Protein AF-0000000074037890 (afdb_homodimer)

Solvent-accessible surface area (backbone atoms only — not comparable to full-atom values): 58382 Å² total; per-residue (Å²): 98,72,74,42,49,56,76,44,46,67,58,49,59,73,43,37,65,41,42,50,51,8,50,50,21,43,51,51,25,56,53,42,56,62,46,49,32,52,38,54,11,52,37,48,40,41,51,70,72,66,40,54,69,71,63,39,48,58,44,46,54,51,49,52,51,38,43,52,49,31,30,52,22,45,27,40,18,41,46,27,27,46,42,47,19,51,50,47,39,50,50,52,47,50,51,49,50,53,45,58,65,50,42,40,62,66,54,60,76,74,40,58,68,67,58,56,50,42,51,68,43,61,28,38,49,34,36,27,39,24,59,20,58,26,44,49,53,51,54,51,30,51,49,50,52,54,50,48,51,51,54,39,45,70,74,40,49,73,60,34,62,63,44,50,56,45,55,64,53,46,46,52,48,49,58,56,52,46,53,53,50,50,52,36,50,52,51,33,50,50,36,48,50,52,46,52,50,51,51,52,50,48,62,74,36,40,68,59,38,56,48,53,50,39,49,68,57,54,47,51,54,44,50,51,47,50,49,52,32,48,50,40,46,50,53,37,44,55,54,58,29,46,50,58,30,52,47,51,40,43,55,50,47,34,55,50,47,40,54,53,58,47,43,42,31,38,74,71,63,76,33,52,75,12,52,53,54,18,52,54,46,51,57,59,65,50,51,55,45,55,65,46,48,62,58,31,53,51,36,41,49,48,15,24,54,31,36,46,57,49,46,56,56,68,67,52,73,49,85,60,71,56,39,90,84,28,46,70,71,80,68,69,32,23,40,39,34,49,61,33,57,43,56,54,92,95,41,89,65,60,46,31,48,60,38,62,50,78,39,54,58,29,35,36,39,17,39,33,47,57,91,83,13,32,64,71,60,56,63,32,34,68,58,50,69,37,84,64,60,87,81,20,45,26,48,65,82,37,44,53,78,46,25,21,52,56,42,46,12,51,35,40,14,65,25,51,60,76,68,75,45,60,70,36,25,52,46,52,54,29,31,62,64,38,77,80,61,50,69,66,54,50,53,50,28,31,54,52,40,66,37,54,70,56,37,70,68,35,96,50,33,52,65,28,68,27,40,74,69,26,68,75,48,55,68,40,56,47,30,31,45,40,44,23,17,27,49,59,64,62,35,30,25,36,37,34,35,41,44,52,72,66,40,56,69,68,60,36,41,52,40,48,50,50,46,51,62,75,39,63,70,32,14,34,38,41,33,38,83,49,58,80,66,39,60,76,19,66,35,32,39,31,31,50,81,17,27,73,75,48,74,37,32,53,71,58,38,58,73,38,92,49,70,62,28,53,50,42,53,51,48,53,52,52,51,63,67,53,59,135,97,72,74,42,48,55,76,44,44,67,59,48,57,72,42,38,67,40,42,49,51,8,49,50,21,44,51,50,25,57,54,42,57,62,45,50,31,52,39,54,11,52,37,48,41,42,50,72,71,66,40,55,66,71,63,39,48,58,45,47,54,51,47,52,52,38,42,51,49,30,30,53,22,44,28,41,17,40,47,27,27,46,44,47,19,50,49,48,39,49,51,52,46,50,51,49,50,53,44,60,65,51,41,40,63,67,54,60,74,75,41,56,68,66,58,55,49,42,51,68,44,60,29,37,50,34,35,28,40,25,58,18,58,26,46,49,52,50,54,51,30,50,50,51,51,54,50,48,52,52,54,39,44,70,72,40,48,74,59,34,60,62,44,48,56,46,55,62,52,47,46,52,49,49,57,57,51,47,53,53,48,50,54,34,49,51,50,34,51,50,36,48,50,52,47,51,51,52,52,52,51,48,61,74,38,40,67,59,36,54,47,55,51,40,50,67,59,53,48,50,54,46,50,53,47,49,50,53,34,48,50,41,44,49,53,38,44,55,56,58,30,47,49,58,30,51,46,52,40,42,55,50,46,33,55,51,46,39,55,55,57,47,43,43,31,38,73,70,64,78,32,52,73,11,54,51,53,19,52,55,46,50,57,60,64,49,51,55,45,54,65,45,49,64,58,31,54,51,35,42,50,47,14,24,54,31,36,45,57,49,46,55,57,68,68,53,72,49,85,59,71,56,39,92,83,28,46,71,71,79,67,70,33,24,38,37,33,48,60,34,59,42,56,55,92,94,41,90,64,59,46,30,46,61,40,64,50,77,39,56,57,29,34,37,39,15,39,33,47,56,91,84,14,31,66,70,60,57,62,32,36,69,57,50,68,36,85,64,61,86,82,20,46,27,49,64,82,37,45,54,78,45,24,19,52,55,41,47,10,52,36,40,14,65,25,51,60,76,69,77,45,60,70,36,24,51,45,53,54,29,31,62,65,37,76,82,60,51,68,67,54,50,52,51,28,31,54,52,42,68,36,56,70,56,36,70,68,35,96,49,32,53,64,27,67,28,40,75,69,28,68,76,47,54,67,40,55,47,30,32,46,41,44,22,16,27,48,58,63,62,34,29,25,35,37,34,35,41,43,52,73,64,39,57,71,68,59,37,42,53,41,48,50,50,46,50,61,74,39,63,68,32,13,36,37,40,34,39,82,48,58,78,66,39,58,77,19,65,35,32,40,30,30,50,81,17,27,74,76,48,72,36,32,52,71,59,37,59,73,36,93,51,71,63,29,52,50,44,53,51,49,54,52,51,51,65,66,54,58,135

Foldseek 3Di:
DVVLCVVCVVLCVVLVVLQVQLLVLLLLLLVLLLCQLVLQLVLVQCVVVVHPPVVSVVSVVSNVVSVVSNVVSVVSNCCSQLVSLVVSLVVLLVLLVVLVVQAFPVVPVVDPPVVSVCLSPVLSVLLSCLRHVLVSLVSSLVSLVVVLLVVLCVQPVVLSVQLCVLLVVLLVLLVVLVVVLVVLVVQLVVLVVVLVVLVVVCVVVVVVCVVVVCVVVSVVVNVVSVVSSVVSVVVSCVSVVVSVVVLVVSLVVSVVSLCVVVVVCCVVVSAPSSRSSSNNVSSVVNSVSSNCVVVSVVSNVSNSVSSVVSVVSSPDDHPAAADDPFAQDAFLAKKWFAQWWADDPPDPDILAGGDTDTAGQQAEEEEAEDVSLCPVVVVCCQLPSPPTDFPGMDTNRHTNSRHHSCNSNLLEQEQAPQFFAAQFFLLCRQCVNPVPQDPVLLVVLCVLLVCVVVLVVAPNRRRHGCHHRSVVDDLSNRLSSSSSSSPSSVHLEYEYAQSRVRPDLVVSLVSLVSVSVVNRRGYYYYYHNDLSNQQPGQKYFYGGSNYTPDMGHSVVVCPDDDDSVVSVVVVVVVVVVVDD/DVVLCVVCVVLCVVLVVLQVQLLVLLLLLLVLLLCQLVLQLVLVQCVVVVHPPVVSVVSVVSNVVSVVSNVVSVVSNCCSQLVSLVVSLVVLLVLLVVLVVQAFPVVPVVDPPVVSVCLSPVLSVLLSCLRHVLVSLVSSLVSLVVVLLVVLCVQPVVLSVQLCVLLVVLLVLLVVLVVVLVVLVVQLVVLVVVLVVLVVVCVVVVVVCVVVVCVVVSVVVNVVSVVSSVVSVVVSCVSVVVSVVVLVVSLVVSVVSLCVVVVVCCVVVSAPSSRSSSNNVSSVVNSVSSNCVVVSVVSNVSNSVSSVVSVVSSPDDHPAAADDPFDQDAFLAKKWFAQWWADDPPDPDILAGGDTDTAGQQAEEEEAEDVSLCPVVVVCCQLPSPPTDFPGMDTNRHTNSRHHSCNSNLLEQEQALQFFADQFFLLCRQCVNPVPQDPVLLVVLCVLLVVVVVLVVAPNRRRHGCHHRSVVDDLSNRLSSSSSSSPSSPHLEYEYAQSRVRPDLVVVLVSLVSVSVVNRRGYYYYYHNDLSNQQPGQKYFYGGSNYTPDMGHSVVVCPDDDDSVVSVVVVVVVVVVVDD

Structure (mmCIF, N/CA/C/O backbone):
data_AF-0000000074037890-model_v1
#
loop_
_entity.id
_entity.type
_entity.pdbx_description
1 polymer 'Multidrug resistance-like ATP-binding protein MdlA'
#
loop_
_atom_site.group_PDB
_atom_site.id
_atom_site.type_symbol
_atom_site.label_atom_id
_atom_site.label_alt_id
_atom_site.label_comp_id
_atom_site.label_asym_id
_atom_site.label_entity_id
_atom_site.label_seq_id
_atom_site.pdbx_PDB_ins_code
_atom_site.Cartn_x
_atom_site.Cartn_y
_atom_site.Cartn_z
_atom_site.occupancy
_atom_site.B_iso_or_equiv
_atom_site.auth_seq_id
_atom_site.auth_comp_id
_atom_site.auth_asym_id
_atom_site.auth_atom_id
_atom_site.pdbx_PDB_model_num
ATOM 1 N N . MET A 1 1 ? -14.273 -19.645 13.588 1 68.21 1 MET A N 1
ATOM 2 C CA . MET A 1 1 ? -14.292 -19.374 12.153 1 68.21 1 MET A CA 1
ATOM 3 C C . MET A 1 1 ? -15.72 -19.376 11.617 1 68.21 1 MET A C 1
ATOM 5 O O . MET A 1 1 ? -16.191 -18.367 11.09 1 68.21 1 MET A O 1
ATOM 9 N N . ILE A 1 2 ? -16.468 -20.427 12.027 1 72.41 2 ILE A N 1
ATOM 10 C CA . ILE A 1 2 ? -17.789 -20.613 11.435 1 72.41 2 ILE A CA 1
ATOM 11 C C . ILE A 1 2 ? -18.744 -19.543 11.958 1 72.41 2 ILE A C 1
ATOM 13 O O . ILE A 1 2 ? -19.599 -19.05 11.218 1 72.41 2 ILE A O 1
ATOM 17 N N . LYS A 1 3 ? -18.557 -19.022 13.13 1 75.51 3 LYS A N 1
ATOM 18 C CA . LYS A 1 3 ? -19.445 -18.023 13.718 1 75.51 3 LYS A CA 1
ATOM 19 C C . LYS A 1 3 ? -19.35 -16.695 12.973 1 75.51 3 LYS A C 1
ATOM 21 O O . LYS A 1 3 ? -20.36 -16.018 12.769 1 75.51 3 LYS A O 1
ATOM 26 N N . GLU A 1 4 ? -18.102 -16.531 12.427 1 84.29 4 GLU A N 1
ATOM 27 C CA . GLU A 1 4 ? -17.875 -15.259 11.747 1 84.29 4 GLU A CA 1
ATOM 28 C C . GLU A 1 4 ? -18.567 -15.228 10.387 1 84.29 4 GLU A C 1
ATOM 30 O O . GLU A 1 4 ? -18.985 -14.166 9.921 1 84.29 4 GLU A O 1
ATOM 35 N N . PHE A 1 5 ? -18.808 -16.451 9.911 1 88.3 5 PHE A N 1
ATOM 36 C CA . PHE A 1 5 ? -19.385 -16.529 8.574 1 88.3 5 PHE A CA 1
ATOM 37 C C . PHE A 1 5 ? -20.904 -16.414 8.632 1 88.3 5 PHE A C 1
ATOM 39 O O . PHE A 1 5 ? -21.566 -16.33 7.596 1 88.3 5 PHE A O 1
ATOM 46 N N . ARG A 1 6 ? -21.514 -16.335 9.786 1 86.46 6 ARG A N 1
ATOM 47 C CA . ARG A 1 6 ? -22.96 -16.212 9.937 1 86.46 6 ARG A CA 1
ATOM 48 C C . ARG A 1 6 ? -23.462 -14.897 9.351 1 86.46 6 ARG A C 1
ATOM 50 O O . ARG A 1 6 ? -24.591 -14.819 8.862 1 86.46 6 ARG A O 1
ATOM 57 N N . THR A 1 7 ? -22.565 -13.951 9.35 1 86.91 7 THR A N 1
ATOM 58 C CA . THR A 1 7 ? -22.904 -12.648 8.789 1 86.91 7 THR A CA 1
ATOM 59 C C . THR A 1 7 ? -23.124 -12.749 7.282 1 86.91 7 THR A C 1
ATOM 61 O O . THR A 1 7 ? -23.876 -11.961 6.705 1 86.91 7 THR A O 1
ATOM 64 N N . LEU A 1 8 ? -22.542 -13.796 6.701 1 91.14 8 LEU A N 1
ATOM 65 C CA . LEU A 1 8 ? -22.644 -13.958 5.255 1 91.14 8 LEU A CA 1
ATOM 66 C C . LEU A 1 8 ? -23.837 -14.836 4.89 1 91.14 8 LEU A C 1
ATOM 68 O O . LEU A 1 8 ? -24.162 -14.989 3.71 1 91.14 8 LEU A O 1
ATOM 72 N N . THR A 1 9 ? -24.533 -15.438 5.876 1 89.43 9 THR A N 1
ATOM 73 C CA . THR A 1 9 ? -25.575 -16.43 5.634 1 89.43 9 THR A CA 1
ATOM 74 C C . THR A 1 9 ? -26.7 -15.838 4.79 1 89.43 9 THR A C 1
ATOM 76 O O . THR A 1 9 ? -27.148 -16.456 3.822 1 89.43 9 THR A O 1
ATOM 79 N N . PRO A 1 10 ? -27.068 -14.553 5.098 1 90.09 10 PRO A N 1
ATOM 80 C CA . PRO A 1 10 ? -28.125 -13.984 4.258 1 90.09 10 PRO A CA 1
ATOM 81 C C . PRO A 1 10 ? -27.676 -13.76 2.816 1 90.09 10 PRO A C 1
ATOM 83 O O . PRO A 1 10 ? -28.464 -13.946 1.885 1 90.09 10 PRO A O 1
ATOM 86 N N . LEU A 1 11 ? -26.475 -13.414 2.635 1 91.05 11 LEU A N 1
ATOM 87 C CA . LEU A 1 11 ? -25.94 -13.171 1.3 1 91.05 11 LEU A CA 1
ATOM 88 C C . LEU A 1 11 ? -25.733 -14.483 0.55 1 91.05 11 LEU A C 1
ATOM 90 O O . LEU A 1 11 ? -26.03 -14.574 -0.643 1 91.05 11 LEU A O 1
ATOM 94 N N . LEU A 1 12 ? -25.271 -15.503 1.291 1 91.78 12 LEU A N 1
ATOM 95 C CA . LEU A 1 12 ? -25.078 -16.818 0.689 1 91.78 12 LEU A CA 1
ATOM 96 C C . LEU A 1 12 ? -26.415 -17.436 0.292 1 91.78 12 LEU A C 1
ATOM 98 O O . LEU A 1 12 ? -26.504 -18.138 -0.718 1 91.78 12 LEU A O 1
ATOM 102 N N . ARG A 1 13 ? -27.453 -17.116 1.091 1 91.76 13 ARG A N 1
ATOM 103 C CA . ARG A 1 13 ? -28.789 -17.622 0.796 1 91.76 13 ARG A CA 1
ATOM 104 C C . ARG A 1 13 ? -29.369 -16.951 -0.444 1 91.76 13 ARG A C 1
ATOM 106 O O . ARG A 1 13 ? -30.074 -17.588 -1.229 1 91.76 13 ARG A O 1
ATOM 113 N N . ARG A 1 14 ? -29.085 -15.788 -0.645 1 91.57 14 ARG A N 1
ATOM 114 C CA . ARG A 1 14 ? -29.561 -15.054 -1.812 1 91.57 14 ARG A CA 1
ATOM 115 C C . ARG A 1 14 ? -28.968 -15.622 -3.097 1 91.57 14 ARG A C 1
ATOM 117 O O . ARG A 1 14 ? -29.648 -15.692 -4.123 1 91.57 14 ARG A O 1
ATOM 124 N N . TYR A 1 15 ? -27.739 -16.03 -2.969 1 95.05 15 TYR A N 1
ATOM 125 C CA . TYR A 1 15 ? -27.068 -16.556 -4.152 1 95.05 15 TYR A CA 1
ATOM 126 C C . TYR A 1 15 ? -26.967 -18.076 -4.091 1 95.05 15 TYR A C 1
ATOM 128 O O . TYR A 1 15 ? -26.069 -18.669 -4.693 1 95.05 15 TYR A O 1
ATOM 136 N N . ARG A 1 16 ? -27.811 -18.709 -3.311 1 94.63 16 ARG A N 1
ATOM 137 C CA . ARG A 1 16 ? -27.752 -20.151 -3.091 1 94.63 16 ARG A CA 1
ATOM 138 C C . ARG A 1 16 ? -27.93 -20.912 -4.4 1 94.63 16 ARG A C 1
ATOM 140 O O . ARG A 1 16 ? -27.295 -21.947 -4.615 1 94.63 16 ARG A O 1
ATOM 147 N N . ARG A 1 17 ? -28.765 -20.417 -5.292 1 96.15 17 ARG A N 1
ATOM 148 C CA . ARG A 1 17 ? -28.995 -21.095 -6.564 1 96.15 17 ARG A CA 1
ATOM 149 C C . ARG A 1 17 ? -27.751 -21.041 -7.446 1 96.15 17 ARG A C 1
ATOM 151 O O . ARG A 1 17 ? -27.41 -22.025 -8.106 1 96.15 17 ARG A O 1
ATOM 158 N N . ALA A 1 18 ? -27.144 -19.917 -7.395 1 96.2 18 ALA A N 1
ATOM 159 C CA . ALA A 1 18 ? -25.92 -19.773 -8.18 1 96.2 18 ALA A CA 1
ATOM 160 C C . ALA A 1 18 ? -24.81 -20.665 -7.633 1 96.2 18 ALA A C 1
ATOM 162 O O . ALA A 1 18 ? -24.103 -21.327 -8.397 1 96.2 18 ALA A O 1
ATOM 163 N N . TYR A 1 19 ? -24.711 -20.703 -6.302 1 96.17 19 TYR A N 1
ATOM 164 C CA . TYR A 1 19 ? -23.706 -21.566 -5.691 1 96.17 19 TYR A CA 1
ATOM 165 C C . TYR A 1 19 ? -24.021 -23.035 -5.946 1 96.17 19 TYR A C 1
ATOM 167 O O . TYR A 1 19 ? -23.117 -23.834 -6.204 1 96.17 19 TYR A O 1
ATOM 175 N N . ALA A 1 20 ? -25.275 -23.393 -5.918 1 96.96 20 ALA A N 1
ATOM 176 C CA . ALA A 1 20 ? -25.668 -24.771 -6.197 1 96.96 20 ALA A CA 1
ATOM 177 C C . ALA A 1 20 ? -25.35 -25.151 -7.641 1 96.96 20 ALA A C 1
ATOM 179 O O . ALA A 1 20 ? -24.817 -26.232 -7.902 1 96.96 20 ALA A O 1
ATOM 180 N N . ALA A 1 21 ? -25.667 -24.21 -8.491 1 97.07 21 ALA A N 1
ATOM 181 C CA . ALA A 1 21 ? -25.352 -24.443 -9.898 1 97.07 21 ALA A CA 1
ATOM 182 C C . ALA A 1 21 ? -23.844 -24.541 -10.114 1 97.07 21 ALA A C 1
ATOM 184 O O . ALA A 1 21 ? -23.376 -25.354 -10.915 1 97.07 21 ALA A O 1
ATOM 185 N N . GLY A 1 22 ? -23.129 -23.723 -9.4 1 96.92 22 GLY A N 1
ATOM 186 C CA . GLY A 1 22 ? -21.678 -23.761 -9.488 1 96.92 22 GLY A CA 1
ATOM 187 C C . GLY A 1 22 ? -21.081 -25.044 -8.942 1 96.92 22 GLY A C 1
ATOM 188 O O . GLY A 1 22 ? -20.212 -25.649 -9.573 1 96.92 22 GLY A O 1
ATOM 189 N N . VAL A 1 23 ? -21.576 -25.465 -7.826 1 97.3 23 VAL A N 1
ATOM 190 C CA . VAL A 1 23 ? -21.085 -26.689 -7.203 1 97.3 23 VAL A CA 1
ATOM 191 C C . VAL A 1 23 ? -21.432 -27.89 -8.079 1 97.3 23 VAL A C 1
ATOM 193 O O . VAL A 1 23 ? -20.615 -28.799 -8.25 1 97.3 23 VAL A O 1
ATOM 196 N N . LEU A 1 24 ? -22.61 -27.86 -8.657 1 97.64 24 LEU A N 1
ATOM 197 C CA . LEU A 1 24 ? -23 -28.932 -9.566 1 97.64 24 LEU A CA 1
ATOM 198 C C . LEU A 1 24 ? -22.092 -28.964 -10.791 1 97.64 24 LEU A C 1
ATOM 200 O O . LEU A 1 24 ? -21.635 -30.033 -11.202 1 97.64 24 LEU A O 1
ATOM 204 N N . SER A 1 25 ? -21.854 -27.827 -11.318 1 97.26 25 SER A N 1
ATOM 205 C CA . SER A 1 25 ? -20.941 -27.736 -12.453 1 97.26 25 SER A CA 1
ATOM 206 C C . SER A 1 25 ? -19.547 -28.228 -12.081 1 97.26 25 SER A C 1
ATOM 208 O O . SER A 1 25 ? -18.884 -28.893 -12.88 1 97.26 25 SER A O 1
ATOM 210 N N . LEU A 1 26 ? -19.186 -27.897 -10.886 1 96.4 26 LEU A N 1
ATOM 211 C CA . LEU A 1 26 ? -17.875 -28.3 -10.388 1 96.4 26 LEU A CA 1
ATOM 212 C C . LEU A 1 26 ? -17.791 -29.816 -10.246 1 96.4 26 LEU A C 1
ATOM 214 O O . LEU A 1 26 ? -16.8 -30.427 -10.653 1 96.4 26 LEU A O 1
ATOM 218 N N . LEU A 1 27 ? -18.81 -30.436 -9.747 1 97.68 27 LEU A N 1
ATOM 219 C CA . LEU A 1 27 ? -18.832 -31.882 -9.553 1 97.68 27 LEU A CA 1
ATOM 220 C C . LEU A 1 27 ? -18.876 -32.609 -10.893 1 97.68 27 LEU A C 1
ATOM 222 O O . LEU A 1 27 ? -18.245 -33.656 -11.057 1 97.68 27 LEU A O 1
ATOM 226 N N . ILE A 1 28 ? -19.563 -32.019 -11.849 1 97.35 28 ILE A N 1
ATOM 227 C CA . ILE A 1 28 ? -19.611 -32.611 -13.181 1 97.35 28 ILE A CA 1
ATOM 228 C C . ILE A 1 28 ? -18.239 -32.504 -13.843 1 97.35 28 ILE A C 1
ATOM 230 O O . ILE A 1 28 ? -17.78 -33.448 -14.491 1 97.35 28 ILE A O 1
ATOM 234 N N . THR A 1 29 ? -17.657 -31.355 -13.649 1 94.92 29 THR A N 1
ATOM 235 C CA . THR A 1 29 ? -16.319 -31.163 -14.198 1 94.92 29 THR A CA 1
ATOM 236 C C . THR A 1 29 ? -15.345 -32.186 -13.62 1 94.92 29 THR A C 1
ATOM 238 O O . THR A 1 29 ? -14.63 -32.859 -14.364 1 94.92 29 THR A O 1
ATOM 241 N N . SER A 1 30 ? -15.354 -32.299 -12.304 1 95.25 30 SER A N 1
ATOM 242 C CA . SER A 1 30 ? -14.452 -33.225 -11.627 1 95.25 30 SER A CA 1
ATOM 243 C C . SER A 1 30 ? -14.778 -34.672 -11.98 1 95.25 30 SER A C 1
ATOM 245 O O . SER A 1 30 ? -13.874 -35.483 -12.195 1 95.25 30 SER A O 1
ATOM 247 N N . GLY A 1 31 ? -16.021 -34.976 -12.06 1 96.13 31 GLY A N 1
ATOM 248 C CA . GLY A 1 31 ? -16.432 -36.314 -12.452 1 96.13 31 GLY A CA 1
ATOM 249 C C . GLY A 1 31 ? -16.034 -36.669 -13.872 1 96.13 31 GLY A C 1
ATOM 250 O O . GLY A 1 31 ? -15.575 -37.783 -14.134 1 96.13 31 GLY A O 1
ATOM 251 N N . ALA A 1 32 ? -16.223 -35.709 -14.76 1 94.89 32 ALA A N 1
ATOM 252 C CA . ALA A 1 32 ? -15.852 -35.92 -16.157 1 94.89 32 ALA A CA 1
ATOM 253 C C . ALA A 1 32 ? -14.345 -36.106 -16.302 1 94.89 32 ALA A C 1
ATOM 255 O O . ALA A 1 32 ? -13.887 -36.888 -17.138 1 94.89 32 ALA A O 1
ATOM 256 N N . GLN A 1 33 ? -13.578 -35.443 -15.521 1 92.66 33 GLN A N 1
ATOM 257 C CA . GLN A 1 33 ? -12.124 -35.552 -15.568 1 92.66 33 GLN A CA 1
ATOM 258 C C . GLN A 1 33 ? -11.664 -36.952 -15.174 1 92.66 33 GLN A C 1
ATOM 260 O O . GLN A 1 33 ? -10.649 -37.442 -15.673 1 92.66 33 GLN A O 1
ATOM 265 N N . LEU A 1 34 ? -12.446 -37.595 -14.319 1 94.72 34 LEU A N 1
ATOM 266 C CA . LEU A 1 34 ? -12.105 -38.936 -13.856 1 94.72 34 LEU A CA 1
ATOM 267 C C . LEU A 1 34 ? -12.289 -39.96 -14.972 1 94.72 34 LEU A C 1
ATOM 269 O O . LEU A 1 34 ? -11.757 -41.07 -14.895 1 94.72 34 LEU A O 1
ATOM 273 N N . LEU A 1 35 ? -12.964 -39.54 -16.044 1 94.31 35 LEU A N 1
ATOM 274 C CA . LEU A 1 35 ? -13.226 -40.46 -17.146 1 94.31 35 LEU A CA 1
ATOM 275 C C . LEU A 1 35 ? -12.062 -40.474 -18.131 1 94.31 35 LEU A C 1
ATOM 277 O O . LEU A 1 35 ? -11.933 -41.402 -18.933 1 94.31 35 LEU A O 1
ATOM 281 N N . ILE A 1 36 ? -11.213 -39.544 -17.997 1 90.54 36 ILE A N 1
ATOM 282 C CA . ILE A 1 36 ? -10.153 -39.386 -18.986 1 90.54 36 ILE A CA 1
ATOM 283 C C . ILE A 1 36 ? -9.163 -40.543 -18.87 1 90.54 36 ILE A C 1
ATOM 285 O O . ILE A 1 36 ? -8.922 -41.262 -19.843 1 90.54 36 ILE A O 1
ATOM 289 N N . PRO A 1 37 ? -8.623 -40.822 -17.651 1 90.04 37 PRO A N 1
ATOM 290 C CA . PRO A 1 37 ? -7.714 -41.965 -17.544 1 90.04 37 PRO A CA 1
ATOM 291 C C . PRO A 1 37 ? -8.381 -43.286 -17.921 1 90.04 37 PRO A C 1
ATOM 293 O O . PRO A 1 37 ? -7.731 -44.171 -18.485 1 90.04 37 PRO A O 1
ATOM 296 N N . PHE A 1 38 ? -9.642 -43.429 -17.703 1 91.42 38 PHE A N 1
ATOM 297 C CA . PHE A 1 38 ? -10.381 -44.642 -18.035 1 91.42 38 PHE A CA 1
ATOM 298 C C . PHE A 1 38 ? -10.439 -44.844 -19.544 1 91.42 38 PHE A C 1
ATOM 300 O O . PHE A 1 38 ? -10.184 -45.944 -20.039 1 91.42 38 PHE A O 1
ATOM 307 N N . TYR A 1 39 ? -10.755 -43.783 -20.277 1 90.47 39 TYR A N 1
ATOM 308 C CA . TYR A 1 39 ? -10.851 -43.877 -21.729 1 90.47 39 TYR A CA 1
ATOM 309 C C . TYR A 1 39 ? -9.482 -44.126 -22.351 1 90.47 39 TYR A C 1
ATOM 311 O O . TYR A 1 39 ? -9.365 -44.858 -23.337 1 90.47 39 TYR A O 1
ATOM 319 N N . VAL A 1 40 ? -8.489 -43.546 -21.759 1 86.79 40 VAL A N 1
ATOM 320 C CA . VAL A 1 40 ? -7.134 -43.74 -22.267 1 86.79 40 VAL A CA 1
ATOM 321 C C . VAL A 1 40 ? -6.701 -45.187 -22.045 1 86.79 40 VAL A C 1
ATOM 323 O O . VAL A 1 40 ? -6.197 -45.838 -22.963 1 86.79 40 VAL A O 1
ATOM 326 N N . GLY A 1 41 ? -6.953 -45.755 -20.863 1 87.77 41 GLY A N 1
ATOM 327 C CA . GLY A 1 41 ? -6.626 -47.14 -20.562 1 87.77 41 GLY A CA 1
ATOM 328 C C . GLY A 1 41 ? -7.37 -48.131 -21.437 1 87.77 41 GLY A C 1
ATOM 329 O O . GLY A 1 41 ? -6.773 -49.075 -21.96 1 87.77 41 GLY A O 1
ATOM 330 N N . SER A 1 42 ? -8.64 -47.878 -21.667 1 88.67 42 SER A N 1
ATOM 331 C CA . SER A 1 42 ? -9.46 -48.764 -22.487 1 88.67 42 SER A CA 1
ATOM 332 C C . SER A 1 42 ? -9.007 -48.747 -23.943 1 88.67 42 SER A C 1
ATOM 334 O O . SER A 1 42 ? -9.045 -49.775 -24.623 1 88.67 42 SER A O 1
ATOM 336 N N . SER A 1 43 ? -8.636 -47.576 -24.363 1 86.7 43 SER A N 1
ATOM 337 C CA . SER A 1 43 ? -8.152 -47.461 -25.735 1 86.7 43 SER A CA 1
ATOM 338 C C . SER A 1 43 ? -6.864 -48.252 -25.936 1 86.7 43 SER A C 1
ATOM 340 O O . SER A 1 43 ? -6.687 -48.91 -26.963 1 86.7 43 SER A O 1
ATOM 342 N N . ILE A 1 44 ? -6.03 -48.268 -24.945 1 83.41 44 ILE A N 1
ATOM 343 C CA . ILE A 1 44 ? -4.766 -48.994 -25.018 1 83.41 44 ILE A CA 1
ATOM 344 C C . ILE A 1 44 ? -5.034 -50.497 -25.025 1 83.41 44 ILE A C 1
ATOM 346 O O . ILE A 1 44 ? -4.447 -51.235 -25.82 1 83.41 44 ILE A O 1
ATOM 350 N N . ASP A 1 45 ? -5.926 -50.965 -24.249 1 86.6 45 ASP A N 1
ATOM 351 C CA . ASP A 1 45 ? -6.274 -52.381 -24.203 1 86.6 45 ASP A CA 1
ATOM 352 C C . ASP A 1 45 ? -6.868 -52.845 -25.531 1 86.6 45 ASP A C 1
ATOM 354 O O . ASP A 1 45 ? -6.543 -53.93 -26.018 1 86.6 45 ASP A O 1
ATOM 358 N N . LEU A 1 46 ? -7.693 -51.992 -26.115 1 86.19 46 LEU A N 1
ATOM 359 C CA . LEU A 1 46 ? -8.325 -52.344 -27.382 1 86.19 46 LEU A CA 1
ATOM 360 C C . LEU A 1 46 ? -7.292 -52.421 -28.501 1 86.19 46 LEU A C 1
ATOM 362 O O . LEU A 1 46 ? -7.387 -53.279 -29.382 1 86.19 46 LEU A O 1
ATOM 366 N N . LEU A 1 47 ? -6.385 -51.572 -28.437 1 80.38 47 LEU A N 1
ATOM 367 C CA . LEU A 1 47 ? -5.341 -51.557 -29.455 1 80.38 47 LEU A CA 1
ATOM 368 C C . LEU A 1 47 ? -4.436 -52.778 -29.323 1 80.38 47 LEU A C 1
ATOM 370 O O . LEU A 1 47 ? -4.031 -53.368 -30.328 1 80.38 47 LEU A O 1
ATOM 374 N N . LEU A 1 48 ? -4.226 -53.219 -28.1 1 80.15 48 LEU A N 1
ATOM 375 C CA . LEU A 1 48 ? -3.323 -54.338 -27.856 1 80.15 48 LEU A CA 1
ATOM 376 C C . LEU A 1 48 ? -4.028 -55.668 -28.097 1 80.15 48 LEU A C 1
ATOM 378 O O . LEU A 1 48 ? -3.383 -56.668 -28.421 1 80.15 48 LEU A O 1
ATOM 382 N N . ASP A 1 49 ? -5.291 -55.641 -27.933 1 79.54 49 ASP A N 1
ATOM 383 C CA . ASP A 1 49 ? -6.062 -56.86 -28.154 1 79.54 49 ASP A CA 1
ATOM 384 C C . ASP A 1 49 ? -6.357 -57.062 -29.639 1 79.54 49 ASP A C 1
ATOM 386 O O . ASP A 1 49 ? -7.139 -57.94 -30.008 1 79.54 49 ASP A O 1
ATOM 390 N N . GLY A 1 50 ? -5.723 -56.262 -30.478 1 72.81 50 GLY A N 1
ATOM 391 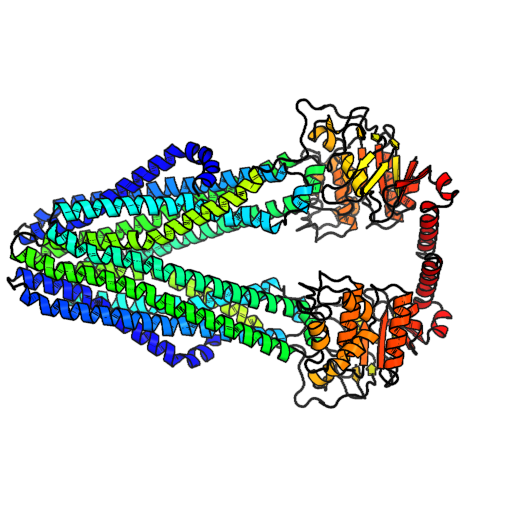C CA . GLY A 1 50 ? -5.824 -56.477 -31.913 1 72.81 50 GLY A CA 1
ATOM 392 C C . GLY A 1 50 ? -6.995 -55.748 -32.544 1 72.81 50 GLY A C 1
ATOM 393 O O . GLY A 1 50 ? -7.403 -56.069 -33.662 1 72.81 50 GLY A O 1
ATOM 394 N N . GLY A 1 51 ? -7.468 -54.896 -31.72 1 69.74 51 GLY A N 1
ATOM 395 C CA . GLY A 1 51 ? -8.539 -54.129 -32.335 1 69.74 51 GLY A CA 1
ATOM 396 C C . GLY A 1 51 ? -8.039 -53.087 -33.318 1 69.74 51 GLY A C 1
ATOM 397 O O . GLY A 1 51 ? -6.879 -52.675 -33.257 1 69.74 51 GLY A O 1
ATOM 398 N N . GLY A 1 52 ? -8.632 -53.005 -34.548 1 69.42 52 GLY A N 1
ATOM 399 C CA . GLY A 1 52 ? -8.278 -52.016 -35.554 1 69.42 52 GLY A CA 1
ATOM 400 C C . GLY A 1 52 ? -8.496 -50.588 -35.09 1 69.42 52 GLY A C 1
ATOM 401 O O . GLY A 1 52 ? -8.919 -50.356 -33.956 1 69.42 52 GLY A O 1
ATOM 402 N N . ALA A 1 53 ? -7.926 -49.61 -35.795 1 69.69 53 ALA A N 1
ATOM 403 C CA . ALA A 1 53 ? -8.096 -48.181 -35.545 1 69.69 53 ALA A CA 1
ATOM 404 C C . ALA A 1 53 ? -9.564 -47.836 -35.314 1 69.69 53 ALA A C 1
ATOM 406 O O . ALA A 1 53 ? -9.881 -46.944 -34.524 1 69.69 53 ALA A O 1
ATOM 407 N N . GLY A 1 54 ? -10.333 -48.617 -35.921 1 75.82 54 GLY A N 1
ATOM 408 C CA . GLY A 1 54 ? -11.761 -48.375 -35.791 1 75.82 54 GLY A CA 1
ATOM 409 C C . GLY A 1 54 ? -12.296 -48.693 -34.408 1 75.82 54 GLY A C 1
ATOM 410 O O . GLY A 1 54 ? -13.297 -48.116 -33.976 1 75.82 54 GLY A O 1
ATOM 411 N N . ALA A 1 55 ? -11.587 -49.599 -33.69 1 79.57 55 ALA A N 1
ATOM 412 C CA . ALA A 1 55 ? -12.041 -49.99 -32.358 1 79.57 55 ALA A CA 1
ATOM 413 C C . ALA A 1 55 ? -11.847 -48.855 -31.357 1 79.57 55 ALA A C 1
ATOM 415 O O . ALA A 1 55 ? -12.572 -48.764 -30.364 1 79.57 55 ALA A O 1
ATOM 416 N N . VAL A 1 56 ? -10.939 -47.982 -31.647 1 84.39 56 VAL A N 1
ATOM 417 C CA . VAL A 1 56 ? -10.639 -46.914 -30.7 1 84.39 56 VAL A CA 1
ATOM 418 C C . VAL A 1 56 ? -11.483 -45.683 -31.023 1 84.39 56 VAL A C 1
ATOM 420 O O . VAL A 1 56 ? -11.471 -44.702 -30.277 1 84.39 56 VAL A O 1
ATOM 423 N N . ALA A 1 57 ? -12.265 -45.665 -32.059 1 84.88 57 ALA A N 1
ATOM 424 C CA . ALA A 1 57 ? -13.097 -44.53 -32.451 1 84.88 57 ALA A CA 1
ATOM 425 C C . ALA A 1 57 ? -14.137 -44.217 -31.379 1 84.88 57 ALA A C 1
ATOM 427 O O . ALA A 1 57 ? -14.434 -43.05 -31.115 1 84.88 57 ALA A O 1
ATOM 428 N N . ARG A 1 58 ? -14.658 -45.209 -30.759 1 87.01 58 ARG A N 1
ATOM 429 C CA . ARG A 1 58 ? -15.702 -44.998 -29.761 1 87.01 58 ARG A CA 1
ATOM 430 C C . ARG A 1 58 ? -15.136 -44.341 -28.507 1 87.01 58 ARG A C 1
ATOM 432 O O . ARG A 1 58 ? -15.626 -43.297 -28.072 1 87.01 58 ARG A O 1
ATOM 439 N N . PRO A 1 59 ? -14.061 -44.851 -27.898 1 87.81 59 PRO A N 1
ATOM 440 C CA . PRO A 1 59 ? -13.489 -44.158 -26.74 1 87.81 59 PRO A CA 1
ATOM 441 C C . PRO A 1 59 ? -12.993 -42.754 -27.079 1 87.81 59 PRO A C 1
ATOM 443 O O . PRO A 1 59 ? -13.075 -41.849 -26.245 1 87.81 59 PRO A O 1
ATOM 446 N N . MET A 1 60 ? -12.554 -42.543 -28.203 1 87.71 60 MET A N 1
ATOM 447 C CA . MET A 1 60 ? -12.111 -41.218 -28.628 1 87.71 60 MET A CA 1
ATOM 448 C C . MET A 1 60 ? -13.288 -40.252 -28.716 1 87.71 60 MET A C 1
ATOM 450 O O . MET A 1 60 ? -13.175 -39.093 -28.315 1 87.71 60 MET A O 1
ATOM 454 N N . GLY A 1 61 ? -14.338 -40.728 -29.382 1 88.1 61 GLY A N 1
ATOM 455 C CA . GLY A 1 61 ? -15.538 -39.907 -29.43 1 88.1 61 GLY A CA 1
ATOM 456 C C . GLY A 1 61 ? -16.065 -39.54 -28.056 1 88.1 61 GLY A C 1
ATOM 457 O O . GLY A 1 61 ? -16.471 -38.399 -27.825 1 88.1 61 GLY A O 1
ATOM 458 N N . LEU A 1 62 ? -15.983 -40.487 -27.117 1 91.94 62 LEU A N 1
ATOM 459 C CA . LEU A 1 62 ? -16.439 -40.236 -25.755 1 91.94 62 LEU A CA 1
ATOM 460 C C . LEU A 1 62 ? -15.512 -39.257 -25.042 1 91.94 62 LEU A C 1
ATOM 462 O O . LEU A 1 62 ? -15.966 -38.432 -24.247 1 91.94 62 LEU A O 1
ATOM 466 N N . LEU A 1 63 ? -14.269 -39.399 -25.328 1 90.69 63 LEU A N 1
ATOM 467 C CA . LEU A 1 63 ? -13.299 -38.472 -24.758 1 90.69 63 LEU A CA 1
ATOM 468 C C . LEU A 1 63 ? -13.554 -37.049 -25.245 1 90.69 63 LEU A C 1
ATOM 470 O O . LEU A 1 63 ? -13.427 -36.093 -24.477 1 90.69 63 LEU A O 1
ATOM 474 N N . LEU A 1 64 ? -13.821 -36.881 -26.503 1 90.18 64 LEU A N 1
ATOM 475 C CA . LEU A 1 64 ? -14.124 -35.57 -27.066 1 90.18 64 LEU A CA 1
ATOM 476 C C . LEU A 1 64 ? -15.36 -34.967 -26.406 1 90.18 64 LEU A C 1
ATOM 478 O O . LEU A 1 64 ? -15.365 -33.786 -26.051 1 90.18 64 LEU A O 1
ATOM 482 N N . ILE A 1 65 ? -16.349 -35.773 -26.265 1 93.08 65 ILE A N 1
ATOM 483 C CA . ILE A 1 65 ? -17.576 -35.314 -25.623 1 93.08 65 ILE A CA 1
ATOM 484 C C . ILE A 1 65 ? -17.283 -34.912 -24.179 1 93.08 65 ILE A C 1
ATOM 486 O O . ILE A 1 65 ? -17.77 -33.883 -23.704 1 93.08 65 ILE A O 1
ATOM 490 N N . THR A 1 66 ? -16.499 -35.69 -23.494 1 91.98 66 THR A N 1
ATOM 491 C CA . THR A 1 66 ? -16.129 -35.404 -22.112 1 91.98 66 THR A CA 1
ATOM 492 C C . THR A 1 66 ? -15.36 -34.089 -22.02 1 91.98 66 THR A C 1
ATOM 494 O O . THR A 1 66 ? -15.582 -33.297 -21.102 1 91.98 66 THR A O 1
ATOM 497 N N . ALA A 1 67 ? -14.465 -33.867 -22.969 1 89.7 67 ALA A N 1
ATOM 498 C CA . ALA A 1 67 ? -13.683 -32.633 -22.984 1 89.7 67 ALA A CA 1
ATOM 499 C C . ALA A 1 67 ? -14.585 -31.414 -23.159 1 89.7 67 ALA A C 1
ATOM 501 O O . ALA A 1 67 ? -14.363 -30.375 -22.533 1 89.7 67 ALA A O 1
ATOM 502 N N . ILE A 1 68 ? -15.527 -31.544 -23.978 1 91.96 68 ILE A N 1
ATOM 503 C CA . ILE A 1 68 ? -16.464 -30.453 -24.224 1 91.96 68 ILE A CA 1
ATOM 504 C C . ILE A 1 68 ? -17.286 -30.185 -22.965 1 91.96 68 ILE A C 1
ATOM 506 O O . ILE A 1 68 ? -17.481 -29.031 -22.577 1 91.96 68 ILE A O 1
ATOM 510 N N . ILE A 1 69 ? -17.708 -31.244 -22.342 1 94.2 69 ILE A N 1
ATOM 511 C CA . ILE A 1 69 ? -18.471 -31.111 -21.106 1 94.2 69 ILE A CA 1
ATOM 512 C C . ILE A 1 69 ? -17.618 -30.418 -20.045 1 94.2 69 ILE A C 1
ATOM 514 O O . ILE A 1 69 ? -18.094 -29.519 -19.347 1 94.2 69 ILE A O 1
ATOM 518 N N . ILE A 1 70 ? -16.387 -30.762 -19.953 1 93.23 70 ILE A N 1
ATOM 519 C CA . ILE A 1 70 ? -15.477 -30.179 -18.974 1 93.23 70 ILE A CA 1
ATOM 520 C C . ILE A 1 70 ? -15.312 -28.686 -19.247 1 93.23 70 ILE A C 1
ATOM 522 O O . ILE A 1 70 ? -15.381 -27.869 -18.326 1 93.23 70 ILE A O 1
ATOM 526 N N . ALA A 1 71 ? -15.137 -28.368 -20.491 1 90.27 71 ALA A N 1
ATOM 527 C CA . ALA A 1 71 ? -14.943 -26.968 -20.86 1 90.27 71 ALA A CA 1
ATOM 528 C C . ALA A 1 71 ? -16.159 -26.127 -20.484 1 90.27 71 ALA A C 1
ATOM 530 O O . ALA A 1 71 ? -16.021 -25.058 -19.885 1 90.27 71 ALA A O 1
ATOM 531 N N . ILE A 1 72 ? -17.294 -26.616 -20.71 1 92.72 72 ILE A N 1
ATOM 532 C CA . ILE A 1 72 ? -18.537 -25.887 -20.477 1 92.72 72 ILE A CA 1
ATOM 533 C C . ILE A 1 72 ? -18.796 -25.775 -18.977 1 92.72 72 ILE A C 1
ATOM 535 O O . ILE A 1 72 ? -19.119 -24.695 -18.475 1 92.72 72 ILE A O 1
ATOM 539 N N . THR A 1 73 ? -18.642 -26.88 -18.324 1 95 73 THR A N 1
ATOM 540 C CA . THR A 1 73 ? -18.965 -26.887 -16.902 1 95 73 THR A CA 1
ATOM 541 C C . THR A 1 73 ? -17.898 -26.148 -16.101 1 95 73 THR A C 1
ATOM 543 O O . THR A 1 73 ? -18.184 -25.595 -15.037 1 95 73 THR A O 1
ATOM 546 N N . ARG A 1 74 ? -16.7 -26.159 -16.592 1 92.62 74 ARG A N 1
ATOM 547 C CA . ARG A 1 74 ? -15.658 -25.361 -15.954 1 92.62 74 ARG A CA 1
ATOM 548 C C . ARG A 1 74 ? -15.977 -23.873 -16.041 1 92.62 74 ARG A C 1
ATOM 550 O O . ARG A 1 74 ? -15.781 -23.133 -15.075 1 92.62 74 ARG A O 1
ATOM 557 N N . PHE A 1 75 ? -16.377 -23.517 -17.173 1 91.73 75 PHE A N 1
ATOM 558 C CA . PHE A 1 75 ? -16.848 -22.144 -17.304 1 91.73 75 PHE A CA 1
ATOM 559 C C . PHE A 1 75 ? -18.015 -21.879 -16.361 1 91.73 75 PHE A C 1
ATOM 561 O O . PHE A 1 75 ? -18.1 -20.81 -15.754 1 91.73 75 PHE A O 1
ATOM 568 N N . GLY A 1 76 ? -18.84 -22.819 -16.256 1 93.77 76 GLY A N 1
ATOM 569 C CA . GLY A 1 76 ? -20.023 -22.677 -15.422 1 93.77 76 GLY A CA 1
ATOM 570 C C . GLY A 1 76 ? -19.697 -22.408 -13.965 1 93.77 76 GLY A C 1
ATOM 571 O O . GLY A 1 76 ? -20.203 -21.45 -13.377 1 93.77 76 GLY A O 1
ATOM 572 N N . TRP A 1 77 ? -18.899 -23.242 -13.406 1 94.4 77 TRP A N 1
ATOM 573 C CA . TRP A 1 77 ? -18.664 -23.043 -11.979 1 94.4 77 TRP A CA 1
ATOM 574 C C . TRP A 1 77 ? -17.874 -21.762 -11.732 1 94.4 77 TRP A C 1
ATOM 576 O O . TRP A 1 77 ? -18.04 -21.113 -10.696 1 94.4 77 TRP A O 1
ATOM 586 N N . ARG A 1 78 ? -17.005 -21.388 -12.7 1 92.29 78 ARG A N 1
ATOM 587 C CA . ARG A 1 78 ? -16.269 -20.136 -12.558 1 92.29 78 ARG A CA 1
ATOM 588 C C . ARG A 1 78 ? -17.214 -18.939 -12.575 1 92.29 78 ARG A C 1
ATOM 590 O O . ARG A 1 78 ? -17.049 -18 -11.795 1 92.29 78 ARG A O 1
ATOM 597 N N . PHE A 1 79 ? -18.113 -19.066 -13.456 1 91.82 79 PHE A N 1
ATOM 598 C CA . PHE A 1 79 ? -19.068 -17.973 -13.592 1 91.82 79 PHE A CA 1
ATOM 599 C C . PHE A 1 79 ? -19.983 -17.899 -12.376 1 91.82 79 PHE A C 1
ATOM 601 O O . PHE A 1 79 ? -20.221 -16.817 -11.836 1 91.82 79 PHE A O 1
ATOM 608 N N . PHE A 1 80 ? -20.396 -18.985 -11.934 1 95.19 80 PHE A N 1
ATOM 609 C CA . PHE A 1 80 ? -21.411 -18.988 -10.887 1 95.19 80 PHE A CA 1
ATOM 610 C C . PHE A 1 80 ? -20.775 -18.78 -9.517 1 95.19 80 PHE A C 1
ATOM 612 O O . PHE A 1 80 ? -21.288 -18.014 -8.699 1 95.19 80 PHE A O 1
ATOM 619 N N . ILE A 1 81 ? -19.656 -19.408 -9.255 1 95.49 81 ILE A N 1
ATOM 620 C CA . ILE A 1 81 ? -19.063 -19.319 -7.925 1 95.49 81 ILE A CA 1
ATOM 621 C C . ILE A 1 81 ? -18.237 -18.039 -7.813 1 95.49 81 ILE A C 1
ATOM 623 O O . ILE A 1 81 ? -18.467 -17.221 -6.919 1 95.49 81 ILE A O 1
ATOM 627 N N . HIS A 1 82 ? -17.32 -17.798 -8.737 1 93.82 82 HIS A N 1
ATOM 628 C CA . HIS A 1 82 ? -16.51 -16.586 -8.685 1 93.82 82 HIS A CA 1
ATOM 629 C C . HIS A 1 82 ? -17.368 -15.341 -8.879 1 93.82 82 HIS A C 1
ATOM 631 O O . HIS A 1 82 ? -17.116 -14.305 -8.259 1 93.82 82 HIS A O 1
ATOM 637 N N . GLY A 1 83 ? -18.339 -15.489 -9.763 1 93.87 83 GLY A N 1
ATOM 638 C CA . GLY A 1 83 ? -19.26 -14.378 -9.94 1 93.87 83 GLY A CA 1
ATOM 639 C C . GLY A 1 83 ? -20.038 -14.041 -8.683 1 93.87 83 GLY A C 1
ATOM 640 O O . GLY A 1 83 ? -20.166 -12.87 -8.32 1 93.87 83 GLY A O 1
ATOM 641 N N . SER A 1 84 ? -20.514 -15.062 -8.052 1 95.21 84 SER A N 1
ATOM 642 C CA . SER A 1 84 ? -21.274 -14.848 -6.825 1 95.21 84 SER A CA 1
ATOM 643 C C . SER A 1 84 ? -20.394 -14.264 -5.724 1 95.21 84 SER A C 1
ATOM 645 O O . SER A 1 84 ? -20.843 -13.42 -4.946 1 95.21 84 SER A O 1
ATOM 647 N N . SER A 1 85 ? -19.152 -14.744 -5.65 1 95.4 85 SER A N 1
ATOM 648 C CA . SER A 1 85 ? -18.232 -14.225 -4.644 1 95.4 85 SER A CA 1
ATOM 649 C C . SER A 1 85 ? -17.978 -12.735 -4.844 1 95.4 85 SER A C 1
ATOM 651 O O . SER A 1 85 ? -17.855 -11.985 -3.873 1 95.4 85 SER A O 1
ATOM 653 N N . ARG A 1 86 ? -17.95 -12.317 -6.064 1 94.04 86 ARG A N 1
ATOM 654 C CA . ARG A 1 86 ? -17.742 -10.906 -6.373 1 94.04 86 ARG A CA 1
ATOM 655 C C . ARG A 1 86 ? -18.971 -10.079 -6.007 1 94.04 86 ARG A C 1
ATOM 657 O O . ARG A 1 86 ? -18.845 -8.949 -5.532 1 94.04 86 ARG A O 1
ATOM 664 N N . ARG A 1 87 ? -20.112 -10.613 -6.257 1 94.88 87 ARG A N 1
ATOM 665 C CA . ARG A 1 87 ? -21.347 -9.925 -5.897 1 94.88 87 ARG A CA 1
ATOM 666 C C . ARG A 1 87 ? -21.478 -9.79 -4.383 1 94.88 87 ARG A C 1
ATOM 668 O O . ARG A 1 87 ? -21.924 -8.756 -3.883 1 94.88 87 ARG A O 1
ATOM 675 N N . ILE A 1 88 ? -21.102 -10.813 -3.749 1 95.28 88 ILE A N 1
ATOM 676 C CA . ILE A 1 88 ? -21.136 -10.786 -2.291 1 95.28 88 ILE A CA 1
ATOM 677 C C . ILE A 1 88 ? -20.178 -9.716 -1.772 1 95.28 88 ILE A C 1
ATOM 679 O O . ILE A 1 88 ? -20.511 -8.971 -0.847 1 95.28 88 ILE A O 1
ATOM 683 N N . GLU A 1 89 ? -18.942 -9.688 -2.332 1 95.38 89 GLU A N 1
ATOM 684 C CA . GLU A 1 89 ? -17.972 -8.659 -1.971 1 95.38 89 GLU A CA 1
ATOM 685 C C . GLU A 1 89 ? -18.56 -7.261 -2.145 1 95.38 89 GLU A C 1
ATOM 687 O O . GLU A 1 89 ? -18.416 -6.407 -1.267 1 95.38 89 GLU A O 1
ATOM 692 N N . ALA A 1 90 ? -19.286 -7.035 -3.237 1 94.69 90 ALA A N 1
ATOM 693 C CA . ALA A 1 90 ? -19.875 -5.735 -3.549 1 94.69 90 ALA A CA 1
ATOM 694 C C . ALA A 1 90 ? -20.979 -5.381 -2.557 1 94.69 90 ALA A C 1
ATOM 696 O O . ALA A 1 90 ? -21.056 -4.246 -2.083 1 94.69 90 ALA A O 1
ATOM 697 N N . GLU A 1 91 ? -21.784 -6.292 -2.281 1 95.02 91 GLU A N 1
ATOM 698 C CA . GLU A 1 91 ? -22.896 -6.05 -1.366 1 95.02 91 GLU A CA 1
ATOM 699 C C . GLU A 1 91 ? -22.398 -5.81 0.056 1 95.02 91 GLU A C 1
ATOM 701 O O . GLU A 1 91 ? -22.922 -4.948 0.765 1 95.02 91 GLU A O 1
ATOM 706 N N . LEU A 1 92 ? -21.47 -6.647 0.418 1 94.98 92 LEU A N 1
ATOM 707 C CA . LEU A 1 92 ? -20.899 -6.466 1.748 1 94.98 92 LEU A CA 1
ATOM 708 C C . LEU A 1 92 ? -20.24 -5.097 1.875 1 94.98 92 LEU A C 1
ATOM 710 O O . LEU A 1 92 ? -20.322 -4.458 2.927 1 94.98 92 LEU A O 1
ATOM 714 N N . ARG A 1 93 ? -19.556 -4.712 0.882 1 95.12 93 ARG A N 1
ATOM 715 C CA . ARG A 1 93 ? -18.935 -3.392 0.856 1 95.12 93 ARG A CA 1
ATOM 716 C C . ARG A 1 93 ? -19.984 -2.29 0.965 1 95.12 93 ARG A C 1
ATOM 718 O O . ARG A 1 93 ? -19.777 -1.295 1.662 1 95.12 93 ARG A O 1
ATOM 725 N N . GLU A 1 94 ? -21.026 -2.432 0.257 1 94.78 94 GLU A N 1
ATOM 726 C CA . GLU A 1 94 ? -22.125 -1.473 0.309 1 94.78 94 GLU A CA 1
ATOM 727 C C . GLU A 1 94 ? -22.719 -1.391 1.712 1 94.78 94 GLU A C 1
ATOM 729 O O . GLU A 1 94 ? -23.004 -0.299 2.208 1 94.78 94 GLU A O 1
ATOM 734 N N . ASN A 1 95 ? -22.908 -2.536 2.309 1 94.62 95 ASN A N 1
ATOM 735 C CA . ASN A 1 95 ? -23.426 -2.568 3.673 1 94.62 95 ASN A CA 1
ATOM 736 C C . ASN A 1 95 ? -22.481 -1.873 4.648 1 94.62 95 ASN A C 1
ATOM 738 O O . ASN A 1 95 ? -22.927 -1.158 5.548 1 94.62 95 ASN A O 1
ATOM 742 N N . LEU A 1 96 ? -21.194 -2.168 4.449 1 95.29 96 LEU A N 1
ATOM 743 C CA . LEU A 1 96 ? -20.19 -1.546 5.306 1 95.29 96 LEU A CA 1
ATOM 744 C C . LEU A 1 96 ? -20.214 -0.028 5.158 1 95.29 96 LEU A C 1
ATOM 746 O O . LEU A 1 96 ? -20.175 0.697 6.154 1 95.29 96 LEU A O 1
ATOM 750 N N . TYR A 1 97 ? -20.338 0.435 3.963 1 95.32 97 TYR A N 1
ATOM 751 C CA . TYR A 1 97 ? -20.369 1.867 3.69 1 95.32 97 TYR A CA 1
ATOM 752 C C . TYR A 1 97 ? -21.615 2.509 4.288 1 95.32 97 TYR A C 1
ATOM 754 O O . TYR A 1 97 ? -21.545 3.595 4.867 1 95.32 97 TYR A O 1
ATOM 762 N N . GLN A 1 98 ? -22.695 1.916 4.151 1 94.29 98 GLN A N 1
ATOM 763 C CA . GLN A 1 98 ? -23.942 2.404 4.731 1 94.29 98 GLN A CA 1
ATOM 764 C C . GLN A 1 98 ? -23.828 2.538 6.247 1 94.29 98 GLN A C 1
ATOM 766 O O . GLN A 1 98 ? -24.239 3.549 6.818 1 94.29 98 GLN A O 1
ATOM 771 N N . GLN A 1 99 ? -23.242 1.485 6.799 1 94.12 99 GLN A N 1
ATOM 772 C CA . GLN A 1 99 ? -23.064 1.504 8.247 1 94.12 99 GLN A CA 1
ATOM 773 C C . GLN A 1 99 ? -22.13 2.634 8.671 1 94.12 99 GLN A C 1
ATOM 775 O O . GLN A 1 99 ? -22.384 3.314 9.667 1 94.12 99 GLN A O 1
ATOM 780 N N . LEU A 1 100 ? -21.1 2.859 7.946 1 94.14 100 LEU A N 1
ATOM 781 C CA . LEU A 1 100 ? -20.122 3.896 8.257 1 94.14 100 LEU A CA 1
ATOM 782 C C . LEU A 1 100 ? -20.764 5.278 8.217 1 94.14 100 LEU A C 1
ATOM 784 O O . LEU A 1 100 ? -20.452 6.137 9.045 1 94.14 100 LEU A O 1
ATOM 788 N N . LEU A 1 101 ? -21.69 5.488 7.321 1 92.26 101 LEU A N 1
ATOM 789 C CA . LEU A 1 101 ? -22.348 6.783 7.188 1 92.26 101 LEU A CA 1
ATOM 790 C C . LEU A 1 101 ? -23.334 7.012 8.329 1 92.26 101 LEU A C 1
ATOM 792 O O . LEU A 1 101 ? -23.677 8.155 8.638 1 92.26 101 LEU A O 1
ATOM 796 N N . LEU A 1 102 ? -23.704 5.942 8.992 1 89.87 102 LEU A N 1
ATOM 797 C CA . LEU A 1 102 ? -24.681 6.054 10.07 1 89.87 102 LEU A CA 1
ATOM 798 C C . LEU A 1 102 ? -23.988 6.284 11.409 1 89.87 102 LEU A C 1
ATOM 800 O O . LEU A 1 102 ? -24.609 6.77 12.358 1 89.87 102 LEU A O 1
ATOM 804 N N . LEU A 1 103 ? -22.728 5.943 11.425 1 91.1 103 LEU A N 1
ATOM 805 C CA . LEU A 1 103 ? -22.011 6.035 12.692 1 91.1 103 LEU A CA 1
ATOM 806 C C . LEU A 1 103 ? -21.751 7.49 13.066 1 91.1 103 LEU A C 1
ATOM 808 O O . LEU A 1 103 ? -21.742 8.366 12.198 1 91.1 103 LEU A O 1
ATOM 812 N N . SER A 1 104 ? -21.57 7.716 14.339 1 87.54 104 SER A N 1
ATOM 813 C CA . SER A 1 104 ? -21.409 9.063 14.876 1 87.54 104 SER A CA 1
ATOM 814 C C . SER A 1 104 ? -19.988 9.576 14.667 1 87.54 104 SER A C 1
ATOM 816 O O . SER A 1 104 ? -19.056 8.786 14.5 1 87.54 104 SER A O 1
ATOM 818 N N . PRO A 1 105 ? -19.85 10.83 14.631 1 82.43 105 PRO A N 1
ATOM 819 C CA . PRO A 1 105 ? -18.527 11.424 14.428 1 82.43 105 PRO A CA 1
ATOM 820 C C . PRO A 1 105 ? -17.497 10.932 15.443 1 82.43 105 PRO A C 1
ATOM 822 O O . PRO A 1 105 ? -16.306 10.858 15.132 1 82.43 105 PRO A O 1
ATOM 825 N N . GLU A 1 106 ? -17.909 10.565 16.568 1 80.55 106 GLU A N 1
ATOM 826 C CA . GLU A 1 106 ? -17.009 10.087 17.613 1 80.55 106 GLU A CA 1
ATOM 827 C C . GLU A 1 106 ? -16.282 8.818 17.177 1 80.55 106 GLU A C 1
ATOM 829 O O . GLU A 1 106 ? -15.139 8.583 17.575 1 80.55 106 GLU A O 1
ATOM 834 N N . PHE A 1 107 ? -16.969 8.084 16.426 1 86.9 107 PHE A N 1
ATOM 835 C CA . PHE A 1 107 ? -16.368 6.861 15.908 1 86.9 107 PHE A CA 1
ATOM 836 C C . PHE A 1 107 ? -15.099 7.172 15.123 1 86.9 107 PHE A C 1
ATOM 838 O O . PHE A 1 107 ? -14.092 6.475 15.259 1 86.9 107 PHE A O 1
ATOM 845 N N . TYR A 1 108 ? -15.145 8.178 14.342 1 87.2 108 TYR A N 1
ATOM 846 C CA . TYR A 1 108 ? -14.052 8.535 13.443 1 87.2 108 TYR A CA 1
ATOM 847 C C . TYR A 1 108 ? -12.918 9.21 14.205 1 87.2 108 TYR A C 1
ATOM 849 O O . TYR A 1 108 ? -11.797 9.311 13.701 1 87.2 108 TYR A O 1
ATOM 857 N N . ASN A 1 109 ? -13.211 9.671 15.364 1 76.98 109 ASN A N 1
ATOM 858 C CA . ASN A 1 109 ? -12.169 10.193 16.243 1 76.98 109 ASN A CA 1
ATOM 859 C C . ASN A 1 109 ? -11.354 9.069 16.875 1 76.98 109 ASN A C 1
ATOM 861 O O . ASN A 1 109 ? -10.176 9.25 17.187 1 76.98 109 ASN A O 1
ATOM 865 N N . ARG A 1 110 ? -11.977 7.9 16.98 1 79.63 110 ARG A N 1
ATOM 866 C CA . ARG A 1 110 ? -11.359 6.766 17.659 1 79.63 110 ARG A CA 1
ATOM 867 C C . ARG A 1 110 ? -10.718 5.811 16.658 1 79.63 110 ARG A C 1
ATOM 869 O O . ARG A 1 110 ? -9.834 5.03 17.016 1 79.63 110 ARG A O 1
ATOM 876 N N . THR A 1 111 ? -11.205 5.864 15.493 1 85.73 111 THR A N 1
ATOM 877 C CA . THR A 1 111 ? -10.724 4.926 14.485 1 85.73 111 THR A CA 1
ATOM 878 C C . THR A 1 111 ? -9.994 5.662 13.366 1 85.73 111 THR A C 1
ATOM 880 O O . THR A 1 111 ? -10.538 6.594 12.77 1 85.73 111 THR A O 1
ATOM 883 N N . LYS A 1 112 ? -8.88 5.172 13.003 1 85.32 112 LYS A N 1
ATOM 884 C CA . LYS A 1 112 ? -8.106 5.785 11.927 1 85.32 112 LYS A CA 1
ATOM 885 C C . LYS A 1 112 ? -8.721 5.478 10.565 1 85.32 112 LYS A C 1
ATOM 887 O O . LYS A 1 112 ? -9.205 4.368 10.332 1 85.32 112 LYS A O 1
ATOM 892 N N . THR A 1 113 ? -8.705 6.499 9.724 1 86.41 113 THR A N 1
ATOM 893 C CA . THR A 1 113 ? -9.231 6.355 8.371 1 86.41 113 THR A CA 1
ATOM 894 C C . THR A 1 113 ? -8.528 5.218 7.635 1 86.41 113 THR A C 1
ATOM 896 O O . THR A 1 113 ? -9.163 4.467 6.892 1 86.41 113 THR A O 1
ATOM 899 N N . GLY A 1 114 ? -7.269 5.044 7.882 1 84.68 114 GLY A N 1
ATOM 900 C CA . GLY A 1 114 ? -6.518 3.967 7.258 1 84.68 114 GLY A CA 1
ATOM 901 C C . GLY A 1 114 ? -7.047 2.589 7.608 1 84.68 114 GLY A C 1
ATOM 902 O O . GLY A 1 114 ? -7.078 1.696 6.76 1 84.68 114 GLY A O 1
ATOM 903 N N . ASP A 1 115 ? -7.377 2.432 8.808 1 89.88 115 ASP A N 1
ATOM 904 C CA . ASP A 1 115 ? -7.913 1.151 9.26 1 89.88 115 ASP A CA 1
ATOM 905 C C . ASP A 1 115 ? -9.249 0.847 8.587 1 89.88 115 ASP A C 1
ATOM 907 O O . ASP A 1 115 ? -9.496 -0.287 8.17 1 89.88 115 ASP A O 1
ATOM 911 N N . ILE A 1 116 ? -10.056 1.839 8.51 1 93.37 116 ILE A N 1
ATOM 912 C CA . ILE A 1 116 ? -11.352 1.675 7.862 1 93.37 116 ILE A CA 1
ATOM 913 C C . ILE A 1 116 ? -11.152 1.308 6.393 1 93.37 116 ILE A C 1
ATOM 915 O O . ILE A 1 116 ? -11.821 0.41 5.875 1 93.37 116 ILE A O 1
ATOM 919 N N . MET A 1 117 ? -10.205 1.939 5.779 1 91.88 117 MET A N 1
ATOM 920 C CA . MET A 1 117 ? -9.931 1.668 4.371 1 91.88 117 MET A CA 1
ATOM 921 C C . MET A 1 117 ? -9.406 0.248 4.182 1 91.88 117 MET A C 1
ATOM 923 O O . MET A 1 117 ? -9.791 -0.439 3.234 1 91.88 117 MET A O 1
ATOM 927 N N . ALA A 1 118 ? -8.574 -0.223 5.081 1 90.38 118 ALA A N 1
ATOM 928 C CA . ALA A 1 118 ? -8.052 -1.585 5.016 1 90.38 118 ALA A CA 1
ATOM 929 C C . ALA A 1 118 ? -9.18 -2.61 5.095 1 90.38 118 ALA A C 1
ATOM 931 O O . ALA A 1 118 ? -9.161 -3.62 4.387 1 90.38 118 ALA A O 1
ATOM 932 N N . ARG A 1 119 ? -10.076 -2.377 5.894 1 92.31 119 ARG A N 1
ATOM 933 C CA . ARG A 1 119 ? -11.217 -3.273 6.051 1 92.31 119 ARG A CA 1
ATOM 934 C C . ARG A 1 119 ? -12.096 -3.265 4.805 1 92.31 119 ARG A C 1
ATOM 936 O O . ARG A 1 119 ? -12.597 -4.31 4.386 1 92.31 119 ARG A O 1
ATOM 943 N N . ALA A 1 120 ? -12.136 -2.088 4.207 1 93.35 120 ALA A N 1
ATOM 944 C CA . ALA A 1 120 ? -13 -1.932 3.04 1 93.35 120 ALA A CA 1
ATOM 945 C C . ALA A 1 120 ? -12.321 -2.462 1.78 1 93.35 120 ALA A C 1
ATOM 947 O O . ALA A 1 120 ? -12.973 -2.657 0.751 1 93.35 120 ALA A O 1
ATOM 948 N N . THR A 1 121 ? -11.06 -2.81 1.863 1 91.74 121 THR A N 1
ATOM 949 C CA . THR A 1 121 ? -10.348 -3.23 0.661 1 91.74 121 THR A CA 1
ATOM 950 C C . THR A 1 121 ? -9.743 -4.619 0.848 1 91.74 121 THR A C 1
ATOM 952 O O . THR A 1 121 ? -10.349 -5.622 0.467 1 91.74 121 THR A O 1
ATOM 955 N N . ASN A 1 122 ? -8.688 -4.673 1.749 1 89.29 122 ASN A N 1
ATOM 956 C CA . ASN A 1 122 ? -7.952 -5.92 1.929 1 89.29 122 ASN A CA 1
ATOM 957 C C . ASN A 1 122 ? -8.827 -7.002 2.558 1 89.29 122 ASN A C 1
ATOM 959 O O . ASN A 1 122 ? -8.783 -8.161 2.141 1 89.29 122 ASN A O 1
ATOM 963 N N . ASP A 1 123 ? -9.511 -6.64 3.476 1 92.67 123 ASP A N 1
ATOM 964 C CA . ASP A 1 123 ? -10.361 -7.615 4.152 1 92.67 123 ASP A CA 1
ATOM 965 C C . ASP A 1 123 ? -11.468 -8.114 3.226 1 92.67 123 ASP A C 1
ATOM 967 O O . ASP A 1 123 ? -11.832 -9.291 3.263 1 92.67 123 ASP A O 1
ATOM 971 N N . MET A 1 124 ? -11.954 -7.205 2.411 1 95.27 124 MET A N 1
ATOM 972 C CA . MET A 1 124 ? -12.97 -7.601 1.441 1 95.27 124 MET A CA 1
ATOM 973 C C . MET A 1 124 ? -12.412 -8.621 0.454 1 95.27 124 MET A C 1
ATOM 975 O O . MET A 1 124 ? -13.098 -9.578 0.09 1 95.27 124 MET A O 1
ATOM 979 N N . ARG A 1 125 ? -11.224 -8.444 0.114 1 93.52 125 ARG A N 1
ATOM 980 C CA . ARG A 1 125 ? -10.571 -9.377 -0.798 1 93.52 125 ARG A CA 1
ATOM 981 C C . ARG A 1 125 ? -10.398 -10.746 -0.15 1 93.52 125 ARG A C 1
ATOM 983 O O . ARG A 1 125 ? -10.598 -11.775 -0.799 1 93.52 125 ARG A O 1
ATOM 990 N N . ALA A 1 126 ? -10.014 -10.737 1.061 1 93.91 126 ALA A N 1
ATOM 991 C CA . ALA A 1 126 ? -9.85 -11.994 1.786 1 93.91 126 ALA A CA 1
ATOM 992 C C . ALA A 1 126 ? -11.169 -12.758 1.864 1 93.91 126 ALA A C 1
ATOM 994 O O . ALA A 1 126 ? -11.194 -13.982 1.715 1 93.91 126 ALA A O 1
ATOM 995 N N . ILE A 1 127 ? -12.193 -12.075 2.03 1 95.19 127 ILE A N 1
ATOM 996 C CA . ILE A 1 127 ? -13.512 -12.693 2.119 1 95.19 127 ILE A CA 1
ATOM 997 C C . ILE A 1 127 ? -13.915 -13.249 0.755 1 95.19 127 ILE A C 1
ATOM 999 O O . ILE A 1 127 ? -14.46 -14.351 0.663 1 95.19 127 ILE A O 1
ATOM 1003 N N . ARG A 1 128 ? -13.642 -12.484 -0.246 1 94.99 128 ARG A N 1
ATOM 1004 C CA . ARG A 1 128 ? -13.919 -12.955 -1.599 1 94.99 128 ARG A CA 1
ATOM 1005 C C . ARG A 1 128 ? -13.163 -14.246 -1.896 1 94.99 128 ARG A C 1
ATOM 1007 O O . ARG A 1 128 ? -13.721 -15.18 -2.475 1 94.99 128 ARG A O 1
ATOM 1014 N N . MET A 1 129 ? -11.975 -14.311 -1.499 1 94.4 129 MET A N 1
ATOM 1015 C CA . MET A 1 129 ? -11.16 -15.502 -1.725 1 94.4 129 MET A CA 1
ATOM 1016 C C . MET A 1 129 ? -11.724 -16.699 -0.966 1 94.4 129 MET A C 1
ATOM 1018 O O . MET A 1 129 ? -11.724 -17.819 -1.479 1 94.4 129 MET A O 1
ATOM 1022 N N . ALA A 1 130 ? -12.192 -16.468 0.186 1 93.51 130 ALA A N 1
ATOM 1023 C CA . ALA A 1 130 ? -12.748 -17.535 1.015 1 93.51 130 ALA A CA 1
ATOM 1024 C C . ALA A 1 130 ? -14.044 -18.074 0.417 1 93.51 130 ALA A C 1
ATOM 1026 O O . ALA A 1 130 ? -14.28 -19.285 0.419 1 93.51 130 ALA A O 1
ATOM 1027 N N . THR A 1 131 ? -14.849 -17.214 -0.188 1 94.2 131 THR A N 1
ATOM 1028 C CA . THR A 1 131 ? -16.162 -17.616 -0.68 1 94.2 131 THR A CA 1
ATOM 1029 C C . THR A 1 131 ? -16.084 -18.04 -2.144 1 94.2 131 THR A C 1
ATOM 1031 O O . THR A 1 131 ? -17.068 -18.522 -2.71 1 94.2 131 THR A O 1
ATOM 1034 N N . GLY A 1 132 ? -14.937 -17.784 -2.729 1 93.84 132 GLY A N 1
ATOM 1035 C CA . GLY A 1 132 ? -14.753 -18.138 -4.127 1 93.84 132 GLY A CA 1
ATOM 1036 C C . GLY A 1 132 ? -13.757 -19.264 -4.331 1 93.84 132 GLY A C 1
ATOM 1037 O O . GLY A 1 132 ? -14.129 -20.439 -4.32 1 93.84 132 GLY A O 1
ATOM 1038 N N . ILE A 1 133 ? -12.555 -18.913 -4.282 1 92.06 133 ILE A N 1
ATOM 1039 C CA . ILE A 1 133 ? -11.489 -19.842 -4.64 1 92.06 133 ILE A CA 1
ATOM 1040 C C . ILE A 1 133 ? -11.361 -20.92 -3.566 1 92.06 133 ILE A C 1
ATOM 1042 O O . ILE A 1 133 ? -11.156 -22.095 -3.878 1 92.06 133 ILE A O 1
ATOM 1046 N N . ALA A 1 134 ? -11.4 -20.573 -2.33 1 92.2 134 ALA A N 1
ATOM 1047 C CA . ALA A 1 134 ? -11.245 -21.539 -1.246 1 92.2 134 ALA A CA 1
ATOM 1048 C C . ALA A 1 134 ? -12.384 -22.554 -1.249 1 92.2 134 ALA A C 1
ATOM 1050 O O . ALA A 1 134 ? -12.17 -23.738 -0.978 1 92.2 134 ALA A O 1
ATOM 1051 N N . LEU A 1 135 ? -13.532 -22.119 -1.533 1 92.22 135 LEU A N 1
ATOM 1052 C CA . LEU A 1 135 ? -14.685 -23.01 -1.602 1 92.22 135 LEU A CA 1
ATOM 1053 C C . LEU A 1 135 ? -14.522 -24.022 -2.731 1 92.22 135 LEU A C 1
ATOM 1055 O O . LEU A 1 135 ? -14.792 -25.212 -2.547 1 92.22 135 LEU A O 1
ATOM 1059 N N . VAL A 1 136 ? -14.104 -23.547 -3.815 1 93.37 136 VAL A N 1
ATOM 1060 C CA . VAL A 1 136 ? -13.894 -24.417 -4.968 1 93.37 136 VAL A CA 1
ATOM 1061 C C . VAL A 1 136 ? -12.815 -25.448 -4.647 1 93.37 136 VAL A C 1
ATOM 1063 O O . VAL A 1 136 ? -13.006 -26.646 -4.87 1 93.37 136 VAL A O 1
ATOM 1066 N N . ALA A 1 137 ? -11.703 -24.993 -4.162 1 92.04 137 ALA A N 1
ATOM 1067 C CA . ALA A 1 137 ? -10.581 -25.874 -3.849 1 92.04 137 ALA A CA 1
ATOM 1068 C C . ALA A 1 137 ? -10.984 -26.933 -2.827 1 92.04 137 ALA A C 1
ATOM 1070 O O . ALA A 1 137 ? -10.558 -28.087 -2.918 1 92.04 137 ALA A O 1
ATOM 1071 N N . PHE A 1 138 ? -11.821 -26.6 -1.926 1 91.4 138 PHE A N 1
ATOM 1072 C CA . PHE A 1 138 ? -12.25 -27.51 -0.871 1 91.4 138 PHE A CA 1
ATOM 1073 C C . PHE A 1 138 ? -13.155 -28.6 -1.431 1 91.4 138 PHE A C 1
ATOM 1075 O O . PHE A 1 138 ? -12.914 -29.789 -1.21 1 91.4 138 PHE A O 1
ATOM 1082 N N . ILE A 1 139 ? -14.151 -28.205 -2.19 1 94.1 139 ILE A N 1
ATOM 1083 C CA . ILE A 1 139 ? -15.126 -29.15 -2.723 1 94.1 139 ILE A CA 1
ATOM 1084 C C . ILE A 1 139 ? -14.464 -30.038 -3.774 1 94.1 139 ILE A C 1
ATOM 1086 O O . ILE A 1 139 ? -14.626 -31.26 -3.754 1 94.1 139 ILE A O 1
ATOM 1090 N N . ASP A 1 140 ? -13.708 -29.403 -4.588 1 93.46 140 ASP A N 1
ATOM 1091 C CA . ASP A 1 140 ? -13.006 -30.135 -5.637 1 93.46 140 ASP A CA 1
ATOM 1092 C C . ASP A 1 140 ? -11.998 -31.116 -5.042 1 93.46 140 ASP A C 1
ATOM 1094 O O . ASP A 1 140 ? -11.933 -32.275 -5.457 1 93.46 140 ASP A O 1
ATOM 1098 N N . GLY A 1 141 ? -11.23 -30.637 -4.063 1 91.06 141 GLY A N 1
ATOM 1099 C CA . GLY A 1 141 ? -10.239 -31.486 -3.421 1 91.06 141 GLY A CA 1
ATOM 1100 C C . GLY A 1 141 ? -10.845 -32.686 -2.72 1 91.06 141 GLY A C 1
ATOM 1101 O O . GLY A 1 141 ? -10.349 -33.807 -2.854 1 91.06 141 GLY A O 1
ATOM 1102 N N . LEU A 1 142 ? -11.867 -32.502 -2.085 1 92.11 142 LEU A N 1
ATOM 1103 C CA . LEU A 1 142 ? -12.54 -33.575 -1.36 1 92.11 142 LEU A CA 1
ATOM 1104 C C . LEU A 1 142 ? -13.148 -34.585 -2.327 1 92.11 142 LEU A C 1
ATOM 1106 O O . LEU A 1 142 ? -12.971 -35.794 -2.16 1 92.11 142 LEU A O 1
ATOM 1110 N N . PHE A 1 143 ? -13.827 -34.122 -3.312 1 94.99 143 PHE A N 1
ATOM 1111 C CA . PHE A 1 143 ? -14.481 -34.995 -4.28 1 94.99 143 PHE A CA 1
ATOM 1112 C C . PHE A 1 143 ? -13.453 -35.826 -5.039 1 94.99 143 PHE A C 1
ATOM 1114 O O . PHE A 1 143 ? -13.597 -37.044 -5.157 1 94.99 143 PHE A O 1
ATOM 1121 N N . MET A 1 144 ? -12.445 -35.179 -5.506 1 93.7 144 MET A N 1
ATOM 1122 C CA . MET A 1 144 ? -11.431 -35.858 -6.307 1 93.7 144 MET A CA 1
ATOM 1123 C C . MET A 1 144 ? -10.694 -36.906 -5.479 1 93.7 144 MET A C 1
ATOM 1125 O O . MET A 1 144 ? -10.463 -38.022 -5.946 1 93.7 144 MET A O 1
ATOM 1129 N N . THR A 1 145 ? -10.344 -36.565 -4.253 1 91.28 145 THR A N 1
ATOM 1130 C CA . THR A 1 145 ? -9.621 -37.498 -3.397 1 91.28 145 THR A CA 1
ATOM 1131 C C . THR A 1 145 ? -10.471 -38.73 -3.1 1 91.28 145 THR A C 1
ATOM 1133 O O . THR A 1 145 ? -10.023 -39.862 -3.295 1 91.28 145 THR A O 1
ATOM 1136 N N . VAL A 1 146 ? -11.71 -38.581 -2.779 1 94.03 146 VAL A N 1
ATOM 1137 C CA . VAL A 1 146 ? -12.599 -39.68 -2.416 1 94.03 146 VAL A CA 1
ATOM 1138 C C . VAL A 1 146 ? -12.91 -40.523 -3.651 1 94.03 146 VAL A C 1
ATOM 1140 O O . VAL A 1 146 ? -12.875 -41.754 -3.594 1 94.03 146 VAL A O 1
ATOM 1143 N N . ALA A 1 147 ? -13.172 -39.835 -4.76 1 95.6 147 ALA A N 1
ATOM 1144 C CA . ALA A 1 147 ? -13.526 -40.544 -5.987 1 95.6 147 ALA A CA 1
ATOM 1145 C C . ALA A 1 147 ? -12.353 -41.374 -6.5 1 95.6 147 ALA A C 1
ATOM 1147 O O . ALA A 1 147 ? -12.527 -42.529 -6.895 1 95.6 147 ALA A O 1
ATOM 1148 N N . ILE A 1 148 ? -11.174 -40.839 -6.512 1 94.6 148 ILE A N 1
ATOM 1149 C CA . ILE A 1 148 ? -10.001 -41.536 -7.03 1 94.6 148 ILE A CA 1
ATOM 1150 C C . ILE A 1 148 ? -9.664 -42.721 -6.127 1 94.6 148 ILE A C 1
ATOM 1152 O O . ILE A 1 148 ? -9.352 -43.81 -6.613 1 94.6 148 ILE A O 1
ATOM 1156 N N . LEU A 1 149 ? -9.748 -42.56 -4.816 1 92.72 149 LEU A N 1
ATOM 1157 C CA . LEU A 1 149 ? -9.505 -43.665 -3.895 1 92.72 149 LEU A CA 1
ATOM 1158 C C . LEU A 1 149 ? -10.511 -44.79 -4.118 1 92.72 149 LEU A C 1
ATOM 1160 O O . LEU A 1 149 ? -10.144 -45.967 -4.111 1 92.72 149 LEU A O 1
ATOM 1164 N N . ALA A 1 150 ? -11.757 -44.426 -4.376 1 95.31 150 ALA A N 1
ATOM 1165 C CA . ALA A 1 150 ? -12.796 -45.422 -4.629 1 95.31 150 ALA A CA 1
ATOM 1166 C C . ALA A 1 150 ? -12.505 -46.204 -5.907 1 95.31 150 ALA A C 1
ATOM 1168 O O . ALA A 1 150 ? -12.667 -47.426 -5.944 1 95.31 150 ALA A O 1
ATOM 1169 N N . ILE A 1 151 ? -12.055 -45.528 -6.903 1 94.87 151 ILE A N 1
ATOM 1170 C CA . ILE A 1 151 ? -11.752 -46.163 -8.181 1 94.87 151 ILE A CA 1
ATOM 1171 C C . ILE A 1 151 ? -10.558 -47.101 -8.021 1 94.87 151 ILE A C 1
ATOM 1173 O O . ILE A 1 151 ? -10.598 -48.249 -8.472 1 94.87 151 ILE A O 1
ATOM 1177 N N . LEU A 1 152 ? -9.501 -46.696 -7.327 1 93.05 152 LEU A N 1
ATOM 1178 C CA . LEU A 1 152 ? -8.284 -47.484 -7.168 1 93.05 152 LEU A CA 1
ATOM 1179 C C . LEU A 1 152 ? -8.546 -48.726 -6.323 1 93.05 152 LEU A C 1
ATOM 1181 O O . LEU A 1 152 ? -8.097 -49.821 -6.666 1 93.05 152 LEU A O 1
ATOM 1185 N N . PHE A 1 153 ? -9.339 -48.608 -5.319 1 93.35 153 PHE A N 1
ATOM 1186 C CA . PHE A 1 153 ? -9.614 -49.724 -4.423 1 93.35 153 PHE A CA 1
ATOM 1187 C C . PHE A 1 153 ? -10.588 -50.705 -5.062 1 93.35 153 PHE A C 1
ATOM 1189 O O . PHE A 1 153 ? -10.578 -51.896 -4.743 1 93.35 153 PHE A O 1
ATOM 1196 N N . SER A 1 154 ? -11.421 -50.282 -5.969 1 92.28 154 SER A N 1
ATOM 1197 C CA . SER A 1 154 ? -12.374 -51.158 -6.643 1 92.28 154 SER A CA 1
ATOM 1198 C C . SER A 1 154 ? -11.687 -52.012 -7.703 1 92.28 154 SER A C 1
ATOM 1200 O O . SER A 1 154 ? -12.129 -53.126 -7.994 1 92.28 154 SER A O 1
ATOM 1202 N N . ARG A 1 155 ? -10.641 -51.549 -8.249 1 86.77 155 ARG A N 1
ATOM 1203 C CA . ARG A 1 155 ? -9.953 -52.266 -9.317 1 86.77 155 ARG A CA 1
ATOM 1204 C C . ARG A 1 155 ? -8.961 -53.276 -8.747 1 86.77 155 ARG A C 1
ATOM 1206 O O . ARG A 1 155 ? -9.008 -54.46 -9.088 1 86.77 155 ARG A O 1
ATOM 1213 N N . ASN A 1 156 ? -8.036 -52.797 -7.895 1 90.91 156 ASN A N 1
ATOM 1214 C CA . ASN A 1 156 ? -7.052 -53.651 -7.238 1 90.91 156 ASN A CA 1
ATOM 1215 C C . ASN A 1 156 ? -6.688 -53.123 -5.853 1 90.91 156 ASN A C 1
ATOM 1217 O O . ASN A 1 156 ? -5.771 -52.312 -5.714 1 90.91 156 ASN A O 1
ATOM 1221 N N . PRO A 1 157 ? -7.31 -53.584 -4.814 1 91.03 157 PRO A N 1
ATOM 1222 C CA . PRO A 1 157 ? -7.115 -53.072 -3.456 1 91.03 157 PRO A CA 1
ATOM 1223 C C . PRO A 1 157 ? -5.671 -53.2 -2.979 1 91.03 157 PRO A C 1
ATOM 1225 O O . PRO A 1 157 ? -5.179 -52.337 -2.247 1 91.03 157 PRO A O 1
ATOM 1228 N N . ARG A 1 158 ? -4.972 -54.302 -3.359 1 90.05 158 ARG A N 1
ATOM 1229 C CA . ARG A 1 158 ? -3.59 -54.497 -2.933 1 90.05 158 ARG A CA 1
ATOM 1230 C C . ARG A 1 158 ? -2.675 -53.44 -3.542 1 90.05 158 ARG A C 1
ATOM 1232 O O . ARG A 1 158 ? -1.838 -52.861 -2.846 1 90.05 158 ARG A O 1
ATOM 1239 N N . LEU A 1 159 ? -2.921 -53.162 -4.824 1 90.59 159 LEU A N 1
ATOM 1240 C CA . LEU A 1 159 ? -2.128 -52.147 -5.509 1 90.59 159 LEU A CA 1
ATOM 1241 C C . LEU A 1 159 ? -2.45 -50.755 -4.977 1 90.59 159 LEU A C 1
ATOM 1243 O O . LEU A 1 159 ? -1.551 -49.929 -4.802 1 90.59 159 LEU A O 1
ATOM 1247 N N . ALA A 1 160 ? -3.717 -50.518 -4.711 1 92.06 160 ALA A N 1
ATOM 1248 C CA . ALA A 1 160 ? -4.168 -49.224 -4.206 1 92.06 160 ALA A CA 1
ATOM 1249 C C . ALA A 1 160 ? -3.544 -48.918 -2.847 1 92.06 160 ALA A C 1
ATOM 1251 O O . ALA A 1 160 ? -3.103 -47.793 -2.599 1 92.06 160 ALA A O 1
ATOM 1252 N N . LEU A 1 161 ? -3.415 -49.813 -1.986 1 91.2 161 LEU A N 1
ATOM 1253 C CA . LEU A 1 161 ? -2.903 -49.638 -0.631 1 91.2 161 LEU A CA 1
ATOM 1254 C C . LEU A 1 161 ? -1.436 -49.221 -0.655 1 91.2 161 LEU A C 1
ATOM 1256 O O . LEU A 1 161 ? -1.019 -48.359 0.121 1 91.2 161 LEU A O 1
ATOM 1260 N N . VAL A 1 162 ? -0.707 -49.706 -1.614 1 90 162 VAL A N 1
ATOM 1261 C CA . VAL A 1 162 ? 0.729 -49.449 -1.626 1 90 162 VAL A CA 1
ATOM 1262 C C . VAL A 1 162 ? 1.014 -48.136 -2.352 1 90 162 VAL A C 1
ATOM 1264 O O . VAL A 1 162 ? 1.912 -47.387 -1.963 1 90 162 VAL A O 1
ATOM 1267 N N . THR A 1 163 ? 0.197 -47.874 -3.331 1 88.72 163 THR A N 1
ATOM 1268 C CA . THR A 1 163 ? 0.479 -46.7 -4.15 1 88.72 163 THR A CA 1
ATOM 1269 C C . THR A 1 163 ? 0.023 -45.426 -3.444 1 88.72 163 THR A C 1
ATOM 1271 O O . THR A 1 163 ? 0.458 -44.327 -3.792 1 88.72 163 THR A O 1
ATOM 1274 N N . ILE A 1 164 ? -0.79 -45.528 -2.428 1 88.37 164 ILE A N 1
ATOM 1275 C CA . ILE A 1 164 ? -1.331 -44.354 -1.753 1 88.37 164 ILE A CA 1
ATOM 1276 C C . ILE A 1 164 ? -0.397 -43.933 -0.621 1 88.37 164 ILE A C 1
ATOM 1278 O O . ILE A 1 164 ? -0.5 -42.818 -0.105 1 88.37 164 ILE A O 1
ATOM 1282 N N . ILE A 1 165 ? 0.575 -44.633 -0.233 1 87.8 165 ILE A N 1
ATOM 1283 C CA . ILE A 1 165 ? 1.429 -44.462 0.938 1 87.8 165 ILE A CA 1
ATOM 1284 C C . ILE A 1 165 ? 2.158 -43.123 0.853 1 87.8 165 ILE A C 1
ATOM 1286 O O . ILE A 1 165 ? 2.226 -42.383 1.838 1 87.8 165 ILE A O 1
ATOM 1290 N N . PRO A 1 166 ? 2.654 -42.666 -0.3 1 85.65 166 PRO A N 1
ATOM 1291 C CA . PRO A 1 166 ? 3.386 -41.399 -0.352 1 85.65 166 PRO A CA 1
ATOM 1292 C C . PRO A 1 166 ? 2.488 -40.188 -0.107 1 85.65 166 PRO A C 1
ATOM 1294 O O . PRO A 1 166 ? 2.972 -39.128 0.297 1 85.65 166 PRO A O 1
ATOM 1297 N N . LEU A 1 167 ? 1.203 -40.391 -0.248 1 82.64 167 LEU A N 1
ATOM 1298 C CA . LEU A 1 167 ? 0.29 -39.254 -0.199 1 82.64 167 LEU A CA 1
ATOM 1299 C C . LEU A 1 167 ? 0.166 -38.717 1.223 1 82.64 167 LEU A C 1
ATOM 1301 O O . LEU A 1 167 ? 0.335 -37.518 1.455 1 82.64 167 LEU A O 1
ATOM 1305 N N . PRO A 1 168 ? -0.042 -39.501 2.223 1 82.79 168 PRO A N 1
ATOM 1306 C CA . PRO A 1 168 ? -0.047 -38.99 3.596 1 82.79 168 PRO A CA 1
ATOM 1307 C C . PRO A 1 168 ? 1.299 -38.398 4.01 1 82.79 168 PRO A C 1
ATOM 1309 O O . PRO A 1 168 ? 1.345 -37.461 4.811 1 82.79 168 PRO A O 1
ATOM 1312 N N . ILE A 1 169 ? 2.364 -38.857 3.442 1 86.99 169 ILE A N 1
ATOM 1313 C CA . ILE A 1 169 ? 3.695 -38.356 3.766 1 86.99 169 ILE A CA 1
ATOM 1314 C C . ILE A 1 169 ? 3.874 -36.954 3.187 1 86.99 169 ILE A C 1
ATOM 1316 O O . ILE A 1 169 ? 4.427 -36.07 3.845 1 86.99 169 ILE A O 1
ATOM 1320 N N . ILE A 1 170 ? 3.356 -36.802 2.009 1 85 170 ILE A N 1
ATOM 1321 C CA . ILE A 1 170 ? 3.408 -35.495 1.361 1 85 170 ILE A CA 1
ATOM 1322 C C . ILE A 1 170 ? 2.605 -34.484 2.176 1 85 170 ILE A C 1
ATOM 1324 O O . ILE A 1 170 ? 3.067 -33.367 2.42 1 85 170 ILE A O 1
ATOM 1328 N N . THR A 1 171 ? 1.481 -34.936 2.672 1 80.6 171 THR A N 1
ATOM 1329 C CA . THR A 1 171 ? 0.621 -34.059 3.458 1 80.6 171 THR A CA 1
ATOM 1330 C C . THR A 1 171 ? 1.308 -33.649 4.757 1 80.6 171 THR A C 1
ATOM 1332 O O . THR A 1 171 ? 1.268 -32.479 5.144 1 80.6 171 THR A O 1
ATOM 1335 N N . GLY A 1 172 ? 1.926 -34.537 5.411 1 83.46 172 GLY A N 1
ATOM 1336 C CA . GLY A 1 172 ? 2.669 -34.237 6.624 1 83.46 172 GLY A CA 1
ATOM 1337 C C . GLY A 1 172 ? 3.829 -33.287 6.393 1 83.46 172 GLY A C 1
ATOM 1338 O O . GLY A 1 172 ? 4.065 -32.38 7.194 1 83.46 172 GLY A O 1
ATOM 1339 N N . LEU A 1 173 ? 4.502 -33.439 5.301 1 85.34 173 LEU A N 1
ATOM 1340 C CA . LEU A 1 173 ? 5.628 -32.583 4.942 1 85.34 173 LEU A CA 1
ATOM 1341 C C . LEU A 1 173 ? 5.158 -31.162 4.649 1 85.34 173 LEU A C 1
ATOM 1343 O O . LEU A 1 173 ? 5.797 -30.194 5.066 1 85.34 173 LEU A O 1
ATOM 1347 N N . ILE A 1 174 ? 4.052 -31.09 3.995 1 82.19 174 ILE A N 1
ATOM 1348 C CA . ILE A 1 174 ? 3.501 -29.793 3.618 1 82.19 174 ILE A CA 1
ATOM 1349 C C . ILE A 1 174 ? 3.103 -29.018 4.872 1 82.19 174 ILE A C 1
ATOM 1351 O O . ILE A 1 174 ? 3.393 -27.825 4.99 1 82.19 174 ILE A O 1
ATOM 1355 N N . ILE A 1 175 ? 2.557 -29.68 5.841 1 80.64 175 ILE A N 1
ATOM 1356 C CA . ILE A 1 175 ? 2.127 -29.028 7.074 1 80.64 175 ILE A CA 1
ATOM 1357 C C . ILE A 1 175 ? 3.348 -28.593 7.88 1 80.64 175 ILE A C 1
ATOM 1359 O O . ILE A 1 175 ? 3.404 -27.464 8.374 1 80.64 175 ILE A O 1
ATOM 1363 N N . PHE A 1 176 ? 4.333 -29.395 7.924 1 85.14 176 PHE A N 1
ATOM 1364 C CA . PHE A 1 176 ? 5.531 -29.133 8.711 1 85.14 176 PHE A CA 1
ATOM 1365 C C . PHE A 1 176 ? 6.341 -27.995 8.102 1 85.14 176 PHE A C 1
ATOM 1367 O O . PHE A 1 176 ? 6.673 -27.026 8.787 1 85.14 176 PHE A O 1
ATOM 1374 N N . LEU A 1 177 ? 6.626 -28.086 6.848 1 87.02 177 LEU A N 1
ATOM 1375 C CA . LEU A 1 177 ? 7.431 -27.07 6.18 1 87.02 177 LEU A CA 1
ATOM 1376 C C . LEU A 1 177 ? 6.623 -25.795 5.958 1 87.02 177 LEU A C 1
ATOM 1378 O O . LEU A 1 177 ? 7.187 -24.7 5.9 1 87.02 177 LEU A O 1
ATOM 1382 N N . GLY A 1 178 ? 5.375 -25.998 5.836 1 82.85 178 GLY A N 1
ATOM 1383 C CA . GLY A 1 178 ? 4.508 -24.841 5.68 1 82.85 178 GLY A CA 1
ATOM 1384 C C . GLY A 1 178 ? 4.572 -23.885 6.856 1 82.85 178 GLY A C 1
ATOM 1385 O O . GLY A 1 178 ? 4.61 -22.666 6.671 1 82.85 178 GLY A O 1
ATOM 1386 N N . GLU A 1 179 ? 4.677 -24.406 8.008 1 84.48 179 GLU A N 1
ATOM 1387 C CA . GLU A 1 179 ? 4.789 -23.585 9.21 1 84.48 179 GLU A CA 1
ATOM 1388 C C . GLU A 1 179 ? 6.123 -22.845 9.25 1 84.48 179 GLU A C 1
ATOM 1390 O O . GLU A 1 179 ? 6.18 -21.678 9.643 1 84.48 179 GLU A O 1
ATOM 1395 N N . ARG A 1 180 ? 7.12 -23.514 8.844 1 88.25 180 ARG A N 1
ATOM 1396 C CA . ARG A 1 180 ? 8.444 -22.9 8.833 1 88.25 180 ARG A CA 1
ATOM 1397 C C . ARG A 1 180 ? 8.53 -21.803 7.777 1 88.25 180 ARG A C 1
ATOM 1399 O O . ARG A 1 180 ? 9.151 -20.763 8.005 1 88.25 180 ARG A O 1
ATOM 1406 N N . ILE A 1 181 ? 7.973 -22.06 6.725 1 89.48 181 ILE A N 1
ATOM 1407 C CA . ILE A 1 181 ? 7.923 -21.07 5.655 1 89.48 181 ILE A CA 1
ATOM 1408 C C . ILE A 1 181 ? 7.126 -19.852 6.116 1 89.48 181 ILE A C 1
ATOM 1410 O O . ILE A 1 181 ? 7.531 -18.711 5.879 1 89.48 181 ILE A O 1
ATOM 1414 N N . GLY A 1 182 ? 6.068 -20.133 6.836 1 86.31 182 GLY A N 1
ATOM 1415 C CA . GLY A 1 182 ? 5.271 -19.044 7.379 1 86.31 182 GLY A CA 1
ATOM 1416 C C . GLY A 1 182 ? 6.049 -18.15 8.326 1 86.31 182 GLY A C 1
ATOM 1417 O O . GLY A 1 182 ? 5.981 -16.923 8.227 1 86.31 182 GLY A O 1
ATOM 1418 N N . LYS A 1 183 ? 6.825 -18.7 9.175 1 89.84 183 LYS A N 1
ATOM 1419 C CA . LYS A 1 183 ? 7.661 -17.945 10.104 1 89.84 183 LYS A CA 1
ATOM 1420 C C . LYS A 1 183 ? 8.737 -17.158 9.361 1 89.84 183 LYS A C 1
ATOM 1422 O O . LYS A 1 183 ? 9.043 -16.02 9.724 1 89.84 183 LYS A O 1
ATOM 1427 N N . GLY A 1 184 ? 9.333 -17.827 8.358 1 90.63 184 GLY A N 1
ATOM 1428 C CA . GLY A 1 184 ? 10.315 -17.138 7.536 1 90.63 184 GLY A CA 1
ATOM 1429 C C . GLY A 1 184 ? 9.749 -15.929 6.815 1 90.63 184 GLY A C 1
ATOM 1430 O O . GLY A 1 184 ? 10.383 -14.873 6.769 1 90.63 184 GLY A O 1
ATOM 1431 N N . PHE A 1 185 ? 8.559 -16.065 6.394 1 89.13 185 PHE A N 1
ATOM 1432 C CA . PHE A 1 185 ? 7.893 -14.967 5.704 1 89.13 185 PHE A CA 1
ATOM 1433 C C . PHE A 1 185 ? 7.627 -13.809 6.658 1 89.13 185 PHE A C 1
ATOM 1435 O O . PHE A 1 185 ? 7.793 -12.644 6.291 1 89.13 185 PHE A O 1
ATOM 1442 N N . ARG A 1 186 ? 7.217 -14.129 7.803 1 88.74 186 ARG A N 1
ATOM 1443 C CA . ARG A 1 186 ? 6.962 -13.096 8.802 1 88.74 186 ARG A CA 1
ATOM 1444 C C . ARG A 1 186 ? 8.241 -12.341 9.149 1 88.74 186 ARG A C 1
ATOM 1446 O O . ARG A 1 186 ? 8.229 -11.116 9.278 1 88.74 186 ARG A O 1
ATOM 1453 N N . ALA A 1 187 ? 9.276 -13.033 9.213 1 92.92 187 ALA A N 1
ATOM 1454 C CA . ALA A 1 187 ? 10.564 -12.421 9.529 1 92.92 187 ALA A CA 1
ATOM 1455 C C . ALA A 1 187 ? 11.022 -11.496 8.404 1 92.92 187 ALA A C 1
ATOM 1457 O O . ALA A 1 187 ? 11.534 -10.404 8.66 1 92.92 187 ALA A O 1
ATOM 1458 N N . VAL A 1 188 ? 10.874 -11.911 7.217 1 92.76 188 VAL A N 1
ATOM 1459 C CA . VAL A 1 188 ? 11.254 -11.121 6.051 1 92.76 188 VAL A CA 1
ATOM 1460 C C . VAL A 1 188 ? 10.388 -9.865 5.973 1 92.76 188 VAL A C 1
ATOM 1462 O O . VAL A 1 188 ? 10.891 -8.773 5.698 1 92.76 188 VAL A O 1
ATOM 1465 N N . GLN A 1 189 ? 9.139 -10.052 6.253 1 90.28 189 GLN A N 1
ATOM 1466 C CA . GLN A 1 189 ? 8.223 -8.917 6.218 1 90.28 189 GLN A CA 1
ATOM 1467 C C . GLN A 1 189 ? 8.578 -7.89 7.29 1 90.28 189 GLN A C 1
ATOM 1469 O O . GLN A 1 189 ? 8.535 -6.684 7.04 1 90.28 189 GLN A O 1
ATOM 1474 N N . GLU A 1 190 ? 8.903 -8.311 8.439 1 91.47 190 GLU A N 1
ATOM 1475 C CA . GLU A 1 190 ? 9.317 -7.427 9.525 1 91.47 190 GLU A CA 1
ATOM 1476 C C . GLU A 1 190 ? 10.615 -6.702 9.181 1 91.47 190 GLU A C 1
ATOM 1478 O O . GLU A 1 190 ? 10.752 -5.505 9.444 1 91.47 190 GLU A O 1
ATOM 1483 N N . GLY A 1 191 ? 11.528 -7.481 8.662 1 92.81 191 GLY A N 1
ATOM 1484 C CA . GLY A 1 191 ? 12.769 -6.866 8.219 1 92.81 191 GLY A CA 1
ATOM 1485 C C . GLY A 1 191 ? 12.563 -5.809 7.151 1 92.81 191 GLY A C 1
ATOM 1486 O O . GLY A 1 191 ? 13.187 -4.747 7.193 1 92.81 191 GLY A O 1
ATOM 1487 N N . PHE A 1 192 ? 11.663 -6.049 6.297 1 91.49 192 PHE A N 1
ATOM 1488 C CA . PHE A 1 192 ? 11.342 -5.109 5.229 1 91.49 192 PHE A CA 1
ATOM 1489 C C . PHE A 1 192 ? 10.675 -3.859 5.791 1 91.49 192 PHE A C 1
ATOM 1491 O O . PHE A 1 192 ? 10.982 -2.743 5.369 1 91.49 192 PHE A O 1
ATOM 1498 N N . SER A 1 193 ? 9.83 -4.095 6.714 1 89.23 193 SER A N 1
ATOM 1499 C CA . SER A 1 193 ? 9.143 -2.972 7.344 1 89.23 193 SER A CA 1
ATOM 1500 C C . SER A 1 193 ? 10.127 -2.055 8.063 1 89.23 193 SER A C 1
ATOM 1502 O O . SER A 1 193 ? 10.045 -0.831 7.943 1 89.23 193 SER A O 1
ATOM 1504 N N . HIS A 1 194 ? 11.012 -2.636 8.724 1 90.81 194 HIS A N 1
ATOM 1505 C CA . HIS A 1 194 ? 12.033 -1.873 9.432 1 90.81 194 HIS A CA 1
ATOM 1506 C C . HIS A 1 194 ? 12.906 -1.086 8.46 1 90.81 194 HIS A C 1
ATOM 1508 O O . HIS A 1 194 ? 13.191 0.092 8.689 1 90.81 194 HIS A O 1
ATOM 1514 N N . LEU A 1 195 ? 13.303 -1.736 7.457 1 92.72 195 LEU A N 1
ATOM 1515 C CA . LEU A 1 195 ? 14.136 -1.107 6.438 1 92.72 195 LEU A CA 1
ATOM 1516 C C . LEU A 1 195 ? 13.403 0.056 5.778 1 92.72 195 LEU A C 1
ATOM 1518 O O . LEU A 1 195 ? 13.978 1.13 5.587 1 92.72 195 LEU A O 1
ATOM 1522 N N . SER A 1 196 ? 12.207 -0.164 5.443 1 90.66 196 SER A N 1
ATOM 1523 C CA . SER A 1 196 ? 11.386 0.855 4.797 1 90.66 196 SER A CA 1
ATOM 1524 C C . SER A 1 196 ? 11.158 2.048 5.719 1 90.66 196 SER A C 1
ATOM 1526 O O . SER A 1 196 ? 11.229 3.199 5.283 1 90.66 196 SER A O 1
ATOM 1528 N N . ASP A 1 197 ? 10.935 1.791 6.964 1 89.47 197 ASP A N 1
ATOM 1529 C CA . ASP A 1 197 ? 10.717 2.839 7.956 1 89.47 197 ASP A CA 1
ATOM 1530 C C . ASP A 1 197 ? 11.965 3.704 8.125 1 89.47 197 ASP A C 1
ATOM 1532 O O . ASP A 1 197 ? 11.872 4.931 8.187 1 89.47 197 ASP A O 1
ATOM 1536 N N . GLN A 1 198 ? 13.016 3.101 8.214 1 90.14 198 GLN A N 1
ATOM 1537 C CA . GLN A 1 198 ? 14.279 3.814 8.377 1 90.14 198 GLN A CA 1
ATOM 1538 C C . GLN A 1 198 ? 14.577 4.689 7.163 1 90.14 198 GLN A C 1
ATOM 1540 O O . GLN A 1 198 ? 15.015 5.832 7.307 1 90.14 198 GLN A O 1
ATOM 1545 N N . THR A 1 199 ? 14.359 4.114 6.031 1 92.31 199 THR A N 1
ATOM 1546 C CA . THR A 1 199 ? 14.61 4.856 4.8 1 92.31 199 THR A CA 1
ATOM 1547 C C . THR A 1 199 ? 13.694 6.072 4.705 1 92.31 199 THR A C 1
ATOM 1549 O O . THR A 1 199 ? 14.143 7.17 4.372 1 92.31 199 THR A O 1
ATOM 1552 N N . GLN A 1 200 ? 12.513 5.839 4.997 1 90.93 200 GLN A N 1
ATOM 1553 C CA . GLN A 1 200 ? 11.541 6.927 4.943 1 90.93 200 GLN A CA 1
ATOM 1554 C C . GLN A 1 200 ? 11.888 8.024 5.946 1 90.93 200 GLN A C 1
ATOM 1556 O O . GLN A 1 200 ? 11.751 9.211 5.646 1 90.93 200 GLN A O 1
ATOM 1561 N N . GLU A 1 201 ? 12.314 7.696 7.112 1 89.42 201 GLU A N 1
ATOM 1562 C CA . GLU A 1 201 ? 12.7 8.65 8.147 1 89.42 201 GLU A CA 1
ATOM 1563 C C . GLU A 1 201 ? 13.904 9.48 7.711 1 89.42 201 GLU A C 1
ATOM 1565 O O . GLU A 1 201 ? 13.921 10.7 7.886 1 89.42 201 GLU A O 1
ATOM 1570 N N . VAL A 1 202 ? 14.862 8.863 7.18 1 91.23 202 VAL A N 1
ATOM 1571 C CA . VAL A 1 202 ? 16.079 9.548 6.76 1 91.23 202 VAL A CA 1
ATOM 1572 C C . VAL A 1 202 ? 15.763 10.511 5.617 1 91.23 202 VAL A C 1
ATOM 1574 O O . VAL A 1 202 ? 16.27 11.635 5.585 1 91.23 202 VAL A O 1
ATOM 1577 N N . LEU A 1 203 ? 14.901 10.106 4.787 1 90.78 203 LEU A N 1
ATOM 1578 C CA . LEU A 1 203 ? 14.529 10.963 3.666 1 90.78 203 LEU A CA 1
ATOM 1579 C C . LEU A 1 203 ? 13.715 12.16 4.145 1 90.78 203 LEU A C 1
ATOM 1581 O O . LEU A 1 203 ? 13.87 13.269 3.628 1 90.78 203 LEU A O 1
ATOM 1585 N N . SER A 1 204 ? 12.92 11.892 5.153 1 87.42 204 SER A N 1
ATOM 1586 C CA . SER A 1 204 ? 12.139 12.978 5.736 1 87.42 204 SER A CA 1
ATOM 1587 C C . SER A 1 204 ? 13.034 13.973 6.466 1 87.42 204 SER A C 1
ATOM 1589 O O . SER A 1 204 ? 12.719 15.163 6.538 1 87.42 204 SER A O 1
ATOM 1591 N N . GLY A 1 205 ? 14.086 13.478 7.037 1 88.71 205 GLY A N 1
ATOM 1592 C CA . GLY A 1 205 ? 15.039 14.318 7.745 1 88.71 205 GLY A CA 1
ATOM 1593 C C . GLY A 1 205 ? 16.305 14.583 6.952 1 88.71 205 GLY A C 1
ATOM 1594 O O . GLY A 1 205 ? 17.372 14.8 7.53 1 88.71 205 GLY A O 1
ATOM 1595 N N . ILE A 1 206 ? 16.235 14.569 5.658 1 90.2 206 ILE A N 1
ATOM 1596 C CA . ILE A 1 206 ? 17.417 14.609 4.804 1 90.2 206 ILE A CA 1
ATOM 1597 C C . ILE A 1 206 ? 18.173 15.916 5.031 1 90.2 206 ILE A C 1
ATOM 1599 O O . ILE A 1 206 ? 19.404 15.949 4.959 1 90.2 206 ILE A O 1
ATOM 1603 N N . ARG A 1 207 ? 17.497 17.011 5.302 1 86.27 207 ARG A N 1
ATOM 1604 C CA . ARG A 1 207 ? 18.142 18.301 5.524 1 86.27 207 ARG A CA 1
ATOM 1605 C C . ARG A 1 207 ? 19.031 18.264 6.762 1 86.27 207 ARG A C 1
ATOM 1607 O O . ARG A 1 207 ? 20.116 18.849 6.771 1 86.27 207 ARG A O 1
ATOM 1614 N N . VAL A 1 208 ? 18.559 17.587 7.775 1 88.9 208 VAL A N 1
ATOM 1615 C CA . VAL A 1 208 ? 19.333 17.454 9.004 1 88.9 208 VAL A CA 1
ATOM 1616 C C . VAL A 1 208 ? 20.537 16.546 8.762 1 88.9 208 VAL A C 1
ATOM 1618 O O . VAL A 1 208 ? 21.643 16.834 9.225 1 88.9 208 VAL A O 1
ATOM 1621 N N . VAL A 1 209 ? 20.336 15.537 8.022 1 90.92 209 VAL A N 1
ATOM 1622 C CA . VAL A 1 209 ? 21.404 14.589 7.721 1 90.92 209 VAL A CA 1
ATOM 1623 C C . VAL A 1 209 ? 22.527 15.298 6.967 1 90.92 209 VAL A C 1
ATOM 1625 O O . VAL A 1 209 ? 23.705 15.121 7.286 1 90.92 209 VAL A O 1
ATOM 1628 N N . LYS A 1 210 ? 22.128 16.124 6.099 1 89.18 210 LYS A N 1
ATOM 1629 C CA . LYS A 1 210 ? 23.112 16.843 5.295 1 89.18 210 LYS A CA 1
ATOM 1630 C C . LYS A 1 210 ? 23.774 17.956 6.101 1 89.18 210 LYS A C 1
ATOM 1632 O O . LYS A 1 210 ? 24.973 18.206 5.958 1 89.18 210 LYS A O 1
ATOM 1637 N N . ALA A 1 211 ? 22.996 18.602 6.859 1 88.5 211 ALA A N 1
ATOM 1638 C CA . ALA A 1 211 ? 23.514 19.713 7.653 1 88.5 211 ALA A CA 1
ATOM 1639 C C . ALA A 1 211 ? 24.608 19.241 8.606 1 88.5 211 ALA A C 1
ATOM 1641 O O . ALA A 1 211 ? 25.575 19.965 8.858 1 88.5 211 ALA A O 1
ATOM 1642 N N . PHE A 1 212 ? 24.496 17.973 9.021 1 88.85 212 PHE A N 1
ATOM 1643 C CA . PHE A 1 212 ? 25.468 17.466 9.982 1 88.85 212 PHE A CA 1
ATOM 1644 C C . PHE A 1 212 ? 26.478 16.551 9.3 1 88.85 212 PHE A C 1
ATOM 1646 O O . PHE A 1 212 ? 27.359 15.992 9.955 1 88.85 212 PHE A O 1
ATOM 1653 N N . GLY A 1 213 ? 26.401 16.365 8.012 1 86.69 213 GLY A N 1
ATOM 1654 C CA . GLY A 1 213 ? 27.331 15.525 7.274 1 86.69 213 GLY A CA 1
ATOM 1655 C C . GLY A 1 213 ? 27.336 14.083 7.746 1 86.69 213 GLY A C 1
ATOM 1656 O O . GLY A 1 213 ? 28.399 13.471 7.876 1 86.69 213 GLY A O 1
ATOM 1657 N N . LYS A 1 214 ? 26.137 13.569 8.077 1 88.92 214 LYS A N 1
ATOM 1658 C CA . LYS A 1 214 ? 26.066 12.241 8.679 1 88.92 214 LYS A CA 1
ATOM 1659 C C . LYS A 1 214 ? 25.595 11.201 7.666 1 88.92 214 LYS A C 1
ATOM 1661 O O . LYS A 1 214 ? 25.028 10.173 8.041 1 88.92 214 LYS A O 1
ATOM 1666 N N . GLU A 1 215 ? 25.845 11.436 6.438 1 90.74 215 GLU A N 1
ATOM 1667 C CA . GLU A 1 215 ? 25.486 10.485 5.389 1 90.74 215 GLU A CA 1
ATOM 1668 C C . GLU A 1 215 ? 26.157 9.134 5.617 1 90.74 215 GLU A C 1
ATOM 1670 O O . GLU A 1 215 ? 25.503 8.091 5.548 1 90.74 215 GLU A O 1
ATOM 1675 N N . PRO A 1 216 ? 27.464 9.09 6.008 1 88.4 216 PRO A N 1
ATOM 1676 C CA . PRO A 1 216 ? 28.105 7.79 6.221 1 88.4 216 PRO A CA 1
ATOM 1677 C C . PRO A 1 216 ? 27.494 7.015 7.387 1 88.4 216 PRO A C 1
ATOM 1679 O O . PRO A 1 216 ? 27.418 5.784 7.342 1 88.4 216 PRO A O 1
ATOM 1682 N N . PHE A 1 217 ? 27.051 7.834 8.329 1 88.48 217 PHE A N 1
ATOM 1683 C CA . PHE A 1 217 ? 26.43 7.204 9.488 1 88.48 217 PHE A CA 1
ATOM 1684 C C . PHE A 1 217 ? 25.158 6.467 9.086 1 88.48 217 PHE A C 1
ATOM 1686 O O . PHE A 1 217 ? 24.969 5.303 9.445 1 88.48 217 PHE A O 1
ATOM 1693 N N . PHE A 1 218 ? 24.367 7.104 8.36 1 91.17 218 PHE A N 1
ATOM 1694 C CA . PHE A 1 218 ? 23.086 6.517 7.986 1 91.17 218 PHE A CA 1
ATOM 1695 C C . PHE A 1 218 ? 23.268 5.47 6.894 1 91.17 218 PHE A C 1
ATOM 1697 O O . PHE A 1 218 ? 22.473 4.534 6.785 1 91.17 218 PHE A O 1
ATOM 1704 N N . LEU A 1 219 ? 24.335 5.574 6.156 1 92.9 219 LEU A N 1
ATOM 1705 C CA . LEU A 1 219 ? 24.655 4.547 5.17 1 92.9 219 LEU A CA 1
ATOM 1706 C C . LEU A 1 219 ? 25.036 3.238 5.853 1 92.9 219 LEU A C 1
ATOM 1708 O O . LEU A 1 219 ? 24.637 2.161 5.405 1 92.9 219 LEU A O 1
ATOM 1712 N N . SER A 1 220 ? 25.8 3.37 6.9 1 92.1 220 SER A N 1
ATOM 1713 C CA . SER A 1 220 ? 26.214 2.18 7.637 1 92.1 220 SER A CA 1
ATOM 1714 C C . SER A 1 220 ? 25.025 1.511 8.318 1 92.1 220 SER A C 1
ATOM 1716 O O . SER A 1 220 ? 24.91 0.283 8.313 1 92.1 220 SER A O 1
ATOM 1718 N N . ARG A 1 221 ? 24.191 2.353 8.853 1 90 221 ARG A N 1
ATOM 1719 C CA . ARG A 1 221 ? 22.998 1.827 9.507 1 90 221 ARG A CA 1
ATOM 1720 C C . ARG A 1 221 ? 22.093 1.117 8.507 1 90 221 ARG A C 1
ATOM 1722 O O . ARG A 1 221 ? 21.52 0.069 8.815 1 90 221 ARG A O 1
ATOM 1729 N N . PHE A 1 222 ? 22.004 1.692 7.375 1 93.53 222 PHE A N 1
ATOM 1730 C CA . PHE A 1 222 ? 21.201 1.084 6.321 1 93.53 222 PHE A CA 1
ATOM 1731 C C . PHE A 1 222 ? 21.814 -0.236 5.868 1 93.53 222 PHE A C 1
ATOM 1733 O O . PHE A 1 222 ? 21.098 -1.215 5.647 1 93.53 222 PHE A O 1
ATOM 1740 N N . ALA A 1 223 ? 23.114 -0.234 5.667 1 94.46 223 ALA A N 1
ATOM 1741 C CA . ALA A 1 223 ? 23.812 -1.44 5.227 1 94.46 223 ALA A CA 1
ATOM 1742 C C . ALA A 1 223 ? 23.583 -2.592 6.201 1 94.46 223 ALA A C 1
ATOM 1744 O O . ALA A 1 223 ? 23.372 -3.733 5.784 1 94.46 223 ALA A O 1
ATOM 1745 N N . ASP A 1 224 ? 23.54 -2.24 7.423 1 94.02 224 ASP A N 1
ATOM 1746 C CA . ASP A 1 224 ? 23.314 -3.258 8.445 1 94.02 224 ASP A CA 1
ATOM 1747 C C . ASP A 1 224 ? 21.896 -3.818 8.357 1 94.02 224 ASP A C 1
ATOM 1749 O O . ASP A 1 224 ? 21.699 -5.034 8.414 1 94.02 224 ASP A O 1
ATOM 1753 N N . ALA A 1 225 ? 20.96 -2.96 8.241 1 94.16 225 ALA A N 1
ATOM 1754 C CA . ALA A 1 225 ? 19.565 -3.38 8.144 1 94.16 225 ALA A CA 1
ATOM 1755 C C . ALA A 1 225 ? 19.319 -4.177 6.866 1 94.16 225 ALA A C 1
ATOM 1757 O O . ALA A 1 225 ? 18.594 -5.175 6.878 1 94.16 225 ALA A O 1
ATOM 1758 N N . ASN A 1 226 ? 19.914 -3.697 5.836 1 95.06 226 ASN A N 1
ATOM 1759 C CA . ASN A 1 226 ? 19.788 -4.367 4.547 1 95.06 226 ASN A CA 1
ATOM 1760 C C . ASN A 1 226 ? 20.424 -5.754 4.572 1 95.06 226 ASN A C 1
ATOM 1762 O O . ASN A 1 226 ? 19.906 -6.69 3.959 1 95.06 226 ASN A O 1
ATOM 1766 N N . ASP A 1 227 ? 21.566 -5.896 5.256 1 94.58 227 ASP A N 1
ATOM 1767 C CA . ASP A 1 227 ? 22.232 -7.188 5.39 1 94.58 227 ASP A CA 1
ATOM 1768 C C . ASP A 1 227 ? 21.378 -8.166 6.194 1 94.58 227 ASP A C 1
ATOM 1770 O O . ASP A 1 227 ? 21.275 -9.343 5.843 1 94.58 227 ASP A O 1
ATOM 1774 N N . ARG A 1 228 ? 20.806 -7.721 7.205 1 93.65 228 ARG A N 1
ATOM 1775 C CA . ARG A 1 228 ? 19.927 -8.564 8.009 1 93.65 228 ARG A CA 1
ATOM 1776 C C . ARG A 1 228 ? 18.718 -9.023 7.199 1 93.65 228 ARG A C 1
ATOM 1778 O O . ARG A 1 228 ? 18.324 -10.189 7.269 1 93.65 228 ARG A O 1
ATOM 1785 N N . TYR A 1 229 ? 18.15 -8.101 6.472 1 94.43 229 TYR A N 1
ATOM 1786 C CA . TYR A 1 229 ? 17.019 -8.406 5.603 1 94.43 229 TYR A CA 1
ATOM 1787 C C . TYR A 1 229 ? 17.401 -9.445 4.555 1 94.43 229 TYR A C 1
ATOM 1789 O O . TYR A 1 229 ? 16.644 -10.384 4.3 1 94.43 229 TYR A O 1
ATOM 1797 N N . GLN A 1 230 ? 18.562 -9.269 4.001 1 94.33 230 GLN A N 1
ATOM 1798 C CA . GLN A 1 230 ? 19.054 -10.204 2.994 1 94.33 230 GLN A CA 1
ATOM 1799 C C . GLN A 1 230 ? 19.274 -11.591 3.592 1 94.33 230 GLN A C 1
ATOM 1801 O O . GLN A 1 230 ? 18.975 -12.602 2.954 1 94.33 230 GLN A O 1
ATOM 1806 N N . GLN A 1 231 ? 19.767 -11.62 4.755 1 95.1 231 GLN A N 1
ATOM 1807 C CA . GLN A 1 231 ? 20.003 -12.901 5.411 1 95.1 231 GLN A CA 1
ATOM 1808 C C . GLN A 1 231 ? 18.69 -13.63 5.684 1 95.1 231 GLN A C 1
ATOM 1810 O O . GLN A 1 231 ? 18.599 -14.845 5.5 1 95.1 231 GLN A O 1
ATOM 1815 N N . GLN A 1 232 ? 17.746 -12.915 6.111 1 94.8 232 GLN A N 1
ATOM 1816 C CA . GLN A 1 232 ? 16.433 -13.51 6.336 1 94.8 232 GLN A CA 1
ATOM 1817 C C . GLN A 1 232 ? 15.834 -14.03 5.033 1 94.8 232 GLN A C 1
ATOM 1819 O O . GLN A 1 232 ? 15.227 -15.103 5.007 1 94.8 232 GLN A O 1
ATOM 1824 N N . ASN A 1 233 ? 16.044 -13.314 4.005 1 93.27 233 ASN A N 1
ATOM 1825 C CA . ASN A 1 233 ? 15.579 -13.736 2.688 1 93.27 233 ASN A CA 1
ATOM 1826 C C . ASN A 1 233 ? 16.271 -15.018 2.234 1 93.27 233 ASN A C 1
ATOM 1828 O O . ASN A 1 233 ? 15.629 -15.913 1.682 1 93.27 233 ASN A O 1
ATOM 1832 N N . MET A 1 234 ? 17.529 -15.035 2.468 1 92.43 234 MET A N 1
ATOM 1833 C CA . MET A 1 234 ? 18.289 -16.209 2.051 1 92.43 234 MET A CA 1
ATOM 1834 C C . MET A 1 234 ? 17.869 -17.44 2.846 1 92.43 234 MET A C 1
ATOM 1836 O O . MET A 1 234 ? 17.84 -18.55 2.312 1 92.43 234 MET A O 1
ATOM 1840 N N . ASN A 1 235 ? 17.54 -17.248 4.066 1 93.16 235 ASN A N 1
ATOM 1841 C CA . ASN A 1 235 ? 17.028 -18.358 4.863 1 93.16 235 ASN A CA 1
ATOM 1842 C C . ASN A 1 235 ? 15.698 -18.872 4.319 1 93.16 235 ASN A C 1
ATOM 1844 O O . ASN A 1 235 ? 15.456 -20.08 4.299 1 93.16 235 ASN A O 1
ATOM 1848 N N . LEU A 1 236 ? 14.879 -18.002 3.938 1 90.85 236 LEU A N 1
ATOM 1849 C CA . LEU A 1 236 ? 13.598 -18.375 3.348 1 90.85 236 LEU A CA 1
ATOM 1850 C C . LEU A 1 236 ? 13.801 -19.107 2.026 1 90.85 236 LEU A C 1
ATOM 1852 O O . LEU A 1 236 ? 13.11 -20.088 1.742 1 90.85 236 LEU A O 1
ATOM 1856 N N . VAL A 1 237 ? 14.782 -18.662 1.261 1 89.45 237 VAL A N 1
ATOM 1857 C CA . VAL A 1 237 ? 15.071 -19.282 -0.027 1 89.45 237 VAL A CA 1
ATOM 1858 C C . VAL A 1 237 ? 15.52 -20.726 0.183 1 89.45 237 VAL A C 1
ATOM 1860 O O . VAL A 1 237 ? 15.128 -21.621 -0.569 1 89.45 237 VAL A O 1
ATOM 1863 N N . LYS A 1 238 ? 16.224 -20.984 1.171 1 91.19 238 LYS A N 1
ATOM 1864 C CA . LYS A 1 238 ? 16.714 -22.328 1.462 1 91.19 238 LYS A CA 1
ATOM 1865 C C . LYS A 1 238 ? 15.565 -23.268 1.815 1 91.19 238 LYS A C 1
ATOM 1867 O O . LYS A 1 238 ? 15.483 -24.381 1.291 1 91.19 238 LYS A O 1
ATOM 1872 N N . ILE A 1 239 ? 14.679 -22.77 2.615 1 89.14 239 ILE A N 1
ATOM 1873 C CA . ILE A 1 239 ? 13.576 -23.619 3.053 1 89.14 239 ILE A CA 1
ATOM 1874 C C . ILE A 1 239 ? 12.581 -23.803 1.909 1 89.14 239 ILE A C 1
ATOM 1876 O O . ILE A 1 239 ? 12.126 -24.919 1.647 1 89.14 239 ILE A O 1
ATOM 1880 N N . TRP A 1 240 ? 12.318 -22.755 1.21 1 85.48 240 TRP A N 1
ATOM 1881 C CA . TRP A 1 240 ? 11.407 -22.801 0.07 1 85.48 240 TRP A CA 1
ATOM 1882 C C . TRP A 1 240 ? 11.997 -23.63 -1.065 1 85.48 240 TRP A C 1
ATOM 1884 O O . TRP A 1 240 ? 11.269 -24.323 -1.78 1 85.48 240 TRP A O 1
ATOM 1894 N N . GLY A 1 241 ? 13.3 -23.558 -1.2 1 84.65 241 GLY A N 1
ATOM 1895 C CA . GLY A 1 241 ? 13.994 -24.303 -2.239 1 84.65 241 GLY A CA 1
ATOM 1896 C C . GLY A 1 241 ? 13.935 -25.805 -2.037 1 84.65 241 GLY A C 1
ATOM 1897 O O . GLY A 1 241 ? 14.006 -26.57 -3.001 1 84.65 241 GLY A O 1
ATOM 1898 N N . LEU A 1 242 ? 13.657 -26.193 -0.795 1 86.65 242 LEU A N 1
ATOM 1899 C CA . LEU A 1 242 ? 13.607 -27.616 -0.479 1 86.65 242 LEU A CA 1
ATOM 1900 C C . LEU A 1 242 ? 12.177 -28.14 -0.554 1 86.65 242 LEU A C 1
ATOM 1902 O O . LEU A 1 242 ? 11.96 -29.341 -0.728 1 86.65 242 LEU A O 1
ATOM 1906 N N . PHE A 1 243 ? 11.213 -27.331 -0.498 1 84.71 243 PHE A N 1
ATOM 1907 C CA . PHE A 1 243 ? 9.813 -27.72 -0.376 1 84.71 243 PHE A CA 1
ATOM 1908 C C . PHE A 1 243 ? 9.346 -28.464 -1.622 1 84.71 243 PHE A C 1
ATOM 1910 O O . PHE A 1 243 ? 8.967 -29.634 -1.547 1 84.71 243 PHE A O 1
ATOM 1917 N N . PHE A 1 244 ? 9.488 -27.91 -2.814 1 80.35 244 PHE A N 1
ATOM 1918 C CA . PHE A 1 244 ? 8.918 -28.474 -4.032 1 80.35 244 PHE A CA 1
ATOM 1919 C C . PHE A 1 244 ? 9.727 -29.677 -4.502 1 80.35 244 PHE A C 1
ATOM 1921 O O . PHE A 1 244 ? 9.159 -30.696 -4.901 1 80.35 244 PHE A O 1
ATOM 1928 N N . PRO A 1 245 ? 11.067 -29.613 -4.281 1 82.48 245 PRO A N 1
ATOM 1929 C CA . PRO A 1 245 ? 11.839 -30.802 -4.648 1 82.48 245 PRO A CA 1
ATOM 1930 C C . PRO A 1 245 ? 11.484 -32.021 -3.8 1 82.48 245 PRO A C 1
ATOM 1932 O O . PRO A 1 245 ? 11.41 -33.138 -4.319 1 82.48 245 PRO A O 1
ATOM 1935 N N . LEU A 1 246 ? 11.186 -31.774 -2.571 1 84.98 246 LEU A N 1
ATOM 1936 C CA . LEU A 1 246 ? 10.833 -32.891 -1.7 1 84.98 246 LEU A CA 1
ATOM 1937 C C . LEU A 1 246 ? 9.451 -33.434 -2.046 1 84.98 246 LEU A C 1
ATOM 1939 O O . LEU A 1 246 ? 9.241 -34.649 -2.051 1 84.98 246 LEU A O 1
ATOM 1943 N N . VAL A 1 247 ? 8.576 -32.617 -2.37 1 82.09 247 VAL A N 1
ATOM 1944 C CA . VAL A 1 247 ? 7.234 -33.031 -2.765 1 82.09 247 VAL A CA 1
ATOM 1945 C C . VAL A 1 247 ? 7.294 -33.783 -4.093 1 82.09 247 VAL A C 1
ATOM 1947 O O . VAL A 1 247 ? 6.666 -34.833 -4.247 1 82.09 247 VAL A O 1
ATOM 1950 N N . SER A 1 248 ? 8.05 -33.229 -5.016 1 79.68 248 SER A N 1
ATOM 1951 C CA . SER A 1 248 ? 8.203 -33.878 -6.314 1 79.68 248 SER A CA 1
ATOM 1952 C C . SER A 1 248 ? 8.87 -35.242 -6.176 1 79.68 248 SER A C 1
ATOM 1954 O O . SER A 1 248 ? 8.514 -36.187 -6.882 1 79.68 248 SER A O 1
ATOM 1956 N N . PHE A 1 249 ? 9.799 -35.333 -5.27 1 84.07 249 PHE A N 1
ATOM 1957 C CA . PHE A 1 249 ? 10.492 -36.592 -5.026 1 84.07 249 PHE A CA 1
ATOM 1958 C C . PHE A 1 249 ? 9.531 -37.645 -4.486 1 84.07 249 PHE A C 1
ATOM 1960 O O . PHE A 1 249 ? 9.499 -38.774 -4.979 1 84.07 249 PHE A O 1
ATOM 1967 N N . LEU A 1 250 ? 8.755 -37.256 -3.597 1 83.93 250 LEU A N 1
ATOM 1968 C CA . LEU A 1 250 ? 7.799 -38.188 -3.008 1 83.93 250 LEU A CA 1
ATOM 1969 C C . LEU A 1 250 ? 6.736 -38.59 -4.025 1 83.93 250 LEU A C 1
ATOM 1971 O O . LEU A 1 250 ? 6.282 -39.737 -4.034 1 83.93 250 LEU A O 1
ATOM 1975 N N . SER A 1 251 ? 6.361 -37.656 -4.837 1 79.12 251 SER A N 1
ATOM 1976 C CA . SER A 1 251 ? 5.424 -37.97 -5.91 1 79.12 251 SER A CA 1
ATOM 1977 C C . SER A 1 251 ? 6.032 -38.951 -6.907 1 79.12 251 SER A C 1
ATOM 1979 O O . SER A 1 251 ? 5.341 -39.837 -7.414 1 79.12 251 SER A O 1
ATOM 1981 N N . GLY A 1 252 ? 7.341 -38.808 -7.209 1 80.16 252 GLY A N 1
ATOM 1982 C CA . GLY A 1 252 ? 8.039 -39.756 -8.063 1 80.16 252 GLY A CA 1
ATOM 1983 C C . GLY A 1 252 ? 8.092 -41.156 -7.482 1 80.16 252 GLY A C 1
ATOM 1984 O O . GLY A 1 252 ? 8.069 -42.142 -8.222 1 80.16 252 GLY A O 1
ATOM 1985 N N . MET A 1 253 ? 8.068 -41.2 -6.211 1 84.97 253 MET A N 1
ATOM 1986 C CA . MET A 1 253 ? 8.072 -42.499 -5.545 1 84.97 253 MET A CA 1
ATOM 1987 C C . MET A 1 253 ? 6.787 -43.265 -5.839 1 84.97 253 MET A C 1
ATOM 1989 O O . MET A 1 253 ? 6.798 -44.495 -5.923 1 84.97 253 MET A O 1
ATOM 1993 N N . THR A 1 254 ? 5.746 -42.518 -5.985 1 83.74 254 THR A N 1
ATOM 1994 C CA . THR A 1 254 ? 4.48 -43.158 -6.326 1 83.74 254 THR A CA 1
ATOM 1995 C C . THR A 1 254 ? 4.581 -43.877 -7.668 1 83.74 254 THR A C 1
ATOM 1997 O O . THR A 1 254 ? 4.069 -44.987 -7.825 1 83.74 254 THR A O 1
ATOM 2000 N N . LEU A 1 255 ? 5.209 -43.276 -8.613 1 84.96 255 LEU A N 1
ATOM 2001 C CA . LEU A 1 255 ? 5.431 -43.881 -9.922 1 84.96 255 LEU A CA 1
ATOM 2002 C C . LEU A 1 255 ? 6.275 -45.145 -9.801 1 84.96 255 LEU A C 1
ATOM 2004 O O . LEU A 1 255 ? 5.991 -46.152 -10.453 1 84.96 255 LEU A O 1
ATOM 2008 N N . LEU A 1 256 ? 7.284 -45.128 -8.941 1 85.96 256 LEU A N 1
ATOM 2009 C CA . LEU A 1 256 ? 8.167 -46.271 -8.742 1 85.96 256 LEU A CA 1
ATOM 2010 C C . LEU A 1 256 ? 7.408 -47.446 -8.136 1 85.96 256 LEU A C 1
ATOM 2012 O O . LEU A 1 256 ? 7.583 -48.59 -8.561 1 85.96 256 LEU A O 1
ATOM 2016 N N . ILE A 1 257 ? 6.628 -47.131 -7.203 1 88.66 257 ILE A N 1
ATOM 2017 C CA . ILE A 1 257 ? 5.841 -48.164 -6.539 1 88.66 257 ILE A CA 1
ATOM 2018 C C . ILE A 1 257 ? 4.857 -48.781 -7.53 1 88.66 257 ILE A C 1
ATOM 2020 O O . ILE A 1 257 ? 4.674 -50 -7.556 1 88.66 257 ILE A O 1
ATOM 2024 N N . LEU A 1 258 ? 4.273 -48.006 -8.358 1 88.14 258 LEU A N 1
ATOM 2025 C CA . LEU A 1 258 ? 3.327 -48.491 -9.357 1 88.14 258 LEU A CA 1
ATOM 2026 C C . LEU A 1 258 ? 4.028 -49.37 -10.388 1 88.14 258 LEU A C 1
ATOM 2028 O O . LEU A 1 258 ? 3.488 -50.398 -10.803 1 88.14 258 LEU A O 1
ATOM 2032 N N . LEU A 1 259 ? 5.193 -48.965 -10.811 1 85.14 259 LEU A N 1
ATOM 2033 C CA . LEU A 1 259 ? 5.937 -49.738 -11.801 1 85.14 259 LEU A CA 1
ATOM 2034 C C . LEU A 1 259 ? 6.299 -51.115 -11.255 1 85.14 259 LEU A C 1
ATOM 2036 O O . LEU A 1 259 ? 6.196 -52.116 -11.967 1 85.14 259 LEU A O 1
ATOM 2040 N N . TRP A 1 260 ? 6.659 -51.119 -10.005 1 85.65 260 TRP A N 1
ATOM 2041 C CA . TRP A 1 260 ? 7.064 -52.384 -9.401 1 85.65 260 TRP A CA 1
ATOM 2042 C C . TRP A 1 260 ? 5.855 -53.275 -9.139 1 85.65 260 TRP A C 1
ATOM 2044 O O . TRP A 1 260 ? 5.753 -54.373 -9.691 1 85.65 260 TRP A O 1
ATOM 2054 N N . PHE A 1 261 ? 4.926 -52.779 -8.402 1 87.38 261 PHE A N 1
ATOM 2055 C CA . PHE A 1 261 ? 3.799 -53.6 -7.975 1 87.38 261 PHE A CA 1
ATOM 2056 C C . PHE A 1 261 ? 2.761 -53.715 -9.084 1 87.38 261 PHE A C 1
ATOM 2058 O O . PHE A 1 261 ? 2.081 -54.736 -9.202 1 87.38 261 PHE A O 1
ATOM 2065 N N . GLY A 1 262 ? 2.579 -52.669 -9.826 1 85.2 262 GLY A N 1
ATOM 2066 C CA . GLY A 1 262 ? 1.699 -52.748 -10.981 1 85.2 262 GLY A CA 1
ATOM 2067 C C . GLY A 1 262 ? 2.222 -53.668 -12.068 1 85.2 262 GLY A C 1
ATOM 2068 O O . GLY A 1 262 ? 1.447 -54.368 -12.723 1 85.2 262 GLY A O 1
ATOM 2069 N N . GLY A 1 263 ? 3.533 -53.683 -12.248 1 83.34 263 GLY A N 1
ATOM 2070 C CA . GLY A 1 263 ? 4.151 -54.622 -13.171 1 83.34 263 GLY A CA 1
ATOM 2071 C C . GLY A 1 263 ? 3.932 -56.072 -12.783 1 83.34 263 GLY A C 1
ATOM 2072 O O . GLY A 1 263 ? 3.648 -56.913 -13.638 1 83.34 263 GLY A O 1
ATOM 2073 N N . GLU A 1 264 ? 4.085 -56.359 -11.53 1 84.48 264 GLU A N 1
ATOM 2074 C CA . GLU A 1 264 ? 3.825 -57.709 -11.038 1 84.48 264 GLU A CA 1
ATOM 2075 C C . GLU A 1 264 ? 2.376 -58.117 -11.286 1 84.48 264 GLU A C 1
ATOM 2077 O O . GLU A 1 264 ? 2.104 -59.255 -11.676 1 84.48 264 GLU A O 1
ATOM 2082 N N . ALA A 1 265 ? 1.556 -57.174 -11.08 1 87.37 265 ALA A N 1
ATOM 2083 C CA . ALA A 1 265 ? 0.136 -57.448 -11.287 1 87.37 265 ALA A CA 1
ATOM 2084 C C . ALA A 1 265 ? -0.173 -57.657 -12.767 1 87.37 265 ALA A C 1
ATOM 2086 O O . ALA A 1 265 ? -1.05 -58.449 -13.118 1 87.37 265 ALA A O 1
ATOM 2087 N N . LEU A 1 266 ? 0.488 -56.993 -13.59 1 84.61 266 LEU A N 1
ATOM 2088 C CA . LEU A 1 266 ? 0.356 -57.151 -15.034 1 84.61 266 LEU A CA 1
ATOM 2089 C C . LEU A 1 266 ? 0.821 -58.535 -15.474 1 84.61 266 LEU A C 1
ATOM 2091 O O . LEU A 1 266 ? 0.168 -59.181 -16.298 1 84.61 266 LEU A O 1
ATOM 2095 N N . LEU A 1 267 ? 1.87 -59.055 -14.932 1 82.91 267 LEU A N 1
ATOM 2096 C CA . LEU A 1 267 ? 2.44 -60.35 -15.289 1 82.91 267 LEU A CA 1
ATOM 2097 C C . LEU A 1 267 ? 1.565 -61.488 -14.773 1 82.91 267 LEU A C 1
ATOM 2099 O O . LEU A 1 267 ? 1.452 -62.532 -15.421 1 82.91 267 LEU A O 1
ATOM 2103 N N . GLU A 1 268 ? 1.043 -61.183 -13.645 1 83.93 268 GLU A N 1
ATOM 2104 C CA . GLU A 1 268 ? 0.165 -62.198 -13.071 1 83.93 268 GLU A CA 1
ATOM 2105 C C . GLU A 1 268 ? -1.198 -62.201 -13.758 1 83.93 268 GLU A C 1
ATOM 2107 O O . GLU A 1 268 ? -1.99 -63.128 -13.573 1 83.93 268 GLU A O 1
ATOM 2112 N N . GLY A 1 269 ? -1.531 -61.158 -14.574 1 81.11 269 GLY A N 1
ATOM 2113 C CA . GLY A 1 269 ? -2.78 -61.094 -15.315 1 81.11 269 GLY A CA 1
ATOM 2114 C C . GLY A 1 269 ? -3.896 -60.412 -14.547 1 81.11 269 GLY A C 1
ATOM 2115 O O . GLY A 1 269 ? -5.035 -60.355 -15.015 1 81.11 269 GLY A O 1
ATOM 2116 N N . SER A 1 270 ? -3.55 -59.894 -13.425 1 85.55 270 SER A N 1
ATOM 2117 C CA . SER A 1 270 ? -4.584 -59.268 -12.606 1 85.55 270 SER A CA 1
ATOM 2118 C C . SER A 1 270 ? -4.804 -57.814 -13.011 1 85.55 270 SER A C 1
ATOM 2120 O O . SER A 1 270 ? -5.787 -57.192 -12.601 1 85.55 270 SER A O 1
ATOM 2122 N N . LEU A 1 271 ? -3.943 -57.318 -13.808 1 88.01 271 LEU A N 1
ATOM 2123 C CA . LEU A 1 271 ? -4.018 -55.942 -14.287 1 88.01 271 LEU A CA 1
ATOM 2124 C C . LEU A 1 271 ? -3.702 -55.868 -15.777 1 88.01 271 LEU A C 1
ATOM 2126 O O . LEU A 1 271 ? -2.781 -56.535 -16.255 1 88.01 271 LEU A O 1
ATOM 2130 N N . THR A 1 272 ? -4.478 -55.167 -16.488 1 87.66 272 THR A N 1
ATOM 2131 C CA . THR A 1 272 ? -4.197 -55.001 -17.91 1 87.66 272 THR A CA 1
ATOM 2132 C C . THR A 1 272 ? -3.272 -53.81 -18.143 1 87.66 272 THR A C 1
ATOM 2134 O O . THR A 1 272 ? -3.017 -53.027 -17.226 1 87.66 272 THR A O 1
ATOM 2137 N N . ALA A 1 273 ? -2.741 -53.7 -19.347 1 83.81 273 ALA A N 1
ATOM 2138 C CA . ALA A 1 273 ? -1.891 -52.565 -19.699 1 83.81 273 ALA A CA 1
ATOM 2139 C C . ALA A 1 273 ? -2.665 -51.253 -19.613 1 83.81 273 ALA A C 1
ATOM 2141 O O . ALA A 1 273 ? -2.134 -50.241 -19.148 1 83.81 273 ALA A O 1
ATOM 2142 N N . GLY A 1 274 ? -3.856 -51.29 -20.043 1 86.42 274 GLY A N 1
ATOM 2143 C CA . GLY A 1 274 ? -4.712 -50.119 -19.945 1 86.42 274 GLY A CA 1
ATOM 2144 C C . GLY A 1 274 ? -4.987 -49.699 -18.513 1 86.42 274 GLY A C 1
ATOM 2145 O O . GLY A 1 274 ? -4.967 -48.508 -18.195 1 86.42 274 GLY A O 1
ATOM 2146 N N . ASP A 1 275 ? -5.175 -50.676 -17.662 1 89.27 275 ASP A N 1
ATOM 2147 C CA . ASP A 1 275 ? -5.406 -50.397 -16.248 1 89.27 275 ASP A CA 1
ATOM 2148 C C . ASP A 1 275 ? -4.17 -49.775 -15.602 1 89.27 275 ASP A C 1
ATOM 2150 O O . ASP A 1 275 ? -4.287 -48.935 -14.707 1 89.27 275 ASP A O 1
ATOM 2154 N N . PHE A 1 276 ? -3.101 -50.25 -16.038 1 86.78 276 PHE A N 1
ATOM 2155 C CA . PHE A 1 276 ? -1.847 -49.709 -15.527 1 86.78 276 PHE A CA 1
ATOM 2156 C C . PHE A 1 276 ? -1.724 -48.226 -15.856 1 86.78 276 PHE A C 1
ATOM 2158 O O . PHE A 1 276 ? -1.443 -47.411 -14.975 1 86.78 276 PHE A O 1
ATOM 2165 N N . VAL A 1 277 ? -1.995 -47.837 -17.108 1 85.27 277 VAL A N 1
ATOM 2166 C CA . VAL A 1 277 ? -1.886 -46.453 -17.558 1 85.27 277 VAL A CA 1
ATOM 2167 C C . VAL A 1 277 ? -2.956 -45.602 -16.878 1 85.27 277 VAL A C 1
ATOM 2169 O O . VAL A 1 277 ? -2.691 -44.468 -16.472 1 85.27 277 VAL A O 1
ATOM 2172 N N . ALA A 1 278 ? -4.021 -46.147 -16.72 1 90.62 278 ALA A N 1
ATOM 2173 C CA . ALA A 1 278 ? -5.097 -45.422 -16.051 1 90.62 278 ALA A CA 1
ATOM 2174 C C . ALA A 1 278 ? -4.746 -45.143 -14.592 1 90.62 278 ALA A C 1
ATOM 2176 O O . ALA A 1 278 ? -4.998 -44.048 -14.084 1 90.62 278 ALA A O 1
ATOM 2177 N N . THR A 1 279 ? -4.243 -46.17 -13.88 1 90.54 279 THR A N 1
ATOM 2178 C CA . THR A 1 279 ? -3.851 -46.011 -12.484 1 90.54 279 THR A CA 1
ATOM 2179 C C . THR A 1 279 ? -2.803 -44.911 -12.338 1 90.54 279 THR A C 1
ATOM 2181 O O . THR A 1 279 ? -2.867 -44.105 -11.407 1 90.54 279 THR A O 1
ATOM 2184 N N . LEU A 1 280 ? -1.902 -44.821 -13.268 1 86.36 280 LEU A N 1
ATOM 2185 C CA . LEU A 1 280 ? -0.903 -43.758 -13.272 1 86.36 280 LEU A CA 1
ATOM 2186 C C . LEU A 1 280 ? -1.564 -42.39 -13.396 1 86.36 280 LEU A C 1
ATOM 2188 O O . LEU A 1 280 ? -1.188 -41.448 -12.695 1 86.36 280 LEU A O 1
ATOM 2192 N N . GLY A 1 281 ? -2.51 -42.247 -14.266 1 88.49 281 GLY A N 1
ATOM 2193 C CA . GLY A 1 281 ? -3.248 -41.005 -14.441 1 88.49 281 GLY A CA 1
ATOM 2194 C C . GLY A 1 281 ? -3.978 -40.564 -13.187 1 88.49 281 GLY A C 1
ATOM 2195 O O . GLY A 1 281 ? -3.94 -39.387 -12.822 1 88.49 281 GLY A O 1
ATOM 2196 N N . TYR A 1 282 ? -4.596 -41.478 -12.479 1 91.7 282 TYR A N 1
ATOM 2197 C CA . TYR A 1 282 ? -5.343 -41.168 -11.265 1 91.7 282 TYR A CA 1
ATOM 2198 C C . TYR A 1 282 ? -4.41 -40.694 -10.157 1 91.7 282 TYR A C 1
ATOM 2200 O O . TYR A 1 282 ? -4.726 -39.747 -9.433 1 91.7 282 TYR A O 1
ATOM 2208 N N . LEU A 1 283 ? -3.315 -41.316 -10.046 1 87.79 283 LEU A N 1
ATOM 2209 C CA . LEU A 1 283 ? -2.363 -40.935 -9.009 1 87.79 283 LEU A CA 1
ATOM 2210 C C . LEU A 1 283 ? -1.817 -39.533 -9.26 1 87.79 283 LEU A C 1
ATOM 2212 O O . LEU A 1 283 ? -1.6 -38.768 -8.318 1 87.79 283 LEU A O 1
ATOM 2216 N N . GLN A 1 284 ? -1.589 -39.189 -10.522 1 82.45 284 GLN A N 1
ATOM 2217 C CA . GLN A 1 284 ? -1.112 -37.855 -10.872 1 82.45 284 GLN A CA 1
ATOM 2218 C C . GLN A 1 284 ? -2.158 -36.793 -10.544 1 82.45 284 GLN A C 1
ATOM 2220 O O . GLN A 1 284 ? -1.814 -35.678 -10.147 1 82.45 284 GLN A O 1
ATOM 2225 N N . MET A 1 285 ? -3.372 -37.1 -10.709 1 88.47 285 MET A N 1
ATOM 2226 C CA . MET A 1 285 ? -4.465 -36.167 -10.454 1 88.47 285 MET A CA 1
ATOM 2227 C C . MET A 1 285 ? -4.611 -35.894 -8.961 1 88.47 285 MET A C 1
ATOM 2229 O O . MET A 1 285 ? -5.195 -34.884 -8.564 1 88.47 285 MET A O 1
ATOM 2233 N N . LEU A 1 286 ? -4.058 -36.731 -8.076 1 85.79 286 LEU A N 1
ATOM 2234 C CA . LEU A 1 286 ? -4.197 -36.601 -6.63 1 85.79 286 LEU A CA 1
ATOM 2235 C C . LEU A 1 286 ? -3.159 -35.634 -6.07 1 85.79 286 LEU A C 1
ATOM 2237 O O . LEU A 1 286 ? -3.282 -35.176 -4.931 1 85.79 286 LEU A O 1
ATOM 2241 N N . THR A 1 287 ? -2.223 -35.249 -6.798 1 76.78 287 THR A N 1
ATOM 2242 C CA . THR A 1 287 ? -1.119 -34.436 -6.299 1 76.78 287 THR A CA 1
ATOM 2243 C C . THR A 1 287 ? -1.596 -33.026 -5.962 1 76.78 287 THR A C 1
ATOM 2245 O O . THR A 1 287 ? -1.287 -32.501 -4.89 1 76.78 287 THR A O 1
ATOM 2248 N N . TRP A 1 288 ? -2.416 -32.467 -6.82 1 77.69 288 TRP A N 1
ATOM 2249 C CA . TRP A 1 288 ? -2.791 -31.07 -6.624 1 77.69 288 TRP A CA 1
ATOM 2250 C C . TRP A 1 288 ? -3.733 -30.922 -5.434 1 77.69 288 TRP A C 1
ATOM 2252 O O . TRP A 1 288 ? -3.545 -30.041 -4.591 1 77.69 288 TRP A O 1
ATOM 2262 N N . PRO A 1 289 ? -4.763 -31.723 -5.318 1 78.33 289 PRO A N 1
ATOM 2263 C CA . PRO A 1 289 ? -5.629 -31.641 -4.139 1 78.33 289 PRO A CA 1
ATOM 2264 C C . PRO A 1 289 ? -4.851 -31.727 -2.828 1 78.33 289 PRO A C 1
ATOM 2266 O O . PRO A 1 289 ? -5.206 -31.062 -1.851 1 78.33 289 PRO A O 1
ATOM 2269 N N . MET A 1 290 ? -3.818 -32.395 -2.83 1 74.88 290 MET A N 1
ATOM 2270 C CA . MET A 1 290 ? -3.03 -32.556 -1.611 1 74.88 290 MET A CA 1
ATOM 2271 C C . MET A 1 290 ? -2.188 -31.314 -1.339 1 74.88 290 MET A C 1
ATOM 2273 O O . MET A 1 290 ? -2.096 -30.859 -0.197 1 74.88 290 MET A O 1
ATOM 2277 N N . LEU A 1 291 ? -1.664 -30.743 -2.391 1 74.29 291 LEU A N 1
ATOM 2278 C CA . LEU A 1 291 ? -0.854 -29.538 -2.246 1 74.29 291 LEU A CA 1
ATOM 2279 C C . LEU A 1 291 ? -1.726 -28.336 -1.897 1 74.29 291 LEU A C 1
ATOM 2281 O O . LEU A 1 291 ? -1.327 -27.486 -1.098 1 74.29 291 LEU A O 1
ATOM 2285 N N . GLY A 1 292 ? -2.915 -28.328 -2.397 1 76.8 292 GLY A N 1
ATOM 2286 C CA . GLY A 1 292 ? -3.802 -27.184 -2.251 1 76.8 292 GLY A CA 1
ATOM 2287 C C . GLY A 1 292 ? -4.519 -27.153 -0.914 1 76.8 292 GLY A C 1
ATOM 2288 O O . GLY A 1 292 ? -4.972 -26.095 -0.472 1 76.8 292 GLY A O 1
ATOM 2289 N N . ALA A 1 293 ? -4.548 -28.265 -0.117 1 77.32 293 ALA A N 1
ATOM 2290 C CA . ALA A 1 293 ? -5.321 -28.35 1.119 1 77.32 293 ALA A CA 1
ATOM 2291 C C . ALA A 1 293 ? -4.823 -27.338 2.148 1 77.32 293 ALA A C 1
ATOM 2293 O O . ALA A 1 293 ? -5.622 -26.65 2.788 1 77.32 293 ALA A O 1
ATOM 2294 N N . GLY A 1 294 ? -3.578 -27.241 2.264 1 72.08 294 GLY A N 1
ATOM 2295 C CA . GLY A 1 294 ? -3.032 -26.295 3.225 1 72.08 294 GLY A CA 1
ATOM 2296 C C . GLY A 1 294 ? -3.332 -24.85 2.876 1 72.08 294 GLY A C 1
ATOM 2297 O O . GLY A 1 294 ? -3.725 -24.065 3.742 1 72.08 294 GLY A O 1
ATOM 2298 N N . PHE A 1 295 ? -3.257 -24.529 1.642 1 77.37 295 PHE A N 1
ATOM 2299 C CA . PHE A 1 295 ? -3.522 -23.173 1.175 1 77.37 295 PHE A CA 1
ATOM 2300 C C . PHE A 1 295 ? -4.994 -22.819 1.346 1 77.37 295 PHE A C 1
ATOM 2302 O O . PHE A 1 295 ? -5.329 -21.681 1.682 1 77.37 295 PHE A O 1
ATOM 2309 N N . THR A 1 296 ? -5.804 -23.808 1.194 1 86.06 296 THR A N 1
ATOM 2310 C CA . THR A 1 296 ? -7.245 -23.604 1.292 1 86.06 296 THR A CA 1
ATOM 2311 C C . THR A 1 296 ? -7.648 -23.266 2.724 1 86.06 296 THR A C 1
ATOM 2313 O O . THR A 1 296 ? -8.423 -22.336 2.954 1 86.06 296 THR A O 1
ATOM 2316 N N . VAL A 1 297 ? -7.068 -23.963 3.668 1 81.51 297 VAL A N 1
ATOM 2317 C CA . VAL A 1 297 ? -7.381 -23.719 5.072 1 81.51 297 VAL A CA 1
ATOM 2318 C C . VAL A 1 297 ? -6.925 -22.316 5.467 1 81.51 297 VAL A C 1
ATOM 2320 O O . VAL A 1 297 ? -7.642 -21.599 6.169 1 81.51 297 VAL A O 1
ATOM 2323 N N . ASN A 1 298 ? -5.88 -21.924 5.011 1 80.08 298 ASN A N 1
ATOM 2324 C CA . ASN A 1 298 ? -5.353 -20.593 5.296 1 80.08 298 ASN A CA 1
ATOM 2325 C C . ASN A 1 298 ? -6.256 -19.5 4.731 1 80.08 298 ASN A C 1
ATOM 2327 O O . ASN A 1 298 ? -6.508 -18.493 5.394 1 80.08 298 ASN A O 1
ATOM 2331 N N . MET A 1 299 ? -6.748 -19.736 3.539 1 88.32 299 MET A N 1
ATOM 2332 C CA . MET A 1 299 ? -7.625 -18.757 2.904 1 88.32 299 MET A CA 1
ATOM 2333 C C . MET A 1 299 ? -8.938 -18.624 3.669 1 88.32 299 MET A C 1
ATOM 2335 O O . MET A 1 299 ? -9.453 -17.518 3.84 1 88.32 299 MET A O 1
ATOM 2339 N N . LEU A 1 300 ? -9.401 -19.705 4.183 1 88.93 300 LEU A N 1
ATOM 2340 C CA . LEU A 1 300 ? -10.644 -19.694 4.947 1 88.93 300 LEU A CA 1
ATOM 2341 C C . LEU A 1 300 ? -10.448 -19.008 6.295 1 88.93 300 LEU A C 1
ATOM 2343 O O . LEU A 1 300 ? -11.304 -18.238 6.736 1 88.93 300 LEU A O 1
ATOM 2347 N N . GLN A 1 301 ? -9.361 -19.227 6.839 1 86.72 301 GLN A N 1
ATOM 2348 C CA . GLN A 1 301 ? -9.064 -18.625 8.135 1 86.72 301 GLN A CA 1
ATOM 2349 C C . GLN A 1 301 ? -8.868 -17.116 8.008 1 86.72 301 GLN A C 1
ATOM 2351 O O . GLN A 1 301 ? -9.34 -16.351 8.852 1 86.72 301 GLN A O 1
ATOM 2356 N N . ARG A 1 302 ? -8.25 -16.79 7.001 1 88.64 302 ARG A N 1
ATOM 2357 C CA . ARG A 1 302 ? -8.05 -15.365 6.76 1 88.64 302 ARG A CA 1
ATOM 2358 C C . ARG A 1 302 ? -9.376 -14.666 6.477 1 88.64 302 ARG A C 1
ATOM 2360 O O . ARG A 1 302 ? -9.597 -13.538 6.923 1 88.64 302 ARG A O 1
ATOM 2367 N N . GLY A 1 303 ? -10.199 -15.345 5.722 1 92.41 303 GLY A N 1
ATOM 2368 C CA . GLY A 1 303 ? -11.53 -14.809 5.486 1 92.41 303 GLY A CA 1
ATOM 2369 C C . GLY A 1 303 ? -12.337 -14.635 6.759 1 92.41 303 GLY A C 1
ATOM 2370 O O . GLY A 1 303 ? -13.011 -13.619 6.939 1 92.41 303 GLY A O 1
ATOM 2371 N N . ALA A 1 304 ? -12.164 -15.56 7.655 1 92.66 304 ALA A N 1
ATOM 2372 C CA . ALA A 1 304 ? -12.878 -15.503 8.928 1 92.66 304 ALA A CA 1
ATOM 2373 C C . ALA A 1 304 ? -12.365 -14.356 9.794 1 92.66 304 ALA A C 1
ATOM 2375 O O . ALA A 1 304 ? -13.151 -13.654 10.434 1 92.66 304 ALA A O 1
ATOM 2376 N N . ALA A 1 305 ? -11.15 -14.215 9.809 1 91.57 305 ALA A N 1
ATOM 2377 C CA . ALA A 1 305 ? -10.551 -13.133 10.586 1 91.57 305 ALA A CA 1
ATOM 2378 C C . ALA A 1 305 ? -10.982 -11.77 10.051 1 91.57 305 ALA A C 1
ATOM 2380 O O . ALA A 1 305 ? -11.285 -10.86 10.826 1 91.57 305 ALA A O 1
ATOM 2381 N N . SER A 1 306 ? -10.969 -11.651 8.75 1 94.61 306 SER A N 1
ATOM 2382 C CA . SER A 1 306 ? -11.386 -10.404 8.116 1 94.61 306 SER A CA 1
ATOM 2383 C C . SER A 1 306 ? -12.859 -10.113 8.383 1 94.61 306 SER A C 1
ATOM 2385 O O . SER A 1 306 ? -13.235 -8.965 8.63 1 94.61 306 SER A O 1
ATOM 2387 N N . LEU A 1 307 ? -13.628 -11.142 8.392 1 94.65 307 LEU A N 1
ATOM 2388 C CA . LEU A 1 307 ? -15.052 -10.982 8.664 1 94.65 307 LEU A CA 1
ATOM 2389 C C . LEU A 1 307 ? -15.284 -10.527 10.1 1 94.65 307 LEU A C 1
ATOM 2391 O O . LEU A 1 307 ? -16.208 -9.756 10.37 1 94.65 307 LEU A O 1
ATOM 2395 N N . SER A 1 308 ? -14.479 -11.006 10.95 1 93.96 308 SER A N 1
ATOM 2396 C CA . SER A 1 308 ? -14.588 -10.587 12.344 1 93.96 308 SER A CA 1
ATOM 2397 C C . SER A 1 308 ? -14.362 -9.086 12.49 1 93.96 308 SER A C 1
ATOM 2399 O O . SER A 1 308 ? -15.084 -8.413 13.228 1 93.96 308 SER A O 1
ATOM 2401 N N . ARG A 1 309 ? -13.471 -8.568 11.745 1 93.58 309 ARG A N 1
ATOM 2402 C CA . ARG A 1 309 ? -13.156 -7.144 11.792 1 93.58 309 ARG A CA 1
ATOM 2403 C C . ARG A 1 309 ? -14.28 -6.313 11.182 1 93.58 309 ARG A C 1
ATOM 2405 O O . ARG A 1 309 ? -14.635 -5.257 11.709 1 93.58 309 ARG A O 1
ATOM 2412 N N . ILE A 1 310 ? -14.787 -6.781 10.172 1 95.13 310 ILE A N 1
ATOM 2413 C CA . ILE A 1 310 ? -15.882 -6.086 9.504 1 95.13 310 ILE A CA 1
ATOM 2414 C C . ILE A 1 310 ? -17.131 -6.127 10.382 1 95.13 310 ILE A C 1
ATOM 2416 O O . ILE A 1 310 ? -17.852 -5.133 10.493 1 95.13 310 ILE A O 1
ATOM 2420 N N . ASN A 1 311 ? -17.369 -7.286 11.027 1 94.39 311 ASN A N 1
ATOM 2421 C CA . ASN A 1 311 ? -18.523 -7.452 11.903 1 94.39 311 ASN A CA 1
ATOM 2422 C C . ASN A 1 311 ? -18.481 -6.477 13.076 1 94.39 311 ASN A C 1
ATOM 2424 O O . ASN A 1 311 ? -19.525 -6.024 13.55 1 94.39 311 ASN A O 1
ATOM 2428 N N . GLU A 1 312 ? -17.311 -6.129 13.465 1 93.63 312 GLU A N 1
ATOM 2429 C CA . GLU A 1 312 ? -17.168 -5.152 14.54 1 93.63 312 GLU A CA 1
ATOM 2430 C C . GLU A 1 312 ? -17.793 -3.814 14.158 1 93.63 312 GLU A C 1
ATOM 2432 O O . GLU A 1 312 ? -18.47 -3.184 14.973 1 93.63 312 GLU A O 1
ATOM 2437 N N . ILE A 1 313 ? -17.615 -3.46 12.921 1 93.8 313 ILE A N 1
ATOM 2438 C CA . ILE A 1 313 ? -18.165 -2.194 12.45 1 93.8 313 ILE A CA 1
ATOM 2439 C C . ILE A 1 313 ? -19.663 -2.345 12.195 1 93.8 313 ILE A C 1
ATOM 2441 O O . ILE A 1 313 ? -20.455 -1.48 12.579 1 93.8 313 ILE A O 1
ATOM 2445 N N . LEU A 1 314 ? -20.097 -3.41 11.613 1 93.29 314 LEU A N 1
ATOM 2446 C CA . LEU A 1 314 ? -21.489 -3.637 11.241 1 93.29 314 LEU A CA 1
ATOM 2447 C C . LEU A 1 314 ? -22.375 -3.732 12.479 1 93.29 314 LEU A C 1
ATOM 2449 O O . LEU A 1 314 ? -23.553 -3.371 12.434 1 93.29 314 LEU A O 1
ATOM 2453 N N . HIS A 1 315 ? -21.743 -4.121 13.6 1 91.21 315 HIS A N 1
ATOM 2454 C CA . HIS A 1 315 ? -22.537 -4.32 14.807 1 91.21 315 HIS A CA 1
ATOM 2455 C C . HIS A 1 315 ? -22.45 -3.109 15.729 1 91.21 315 HIS A C 1
ATOM 2457 O O . HIS A 1 315 ? -23.112 -3.066 16.769 1 91.21 315 HIS A O 1
ATOM 2463 N N . THR A 1 316 ? -21.667 -2.184 15.263 1 91.14 316 THR A N 1
ATOM 2464 C CA . THR A 1 316 ? -21.599 -0.959 16.053 1 91.14 316 THR A CA 1
ATOM 2465 C C . THR A 1 316 ? -22.873 -0.136 15.884 1 91.14 316 THR A C 1
ATOM 2467 O O . THR A 1 316 ? -23.343 0.068 14.763 1 91.14 316 THR A O 1
ATOM 2470 N N . THR A 1 317 ? -23.444 0.192 16.976 1 89.96 317 THR A N 1
ATOM 2471 C CA . THR A 1 317 ? -24.659 0.998 16.942 1 89.96 317 THR A CA 1
ATOM 2472 C C . THR A 1 317 ? -24.323 2.485 17.005 1 89.96 317 THR A C 1
ATOM 2474 O O . THR A 1 317 ? -23.428 2.894 17.748 1 89.96 317 THR A O 1
ATOM 2477 N N . PRO A 1 318 ? -24.986 3.245 16.142 1 90.16 318 PRO A N 1
ATOM 2478 C CA . PRO A 1 318 ? -24.769 4.692 16.211 1 90.16 318 PRO A CA 1
ATOM 2479 C C . PRO A 1 318 ? -25.184 5.287 17.555 1 90.16 318 PRO A C 1
ATOM 2481 O O . PRO A 1 318 ? -26.206 4.889 18.121 1 90.16 318 PRO A O 1
ATOM 2484 N N . ASP A 1 319 ? -24.406 6.156 18.058 1 87.46 319 ASP A N 1
ATOM 2485 C CA . ASP A 1 319 ? -24.701 6.829 19.319 1 87.46 319 ASP A CA 1
ATOM 2486 C C . ASP A 1 319 ? -25.813 7.861 19.143 1 87.46 319 ASP A C 1
ATOM 2488 O O . ASP A 1 319 ? -26.51 8.2 20.102 1 87.46 319 ASP A O 1
ATOM 2492 N N . ILE A 1 320 ? -25.982 8.35 17.962 1 91.11 320 ILE A N 1
ATOM 2493 C CA . ILE A 1 320 ? -26.964 9.383 17.649 1 91.11 320 ILE A CA 1
ATOM 2494 C C . ILE A 1 320 ? -27.898 8.89 16.546 1 91.11 320 ILE A C 1
ATOM 2496 O O . ILE A 1 320 ? -27.45 8.571 15.442 1 91.11 320 ILE A O 1
ATOM 2500 N N . ALA A 1 321 ? -29.151 8.779 16.866 1 89.7 321 ALA A N 1
ATOM 2501 C CA . ALA A 1 321 ? -30.145 8.324 15.897 1 89.7 321 ALA A CA 1
ATOM 2502 C C . ALA A 1 321 ? -31.463 9.073 16.071 1 89.7 321 ALA A C 1
ATOM 2504 O O . ALA A 1 321 ? -31.729 9.637 17.135 1 89.7 321 ALA A O 1
ATOM 2505 N N . SER A 1 322 ? -32.202 9.083 15.02 1 91.03 322 SER A N 1
ATOM 2506 C CA . SER A 1 322 ? -33.534 9.675 15.084 1 91.03 322 SER A CA 1
ATOM 2507 C C . SER A 1 322 ? -34.46 8.86 15.98 1 91.03 322 SER A C 1
ATOM 2509 O O . SER A 1 322 ? -34.478 7.629 15.906 1 91.03 322 SER A O 1
ATOM 2511 N N . PRO A 1 323 ? -35.062 9.522 16.849 1 91.21 323 PRO A N 1
ATOM 2512 C CA . PRO A 1 323 ? -36.074 8.793 17.617 1 91.21 323 PRO A CA 1
ATOM 2513 C C . PRO A 1 323 ? -37.276 8.383 16.768 1 91.21 323 PRO A C 1
ATOM 2515 O O . PRO A 1 323 ? -37.568 9.022 15.755 1 91.21 323 PRO A O 1
ATOM 2518 N N . PRO A 1 324 ? -37.856 7.178 17.142 1 90.87 324 PRO A N 1
ATOM 2519 C CA . PRO A 1 324 ? -39.075 6.81 16.418 1 90.87 324 PRO A CA 1
ATOM 2520 C C . PRO A 1 324 ? -40.147 7.897 16.476 1 90.87 324 PRO A C 1
ATOM 2522 O O . PRO A 1 324 ? -40.505 8.358 17.563 1 90.87 324 PRO A O 1
ATOM 2525 N N . GLY A 1 325 ? -40.56 8.443 15.459 1 89.23 325 GLY A N 1
ATOM 2526 C CA . GLY A 1 325 ? -41.587 9.47 15.411 1 89.23 325 GLY A CA 1
ATOM 2527 C C . GLY A 1 325 ? -41.067 10.852 15.76 1 89.23 325 GLY A C 1
ATOM 2528 O O . GLY A 1 325 ? -41.809 11.687 16.281 1 89.23 325 GLY A O 1
ATOM 2529 N N . GLY A 1 326 ? -39.915 11.083 15.608 1 91.02 326 GLY A N 1
ATOM 2530 C CA . GLY A 1 326 ? -39.328 12.38 15.902 1 91.02 326 GLY A CA 1
ATOM 2531 C C . GLY A 1 326 ? -39.986 13.518 15.144 1 91.02 326 GLY A C 1
ATOM 2532 O O . GLY A 1 326 ? -40.593 13.302 14.093 1 91.02 326 GLY A O 1
ATOM 2533 N N . ARG A 1 327 ? -39.906 14.668 15.655 1 93.71 327 ARG A N 1
ATOM 2534 C CA . ARG A 1 327 ? -40.489 15.859 15.047 1 93.71 327 ARG A CA 1
ATOM 2535 C C . ARG A 1 327 ? -39.866 16.138 13.683 1 93.71 327 ARG A C 1
ATOM 2537 O O . ARG A 1 327 ? -38.644 16.249 13.564 1 93.71 327 ARG A O 1
ATOM 2544 N N . SER A 1 328 ? -40.708 16.299 12.628 1 93.26 328 SER A N 1
ATOM 2545 C CA . SER A 1 328 ? -40.23 16.484 11.262 1 93.26 328 SER A CA 1
ATOM 2546 C C . SER A 1 328 ? -40.578 17.873 10.738 1 93.26 328 SER A C 1
ATOM 2548 O O . SER A 1 328 ? -40.288 18.198 9.585 1 93.26 328 SER A O 1
ATOM 2550 N N . THR A 1 329 ? -41.107 18.681 11.678 1 92.44 329 THR A N 1
ATOM 2551 C CA . THR A 1 329 ? -41.475 20.026 11.25 1 92.44 329 THR A CA 1
ATOM 2552 C C . THR A 1 329 ? -40.281 20.971 11.35 1 92.44 329 THR A C 1
ATOM 2554 O O . THR A 1 329 ? -39.534 20.934 12.33 1 92.44 329 THR A O 1
ATOM 2557 N N . CYS A 1 330 ? -40.113 21.797 10.338 1 89.87 330 CYS A N 1
ATOM 2558 C CA . CYS A 1 330 ? -39.015 22.756 10.303 1 89.87 330 CYS A CA 1
ATOM 2559 C C . CYS A 1 330 ? -39.164 23.796 11.407 1 89.87 330 CYS A C 1
ATOM 2561 O O . CYS A 1 330 ? -40.219 24.418 11.542 1 89.87 330 CYS A O 1
ATOM 2563 N N . PRO A 1 331 ? -38.172 24.012 12.128 1 93.08 331 PRO A N 1
ATOM 2564 C CA . PRO A 1 331 ? -38.243 24.99 13.216 1 93.08 331 PRO A CA 1
ATOM 2565 C C . PRO A 1 331 ? -38.135 26.431 12.721 1 93.08 331 PRO A C 1
ATOM 2567 O O . PRO A 1 331 ? -37.718 26.668 11.584 1 93.08 331 PRO A O 1
ATOM 2570 N N . GLU A 1 332 ? -38.52 27.364 13.577 1 92.84 332 GLU A N 1
ATOM 2571 C CA . GLU A 1 332 ? -38.438 28.792 13.288 1 92.84 332 GLU A CA 1
ATOM 2572 C C . GLU A 1 332 ? -37.046 29.338 13.593 1 92.84 332 GLU A C 1
ATOM 2574 O O . GLU A 1 332 ? -36.625 30.339 13.011 1 92.84 332 GLU A O 1
ATOM 2579 N N . GLY A 1 333 ? -36.383 28.701 14.492 1 94.84 333 GLY A N 1
ATOM 2580 C CA . GLY A 1 333 ? -34.998 29.091 14.702 1 94.84 333 GLY A CA 1
ATOM 2581 C C . GLY A 1 333 ? -34.736 29.634 16.095 1 94.84 333 GLY A C 1
ATOM 2582 O O . GLY A 1 333 ? -33.705 30.265 16.337 1 94.84 333 GLY A O 1
ATOM 2583 N N . SER A 1 334 ? -35.666 29.489 17.081 1 96.81 334 SER A N 1
ATOM 2584 C CA . SER A 1 334 ? -35.424 29.866 18.469 1 96.81 334 SER A CA 1
ATOM 2585 C C . SER A 1 334 ? -34.619 28.797 19.201 1 96.81 334 SER A C 1
ATOM 2587 O O . SER A 1 334 ? -34.921 27.607 19.098 1 96.81 334 SER A O 1
ATOM 2589 N N . LEU A 1 335 ? -33.593 29.139 19.872 1 97.03 335 LEU A N 1
ATOM 2590 C CA . LEU A 1 335 ? -32.707 28.212 20.568 1 97.03 335 LEU A CA 1
ATOM 2591 C C . LEU A 1 335 ? -32.644 28.535 22.057 1 97.03 335 LEU A C 1
ATOM 2593 O O . LEU A 1 335 ? -32.559 29.704 22.44 1 97.03 335 LEU A O 1
ATOM 2597 N N . SER A 1 336 ? -32.779 27.548 22.89 1 97.23 336 SER A N 1
ATOM 2598 C CA . SER A 1 336 ? -32.665 27.709 24.336 1 97.23 336 SER A CA 1
ATOM 2599 C C . SER A 1 336 ? -31.791 26.618 24.946 1 97.23 336 SER A C 1
ATOM 2601 O O . SER A 1 336 ? -31.902 25.447 24.575 1 97.23 336 SER A O 1
ATOM 2603 N N . VAL A 1 337 ? -30.893 26.961 25.76 1 97.53 337 VAL A N 1
ATOM 2604 C CA . VAL A 1 337 ? -30.022 26.045 26.488 1 97.53 337 VAL A CA 1
ATOM 2605 C C . VAL A 1 337 ? -30.231 26.216 27.991 1 97.53 337 VAL A C 1
ATOM 2607 O O . VAL A 1 337 ? -30.188 27.336 28.506 1 97.53 337 VAL A O 1
ATOM 2610 N N . ARG A 1 338 ? -30.46 25.111 28.647 1 97 338 ARG A N 1
ATOM 2611 C CA . ARG A 1 338 ? -30.738 25.158 30.079 1 97 338 ARG A CA 1
ATOM 2612 C C . ARG A 1 338 ? -29.708 24.352 30.863 1 97 338 ARG A C 1
ATOM 2614 O O . ARG A 1 338 ? -29.763 23.121 30.888 1 97 338 ARG A O 1
ATOM 2621 N N . ASN A 1 339 ? -28.797 25.037 31.606 1 95.8 339 ASN A N 1
ATOM 2622 C CA . ASN A 1 339 ? -27.812 24.438 32.5 1 95.8 339 ASN A CA 1
ATOM 2623 C C . ASN A 1 339 ? -27.11 23.252 31.846 1 95.8 339 ASN A C 1
ATOM 2625 O O . ASN A 1 339 ? -27.094 22.151 32.4 1 95.8 339 ASN A O 1
ATOM 2629 N N . LEU A 1 340 ? -26.651 23.451 30.731 1 96.54 340 LEU A N 1
ATOM 2630 C CA . LEU A 1 340 ? -26.017 22.408 29.932 1 96.54 340 LEU A CA 1
ATOM 2631 C C . LEU A 1 340 ? -24.615 22.104 30.449 1 96.54 340 LEU A C 1
ATOM 2633 O O . LEU A 1 340 ? -23.787 23.009 30.58 1 96.54 340 LEU A O 1
ATOM 2637 N N . SER A 1 341 ? -24.334 20.919 30.856 1 95.52 341 SER A N 1
ATOM 2638 C CA . SER A 1 341 ? -23.013 20.372 31.147 1 95.52 341 SER A CA 1
ATOM 2639 C C . SER A 1 341 ? -22.7 19.178 30.252 1 95.52 341 SER A C 1
ATOM 2641 O O . SER A 1 341 ? -23.547 18.304 30.055 1 95.52 341 SER A O 1
ATOM 2643 N N . PHE A 1 342 ? -21.618 19.207 29.63 1 94.8 342 PHE A N 1
ATOM 2644 C CA . PHE A 1 342 ? -21.281 18.159 28.674 1 94.8 342 PHE A CA 1
ATOM 2645 C C . PHE A 1 342 ? -19.854 17.669 28.89 1 94.8 342 PHE A C 1
ATOM 2647 O O . PHE A 1 342 ? -18.936 18.473 29.063 1 94.8 342 PHE A O 1
ATOM 2654 N N . SER A 1 343 ? -19.671 16.396 28.946 1 91.63 343 SER A N 1
ATOM 2655 C CA . SER A 1 343 ? -18.369 15.74 29.011 1 91.63 343 SER A CA 1
ATOM 2656 C C . SER A 1 343 ? -18.212 14.713 27.894 1 91.63 343 SER A C 1
ATOM 2658 O O . SER A 1 343 ? -19.152 13.98 27.581 1 91.63 343 SER A O 1
ATOM 2660 N N . PHE A 1 344 ? -17.1 14.797 27.29 1 85.56 344 PHE A N 1
ATOM 2661 C CA . PHE A 1 344 ? -16.813 13.75 26.316 1 85.56 344 PHE A CA 1
ATOM 2662 C C . PHE A 1 344 ? -16.662 12.398 27.003 1 85.56 344 PHE A C 1
ATOM 2664 O O . PHE A 1 344 ? -16.242 12.327 28.16 1 85.56 344 PHE A O 1
ATOM 2671 N N . PRO A 1 345 ? -17.082 11.307 26.448 1 75.63 345 PRO A N 1
ATOM 2672 C CA . PRO A 1 345 ? -17.058 9.994 27.098 1 75.63 345 PRO A CA 1
ATOM 2673 C C . PRO A 1 345 ? -15.692 9.652 27.688 1 75.63 345 PRO A C 1
ATOM 2675 O O . PRO A 1 345 ? -15.612 9.089 28.783 1 75.63 345 PRO A O 1
ATOM 2678 N N . ASP A 1 346 ? -14.533 9.935 27.101 1 69.75 346 ASP A N 1
ATOM 2679 C CA . ASP A 1 346 ? -13.228 9.484 27.576 1 69.75 346 ASP A CA 1
ATOM 2680 C C . ASP A 1 346 ? -12.497 10.601 28.316 1 69.75 346 ASP A C 1
ATOM 2682 O O . ASP A 1 346 ? -11.303 10.485 28.603 1 69.75 346 ASP A O 1
ATOM 2686 N N . GLN A 1 347 ? -13.332 11.639 28.689 1 73.74 347 GLN A N 1
ATOM 2687 C CA . GLN A 1 347 ? -12.679 12.737 29.393 1 73.74 347 GLN A CA 1
ATOM 2688 C C . GLN A 1 347 ? -13.311 12.965 30.763 1 73.74 347 GLN A C 1
ATOM 2690 O O . GLN A 1 347 ? -14.53 12.86 30.915 1 73.74 347 GLN A O 1
ATOM 2695 N N . GLU A 1 348 ? -12.533 13.044 31.745 1 72.74 348 GLU A N 1
ATOM 2696 C CA . GLU A 1 348 ? -13.008 13.231 33.112 1 72.74 348 GLU A CA 1
ATOM 2697 C C . GLU A 1 348 ? -13.503 14.657 33.334 1 72.74 348 GLU A C 1
ATOM 2699 O O . GLU A 1 348 ? -14.517 14.87 34.003 1 72.74 348 GLU A O 1
ATOM 2704 N N . SER A 1 349 ? -12.824 15.621 32.723 1 81.36 349 SER A N 1
ATOM 2705 C CA . SER A 1 349 ? -13.225 17.007 32.941 1 81.36 349 SER A CA 1
ATOM 2706 C C . SER A 1 349 ? -14.28 17.443 31.929 1 81.36 349 SER A C 1
ATOM 2708 O O . SER A 1 349 ? -14.174 17.131 30.741 1 81.36 349 SER A O 1
ATOM 2710 N N . PRO A 1 350 ? -15.314 18.119 32.466 1 88.84 350 PRO A N 1
ATOM 2711 C CA . PRO A 1 350 ? -16.365 18.579 31.555 1 88.84 350 PRO A CA 1
ATOM 2712 C C . PRO A 1 350 ? -15.87 19.634 30.568 1 88.84 350 PRO A C 1
ATOM 2714 O O . PRO A 1 350 ? -15.07 20.499 30.934 1 88.84 350 PRO A O 1
ATOM 2717 N N . ALA A 1 351 ? -16.255 19.468 29.341 1 90.71 351 ALA A N 1
ATOM 2718 C CA . ALA A 1 351 ? -15.925 20.442 28.304 1 90.71 351 ALA A CA 1
ATOM 2719 C C . ALA A 1 351 ? -16.775 21.702 28.445 1 90.71 351 ALA A C 1
ATOM 2721 O O . ALA A 1 351 ? -16.345 22.794 28.065 1 90.71 351 ALA A O 1
ATOM 2722 N N . LEU A 1 352 ? -18.017 21.562 28.896 1 95.11 352 LEU A N 1
ATOM 2723 C CA . LEU A 1 352 ? -18.951 22.648 29.173 1 95.11 352 LEU A CA 1
ATOM 2724 C C . LEU A 1 352 ? -19.584 22.48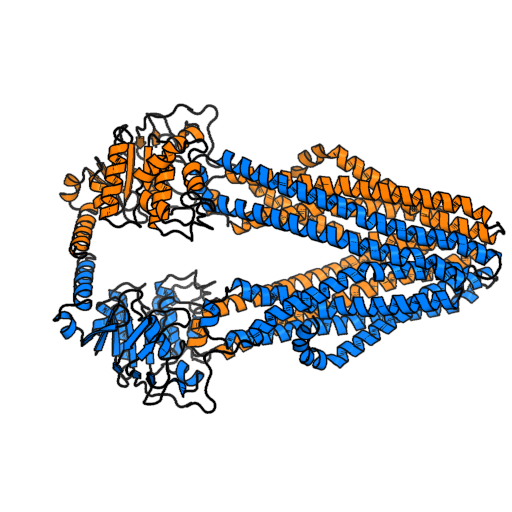1 30.55 1 95.11 352 LEU A C 1
ATOM 2726 O O . LEU A 1 352 ? -19.893 21.362 30.965 1 95.11 352 LEU A O 1
ATOM 2730 N N . GLN A 1 353 ? -19.718 23.619 31.226 1 95.57 353 GLN A N 1
ATOM 2731 C CA . GLN A 1 353 ? -20.277 23.578 32.573 1 95.57 353 GLN A CA 1
ATOM 2732 C C . GLN A 1 353 ? -21.394 24.604 32.737 1 95.57 353 GLN A C 1
ATOM 2734 O O . GLN A 1 353 ? -21.144 25.811 32.719 1 95.57 353 GLN A O 1
ATOM 2739 N N . GLU A 1 354 ? -22.554 24.16 32.946 1 94.87 354 GLU A N 1
ATOM 2740 C CA . GLU A 1 354 ? -23.731 24.923 33.353 1 94.87 354 GLU A CA 1
ATOM 2741 C C . GLU A 1 354 ? -23.965 26.112 32.426 1 94.87 354 GLU A C 1
ATOM 2743 O O . GLU A 1 354 ? -24.1 27.248 32.886 1 94.87 354 GLU A O 1
ATOM 2748 N N . ILE A 1 355 ? -24.004 25.856 31.204 1 96.17 355 ILE A N 1
ATOM 2749 C CA . ILE A 1 355 ? -24.244 26.892 30.206 1 96.17 355 ILE A CA 1
ATOM 2750 C C . ILE A 1 355 ? -25.746 27.112 30.042 1 96.17 355 ILE A C 1
ATOM 2752 O O . ILE A 1 355 ? -26.511 26.153 29.916 1 96.17 355 ILE A O 1
ATOM 2756 N N . SER A 1 356 ? -26.175 28.308 30.139 1 96.56 356 SER A N 1
ATOM 2757 C CA . SER A 1 356 ? -27.564 28.68 29.889 1 96.56 356 SER A CA 1
ATOM 2758 C C . SER A 1 356 ? -27.655 29.879 28.95 1 96.56 356 SER A C 1
ATOM 2760 O O . SER A 1 356 ? -26.869 30.823 29.063 1 96.56 356 SER A O 1
ATOM 2762 N N . LEU A 1 357 ? -28.536 29.758 27.99 1 95.18 357 LEU A N 1
ATOM 2763 C CA . LEU A 1 357 ? -28.724 30.88 27.077 1 95.18 357 LEU A CA 1
ATOM 2764 C C . LEU A 1 357 ? -30.086 30.803 26.394 1 95.18 357 LEU A C 1
ATOM 2766 O O . LEU A 1 357 ? -30.695 29.732 26.334 1 95.18 357 LEU A O 1
ATOM 2770 N N . GLU A 1 358 ? -30.561 31.94 25.965 1 95.32 358 GLU A N 1
ATOM 2771 C CA . GLU A 1 358 ? -31.791 32.083 25.191 1 95.32 358 GLU A CA 1
ATOM 2772 C C . GLU A 1 358 ? -31.563 32.935 23.945 1 95.32 358 GLU A C 1
ATOM 2774 O O . GLU A 1 358 ? -31.121 34.081 24.043 1 95.32 358 GLU A O 1
ATOM 2779 N N . LEU A 1 359 ? -31.83 32.384 22.845 1 96.35 359 LEU A N 1
ATOM 2780 C CA . LEU A 1 359 ? -31.707 33.064 21.561 1 96.35 359 LEU A CA 1
ATOM 2781 C C . LEU A 1 359 ? -33.025 33.024 20.795 1 96.35 359 LEU A C 1
ATOM 2783 O O . LEU A 1 359 ? -33.36 32.01 20.179 1 96.35 359 LEU A O 1
ATOM 2787 N N . PRO A 1 360 ? -33.719 34.129 20.835 1 95.42 360 PRO A N 1
ATOM 2788 C CA . PRO A 1 360 ? -34.989 34.156 20.105 1 95.42 360 PRO A CA 1
ATOM 2789 C C . PRO A 1 360 ? -34.805 34.018 18.595 1 95.42 360 PRO A C 1
ATOM 2791 O O . PRO A 1 360 ? -33.72 34.291 18.075 1 95.42 360 PRO A O 1
ATOM 2794 N N . ALA A 1 361 ? -35.93 33.612 17.907 1 96.1 361 ALA A N 1
ATOM 2795 C CA . ALA A 1 361 ? -35.899 33.51 16.451 1 96.1 361 ALA A CA 1
ATOM 2796 C C . ALA A 1 361 ? -35.51 34.843 15.816 1 96.1 361 ALA A C 1
ATOM 2798 O O . ALA A 1 361 ? -36.013 35.897 16.213 1 96.1 361 ALA A O 1
ATOM 2799 N N . GLY A 1 362 ? -34.492 34.751 14.953 1 94.79 362 GLY A N 1
ATOM 2800 C CA . GLY A 1 362 ? -34.048 35.949 14.258 1 94.79 362 GLY A CA 1
ATOM 2801 C C . GLY A 1 362 ? -32.929 36.677 14.979 1 94.79 362 GLY A C 1
ATOM 2802 O O . GLY A 1 362 ? -32.404 37.672 14.475 1 94.79 362 GLY A O 1
ATOM 2803 N N . GLY A 1 363 ? -32.544 36.178 16.089 1 95 363 GLY A N 1
ATOM 2804 C CA . GLY A 1 363 ? -31.492 36.808 16.87 1 95 363 GLY A CA 1
ATOM 2805 C C . GLY A 1 363 ? -30.098 36.479 16.369 1 95 363 GLY A C 1
ATOM 2806 O O . GLY A 1 363 ? -29.912 35.513 15.626 1 95 363 GLY A O 1
ATOM 2807 N N . ILE A 1 364 ? -29.163 37.337 16.738 1 96.29 364 ILE A N 1
ATOM 2808 C CA . ILE A 1 364 ? -27.753 37.129 16.427 1 96.29 364 ILE A CA 1
ATOM 2809 C C . ILE A 1 364 ? -26.964 36.931 17.719 1 96.29 364 ILE A C 1
ATOM 2811 O O . ILE A 1 364 ? -26.958 37.803 18.591 1 96.29 364 ILE A O 1
ATOM 2815 N N . LEU A 1 365 ? -26.371 35.812 17.84 1 96.45 365 LEU A N 1
ATOM 2816 C CA . LEU A 1 365 ? -25.579 35.481 19.019 1 96.45 365 LEU A CA 1
ATOM 2817 C C . LEU A 1 365 ? -24.095 35.419 18.677 1 96.45 365 LEU A C 1
ATOM 2819 O O . LEU A 1 365 ? -23.707 34.803 17.682 1 96.45 365 LEU A O 1
ATOM 2823 N N . GLY A 1 366 ? -23.269 36.085 19.434 1 96.3 366 GLY A N 1
ATOM 2824 C CA . GLY A 1 366 ? -21.822 35.975 19.341 1 96.3 366 GLY A CA 1
ATOM 2825 C C . GLY A 1 366 ? -21.214 35.139 20.45 1 96.3 366 GLY A C 1
ATOM 2826 O O . GLY A 1 366 ? -21.665 35.197 21.597 1 96.3 366 GLY A O 1
ATOM 2827 N N . ILE A 1 367 ? -20.323 34.357 20.073 1 95.52 367 ILE A N 1
ATOM 2828 C CA . ILE A 1 367 ? -19.599 33.559 21.057 1 95.52 367 ILE A CA 1
ATOM 2829 C C . ILE A 1 367 ? -18.101 33.834 20.943 1 95.52 367 ILE A C 1
ATOM 2831 O O . ILE A 1 367 ? -17.512 33.662 19.874 1 95.52 367 ILE A O 1
ATOM 2835 N N . LEU A 1 368 ? -17.524 34.287 22.013 1 94.18 368 LEU A N 1
ATOM 2836 C CA . LEU A 1 368 ? -16.093 34.565 22.075 1 94.18 368 LEU A CA 1
ATOM 2837 C C . LEU A 1 368 ? -15.407 33.66 23.093 1 94.18 368 LEU A C 1
ATOM 2839 O O . LEU A 1 368 ? -15.974 33.363 24.147 1 94.18 368 LEU A O 1
ATOM 2843 N N . GLY A 1 369 ? -14.314 33.256 22.765 1 87.36 369 GLY A N 1
ATOM 2844 C CA . GLY A 1 369 ? -13.504 32.476 23.687 1 87.36 369 GLY A CA 1
ATOM 2845 C C . GLY A 1 369 ? -12.158 32.08 23.112 1 87.36 369 GLY A C 1
ATOM 2846 O O . GLY A 1 369 ? -11.967 32.101 21.894 1 87.36 369 GLY A O 1
ATOM 2847 N N . ARG A 1 370 ? -11.339 31.705 23.969 1 77.77 370 ARG A N 1
ATOM 2848 C CA . ARG A 1 370 ? -10.034 31.22 23.533 1 77.77 370 ARG A CA 1
ATOM 2849 C C . ARG A 1 370 ? -10.142 29.824 22.929 1 77.77 370 ARG A C 1
ATOM 2851 O O . ARG A 1 370 ? -11.197 29.191 23 1 77.77 370 ARG A O 1
ATOM 2858 N N . THR A 1 371 ? -9.13 29.503 22.222 1 75.33 371 THR A N 1
ATOM 2859 C CA . THR A 1 371 ? -9.084 28.146 21.689 1 75.33 371 THR A CA 1
ATOM 2860 C C . THR A 1 371 ? -9.199 27.12 22.813 1 75.33 371 THR A C 1
ATOM 2862 O O . THR A 1 371 ? -8.537 27.245 23.845 1 75.33 371 THR A O 1
ATOM 2865 N N . GLY A 1 372 ? -10.048 26.235 22.696 1 77.05 372 GLY A N 1
ATOM 2866 C CA . GLY A 1 372 ? -10.224 25.194 23.696 1 77.05 372 GLY A CA 1
ATOM 2867 C C . GLY A 1 372 ? -11.246 25.553 24.757 1 77.05 372 GLY A C 1
ATOM 2868 O O . GLY A 1 372 ? -11.458 24.793 25.704 1 77.05 372 GLY A O 1
ATOM 2869 N N . SER A 1 373 ? -11.845 26.715 24.578 1 84.78 373 SER A N 1
ATOM 2870 C CA . SER A 1 373 ? -12.777 27.172 25.603 1 84.78 373 SER A CA 1
ATOM 2871 C C . SER A 1 373 ? -14.114 26.447 25.497 1 84.78 373 SER A C 1
ATOM 2873 O O . SER A 1 373 ? -14.983 26.606 26.358 1 84.78 373 SER A O 1
ATOM 2875 N N . GLY A 1 374 ? -14.334 25.6 24.424 1 89.18 374 GLY A N 1
ATOM 2876 C CA . GLY A 1 374 ? -15.555 24.822 24.295 1 89.18 374 GLY A CA 1
ATOM 2877 C C . GLY A 1 374 ? -16.514 25.382 23.261 1 89.18 374 GLY A C 1
ATOM 2878 O O . GLY A 1 374 ? -17.629 24.88 23.104 1 89.18 374 GLY A O 1
ATOM 2879 N N . LYS A 1 375 ? -16.156 26.351 22.534 1 91.61 375 LYS A N 1
ATOM 2880 C CA . LYS A 1 375 ? -17.023 27 21.556 1 91.61 375 LYS A CA 1
ATOM 2881 C C . LYS A 1 375 ? -17.555 25.993 20.54 1 91.61 375 LYS A C 1
ATOM 2883 O O . LYS A 1 375 ? -18.767 25.895 20.332 1 91.61 375 LYS A O 1
ATOM 2888 N N . SER A 1 376 ? -16.606 25.196 19.958 1 89.77 376 SER A N 1
ATOM 2889 C CA . SER A 1 376 ? -16.981 24.241 18.919 1 89.77 376 SER A CA 1
ATOM 2890 C C . SER A 1 376 ? -17.834 23.112 19.488 1 89.77 376 SER A C 1
ATOM 2892 O O . SER A 1 376 ? -18.729 22.602 18.812 1 89.77 376 SER A O 1
ATOM 2894 N N . THR A 1 377 ? -17.585 22.738 20.741 1 92.02 377 THR A N 1
ATOM 2895 C CA . THR A 1 377 ? -18.392 21.728 21.417 1 92.02 377 THR A CA 1
ATOM 2896 C C . THR A 1 377 ? -19.833 22.203 21.575 1 92.02 377 THR A C 1
ATOM 2898 O O . THR A 1 377 ? -20.773 21.461 21.283 1 92.02 377 THR A O 1
ATOM 2901 N N . LEU A 1 378 ? -19.936 23.437 21.988 1 94.87 378 LEU A N 1
ATOM 2902 C CA . LEU A 1 378 ? -21.262 23.999 22.223 1 94.87 378 LEU A CA 1
ATOM 2903 C C . LEU A 1 378 ? -22.078 24.022 20.935 1 94.87 378 LEU A C 1
ATOM 2905 O O . LEU A 1 378 ? -23.222 23.563 20.912 1 94.87 378 LEU A O 1
ATOM 2909 N N . ILE A 1 379 ? -21.539 24.463 19.854 1 94.3 379 ILE A N 1
ATOM 2910 C CA . ILE A 1 379 ? -22.293 24.64 18.618 1 94.3 379 ILE A CA 1
ATOM 2911 C C . ILE A 1 379 ? -22.584 23.278 17.992 1 94.3 379 ILE A C 1
ATOM 2913 O O . ILE A 1 379 ? -23.536 23.132 17.222 1 94.3 379 ILE A O 1
ATOM 2917 N N . SER A 1 380 ? -21.803 22.242 18.274 1 93.58 380 SER A N 1
ATOM 2918 C CA . SER A 1 380 ? -21.998 20.902 17.731 1 93.58 380 SER A CA 1
ATOM 2919 C C . SER A 1 380 ? -23.169 20.196 18.407 1 93.58 380 SER A C 1
ATOM 2921 O O . SER A 1 380 ? -23.712 19.229 17.869 1 93.58 380 SER A O 1
ATOM 2923 N N . LEU A 1 381 ? -23.54 20.664 19.597 1 95.32 381 LEU A N 1
ATOM 2924 C CA . LEU A 1 381 ? -24.631 20.056 20.35 1 95.32 381 LEU A CA 1
ATOM 2925 C C . LEU A 1 381 ? -25.983 20.484 19.79 1 95.32 381 LEU A C 1
ATOM 2927 O O . LEU A 1 381 ? -26.975 19.767 19.935 1 95.32 381 LEU A O 1
ATOM 2931 N N . PHE A 1 382 ? -25.993 21.661 19.123 1 96 382 PHE A N 1
ATOM 2932 C CA . PHE A 1 382 ? -27.254 22.206 18.634 1 96 382 PHE A CA 1
ATOM 2933 C C . PHE A 1 382 ? -27.836 21.323 17.536 1 96 382 PHE A C 1
ATOM 2935 O O . PHE A 1 382 ? -28.967 20.846 17.65 1 96 382 PHE A O 1
ATOM 2942 N N . PRO A 1 383 ? -27.02 20.949 16.496 1 94.28 383 PRO A N 1
ATOM 2943 C CA . PRO A 1 383 ? -27.515 20.039 15.461 1 94.28 383 PRO A CA 1
ATOM 2944 C C . PRO A 1 383 ? -27.303 18.569 15.817 1 94.28 383 PRO A C 1
ATOM 2946 O O . PRO A 1 383 ? -27.396 17.7 14.947 1 94.28 383 PRO A O 1
ATOM 2949 N N . ARG A 1 384 ? -26.856 18.286 17.02 1 93.63 384 ARG A N 1
ATOM 2950 C CA . ARG A 1 384 ? -26.644 16.944 17.552 1 93.63 384 ARG A CA 1
ATOM 2951 C C . ARG A 1 384 ? -25.551 16.215 16.778 1 93.63 384 ARG A C 1
ATOM 2953 O O . ARG A 1 384 ? -25.718 15.052 16.405 1 93.63 384 ARG A O 1
ATOM 2960 N N . LEU A 1 385 ? -24.582 16.914 16.39 1 92.27 385 LEU A N 1
ATOM 2961 C CA . LEU A 1 385 ? -23.352 16.257 15.964 1 92.27 385 LEU A CA 1
ATOM 2962 C C . LEU A 1 385 ? -22.654 15.592 17.146 1 92.27 385 LEU A C 1
ATOM 2964 O O . LEU A 1 385 ? -21.876 14.652 16.964 1 92.27 385 LEU A O 1
ATOM 2968 N N . LEU A 1 386 ? -22.908 16.199 18.29 1 91.66 386 LEU A N 1
ATOM 2969 C CA . LEU A 1 386 ? -22.703 15.594 19.601 1 91.66 386 LEU A CA 1
ATOM 2970 C C . LEU A 1 386 ? -24.029 15.423 20.334 1 91.66 386 LEU A C 1
ATOM 2972 O O . LEU A 1 386 ? -24.97 16.189 20.112 1 91.66 386 LEU A O 1
ATOM 2976 N N . SER A 1 387 ? -24.117 14.472 21.121 1 91.36 387 SER A N 1
ATOM 2977 C CA . SER A 1 387 ? -25.384 14.218 21.799 1 91.36 387 SER A CA 1
ATOM 2978 C C . SER A 1 387 ? -25.453 14.952 23.134 1 91.36 387 SER A C 1
ATOM 2980 O O . SER A 1 387 ? -24.767 14.581 24.089 1 91.36 387 SER A O 1
ATOM 2982 N N . PRO A 1 388 ? -26.313 15.926 23.14 1 94.02 388 PRO A N 1
ATOM 2983 C CA . PRO A 1 388 ? -26.518 16.589 24.43 1 94.02 388 PRO A CA 1
ATOM 2984 C C . PRO A 1 388 ? -27.378 15.766 25.387 1 94.02 388 PRO A C 1
ATOM 2986 O O . PRO A 1 388 ? -28.151 14.911 24.948 1 94.02 388 PRO A O 1
ATOM 2989 N N . PRO A 1 389 ? -27.191 16.036 26.691 1 93.74 389 PRO A N 1
ATOM 2990 C CA . PRO A 1 389 ? -28.121 15.405 27.631 1 93.74 389 PRO A CA 1
ATOM 2991 C C . PRO A 1 389 ? -29.569 15.833 27.405 1 93.74 389 PRO A C 1
ATOM 2993 O O . PRO A 1 389 ? -29.828 16.99 27.064 1 93.74 389 PRO A O 1
ATOM 2996 N N . GLU A 1 390 ? -30.473 14.907 27.65 1 93.87 390 GLU A N 1
ATOM 2997 C CA . GLU A 1 390 ? -31.894 15.193 27.479 1 93.87 390 GLU A CA 1
ATOM 2998 C C . GLU A 1 390 ? -32.329 16.371 28.346 1 93.87 390 GLU A C 1
ATOM 3000 O O . GLU A 1 390 ? -31.893 16.499 29.492 1 93.87 390 GLU A O 1
ATOM 3005 N N . GLY A 1 391 ? -33.065 17.232 27.778 1 95.14 391 GLY A N 1
ATOM 3006 C CA . GLY A 1 391 ? -33.66 18.331 28.522 1 95.14 391 GLY A CA 1
ATOM 3007 C C . GLY A 1 391 ? -32.728 19.517 28.683 1 95.14 391 GLY A C 1
ATOM 3008 O O . GLY A 1 391 ? -32.932 20.359 29.56 1 95.14 391 GLY A O 1
ATOM 3009 N N . THR A 1 392 ? -31.766 19.684 27.863 1 96.87 392 THR A N 1
ATOM 3010 C CA . THR A 1 392 ? -30.798 20.756 28.072 1 96.87 392 THR A CA 1
ATOM 3011 C C . THR A 1 392 ? -30.777 21.705 26.877 1 96.87 392 THR A C 1
ATOM 3013 O O . THR A 1 392 ? -30.476 22.891 27.025 1 96.87 392 THR A O 1
ATOM 3016 N N . VAL A 1 393 ? -31.012 21.195 25.664 1 97.55 393 VAL A N 1
ATOM 3017 C CA . VAL A 1 393 ? -30.99 22.015 24.457 1 97.55 393 VAL A CA 1
ATOM 3018 C C . VAL A 1 393 ? -32.342 21.934 23.752 1 97.55 393 VAL A C 1
ATOM 3020 O O . VAL A 1 393 ? -32.825 20.841 23.447 1 97.55 393 VAL A O 1
ATOM 3023 N N . PHE A 1 394 ? -32.876 23.108 23.501 1 97.53 394 PHE A N 1
ATOM 3024 C CA . PHE A 1 394 ? -34.206 23.166 22.905 1 97.53 394 PHE A CA 1
ATOM 3025 C C . PHE A 1 394 ? -34.197 24.024 21.645 1 97.53 394 PHE A C 1
ATOM 3027 O O . PHE A 1 394 ? -33.531 25.061 21.598 1 97.53 394 PHE A O 1
ATOM 3034 N N . LEU A 1 395 ? -34.911 23.594 20.668 1 97.25 395 LEU A N 1
ATOM 3035 C CA . LEU A 1 395 ? -35.18 24.336 19.44 1 97.25 395 LEU A CA 1
ATOM 3036 C C . LEU A 1 395 ? -36.677 24.556 19.255 1 97.25 395 LEU A C 1
ATOM 3038 O O . LEU A 1 395 ? -37.436 23.596 19.103 1 97.25 395 LEU A O 1
ATOM 3042 N N . ASP A 1 396 ? -37.128 25.724 19.305 1 96.48 396 ASP A N 1
ATOM 3043 C CA . ASP A 1 396 ? -38.539 26.096 19.272 1 96.48 396 ASP A CA 1
ATOM 3044 C C . ASP A 1 396 ? -39.319 25.388 20.378 1 96.48 396 ASP A C 1
ATOM 3046 O O . ASP A 1 396 ? -40.389 24.829 20.13 1 96.48 396 ASP A O 1
ATOM 3050 N N . GLY A 1 397 ? -38.624 25.234 21.439 1 94.5 397 GLY A N 1
ATOM 3051 C CA . GLY A 1 397 ? -39.284 24.692 22.616 1 94.5 397 GLY A CA 1
ATOM 3052 C C . GLY A 1 397 ? -39.218 23.179 22.694 1 94.5 397 GLY A C 1
ATOM 3053 O O . GLY A 1 397 ? -39.576 22.588 23.715 1 94.5 397 GLY A O 1
ATOM 3054 N N . THR A 1 398 ? -38.81 22.552 21.7 1 95.96 398 THR A N 1
ATOM 3055 C CA . THR A 1 398 ? -38.709 21.097 21.669 1 95.96 398 THR A CA 1
ATOM 3056 C C . THR A 1 398 ? -37.266 20.651 21.891 1 95.96 398 THR A C 1
ATOM 3058 O O . THR A 1 398 ? -36.342 21.197 21.284 1 95.96 398 THR A O 1
ATOM 3061 N N . ASP A 1 399 ? -37.164 19.612 22.702 1 96.89 399 ASP A N 1
ATOM 3062 C CA . ASP A 1 399 ? -35.84 19.042 22.935 1 96.89 399 ASP A CA 1
ATOM 3063 C C . ASP A 1 399 ? -35.242 18.495 21.641 1 96.89 399 ASP A C 1
ATOM 3065 O O . ASP A 1 399 ? -35.917 17.79 20.888 1 96.89 399 ASP A O 1
ATOM 3069 N N . VAL A 1 400 ? -33.999 18.812 21.389 1 96.45 400 VAL A N 1
ATOM 3070 C CA . VAL A 1 400 ? -33.366 18.442 20.128 1 96.45 400 VAL A CA 1
ATOM 3071 C C . VAL A 1 400 ? -33.297 16.921 20.011 1 96.45 400 VAL A C 1
ATOM 3073 O O . VAL A 1 400 ? -33.244 16.378 18.905 1 96.45 400 VAL A O 1
ATOM 3076 N N . THR A 1 401 ? -33.292 16.147 21.144 1 95.28 401 THR A N 1
ATOM 3077 C CA . THR A 1 401 ? -33.24 14.69 21.138 1 95.28 401 THR A CA 1
ATOM 3078 C C . THR A 1 401 ? -34.545 14.104 20.607 1 95.28 401 THR A C 1
ATOM 3080 O O . THR A 1 401 ? -34.604 12.924 20.255 1 95.28 401 THR A O 1
ATOM 3083 N N . GLN A 1 402 ? -35.529 14.989 20.423 1 95.67 402 GLN A N 1
ATOM 3084 C CA . GLN A 1 402 ? -36.838 14.529 19.974 1 95.67 402 GLN A CA 1
ATOM 3085 C C . GLN A 1 402 ? -37.065 14.866 18.503 1 95.67 402 GLN A C 1
ATOM 3087 O O . GLN A 1 402 ? -38.115 14.545 17.942 1 95.67 402 GLN A O 1
ATOM 3092 N N . TYR A 1 403 ? -36.148 15.398 17.858 1 95.35 403 TYR A N 1
ATOM 3093 C CA . TYR A 1 403 ? -36.247 15.745 16.445 1 95.35 403 TYR A CA 1
ATOM 3094 C C . TYR A 1 403 ? -35.763 14.597 15.566 1 95.35 403 TYR A C 1
ATOM 3096 O O . TYR A 1 403 ? -34.883 13.831 15.965 1 95.35 403 TYR A O 1
ATOM 3104 N N . ASP A 1 404 ? -36.382 14.526 14.454 1 94.52 404 ASP A N 1
ATOM 3105 C CA . ASP A 1 404 ? -35.752 13.757 13.385 1 94.52 404 ASP A CA 1
ATOM 3106 C C . ASP A 1 404 ? -34.424 14.383 12.966 1 94.52 404 ASP A C 1
ATOM 3108 O O . ASP A 1 404 ? -34.341 15.596 12.76 1 94.52 404 ASP A O 1
ATOM 3112 N N . LEU A 1 405 ? -33.432 13.615 12.812 1 92.72 405 LEU A N 1
ATOM 3113 C CA . LEU A 1 405 ? -32.079 14.12 12.61 1 92.72 405 LEU A CA 1
ATOM 3114 C C . LEU A 1 405 ? -31.98 14.902 11.304 1 92.72 405 LEU A C 1
ATOM 3116 O O . LEU A 1 405 ? -31.275 15.912 11.233 1 92.72 405 LEU A O 1
ATOM 3120 N N . ASN A 1 406 ? -32.625 14.447 10.305 1 90.99 406 ASN A N 1
ATOM 3121 C CA . ASN A 1 406 ? -32.576 15.139 9.021 1 90.99 406 ASN A CA 1
ATOM 3122 C C . ASN A 1 406 ? -33.22 16.52 9.104 1 90.99 406 ASN A C 1
ATOM 3124 O O . ASN A 1 406 ? -32.706 17.484 8.535 1 90.99 406 ASN A O 1
ATOM 3128 N N . THR A 1 407 ? -34.296 16.51 9.816 1 93.13 407 THR A N 1
ATOM 3129 C CA . THR A 1 407 ? -34.994 17.777 10.001 1 93.13 407 THR A CA 1
ATOM 3130 C C . THR A 1 407 ? -34.171 18.728 10.865 1 93.13 407 THR A C 1
ATOM 3132 O O . THR A 1 407 ? -34.044 19.912 10.546 1 93.13 407 THR A O 1
ATOM 3135 N N . LEU A 1 408 ? -33.649 18.184 11.83 1 94.93 408 LEU A N 1
ATOM 3136 C CA . LEU A 1 408 ? -32.859 18.994 12.75 1 94.93 408 LEU A CA 1
ATOM 3137 C C . LEU A 1 408 ? -31.624 19.558 12.056 1 94.93 408 LEU A C 1
ATOM 3139 O O . LEU A 1 408 ? -31.393 20.769 12.077 1 94.93 408 LEU A O 1
ATOM 3143 N N . ARG A 1 409 ? -30.916 18.753 11.443 1 93.24 409 ARG A N 1
ATOM 3144 C CA . ARG A 1 409 ? -29.658 19.155 10.822 1 93.24 409 ARG A CA 1
ATOM 3145 C C . ARG A 1 409 ? -29.907 19.987 9.569 1 93.24 409 ARG A C 1
ATOM 3147 O O . ARG A 1 409 ? -29.131 20.891 9.253 1 93.24 409 ARG A O 1
ATOM 3154 N N . GLY A 1 410 ? -31.005 19.724 8.954 1 91.97 410 GLY A N 1
ATOM 3155 C CA . GLY A 1 410 ? -31.401 20.53 7.81 1 91.97 410 GLY A CA 1
ATOM 3156 C C . GLY A 1 410 ? -31.766 21.954 8.181 1 91.97 410 GLY A C 1
ATOM 3157 O O . GLY A 1 410 ? -31.789 22.839 7.323 1 91.97 410 GLY A O 1
ATOM 3158 N N . SER A 1 411 ? -31.989 22.137 9.429 1 94.52 411 SER A N 1
ATOM 3159 C CA . SER A 1 411 ? -32.38 23.463 9.896 1 94.52 411 SER A CA 1
ATOM 3160 C C . SER A 1 411 ? -31.159 24.327 10.194 1 94.52 411 SER A C 1
ATOM 3162 O O . SER A 1 411 ? -31.29 25.516 10.492 1 94.52 411 SER A O 1
ATOM 3164 N N . PHE A 1 412 ? -30.017 23.681 10.019 1 95.42 412 PHE A N 1
ATOM 3165 C CA . PHE A 1 412 ? -28.79 24.406 10.325 1 95.42 412 PHE A CA 1
ATOM 3166 C C . PHE A 1 412 ? -27.903 24.515 9.09 1 95.42 412 PHE A C 1
ATOM 3168 O O . PHE A 1 412 ? -27.812 23.573 8.3 1 95.42 412 PHE A O 1
ATOM 3175 N N . GLY A 1 413 ? -27.38 25.641 8.806 1 94.21 413 GLY A N 1
ATOM 3176 C CA . GLY A 1 413 ? -26.208 25.829 7.966 1 94.21 413 GLY A CA 1
ATOM 3177 C C . GLY A 1 413 ? -24.935 26.055 8.76 1 94.21 413 GLY A C 1
ATOM 3178 O O . GLY A 1 413 ? -24.837 27.018 9.524 1 94.21 413 GLY A O 1
ATOM 3179 N N . ILE A 1 414 ? -24.022 25.14 8.614 1 93.47 414 ILE A N 1
ATOM 3180 C CA . ILE A 1 414 ? -22.844 25.214 9.471 1 93.47 414 ILE A CA 1
ATOM 3181 C C . ILE A 1 414 ? -21.596 25.419 8.616 1 93.47 414 ILE A C 1
ATOM 3183 O O . ILE A 1 414 ? -21.375 24.693 7.643 1 93.47 414 ILE A O 1
ATOM 3187 N N . VAL A 1 415 ? -20.861 26.368 8.942 1 93.21 415 VAL A N 1
ATOM 3188 C CA . VAL A 1 415 ? -19.534 26.583 8.375 1 93.21 415 VAL A CA 1
ATOM 3189 C C . VAL A 1 415 ? -18.468 26.313 9.435 1 93.21 415 VAL A C 1
ATOM 3191 O O . VAL A 1 415 ? -18.205 27.163 10.289 1 93.21 415 VAL A O 1
ATOM 3194 N N . PRO A 1 416 ? -17.832 25.212 9.297 1 88.97 416 PRO A N 1
ATOM 3195 C CA . PRO A 1 416 ? -16.868 24.839 10.334 1 88.97 416 PRO A CA 1
ATOM 3196 C C . PRO A 1 416 ? -15.58 25.656 10.264 1 88.97 416 PRO A C 1
ATOM 3198 O O . PRO A 1 416 ? -15.307 26.298 9.246 1 88.97 416 PRO A O 1
ATOM 3201 N N . GLN A 1 417 ? -14.903 25.607 11.37 1 82.14 417 GLN A N 1
ATOM 3202 C CA . GLN A 1 417 ? -13.613 26.282 11.453 1 82.14 417 GLN A CA 1
ATOM 3203 C C . GLN A 1 417 ? -12.643 25.75 10.402 1 82.14 417 GLN A C 1
ATOM 3205 O O . GLN A 1 417 ? -12.04 26.524 9.656 1 82.14 417 GLN A O 1
ATOM 3210 N N . ARG A 1 418 ? -12.563 24.401 10.368 1 81.26 418 ARG A N 1
ATOM 3211 C CA . ARG A 1 418 ? -11.77 23.762 9.323 1 81.26 418 ARG A CA 1
ATOM 3212 C C . ARG A 1 418 ? -12.641 23.383 8.13 1 81.26 418 ARG A C 1
ATOM 3214 O O . ARG A 1 418 ? -13.374 22.393 8.179 1 81.26 418 ARG A O 1
ATOM 3221 N N . THR A 1 419 ? -12.43 24.181 7.097 1 85.84 419 THR A N 1
ATOM 3222 C CA . THR A 1 419 ? -13.284 24.001 5.928 1 85.84 419 THR A CA 1
ATOM 3223 C C . THR A 1 419 ? -12.861 22.769 5.134 1 85.84 419 THR A C 1
ATOM 3225 O O . THR A 1 419 ? -11.667 22.507 4.974 1 85.84 419 THR A O 1
ATOM 3228 N N . PHE A 1 420 ? -13.791 22.036 4.828 1 87.9 420 PHE A N 1
ATOM 3229 C CA . PHE A 1 420 ? -13.575 20.861 3.992 1 87.9 420 PHE A CA 1
ATOM 3230 C C . PHE A 1 420 ? -14.343 20.98 2.681 1 87.9 420 PHE A C 1
ATOM 3232 O O . PHE A 1 420 ? -15.545 21.25 2.682 1 87.9 420 PHE A O 1
ATOM 3239 N N . LEU A 1 421 ? -13.636 20.846 1.583 1 89.35 421 LEU A N 1
ATOM 3240 C CA . LEU A 1 421 ? -14.257 20.798 0.264 1 89.35 421 LEU A CA 1
ATOM 3241 C C . LEU A 1 421 ? -14.019 19.446 -0.4 1 89.35 421 LEU A C 1
ATOM 3243 O O . LEU A 1 421 ? -12.935 18.872 -0.278 1 89.35 421 LEU A O 1
ATOM 3247 N N . PHE A 1 422 ? -14.988 18.954 -0.979 1 90.16 422 PHE A N 1
ATOM 3248 C CA . PHE A 1 422 ? -14.885 17.685 -1.69 1 90.16 422 PHE A CA 1
ATOM 3249 C C . PHE A 1 422 ? -14.16 17.866 -3.019 1 90.16 422 PHE A C 1
ATOM 3251 O O . PHE A 1 422 ? -14.131 18.968 -3.57 1 90.16 422 PHE A O 1
ATOM 3258 N N . SER A 1 423 ? -13.582 16.77 -3.504 1 87.6 423 SER A N 1
ATOM 3259 C CA . SER A 1 423 ? -12.898 16.798 -4.793 1 87.6 423 SER A CA 1
ATOM 3260 C C . SER A 1 423 ? -13.895 16.866 -5.945 1 87.6 423 SER A C 1
ATOM 3262 O O . SER A 1 423 ? -14.11 15.874 -6.646 1 87.6 423 SER A O 1
ATOM 3264 N N . ALA A 1 424 ? -14.431 17.964 -6.133 1 88.42 424 ALA A N 1
ATOM 3265 C CA . ALA A 1 424 ? -15.434 18.257 -7.153 1 88.42 424 ALA A CA 1
ATOM 3266 C C . ALA A 1 424 ? -15.333 19.705 -7.622 1 88.42 424 ALA A C 1
ATOM 3268 O O . ALA A 1 424 ? -14.378 20.408 -7.283 1 88.42 424 ALA A O 1
ATOM 3269 N N . THR A 1 425 ? -16.211 20.078 -8.413 1 90.59 425 THR A N 1
ATOM 3270 C CA . THR A 1 425 ? -16.219 21.452 -8.904 1 90.59 425 THR A CA 1
ATOM 3271 C C . THR A 1 425 ? -16.72 22.408 -7.825 1 90.59 425 THR A C 1
ATOM 3273 O O . THR A 1 425 ? -17.305 21.978 -6.829 1 90.59 425 THR A O 1
ATOM 3276 N N . VAL A 1 426 ? -16.423 23.661 -7.996 1 91.79 426 VAL A N 1
ATOM 3277 C CA . VAL A 1 426 ? -16.929 24.689 -7.092 1 91.79 426 VAL A CA 1
ATOM 3278 C C . VAL A 1 426 ? -18.453 24.618 -7.032 1 91.79 426 VAL A C 1
ATOM 3280 O O . VAL A 1 426 ? -19.041 24.66 -5.949 1 91.79 426 VAL A O 1
ATOM 3283 N N . ARG A 1 427 ? -19.034 24.399 -8.19 1 92.05 427 ARG A N 1
ATOM 3284 C CA . ARG A 1 427 ? -20.486 24.295 -8.293 1 92.05 427 ARG A CA 1
ATOM 3285 C C . ARG A 1 427 ? -21.013 23.133 -7.458 1 92.05 427 ARG A C 1
ATOM 3287 O O . ARG A 1 427 ? -21.969 23.291 -6.697 1 92.05 427 ARG A O 1
ATOM 3294 N N . GLU A 1 428 ? -20.401 22.073 -7.556 1 89.93 428 GLU A N 1
ATOM 3295 C CA . GLU A 1 428 ? -20.85 20.869 -6.864 1 89.93 428 GLU A CA 1
ATOM 3296 C C . GLU A 1 428 ? -20.66 20.997 -5.355 1 89.93 428 GLU A C 1
ATOM 3298 O O . GLU A 1 428 ? -21.459 20.472 -4.577 1 89.93 428 GLU A O 1
ATOM 3303 N N . ASN A 1 429 ? -19.618 21.641 -4.988 1 91.75 429 ASN A N 1
ATOM 3304 C CA . ASN A 1 429 ? -19.373 21.86 -3.566 1 91.75 429 ASN A CA 1
ATOM 3305 C C . ASN A 1 429 ? -20.439 22.758 -2.946 1 91.75 429 ASN A C 1
ATOM 3307 O O . ASN A 1 429 ? -20.833 22.557 -1.796 1 91.75 429 ASN A O 1
ATOM 3311 N N . ILE A 1 430 ? -20.869 23.714 -3.738 1 91.8 430 ILE A N 1
ATOM 3312 C CA . ILE A 1 430 ? -21.898 24.625 -3.248 1 91.8 430 ILE A CA 1
ATOM 3313 C C . ILE A 1 430 ? -23.261 23.938 -3.297 1 91.8 430 ILE A C 1
ATOM 3315 O O . ILE A 1 430 ? -24.02 23.982 -2.326 1 91.8 430 ILE A O 1
ATOM 3319 N N . ARG A 1 431 ? -23.524 23.268 -4.361 1 90.28 431 ARG A N 1
ATOM 3320 C CA . ARG A 1 431 ? -24.822 22.657 -4.625 1 90.28 431 ARG A CA 1
ATOM 3321 C C . ARG A 1 431 ? -25.042 21.435 -3.739 1 90.28 431 ARG A C 1
ATOM 3323 O O . ARG A 1 431 ? -26.173 20.967 -3.587 1 90.28 431 ARG A O 1
ATOM 3330 N N . PHE A 1 432 ? -24.005 21.053 -3.167 1 84.43 432 PHE A N 1
ATOM 3331 C CA . PHE A 1 432 ? -24.039 19.849 -2.345 1 84.43 432 PHE A CA 1
ATOM 3332 C C . PHE A 1 432 ? -25.128 19.948 -1.284 1 84.43 432 PHE A C 1
ATOM 3334 O O . PHE A 1 432 ? -25.795 18.958 -0.977 1 84.43 432 PHE A O 1
ATOM 3341 N N . ALA A 1 433 ? -25.349 21.096 -0.687 1 84.91 433 ALA A N 1
ATOM 3342 C CA . ALA A 1 433 ? -26.315 21.334 0.382 1 84.91 433 ALA A CA 1
ATOM 3343 C C . ALA A 1 433 ? -27.743 21.323 -0.156 1 84.91 433 ALA A C 1
ATOM 3345 O O . ALA A 1 433 ? -28.691 21.06 0.587 1 84.91 433 ALA A O 1
ATOM 3346 N N . ARG A 1 434 ? -27.962 21.661 -1.412 1 90.04 434 ARG A N 1
ATOM 3347 C CA . ARG A 1 434 ? -29.216 21.632 -2.158 1 90.04 434 ARG A CA 1
ATOM 3348 C C . ARG A 1 434 ? -28.979 21.241 -3.612 1 90.04 434 ARG A C 1
ATOM 3350 O O . ARG A 1 434 ? -28.915 22.104 -4.49 1 90.04 434 ARG A O 1
ATOM 3357 N N . PRO A 1 435 ? -28.968 19.973 -3.876 1 85.05 435 PRO A N 1
ATOM 3358 C CA . PRO A 1 435 ? -28.534 19.465 -5.179 1 85.05 435 PRO A CA 1
ATOM 3359 C C . PRO A 1 435 ? -29.399 19.975 -6.329 1 85.05 435 PRO A C 1
ATOM 3361 O O . PRO A 1 435 ? -28.924 20.089 -7.462 1 85.05 435 PRO A O 1
ATOM 3364 N N . HIS A 1 436 ? -30.617 20.405 -6.058 1 86.57 436 HIS A N 1
ATOM 3365 C CA . HIS A 1 436 ? -31.529 20.815 -7.119 1 86.57 436 HIS A CA 1
ATOM 3366 C C . HIS A 1 436 ? -31.667 22.333 -7.172 1 86.57 436 HIS A C 1
ATOM 3368 O O . HIS A 1 436 ? -32.596 22.855 -7.792 1 86.57 436 HIS A O 1
ATOM 3374 N N . ALA A 1 437 ? -30.741 22.955 -6.5 1 90.98 437 ALA A N 1
ATOM 3375 C CA . ALA A 1 437 ? -30.796 24.415 -6.512 1 90.98 437 ALA A CA 1
ATOM 3376 C C . ALA A 1 437 ? -30.598 24.959 -7.924 1 90.98 437 ALA A C 1
ATOM 3378 O O . ALA A 1 437 ? -29.802 24.422 -8.697 1 90.98 437 ALA A O 1
ATOM 3379 N N . SER A 1 438 ? -31.277 25.989 -8.32 1 92.47 438 SER A N 1
ATOM 3380 C CA . SER A 1 438 ? -31.177 26.63 -9.627 1 92.47 438 SER A CA 1
ATOM 3381 C C . SER A 1 438 ? -29.881 27.423 -9.757 1 92.47 438 SER A C 1
ATOM 3383 O O . SER A 1 438 ? -29.249 27.759 -8.753 1 92.47 438 SER A O 1
ATOM 3385 N N . ASP A 1 439 ? -29.568 27.709 -10.91 1 90.91 439 ASP A N 1
ATOM 3386 C CA . ASP A 1 439 ? -28.373 28.507 -11.168 1 90.91 439 ASP A CA 1
ATOM 3387 C C . ASP A 1 439 ? -28.516 29.913 -10.59 1 90.91 439 ASP A C 1
ATOM 3389 O O . ASP A 1 439 ? -27.532 30.513 -10.151 1 90.91 439 ASP A O 1
ATOM 3393 N N . ALA A 1 440 ? -29.716 30.314 -10.617 1 93.28 440 ALA A N 1
ATOM 3394 C CA . ALA A 1 440 ? -29.972 31.634 -10.045 1 93.28 440 ALA A CA 1
ATOM 3395 C C . ALA A 1 440 ? -29.69 31.645 -8.545 1 93.28 440 ALA A C 1
ATOM 3397 O O . ALA A 1 440 ? -29.152 32.62 -8.015 1 93.28 440 ALA A O 1
ATOM 3398 N N . ALA A 1 441 ? -30.046 30.605 -7.907 1 93.88 441 ALA A N 1
ATOM 3399 C CA . ALA A 1 441 ? -29.806 30.493 -6.47 1 93.88 441 ALA A CA 1
ATOM 3400 C C . ALA A 1 441 ? -28.312 30.424 -6.168 1 93.88 441 ALA A C 1
ATOM 3402 O O . ALA A 1 441 ? -27.844 30.999 -5.182 1 93.88 441 ALA A O 1
ATOM 3403 N N . ILE A 1 442 ? -27.611 29.773 -7.031 1 93.11 442 ILE A N 1
ATOM 3404 C CA . ILE A 1 442 ? -26.168 29.636 -6.858 1 93.11 442 ILE A CA 1
ATOM 3405 C C . ILE A 1 442 ? -25.493 30.989 -7.067 1 93.11 442 ILE A C 1
ATOM 3407 O O . ILE A 1 442 ? -24.582 31.357 -6.32 1 93.11 442 ILE A O 1
ATOM 3411 N N . ARG A 1 443 ? -25.929 31.676 -8.058 1 92.97 443 ARG A N 1
ATOM 3412 C CA . ARG A 1 443 ? -25.372 32.998 -8.326 1 92.97 443 ARG A CA 1
ATOM 3413 C C . ARG A 1 443 ? -25.629 33.947 -7.16 1 92.97 443 ARG A C 1
ATOM 3415 O O . ARG A 1 443 ? -24.781 34.78 -6.832 1 92.97 443 ARG A O 1
ATOM 3422 N N . HIS A 1 444 ? -26.755 33.802 -6.626 1 93.96 444 HIS A N 1
ATOM 3423 C CA . HIS A 1 444 ? -27.129 34.653 -5.502 1 93.96 444 HIS A CA 1
ATOM 3424 C C . HIS A 1 444 ? -26.186 34.45 -4.32 1 93.96 444 HIS A C 1
ATOM 3426 O O . HIS A 1 444 ? -25.682 35.42 -3.749 1 93.96 444 HIS A O 1
ATOM 3432 N N . VAL A 1 445 ? -25.926 33.194 -3.961 1 93.98 445 VAL A N 1
ATOM 3433 C CA . VAL A 1 445 ? -25.079 32.923 -2.804 1 93.98 445 VAL A CA 1
ATOM 3434 C C . VAL A 1 445 ? -23.622 33.223 -3.147 1 93.98 445 VAL A C 1
ATOM 3436 O O . VAL A 1 445 ? -22.825 33.554 -2.266 1 93.98 445 VAL A O 1
ATOM 3439 N N . GLU A 1 446 ? -23.289 33.134 -4.398 1 91.77 446 GLU A N 1
ATOM 3440 C CA . GLU A 1 446 ? -21.972 33.55 -4.871 1 91.77 446 GLU A CA 1
ATOM 3441 C C . GLU A 1 446 ? -21.712 35.021 -4.559 1 91.77 446 GLU A C 1
ATOM 3443 O O . GLU A 1 446 ? -20.634 35.379 -4.081 1 91.77 446 GLU A O 1
ATOM 3448 N N . GLU A 1 447 ? -22.658 35.775 -4.852 1 91.56 447 GLU A N 1
ATOM 3449 C CA . GLU A 1 447 ? -22.553 37.208 -4.594 1 91.56 447 GLU A CA 1
ATOM 3450 C C . GLU A 1 447 ? -22.515 37.499 -3.097 1 91.56 447 GLU A C 1
ATOM 3452 O O . GLU A 1 447 ? -21.727 38.329 -2.639 1 91.56 447 GLU A O 1
ATOM 3457 N N . LEU A 1 448 ? -23.294 36.791 -2.394 1 92.08 448 LEU A N 1
ATOM 3458 C CA . LEU A 1 448 ? -23.376 36.991 -0.951 1 92.08 448 LEU A CA 1
ATOM 3459 C C . LEU A 1 448 ? -22.053 36.642 -0.278 1 92.08 448 LEU A C 1
ATOM 3461 O O . LEU A 1 448 ? -21.653 37.293 0.689 1 92.08 448 LEU A O 1
ATOM 3465 N N . ALA A 1 449 ? -21.429 35.607 -0.83 1 92.02 449 ALA A N 1
ATOM 3466 C CA . ALA A 1 449 ? -20.178 35.14 -0.238 1 92.02 449 ALA A CA 1
ATOM 3467 C C . ALA A 1 449 ? -18.978 35.842 -0.867 1 92.02 449 ALA A C 1
ATOM 3469 O O . ALA A 1 449 ? -17.829 35.482 -0.598 1 92.02 449 ALA A O 1
ATOM 3470 N N . ALA A 1 450 ? -19.186 36.782 -1.755 1 89.05 450 ALA A N 1
ATOM 3471 C CA . ALA A 1 450 ? -18.145 37.565 -2.415 1 89.05 450 ALA A CA 1
ATOM 3472 C C . ALA A 1 450 ? -17.207 36.667 -3.216 1 89.05 450 ALA A C 1
ATOM 3474 O O . ALA A 1 450 ? -15.984 36.787 -3.115 1 89.05 450 ALA A O 1
ATOM 3475 N N . LEU A 1 451 ? -17.822 35.766 -3.893 1 89.91 451 LEU A N 1
ATOM 3476 C CA . LEU A 1 451 ? -17.034 34.84 -4.699 1 89.91 451 LEU A CA 1
ATOM 3477 C C . LEU A 1 451 ? -17.044 35.254 -6.167 1 89.91 451 LEU A C 1
ATOM 3479 O O . LEU A 1 451 ? -16.358 34.646 -6.992 1 89.91 451 LEU A O 1
ATOM 3483 N N . ASP A 1 452 ? -17.726 36.248 -6.498 1 87.19 452 ASP A N 1
ATOM 3484 C CA . ASP A 1 452 ? -17.965 36.66 -7.877 1 87.19 452 ASP A CA 1
ATOM 3485 C C . ASP A 1 452 ? -16.65 36.912 -8.611 1 87.19 452 ASP A C 1
ATOM 3487 O O . ASP A 1 452 ? -16.446 36.414 -9.72 1 87.19 452 ASP A O 1
ATOM 3491 N N . GLN A 1 453 ? -15.844 37.608 -7.974 1 83.97 453 GLN A N 1
ATOM 3492 C CA . GLN A 1 453 ? -14.568 37.926 -8.607 1 83.97 453 GLN A CA 1
ATOM 3493 C C . GLN A 1 453 ? -13.692 36.684 -8.734 1 83.97 453 GLN A C 1
ATOM 3495 O O . GLN A 1 453 ? -13.015 36.495 -9.747 1 83.97 453 GLN A O 1
ATOM 3500 N N . ASP A 1 454 ? -13.711 35.88 -7.753 1 86.51 454 ASP A N 1
ATOM 3501 C CA . ASP A 1 454 ? -12.886 34.676 -7.761 1 86.51 454 ASP A CA 1
ATOM 3502 C C . ASP A 1 454 ? -13.327 33.716 -8.865 1 86.51 454 ASP A C 1
ATOM 3504 O O . ASP A 1 454 ? -12.492 33.169 -9.588 1 86.51 454 ASP A O 1
ATOM 3508 N N . ILE A 1 455 ? -14.617 33.509 -8.992 1 88.1 455 ILE A N 1
ATOM 3509 C CA . ILE A 1 455 ? -15.173 32.571 -9.962 1 88.1 455 ILE A CA 1
ATOM 3510 C C . ILE A 1 455 ? -14.816 33.02 -11.377 1 88.1 455 ILE A C 1
ATOM 3512 O O . ILE A 1 455 ? -14.554 32.19 -12.251 1 88.1 455 ILE A O 1
ATOM 3516 N N . GLY A 1 456 ? -14.819 34.269 -11.537 1 84.67 456 GLY A N 1
ATOM 3517 C CA . GLY A 1 456 ? -14.423 34.814 -12.826 1 84.67 456 GLY A CA 1
ATOM 3518 C C . GLY A 1 456 ? -12.965 34.559 -13.159 1 84.67 456 GLY A C 1
ATOM 3519 O O . GLY A 1 456 ? -12.6 34.454 -14.332 1 84.67 456 GLY A O 1
ATOM 3520 N N . GLU A 1 457 ? -12.161 34.379 -12.133 1 83.28 457 GLU A N 1
ATOM 3521 C CA . GLU A 1 457 ? -10.725 34.198 -12.328 1 83.28 457 GLU A CA 1
ATOM 3522 C C . GLU A 1 457 ? -10.362 32.718 -12.414 1 83.28 457 GLU A C 1
ATOM 3524 O O . GLU A 1 457 ? -9.267 32.367 -12.857 1 83.28 457 GLU A O 1
ATOM 3529 N N . PHE A 1 458 ? -11.276 31.934 -12.057 1 86.86 458 PHE A N 1
ATOM 3530 C CA . PHE A 1 458 ? -11.006 30.503 -12.126 1 86.86 458 PHE A CA 1
ATOM 3531 C C . PHE A 1 458 ? -10.964 30.03 -13.574 1 86.86 458 PHE A C 1
ATOM 3533 O O . PHE A 1 458 ? -11.742 30.496 -14.408 1 86.86 458 PHE A O 1
ATOM 3540 N N . PRO A 1 459 ? -10.097 29.066 -13.938 1 82.15 459 PRO A N 1
ATOM 3541 C CA . PRO A 1 459 ? -9.937 28.61 -15.321 1 82.15 459 PRO A CA 1
ATOM 3542 C C . PRO A 1 459 ? -11.246 28.116 -15.934 1 82.15 459 PRO A C 1
ATOM 3544 O O . PRO A 1 459 ? -11.5 28.343 -17.12 1 82.15 459 PRO A O 1
ATOM 3547 N N . GLN A 1 460 ? -12.174 27.537 -15.155 1 89.24 460 GLN A N 1
ATOM 3548 C CA . GLN A 1 460 ? -13.432 27.01 -15.672 1 89.24 460 GLN A CA 1
ATOM 3549 C C . GLN A 1 460 ? -14.619 27.532 -14.867 1 89.24 460 GLN A C 1
ATOM 3551 O O . GLN A 1 460 ? -15.626 26.837 -14.714 1 89.24 460 GLN A O 1
ATOM 3556 N N . GLY A 1 461 ? -14.336 28.653 -14.19 1 88.02 461 GLY A N 1
ATOM 3557 C CA . GLY A 1 461 ? -15.418 29.231 -13.409 1 88.02 461 GLY A CA 1
ATOM 3558 C C . GLY A 1 461 ? -15.949 28.294 -12.34 1 88.02 461 GLY A C 1
ATOM 3559 O O . GLY A 1 461 ? -15.177 27.732 -11.561 1 88.02 461 GLY A O 1
ATOM 3560 N N . TRP A 1 462 ? -17.271 28.035 -12.48 1 88.1 462 TRP A N 1
ATOM 3561 C CA . TRP A 1 462 ? -17.948 27.178 -11.513 1 88.1 462 TRP A CA 1
ATOM 3562 C C . TRP A 1 462 ? -17.534 25.721 -11.693 1 88.1 462 TRP A C 1
ATOM 3564 O O . TRP A 1 462 ? -17.639 24.919 -10.762 1 88.1 462 TRP A O 1
ATOM 3574 N N . ASP A 1 463 ? -17.026 25.463 -12.743 1 88.98 463 ASP A N 1
ATOM 3575 C CA . ASP A 1 463 ? -16.717 24.07 -13.054 1 88.98 463 ASP A CA 1
ATOM 3576 C C . ASP A 1 463 ? -15.248 23.759 -12.779 1 88.98 463 ASP A C 1
ATOM 3578 O O . ASP A 1 463 ? -14.767 22.67 -13.102 1 88.98 463 ASP A O 1
ATOM 3582 N N . THR A 1 464 ? -14.645 24.73 -12.16 1 87.84 464 THR A N 1
ATOM 3583 C CA . THR A 1 464 ? -13.252 24.511 -11.787 1 87.84 464 THR A CA 1
ATOM 3584 C C . THR A 1 464 ? -13.141 23.416 -10.73 1 87.84 464 THR A C 1
ATOM 3586 O O . THR A 1 464 ? -13.859 23.438 -9.728 1 87.84 464 THR A O 1
ATOM 3589 N N . LEU A 1 465 ? -12.279 22.508 -10.923 1 86.08 465 LEU A N 1
ATOM 3590 C CA . LEU A 1 465 ? -12.057 21.41 -9.99 1 86.08 465 LEU A CA 1
ATOM 3591 C C . LEU A 1 465 ? -11.218 21.867 -8.801 1 86.08 465 LEU A C 1
ATOM 3593 O O . LEU A 1 465 ? -10.137 22.434 -8.98 1 86.08 465 LEU A O 1
ATOM 3597 N N . VAL A 1 466 ? -11.656 21.777 -7.605 1 82.25 466 VAL A N 1
ATOM 3598 C CA . VAL A 1 466 ? -10.992 22.211 -6.381 1 82.25 466 VAL A CA 1
ATOM 3599 C C . VAL A 1 466 ? -9.912 21.204 -5.993 1 82.25 466 VAL A C 1
ATOM 3601 O O . VAL A 1 466 ? -8.908 21.568 -5.376 1 82.25 466 VAL A O 1
ATOM 3604 N N . GLY A 1 467 ? -9.826 20.01 -6.605 1 70.58 467 GLY A N 1
ATOM 3605 C CA . GLY A 1 467 ? -8.853 18.987 -6.254 1 70.58 467 GLY A CA 1
ATOM 3606 C C . GLY A 1 467 ? -9.079 18.396 -4.876 1 70.58 467 GLY A C 1
ATOM 3607 O O . GLY A 1 467 ? -10.053 18.735 -4.201 1 70.58 467 GLY A O 1
ATOM 3608 N N . GLU A 1 468 ? -8.084 17.57 -4.395 1 64.06 468 GLU A N 1
ATOM 3609 C CA . GLU A 1 468 ? -8.195 16.933 -3.087 1 64.06 468 GLU A CA 1
ATOM 3610 C C . GLU A 1 468 ? -8.096 17.96 -1.963 1 64.06 468 GLU A C 1
ATOM 3612 O O . GLU A 1 468 ? -7.121 18.711 -1.884 1 64.06 468 GLU A O 1
ATOM 3617 N N . ARG A 1 469 ? -9.083 18.145 -1.135 1 57.74 469 ARG A N 1
ATOM 3618 C CA . ARG A 1 469 ? -9.245 19.007 0.032 1 57.74 469 ARG A CA 1
ATOM 3619 C C . ARG A 1 469 ? -9.105 20.477 -0.349 1 57.74 469 ARG A C 1
ATOM 3621 O O . ARG A 1 469 ? -8.679 21.297 0.467 1 57.74 469 ARG A O 1
ATOM 3628 N N . GLY A 1 470 ? -9.344 20.762 -1.627 1 60.52 470 GLY A N 1
ATOM 3629 C CA . GLY A 1 470 ? -9.352 22.154 -2.05 1 60.52 470 GLY A CA 1
ATOM 3630 C C . GLY A 1 470 ? -7.961 22.728 -2.237 1 60.52 470 GLY A C 1
ATOM 3631 O O . GLY A 1 470 ? -7.751 23.931 -2.064 1 60.52 470 GLY A O 1
ATOM 3632 N N . VAL A 1 471 ? -7.044 21.889 -2.545 1 55.67 471 VAL A N 1
ATOM 3633 C CA . VAL A 1 471 ? -5.632 22.257 -2.522 1 55.67 471 VAL A CA 1
ATOM 3634 C C . VAL A 1 471 ? -5.361 23.331 -3.574 1 55.67 471 VAL A C 1
ATOM 3636 O O . VAL A 1 471 ? -4.448 24.145 -3.418 1 55.67 471 VAL A O 1
ATOM 3639 N N . THR A 1 472 ? -6.264 23.517 -4.392 1 66.82 472 THR A N 1
ATOM 3640 C CA . THR A 1 472 ? -6.036 24.446 -5.494 1 66.82 472 THR A CA 1
ATOM 3641 C C . THR A 1 472 ? -6.508 25.849 -5.125 1 66.82 472 THR A C 1
ATOM 3643 O O . THR A 1 472 ? -6.243 26.809 -5.851 1 66.82 472 THR A O 1
ATOM 3646 N N . LEU A 1 473 ? -7.173 25.928 -3.952 1 74.44 473 LEU A N 1
ATOM 3647 C CA . LEU A 1 473 ? -7.787 27.192 -3.559 1 74.44 473 LEU A CA 1
ATOM 3648 C C . LEU A 1 473 ? -7.062 27.799 -2.363 1 74.44 473 LEU A C 1
ATOM 3650 O O . LEU A 1 473 ? -6.45 27.078 -1.571 1 74.44 473 LEU A O 1
ATOM 3654 N N . SER A 1 474 ? -7.1 29.076 -2.346 1 70.15 474 SER A N 1
ATOM 3655 C CA . SER A 1 474 ? -6.604 29.74 -1.145 1 70.15 474 SER A CA 1
ATOM 3656 C C . SER A 1 474 ? -7.511 29.468 0.051 1 70.15 474 SER A C 1
ATOM 3658 O O . SER A 1 474 ? -8.639 28.999 -0.113 1 70.15 474 SER A O 1
ATOM 3660 N N . GLY A 1 475 ? -7.042 29.644 1.264 1 77.4 475 GLY A N 1
ATOM 3661 C CA . GLY A 1 475 ? -7.832 29.468 2.472 1 77.4 475 GLY A CA 1
ATOM 3662 C C . GLY A 1 475 ? -9.11 30.286 2.474 1 77.4 475 GLY A C 1
ATOM 3663 O O . GLY A 1 475 ? -10.173 29.784 2.844 1 77.4 475 GLY A O 1
ATOM 3664 N N . GLY A 1 476 ? -9.023 31.564 2.049 1 82.64 476 GLY A N 1
ATOM 3665 C CA . GLY A 1 476 ? -10.185 32.437 1.995 1 82.64 476 GLY A CA 1
ATOM 3666 C C . GLY A 1 476 ? -11.23 31.978 0.996 1 82.64 476 GLY A C 1
ATOM 3667 O O . GLY A 1 476 ? -12.431 32.059 1.264 1 82.64 476 GLY A O 1
ATOM 3668 N N . GLN A 1 477 ? -10.766 31.536 -0.145 1 85.72 477 GLN A N 1
ATOM 3669 C CA . GLN A 1 477 ? -11.674 31.028 -1.168 1 85.72 477 GLN A CA 1
ATOM 3670 C C . GLN A 1 477 ? -12.431 29.8 -0.671 1 85.72 477 GLN A C 1
ATOM 3672 O O . GLN A 1 477 ? -13.638 29.678 -0.891 1 85.72 477 GLN A O 1
ATOM 3677 N N . ARG A 1 478 ? -11.745 28.934 0.04 1 89.2 478 ARG A N 1
ATOM 3678 C CA . ARG A 1 478 ? -12.362 27.73 0.586 1 89.2 478 ARG A CA 1
ATOM 3679 C C . ARG A 1 478 ? -13.446 28.081 1.6 1 89.2 478 ARG A C 1
ATOM 3681 O O . ARG A 1 478 ? -14.526 27.486 1.593 1 89.2 478 ARG A O 1
ATOM 3688 N N . GLN A 1 479 ? -13.134 29.048 2.4 1 89.75 479 GLN A N 1
ATOM 3689 C CA . GLN A 1 479 ? -14.082 29.47 3.426 1 89.75 479 GLN A CA 1
ATOM 3690 C C . GLN A 1 479 ? -15.333 30.081 2.801 1 89.75 479 GLN A C 1
ATOM 3692 O O . GLN A 1 479 ? -16.452 29.792 3.231 1 89.75 479 GLN A O 1
ATOM 3697 N N . ARG A 1 480 ? -15.138 30.873 1.816 1 92.1 480 ARG A N 1
ATOM 3698 C CA . ARG A 1 480 ? -16.267 31.553 1.189 1 92.1 480 ARG A CA 1
ATOM 3699 C C . ARG A 1 480 ? -17.136 30.569 0.412 1 92.1 480 ARG A C 1
ATOM 3701 O O . ARG A 1 480 ? -18.357 30.727 0.348 1 92.1 480 ARG A O 1
ATOM 3708 N N . ILE A 1 481 ? -16.498 29.566 -0.143 1 91.85 481 ILE A N 1
ATOM 3709 C CA . ILE A 1 481 ? -17.261 28.514 -0.807 1 91.85 481 ILE A CA 1
ATOM 3710 C C . ILE A 1 481 ? -18.084 27.745 0.224 1 91.85 481 ILE A C 1
ATOM 3712 O O . ILE A 1 481 ? -19.245 27.412 -0.023 1 91.85 481 ILE A O 1
ATOM 3716 N N . ALA A 1 482 ? -17.479 27.495 1.366 1 93.06 482 ALA A N 1
ATOM 3717 C CA . ALA A 1 482 ? -18.185 26.816 2.45 1 93.06 482 ALA A CA 1
ATOM 3718 C C . ALA A 1 482 ? -19.356 27.657 2.952 1 93.06 482 ALA A C 1
ATOM 3720 O O . ALA A 1 482 ? -20.407 27.119 3.308 1 93.06 482 ALA A O 1
ATOM 3721 N N . ILE A 1 483 ? -19.127 28.937 2.969 1 94.33 483 ILE A N 1
ATOM 3722 C CA . ILE A 1 483 ? -20.192 29.843 3.385 1 94.33 483 ILE A CA 1
ATOM 3723 C C . ILE A 1 483 ? -21.337 29.791 2.375 1 94.33 483 ILE A C 1
ATOM 3725 O O . ILE A 1 483 ? -22.506 29.702 2.757 1 94.33 483 ILE A O 1
ATOM 3729 N N . ALA A 1 484 ? -20.969 29.878 1.087 1 94.14 484 ALA A N 1
ATOM 3730 C CA . ALA A 1 484 ? -21.98 29.784 0.037 1 94.14 484 ALA A CA 1
ATOM 3731 C C . ALA A 1 484 ? -22.778 28.489 0.16 1 94.14 484 ALA A C 1
ATOM 3733 O O . ALA A 1 484 ? -24.001 28.488 -0.001 1 94.14 484 ALA A O 1
ATOM 3734 N N . ARG A 1 485 ? -22.106 27.441 0.44 1 94.08 485 ARG A N 1
ATOM 3735 C CA . ARG A 1 485 ? -22.732 26.135 0.617 1 94.08 485 ARG A CA 1
ATOM 3736 C C . ARG A 1 485 ? -23.738 26.16 1.763 1 94.08 485 ARG A C 1
ATOM 3738 O O . ARG A 1 485 ? -24.835 25.61 1.645 1 94.08 485 ARG A O 1
ATOM 3745 N N . ALA A 1 486 ? -23.361 26.755 2.832 1 94.77 486 ALA A N 1
ATOM 3746 C CA . ALA A 1 486 ? -24.198 26.8 4.028 1 94.77 486 ALA A CA 1
ATOM 3747 C C . ALA A 1 486 ? -25.405 27.71 3.819 1 94.77 486 ALA A C 1
ATOM 3749 O O . ALA A 1 486 ? -26.462 27.498 4.418 1 94.77 486 ALA A O 1
ATOM 3750 N N . LEU A 1 487 ? -25.294 28.714 2.928 1 95.59 487 LEU A N 1
ATOM 3751 C CA . LEU A 1 487 ? -26.329 29.723 2.73 1 95.59 487 LEU A CA 1
ATOM 3752 C C . LEU A 1 487 ? -27.353 29.256 1.702 1 95.59 487 LEU A C 1
ATOM 3754 O O . LEU A 1 487 ? -28.499 29.712 1.709 1 95.59 487 LEU A O 1
ATOM 3758 N N . LEU A 1 488 ? -26.948 28.407 0.845 1 95.03 488 LEU A N 1
ATOM 3759 C CA . LEU A 1 488 ? -27.749 28.02 -0.312 1 95.03 488 LEU A CA 1
ATOM 3760 C C . LEU A 1 488 ? -29.103 27.469 0.124 1 95.03 488 LEU A C 1
ATOM 3762 O O . LEU A 1 488 ? -30.137 27.83 -0.442 1 95.03 488 LEU A O 1
ATOM 3766 N N . PRO A 1 489 ? -29.17 26.616 1.171 1 93.06 489 PRO A N 1
ATOM 3767 C CA . PRO A 1 489 ? -30.466 26.073 1.585 1 93.06 489 PRO A CA 1
ATOM 3768 C C . PRO A 1 489 ? -31.316 27.089 2.344 1 93.06 489 PRO A C 1
ATOM 3770 O O . PRO A 1 489 ? -32.479 26.818 2.654 1 93.06 489 PRO A O 1
ATOM 3773 N N . ASP A 1 490 ? -30.704 28.264 2.647 1 92.83 490 ASP A N 1
ATOM 3774 C CA . ASP A 1 490 ? -31.399 29.302 3.404 1 92.83 490 ASP A CA 1
ATOM 3775 C C . ASP A 1 490 ? -31.942 28.751 4.72 1 92.83 490 ASP A C 1
ATOM 3777 O O . ASP A 1 490 ? -33.139 28.854 4.995 1 92.83 490 ASP A O 1
ATOM 3781 N N . PRO A 1 491 ? -31.089 28.223 5.57 1 94.9 491 PRO A N 1
ATOM 3782 C CA . PRO A 1 491 ? -31.501 27.601 6.831 1 94.9 491 PRO A CA 1
ATOM 3783 C C . PRO A 1 491 ? -32.012 28.617 7.85 1 94.9 491 PRO A C 1
ATOM 3785 O O . PRO A 1 491 ? -31.548 29.76 7.874 1 94.9 491 PRO A O 1
ATOM 3788 N N . PRO A 1 492 ? -32.868 28.184 8.741 1 96.16 492 PRO A N 1
ATOM 3789 C CA . PRO A 1 492 ? -33.348 29.075 9.801 1 96.16 492 PRO A CA 1
ATOM 3790 C C . PRO A 1 492 ? -32.236 29.515 10.75 1 96.16 492 PRO A C 1
ATOM 3792 O O . PRO A 1 492 ? -32.299 30.611 11.314 1 96.16 492 PRO A O 1
ATOM 3795 N N . ILE A 1 493 ? -31.279 28.666 10.855 1 97.25 493 ILE A N 1
ATOM 3796 C CA . ILE A 1 493 ? -30.179 28.987 11.759 1 97.25 493 ILE A CA 1
ATOM 3797 C C . ILE A 1 493 ? -28.849 28.847 11.022 1 97.25 493 ILE A C 1
ATOM 3799 O O . ILE A 1 493 ? -28.567 27.802 10.43 1 97.25 493 ILE A O 1
ATOM 3803 N N . LEU A 1 494 ? -28.06 29.837 10.999 1 96.66 494 LEU A N 1
ATOM 3804 C CA . LEU A 1 494 ? -26.721 29.82 10.421 1 96.66 494 LEU A CA 1
ATOM 3805 C C . LEU A 1 494 ? -25.656 29.875 11.511 1 96.66 494 LEU A C 1
ATOM 3807 O O . LEU A 1 494 ? -25.727 30.714 12.412 1 96.66 494 LEU A O 1
ATOM 3811 N N . VAL A 1 495 ? -24.74 28.952 11.46 1 96.46 495 VAL A N 1
ATOM 3812 C CA . VAL A 1 495 ? -23.649 28.916 12.428 1 96.46 495 VAL A CA 1
ATOM 3813 C C . VAL A 1 495 ? -22.319 29.158 11.717 1 96.46 495 VAL A C 1
ATOM 3815 O O . VAL A 1 495 ? -21.938 28.398 10.824 1 96.46 495 VAL A O 1
ATOM 3818 N N . LEU A 1 496 ? -21.652 30.174 12.068 1 95.26 496 LEU A N 1
ATOM 3819 C CA . LEU A 1 496 ? -20.333 30.502 11.539 1 95.26 496 LEU A CA 1
ATOM 3820 C C . LEU A 1 496 ? -19.252 30.262 12.587 1 95.26 496 LEU A C 1
ATOM 3822 O O . LEU A 1 496 ? -19.014 31.114 13.446 1 95.26 496 LEU A O 1
ATOM 3826 N N . ASP A 1 497 ? -18.576 29.195 12.509 1 92.63 497 ASP A N 1
ATOM 3827 C CA . ASP A 1 497 ? -17.548 28.819 13.475 1 92.63 497 ASP A CA 1
ATOM 3828 C C . ASP A 1 497 ? -16.168 29.286 13.017 1 92.63 497 ASP A C 1
ATOM 3830 O O . ASP A 1 497 ? -15.418 28.52 12.408 1 92.63 497 ASP A O 1
ATOM 3834 N N . ASP A 1 498 ? -15.777 30.464 13.352 1 87.26 498 ASP A N 1
ATOM 3835 C CA . ASP A 1 498 ? -14.517 31.09 12.964 1 87.26 498 ASP A CA 1
ATOM 3836 C C . ASP A 1 498 ? -14.282 30.966 11.46 1 87.26 498 ASP A C 1
ATOM 3838 O O . ASP A 1 498 ? -13.181 30.624 11.024 1 87.26 498 ASP A O 1
ATOM 3842 N N . SER A 1 499 ? -15.295 31.119 10.721 1 83.3 499 SER A N 1
ATOM 3843 C CA . SER A 1 499 ? -15.337 30.757 9.308 1 83.3 499 SER A CA 1
ATOM 3844 C C . SER A 1 499 ? -14.747 31.861 8.436 1 83.3 499 SER A C 1
ATOM 3846 O O . SER A 1 499 ? -14.65 31.711 7.217 1 83.3 499 SER A O 1
ATOM 3848 N N . LEU A 1 500 ? -14.362 32.957 9.019 1 80.08 500 LEU A N 1
ATOM 3849 C CA . LEU A 1 500 ? -13.82 34.064 8.238 1 80.08 500 LEU A CA 1
ATOM 3850 C C . LEU A 1 500 ? -12.406 34.408 8.692 1 80.08 500 LEU A C 1
ATOM 3852 O O . LEU A 1 500 ? -11.927 35.52 8.455 1 80.08 500 LEU A O 1
ATOM 3856 N N . SER A 1 501 ? -11.843 33.434 9.345 1 74.18 501 SER A N 1
ATOM 3857 C CA . SER A 1 501 ? -10.543 33.684 9.959 1 74.18 501 SER A CA 1
ATOM 3858 C C . SER A 1 501 ? -9.459 33.866 8.902 1 74.18 501 SER A C 1
ATOM 3860 O O . SER A 1 501 ? -8.416 34.466 9.172 1 74.18 501 SER A O 1
ATOM 3862 N N . ALA A 1 502 ? -9.71 33.344 7.701 1 72.6 502 ALA A N 1
ATOM 3863 C CA . ALA A 1 502 ? -8.686 33.399 6.661 1 72.6 502 ALA A CA 1
ATOM 3864 C C . ALA A 1 502 ? -8.905 34.595 5.739 1 72.6 502 ALA A C 1
ATOM 3866 O O . ALA A 1 502 ? -8.216 34.74 4.726 1 72.6 502 ALA A O 1
ATOM 3867 N N . VAL A 1 503 ? -9.842 35.437 6.068 1 72.67 503 VAL A N 1
ATOM 3868 C CA . VAL A 1 503 ? -10.147 36.642 5.303 1 72.67 503 VAL A CA 1
ATOM 3869 C C . VAL A 1 503 ? -9.685 37.875 6.075 1 72.67 503 VAL A C 1
ATOM 3871 O O . VAL A 1 503 ? -9.636 37.862 7.307 1 72.67 503 VAL A O 1
ATOM 3874 N N . ASP A 1 504 ? -9.246 38.828 5.411 1 70.54 504 ASP A N 1
ATOM 3875 C CA . ASP A 1 504 ? -8.826 40.054 6.084 1 70.54 504 ASP A CA 1
ATOM 3876 C C . ASP A 1 504 ? -10 40.714 6.804 1 70.54 504 ASP A C 1
ATOM 3878 O O . ASP A 1 504 ? -11.157 40.511 6.432 1 70.54 504 ASP A O 1
ATOM 3882 N N . THR A 1 505 ? -9.696 41.518 7.795 1 73.53 505 THR A N 1
ATOM 3883 C CA . THR A 1 505 ? -10.666 42.073 8.733 1 73.53 505 THR A CA 1
ATOM 3884 C C . THR A 1 505 ? -11.703 42.919 8.001 1 73.53 505 THR A C 1
ATOM 3886 O O . THR A 1 505 ? -12.9 42.822 8.28 1 73.53 505 THR A O 1
ATOM 3889 N N . ARG A 1 506 ? -11.251 43.683 7.112 1 74 506 ARG A N 1
ATOM 3890 C CA . ARG A 1 506 ? -12.17 44.574 6.41 1 74 506 ARG A CA 1
ATOM 3891 C C . ARG A 1 506 ? -13.133 43.784 5.53 1 74 506 ARG A C 1
ATOM 3893 O O . ARG A 1 506 ? -14.334 44.06 5.512 1 74 506 ARG A O 1
ATOM 3900 N N . THR A 1 507 ? -12.617 42.934 4.826 1 77.06 507 THR A N 1
ATOM 3901 C CA . THR A 1 507 ? -13.435 42.093 3.959 1 77.06 507 THR A CA 1
ATOM 3902 C C . THR A 1 507 ? -14.389 41.232 4.783 1 77.06 507 THR A C 1
ATOM 3904 O O . THR A 1 507 ? -15.539 41.023 4.392 1 77.06 507 THR A O 1
ATOM 3907 N N . GLU A 1 508 ? -13.842 40.791 5.883 1 85.36 508 GLU A N 1
ATOM 3908 C CA . GLU A 1 508 ? -14.644 39.981 6.794 1 85.36 508 GLU A CA 1
ATOM 3909 C C . GLU A 1 508 ? -15.882 40.74 7.264 1 85.36 508 GLU A C 1
ATOM 3911 O O . GLU A 1 508 ? -16.991 40.202 7.245 1 85.36 508 GLU A O 1
ATOM 3916 N N . GLU A 1 509 ? -15.723 41.959 7.659 1 83.84 509 GLU A N 1
ATOM 3917 C CA . GLU A 1 509 ? -16.819 42.775 8.172 1 83.84 509 GLU A CA 1
ATOM 3918 C C . GLU A 1 509 ? -17.86 43.044 7.09 1 83.84 509 GLU A C 1
ATOM 3920 O O . GLU A 1 509 ? -19.064 42.969 7.346 1 83.84 509 GLU A O 1
ATOM 3925 N N . ARG A 1 510 ? -17.379 43.351 5.928 1 83.97 510 ARG A N 1
ATOM 3926 C CA . ARG A 1 510 ? -18.281 43.635 4.816 1 83.97 510 ARG A CA 1
ATOM 3927 C C . ARG A 1 510 ? -19.096 42.402 4.443 1 83.97 510 ARG A C 1
ATOM 3929 O O . ARG A 1 510 ? -20.301 42.497 4.201 1 83.97 510 ARG A O 1
ATOM 3936 N N . LEU A 1 511 ? -18.4 41.375 4.412 1 90.07 511 LEU A N 1
ATOM 3937 C CA . LEU A 1 511 ? -19.042 40.113 4.062 1 90.07 511 LEU A CA 1
ATOM 3938 C C . LEU A 1 511 ? -20.095 39.733 5.098 1 90.07 511 LEU A C 1
ATOM 3940 O O . LEU A 1 511 ? -21.214 39.356 4.743 1 90.07 511 LEU A O 1
ATOM 3944 N N . LEU A 1 512 ? -19.75 39.856 6.297 1 92.45 512 LEU A N 1
ATOM 3945 C CA . LEU A 1 512 ? -20.668 39.499 7.373 1 92.45 512 LEU A CA 1
ATOM 3946 C C . LEU A 1 512 ? -21.884 40.42 7.378 1 92.45 512 LEU A C 1
ATOM 3948 O O . LEU A 1 512 ? -23.012 39.965 7.582 1 92.45 512 LEU A O 1
ATOM 3952 N N . GLN A 1 513 ? -21.658 41.661 7.174 1 90.29 513 GLN A N 1
ATOM 3953 C CA . GLN A 1 513 ? -22.754 42.623 7.128 1 90.29 513 GLN A CA 1
ATOM 3954 C C . GLN A 1 513 ? -23.742 42.279 6.017 1 90.29 513 GLN A C 1
ATOM 3956 O O . GLN A 1 513 ? -24.956 42.341 6.217 1 90.29 513 GLN A O 1
ATOM 3961 N N . ARG A 1 514 ? -23.201 41.934 4.936 1 91.02 514 ARG A N 1
ATOM 3962 C CA . ARG A 1 514 ? -24.04 41.56 3.802 1 91.02 514 ARG A CA 1
ATOM 3963 C C . ARG A 1 514 ? -24.871 40.321 4.121 1 91.02 514 ARG A C 1
ATOM 3965 O O . ARG A 1 514 ? -26.06 40.265 3.8 1 91.02 514 ARG A O 1
ATOM 3972 N N . ILE A 1 515 ? -24.267 39.361 4.691 1 94.41 515 ILE A N 1
ATOM 3973 C CA . ILE A 1 515 ? -24.93 38.109 5.039 1 94.41 515 ILE A CA 1
ATOM 3974 C C . ILE A 1 515 ? -26.042 38.377 6.05 1 94.41 515 ILE A C 1
ATOM 3976 O O . ILE A 1 515 ? -27.161 37.881 5.899 1 94.41 515 ILE A O 1
ATOM 3980 N N . LEU A 1 516 ? -25.773 39.231 7.046 1 94.27 516 LEU A N 1
ATOM 3981 C CA . LEU A 1 516 ? -26.742 39.521 8.097 1 94.27 516 LEU A CA 1
ATOM 3982 C C . LEU A 1 516 ? -27.924 40.311 7.546 1 94.27 516 LEU A C 1
ATOM 3984 O O . LEU A 1 516 ? -29.063 40.114 7.975 1 94.27 516 LEU A O 1
ATOM 3988 N N . GLN A 1 517 ? -27.586 41.18 6.624 1 93.21 517 GLN A N 1
ATOM 3989 C CA . GLN A 1 517 ? -28.651 41.955 5.996 1 93.21 517 GLN A CA 1
ATOM 3990 C C . GLN A 1 517 ? -29.587 41.055 5.195 1 93.21 517 GLN A C 1
ATOM 3992 O O . GLN A 1 517 ? -30.809 41.209 5.257 1 93.21 517 GLN A O 1
ATOM 3997 N N . GLU A 1 518 ? -29 40.186 4.498 1 92.95 518 GLU A N 1
ATOM 3998 C CA . GLU A 1 518 ? -29.775 39.258 3.681 1 92.95 518 GLU A CA 1
ATOM 3999 C C . GLU A 1 518 ? -30.606 38.319 4.55 1 92.95 518 GLU A C 1
ATOM 4001 O O . GLU A 1 518 ? -31.678 37.87 4.14 1 92.95 518 GLU A O 1
ATOM 4006 N N . ARG A 1 519 ? -30.137 38.051 5.749 1 93.85 519 ARG A N 1
ATOM 4007 C CA . ARG A 1 519 ? -30.773 37.053 6.603 1 93.85 519 ARG A CA 1
ATOM 4008 C C . ARG A 1 519 ? -31.559 37.717 7.728 1 93.85 519 ARG A C 1
ATOM 4010 O O . ARG A 1 519 ? -31.7 37.149 8.813 1 93.85 519 ARG A O 1
ATOM 4017 N N . GLN A 1 520 ? -31.97 38.862 7.429 1 92.39 520 GLN A N 1
ATOM 4018 C CA . GLN A 1 520 ? -32.769 39.541 8.443 1 92.39 520 GLN A CA 1
ATOM 4019 C C . GLN A 1 520 ? -33.972 38.697 8.852 1 92.39 520 GLN A C 1
ATOM 4021 O O . GLN A 1 520 ? -34.701 38.191 7.996 1 92.39 520 GLN A O 1
ATOM 4026 N N . GLY A 1 521 ? -34.1 38.467 10.097 1 92.22 521 GLY A N 1
ATOM 4027 C CA . GLY A 1 521 ? -35.217 37.69 10.609 1 92.22 521 GLY A CA 1
ATOM 4028 C C . GLY A 1 521 ? -34.874 36.23 10.836 1 92.22 521 GLY A C 1
ATOM 4029 O O . GLY A 1 521 ? -35.715 35.454 11.296 1 92.22 521 GLY A O 1
ATOM 4030 N N . LYS A 1 522 ? -33.719 35.893 10.535 1 95.62 522 LYS A N 1
ATOM 4031 C CA . LYS A 1 522 ? -33.261 34.526 10.764 1 95.62 522 LYS A CA 1
ATOM 4032 C C . LYS A 1 522 ? -32.146 34.487 11.806 1 95.62 522 LYS A C 1
ATOM 4034 O O . LYS A 1 522 ? -31.376 35.442 11.934 1 95.62 522 LYS A O 1
ATOM 4039 N N . THR A 1 523 ? -32.053 33.44 12.447 1 96.91 523 THR A N 1
ATOM 4040 C CA . THR A 1 523 ? -31.12 33.295 13.558 1 96.91 523 THR A CA 1
ATOM 4041 C C . THR A 1 523 ? -29.702 33.058 13.046 1 96.91 523 THR A C 1
ATOM 4043 O O . THR A 1 523 ? -29.499 32.301 12.094 1 96.91 523 THR A O 1
ATOM 4046 N N . THR A 1 524 ? -28.721 33.708 13.601 1 96.82 524 THR A N 1
ATOM 4047 C CA . THR A 1 524 ? -27.32 33.546 13.226 1 96.82 524 THR A CA 1
ATOM 4048 C C . THR A 1 524 ? -26.436 33.454 14.466 1 96.82 524 THR A C 1
ATOM 4050 O O . THR A 1 524 ? -26.596 34.232 15.409 1 96.82 524 THR A O 1
ATOM 4053 N N . ILE A 1 525 ? -25.588 32.488 14.5 1 96.75 525 ILE A N 1
ATOM 4054 C CA . ILE A 1 525 ? -24.615 32.308 15.573 1 96.75 525 ILE A CA 1
ATOM 4055 C C . ILE A 1 525 ? -23.203 32.512 15.029 1 96.75 525 ILE A C 1
ATOM 4057 O O . ILE A 1 525 ? -22.791 31.835 14.084 1 96.75 525 ILE A O 1
ATOM 4061 N N . ILE A 1 526 ? -22.468 33.408 15.624 1 95.92 526 ILE A N 1
ATOM 4062 C CA . ILE A 1 526 ? -21.126 33.74 15.16 1 95.92 526 ILE A CA 1
ATOM 4063 C C . ILE A 1 526 ? -20.106 33.404 16.245 1 95.92 526 ILE A C 1
ATOM 4065 O O . ILE A 1 526 ? -20.148 33.968 17.341 1 95.92 526 ILE A O 1
ATOM 4069 N N . VAL A 1 527 ? -19.339 32.438 15.927 1 94.23 527 VAL A N 1
ATOM 4070 C CA . VAL A 1 527 ? -18.214 32.117 16.799 1 94.23 527 VAL A CA 1
ATOM 4071 C C . VAL A 1 527 ? -16.936 32.742 16.246 1 94.23 527 VAL A C 1
ATOM 4073 O O . VAL A 1 527 ? -16.57 32.505 15.093 1 94.23 527 VAL A O 1
ATOM 4076 N N . SER A 1 528 ? -16.265 33.562 16.946 1 88.03 528 SER A N 1
ATOM 4077 C CA . SER A 1 528 ? -15.063 34.228 16.456 1 88.03 528 SER A CA 1
ATOM 4078 C C . SER A 1 528 ? -14.162 34.66 17.607 1 88.03 528 SER A C 1
ATOM 4080 O O . SER A 1 528 ? -14.629 34.846 18.733 1 88.03 528 SER A O 1
ATOM 4082 N N . ASN A 1 529 ? -13.019 34.814 17.329 1 81.17 529 ASN A N 1
ATOM 4083 C CA . ASN A 1 529 ? -12.08 35.429 18.26 1 81.17 529 ASN A CA 1
ATOM 4084 C C . ASN A 1 529 ? -11.817 36.89 17.908 1 81.17 529 ASN A C 1
ATOM 4086 O O . ASN A 1 529 ? -11.036 37.564 18.582 1 81.17 529 ASN A O 1
ATOM 4090 N N . ARG A 1 530 ? -12.545 37.349 16.916 1 82.33 530 ARG A N 1
ATOM 4091 C CA . ARG A 1 530 ? -12.363 38.724 16.461 1 82.33 530 ARG A CA 1
ATOM 4092 C C . ARG A 1 530 ? -13.524 39.606 16.906 1 82.33 530 ARG A C 1
ATOM 4094 O O . ARG A 1 530 ? -14.684 39.308 16.614 1 82.33 530 ARG A O 1
ATOM 4101 N N . ILE A 1 531 ? -13.197 40.731 17.427 1 86.42 531 ILE A N 1
ATOM 4102 C CA . ILE A 1 531 ? -14.188 41.654 17.968 1 86.42 531 ILE A CA 1
ATOM 4103 C C . ILE A 1 531 ? -14.976 42.293 16.827 1 86.42 531 ILE A C 1
ATOM 4105 O O . ILE A 1 531 ? -16.174 42.552 16.962 1 86.42 531 ILE A O 1
ATOM 4109 N N . SER A 1 532 ? -14.312 42.463 15.68 1 82.84 532 SER A N 1
ATOM 4110 C CA . SER A 1 532 ? -14.918 43.132 14.534 1 82.84 532 SER A CA 1
ATOM 4111 C C . SER A 1 532 ? -16.151 42.381 14.043 1 82.84 532 SER A C 1
ATOM 4113 O O . SER A 1 532 ? -17.095 42.99 13.537 1 82.84 532 SER A O 1
ATOM 4115 N N . THR A 1 533 ? -16.195 41.133 14.243 1 88 533 THR A N 1
ATOM 4116 C CA . THR A 1 533 ? -17.304 40.303 13.786 1 88 533 THR A CA 1
ATOM 4117 C C . THR A 1 533 ? -18.379 40.196 14.863 1 88 533 THR A C 1
ATOM 4119 O O . THR A 1 533 ? -19.56 40.02 14.554 1 88 533 THR A O 1
ATOM 4122 N N . LEU A 1 534 ? -18.042 40.347 16.08 1 92.23 534 LEU A N 1
ATOM 4123 C CA . LEU A 1 534 ? -18.951 40.096 17.194 1 92.23 534 LEU A CA 1
ATOM 4124 C C . LEU A 1 534 ? -19.781 41.335 17.508 1 92.23 534 LEU A C 1
ATOM 4126 O O . LEU A 1 534 ? -20.796 41.248 18.204 1 92.23 534 LEU A O 1
ATOM 4130 N N . LYS A 1 535 ? -19.359 42.493 16.957 1 90.49 535 LYS A N 1
ATOM 4131 C CA . LYS A 1 535 ? -20.048 43.746 17.248 1 90.49 535 LYS A CA 1
ATOM 4132 C C . LYS A 1 535 ? -21.467 43.736 16.686 1 90.49 535 LYS A C 1
ATOM 4134 O O . LYS A 1 535 ? -22.324 44.5 17.136 1 90.49 535 LYS A O 1
ATOM 4139 N N . PHE A 1 536 ? -21.749 42.798 15.764 1 90.26 536 PHE A N 1
ATOM 4140 C CA . PHE A 1 536 ? -23.053 42.737 15.115 1 90.26 536 PHE A CA 1
ATOM 4141 C C . PHE A 1 536 ? -24.042 41.942 15.958 1 90.26 536 PHE A C 1
ATOM 4143 O O . PHE A 1 536 ? -25.248 41.972 15.704 1 90.26 536 PHE A O 1
ATOM 4150 N N . ALA A 1 537 ? -23.64 41.252 16.959 1 93.76 537 ALA A N 1
ATOM 4151 C CA . ALA A 1 537 ? -24.489 40.389 17.776 1 93.76 537 ALA A CA 1
ATOM 4152 C C . ALA A 1 537 ? -25.241 41.198 18.829 1 93.76 537 ALA A C 1
ATOM 4154 O O . ALA A 1 537 ? -24.712 42.175 19.365 1 93.76 537 ALA A O 1
ATOM 4155 N N . ARG A 1 538 ? -26.395 40.765 19.041 1 90.58 538 ARG A N 1
ATOM 4156 C CA . ARG A 1 538 ? -27.183 41.395 20.096 1 90.58 538 ARG A CA 1
ATOM 4157 C C . ARG A 1 538 ? -26.685 40.977 21.475 1 90.58 538 ARG A C 1
ATOM 4159 O O . ARG A 1 538 ? -26.7 41.774 22.415 1 90.58 538 ARG A O 1
ATOM 4166 N N . GLU A 1 539 ? -26.311 39.795 21.511 1 94.38 539 GLU A N 1
ATOM 4167 C CA . GLU A 1 539 ? -25.737 39.225 22.726 1 94.38 539 GLU A CA 1
ATOM 4168 C C . GLU A 1 539 ? -24.476 38.424 22.418 1 94.38 539 GLU A C 1
ATOM 4170 O O . GLU A 1 539 ? -24.421 37.703 21.419 1 94.38 539 GLU A O 1
ATOM 4175 N N . ILE A 1 540 ? -23.496 38.683 23.256 1 96.17 540 ILE A N 1
ATOM 4176 C CA . ILE A 1 540 ? -22.226 37.98 23.113 1 96.17 540 ILE A CA 1
ATOM 4177 C C . ILE A 1 540 ? -21.959 37.137 24.358 1 96.17 540 ILE A C 1
ATOM 4179 O O . ILE A 1 540 ? -22.069 37.629 25.484 1 96.17 540 ILE A O 1
ATOM 4183 N N . LEU A 1 541 ? -21.664 35.911 24.136 1 95.62 541 LEU A N 1
ATOM 4184 C CA . LEU A 1 541 ? -21.265 34.997 25.2 1 95.62 541 LEU A CA 1
ATOM 4185 C C . LEU A 1 541 ? -19.75 34.822 25.226 1 95.62 541 LEU A C 1
ATOM 4187 O O . LEU A 1 541 ? -19.146 34.457 24.215 1 95.62 541 LEU A O 1
ATOM 4191 N N . VAL A 1 542 ? -19.158 35.119 26.356 1 95.7 542 VAL A N 1
ATOM 4192 C CA . VAL A 1 542 ? -17.723 34.908 26.517 1 95.7 542 VAL A CA 1
ATOM 4193 C C . VAL A 1 542 ? -17.474 33.611 27.284 1 95.7 542 VAL A C 1
ATOM 4195 O O . VAL A 1 542 ? -17.895 33.473 28.435 1 95.7 542 VAL A O 1
ATOM 4198 N N . LEU A 1 543 ? -16.856 32.705 26.594 1 93.34 543 LEU A N 1
ATOM 4199 C CA . LEU A 1 543 ? -16.595 31.39 27.169 1 93.34 543 LEU A CA 1
ATOM 4200 C C . LEU A 1 543 ? -15.145 31.275 27.626 1 93.34 543 LEU A C 1
ATOM 4202 O O . LEU A 1 543 ? -14.223 31.549 26.854 1 93.34 543 LEU A O 1
ATOM 4206 N N . GLU A 1 544 ? -14.991 30.899 28.824 1 89.95 544 GLU A N 1
ATOM 4207 C CA . GLU A 1 544 ? -13.683 30.612 29.407 1 89.95 544 GLU A CA 1
ATOM 4208 C C . GLU A 1 544 ? -13.688 29.275 30.142 1 89.95 544 GLU A C 1
ATOM 4210 O O . GLU A 1 544 ? -14.46 29.081 31.084 1 89.95 544 GLU A O 1
ATOM 4215 N N . ASP A 1 545 ? -12.823 28.398 29.746 1 87.28 545 ASP A N 1
ATOM 4216 C CA . ASP A 1 545 ? -12.657 27.088 30.368 1 87.28 545 ASP A CA 1
ATOM 4217 C C . ASP A 1 545 ? -13.997 26.368 30.5 1 87.28 545 ASP A C 1
ATOM 4219 O O . ASP A 1 545 ? -14.322 25.84 31.565 1 87.28 545 ASP A O 1
ATOM 4223 N N . GLY A 1 546 ? -14.827 26.539 29.546 1 91.62 546 GLY A N 1
ATOM 4224 C CA . GLY A 1 546 ? -16.073 25.792 29.474 1 91.62 546 GLY A CA 1
ATOM 4225 C C . GLY A 1 546 ? -17.215 26.463 30.213 1 91.62 546 GLY A C 1
ATOM 4226 O O . GLY A 1 546 ? -18.303 25.896 30.331 1 91.62 546 GLY A O 1
ATOM 4227 N N . GLN A 1 547 ? -16.955 27.702 30.736 1 94.11 547 GLN A N 1
ATOM 4228 C CA . GLN A 1 547 ? -17.979 28.441 31.468 1 94.11 547 GLN A CA 1
ATOM 4229 C C . GLN A 1 547 ? -18.185 29.831 30.873 1 94.11 547 GLN A C 1
ATOM 4231 O O . GLN A 1 547 ? -17.275 30.389 30.257 1 94.11 547 GLN A O 1
ATOM 4236 N N . VAL A 1 548 ? -19.38 30.332 31.107 1 94.47 548 VAL A N 1
ATOM 4237 C CA . VAL A 1 548 ? -19.66 31.693 30.662 1 94.47 548 VAL A CA 1
ATOM 4238 C C . VAL A 1 548 ? -19.107 32.692 31.676 1 94.47 548 VAL A C 1
ATOM 4240 O O . VAL A 1 548 ? -19.56 32.738 32.822 1 94.47 548 VAL A O 1
ATOM 4243 N N . SER A 1 549 ? -18.155 33.442 31.274 1 92.89 549 SER A N 1
ATOM 4244 C CA . SER A 1 549 ? -17.557 34.43 32.165 1 92.89 549 SER A CA 1
ATOM 4245 C C . SER A 1 549 ? -18.321 35.749 32.121 1 92.89 549 SER A C 1
ATOM 4247 O O . SER A 1 549 ? -18.496 36.406 33.15 1 92.89 549 SER A O 1
ATOM 4249 N N . ASN A 1 550 ? -18.65 36.165 30.921 1 93.73 550 ASN A N 1
ATOM 4250 C CA . ASN A 1 550 ? -19.4 37.398 30.709 1 93.73 550 ASN A CA 1
ATOM 4251 C C . ASN A 1 550 ? -20.422 37.247 29.586 1 93.73 550 ASN A C 1
ATOM 4253 O O . ASN A 1 550 ? -20.276 36.382 28.72 1 93.73 550 ASN A O 1
ATOM 4257 N N . ARG A 1 551 ? -21.488 37.976 29.698 1 94.63 551 ARG A N 1
ATOM 4258 C CA . ARG A 1 551 ? -22.499 38.035 28.647 1 94.63 551 ARG A CA 1
ATOM 4259 C C . ARG A 1 551 ? -23.07 39.443 28.515 1 94.63 551 ARG A C 1
ATOM 4261 O O . ARG A 1 551 ? -23.22 40.153 29.511 1 94.63 551 ARG A O 1
ATOM 4268 N N . GLY A 1 552 ? -23.271 39.85 27.332 1 94.01 552 GLY A N 1
ATOM 4269 C CA . GLY A 1 552 ? -23.833 41.167 27.081 1 94.01 552 GLY A CA 1
ATOM 4270 C C . GLY A 1 552 ? -23.603 41.654 25.663 1 94.01 552 GLY A C 1
ATOM 4271 O O . GLY A 1 552 ? -23.184 40.883 24.797 1 94.01 552 GLY A O 1
ATOM 4272 N N . SER A 1 553 ? -23.957 42.844 25.39 1 94.13 553 SER A N 1
ATOM 4273 C CA . SER A 1 553 ? -23.729 43.47 24.092 1 94.13 553 SER A CA 1
ATOM 4274 C C . SER A 1 553 ? -22.278 43.917 23.941 1 94.13 553 SER A C 1
ATOM 4276 O O . SER A 1 553 ? -21.52 43.92 24.912 1 94.13 553 SER A O 1
ATOM 4278 N N . HIS A 1 554 ? -21.938 44.299 22.787 1 93.72 554 HIS A N 1
ATOM 4279 C CA . HIS A 1 554 ? -20.594 44.776 22.483 1 93.72 554 HIS A CA 1
ATOM 4280 C C . HIS A 1 554 ? -20.203 45.938 23.39 1 93.72 554 HIS A C 1
ATOM 4282 O O . HIS A 1 554 ? -19.147 45.907 24.026 1 93.72 554 HIS A O 1
ATOM 4288 N N . GLN A 1 555 ? -21.13 46.883 23.57 1 92.71 555 GLN A N 1
ATOM 4289 C CA . GLN A 1 555 ? -20.859 48.084 24.353 1 92.71 555 GLN A CA 1
ATOM 4290 C C . GLN A 1 555 ? -20.751 47.759 25.84 1 92.71 555 GLN A C 1
ATOM 4292 O O . GLN A 1 555 ? -19.868 48.273 26.531 1 92.71 555 GLN A O 1
ATOM 4297 N N . GLU A 1 556 ? -21.579 46.875 26.269 1 93.66 556 GLU A N 1
ATOM 4298 C CA . GLU A 1 556 ? -21.593 46.49 27.677 1 93.66 556 GLU A CA 1
ATOM 4299 C C . GLU A 1 556 ? -20.317 45.743 28.057 1 93.66 556 GLU A C 1
ATOM 4301 O O . GLU A 1 556 ? -19.754 45.972 29.13 1 93.66 556 GLU A O 1
ATOM 4306 N N . LEU A 1 557 ? -19.876 44.933 27.143 1 92.99 557 LEU A N 1
ATOM 4307 C CA . LEU A 1 557 ? -18.734 44.08 27.452 1 92.99 557 LEU A CA 1
ATOM 4308 C C . LEU A 1 557 ? -17.429 44.862 27.353 1 92.99 557 LEU A C 1
ATOM 4310 O O . LEU A 1 557 ? -16.437 44.507 27.994 1 92.99 557 LEU A O 1
ATOM 4314 N N . LEU A 1 558 ? -17.482 45.889 26.556 1 91.08 558 LEU A N 1
ATOM 4315 C CA . LEU A 1 558 ? -16.31 46.753 26.469 1 91.08 558 LEU A CA 1
ATOM 4316 C C . LEU A 1 558 ? -16.132 47.557 27.753 1 91.08 558 LEU A C 1
ATOM 4318 O O . LEU A 1 558 ? -15.014 47.951 28.093 1 91.08 558 LEU A O 1
ATOM 4322 N N . ALA A 1 559 ? -17.232 47.745 28.471 1 89.72 559 ALA A N 1
ATOM 4323 C CA . ALA A 1 559 ? -17.235 48.615 29.644 1 89.72 559 ALA A CA 1
ATOM 4324 C C . ALA A 1 559 ? -16.865 47.837 30.904 1 89.72 559 ALA A C 1
ATOM 4326 O O . ALA A 1 559 ? -16.534 48.432 31.933 1 89.72 559 ALA A O 1
ATOM 4327 N N . ILE A 1 560 ? -16.881 46.529 30.806 1 90.11 560 ILE A N 1
ATOM 4328 C CA . ILE A 1 560 ? -16.582 45.721 31.983 1 90.11 560 ILE A CA 1
ATOM 4329 C C . ILE A 1 560 ? -15.257 44.989 31.784 1 90.11 560 ILE A C 1
ATOM 4331 O O . ILE A 1 560 ? -14.947 44.544 30.676 1 90.11 560 ILE A O 1
ATOM 4335 N N . PRO A 1 561 ? -14.512 44.942 32.849 1 86.53 561 PRO A N 1
ATOM 4336 C CA . PRO A 1 561 ? -13.258 44.192 32.742 1 86.53 561 PRO A CA 1
ATOM 4337 C C . PRO A 1 561 ? -13.479 42.705 32.479 1 86.53 561 PRO A C 1
ATOM 4339 O O . PRO A 1 561 ? -14.408 42.108 33.031 1 86.53 561 PRO A O 1
ATOM 4342 N N . GLY A 1 562 ? -12.717 42.199 31.548 1 86.64 562 GLY A N 1
ATOM 4343 C CA . GLY A 1 562 ? -12.813 40.787 31.215 1 86.64 562 GLY A CA 1
ATOM 4344 C C . GLY A 1 562 ? -12.105 40.429 29.922 1 86.64 562 GLY A C 1
ATOM 4345 O O . GLY A 1 562 ? -11.412 41.264 29.337 1 86.64 562 GLY A O 1
ATOM 4346 N N . LEU A 1 563 ? -12.297 39.244 29.532 1 85.62 563 LEU A N 1
ATOM 4347 C CA . LEU A 1 563 ? -11.604 38.698 28.37 1 85.62 563 LEU A CA 1
ATOM 4348 C C . LEU A 1 563 ? -11.981 39.461 27.104 1 85.62 563 LEU A C 1
ATOM 4350 O O . LEU A 1 563 ? -11.129 39.714 26.25 1 85.62 563 LEU A O 1
ATOM 4354 N N . TYR A 1 564 ? -13.164 39.886 27.012 1 90.56 564 TYR A N 1
ATOM 4355 C CA . TYR A 1 564 ? -13.648 40.587 25.828 1 90.56 564 TYR A CA 1
ATOM 4356 C C . TYR A 1 564 ? -12.918 41.912 25.642 1 90.56 564 TYR A C 1
ATOM 4358 O O . TYR A 1 564 ? -12.435 42.214 24.548 1 90.56 564 TYR A O 1
ATOM 4366 N N . ARG A 1 565 ? -12.925 42.644 26.656 1 86.69 565 ARG A N 1
ATOM 4367 C CA . ARG A 1 565 ? -12.252 43.938 26.62 1 86.69 565 ARG A CA 1
ATOM 4368 C C . ARG A 1 565 ? -10.763 43.774 26.335 1 86.69 565 ARG A C 1
ATOM 4370 O O . ARG A 1 565 ? -10.178 44.56 25.587 1 86.69 565 ARG A O 1
ATOM 4377 N N . ASP A 1 566 ? -10.265 42.759 26.918 1 80.1 566 ASP A N 1
ATOM 4378 C CA . ASP A 1 566 ? -8.839 42.507 26.734 1 80.1 566 ASP A CA 1
ATOM 4379 C C . ASP A 1 566 ? -8.52 42.2 25.272 1 80.1 566 ASP A C 1
ATOM 4381 O O . ASP A 1 566 ? -7.541 42.712 24.725 1 80.1 566 ASP A O 1
ATOM 4385 N N . ILE A 1 567 ? -9.341 41.393 24.687 1 81.21 567 ILE A N 1
ATOM 4386 C CA . ILE A 1 567 ? -9.134 41.015 23.294 1 81.21 567 ILE A CA 1
ATOM 4387 C C . ILE A 1 567 ? -9.36 42.225 22.391 1 81.21 567 ILE A C 1
ATOM 4389 O O . ILE A 1 567 ? -8.626 42.43 21.421 1 81.21 567 ILE A O 1
ATOM 4393 N N . ALA A 1 568 ? -10.369 43.028 22.686 1 81.63 568 ALA A N 1
ATOM 4394 C CA . ALA A 1 568 ? -10.678 44.226 21.909 1 81.63 568 ALA A CA 1
ATOM 4395 C C . ALA A 1 568 ? -9.503 45.2 21.912 1 81.63 568 ALA A C 1
ATOM 4397 O O . ALA A 1 568 ? -9.17 45.783 20.878 1 81.63 568 ALA A O 1
ATOM 4398 N N . ARG A 1 569 ? -9.03 45.323 23.01 1 73.76 569 ARG A N 1
ATOM 4399 C CA . ARG A 1 569 ? -7.892 46.226 23.15 1 73.76 569 ARG A CA 1
ATOM 4400 C C . ARG A 1 569 ? -6.694 45.725 22.35 1 73.76 569 ARG A C 1
ATOM 4402 O O . ARG A 1 569 ? -6.006 46.511 21.695 1 73.76 569 ARG A O 1
ATOM 4409 N N . LEU A 1 570 ? -6.559 44.498 22.41 1 67.14 570 LEU A N 1
ATOM 4410 C CA . LEU A 1 570 ? -5.443 43.9 21.685 1 67.14 570 LEU A CA 1
ATOM 4411 C C . LEU A 1 570 ? -5.62 44.069 20.18 1 67.14 570 LEU A C 1
ATOM 4413 O O . LEU A 1 570 ? -4.655 44.345 19.464 1 67.14 570 LEU A O 1
ATOM 4417 N N . GLN A 1 571 ? -6.778 43.83 19.723 1 70.26 571 GLN A N 1
ATOM 4418 C CA . GLN A 1 571 ? -7.059 43.901 18.293 1 70.26 571 GLN A CA 1
ATOM 4419 C C . GLN A 1 571 ? -7.007 45.342 17.792 1 70.26 571 GLN A C 1
ATOM 4421 O O . GLN A 1 571 ? -6.678 45.59 16.631 1 70.26 571 GLN A O 1
ATOM 4426 N N . GLN A 1 572 ? -7.495 46.288 18.522 1 63.52 572 GLN A N 1
ATOM 4427 C CA . GLN A 1 572 ? -7.392 47.698 18.159 1 63.52 572 GLN A CA 1
ATOM 4428 C C . GLN A 1 572 ? -5.935 48.117 17.989 1 63.52 572 GLN A C 1
ATOM 4430 O O . GLN A 1 572 ? -5.607 48.892 17.088 1 63.52 572 GLN A O 1
ATOM 4435 N N . LEU A 1 573 ? -5.252 47.467 18.756 1 51.36 573 LEU A N 1
ATOM 4436 C CA . LEU A 1 573 ? -3.826 47.764 18.681 1 51.36 573 LEU A CA 1
ATOM 4437 C C . LEU A 1 573 ? -3.209 47.158 17.424 1 51.36 573 LEU A C 1
ATOM 4439 O O . LEU A 1 573 ? -2.335 47.765 16.802 1 51.36 573 LEU A O 1
ATOM 4443 N N . GLU A 1 574 ? -3.662 45.985 17.073 1 52.72 574 GLU A N 1
ATOM 4444 C CA . GLU A 1 574 ? -3.187 45.344 15.851 1 52.72 574 GLU A CA 1
ATOM 4445 C C . GLU A 1 574 ? -3.631 46.116 14.613 1 52.72 574 GLU A C 1
ATOM 4447 O O . GLU A 1 574 ? -2.901 46.185 13.622 1 52.72 574 GLU A O 1
ATOM 4452 N N . HIS A 1 575 ? -4.884 46.555 14.554 1 51.27 575 HIS A N 1
ATOM 4453 C CA . HIS A 1 575 ? -5.423 47.34 13.449 1 51.27 575 HIS A CA 1
ATOM 4454 C C . HIS A 1 575 ? -4.684 48.666 13.305 1 51.27 575 HIS A C 1
ATOM 4456 O O . HIS A 1 575 ? -4.53 49.178 12.193 1 51.27 575 HIS A O 1
ATOM 4462 N N . ILE A 1 576 ? -4.438 49.274 14.362 1 44 576 ILE A N 1
ATOM 4463 C CA . ILE A 1 576 ? -3.693 50.526 14.274 1 44 576 ILE A CA 1
ATOM 4464 C C . ILE A 1 576 ? -2.316 50.265 13.668 1 44 576 ILE A C 1
ATOM 4466 O O . ILE A 1 576 ? -1.806 51.081 12.897 1 44 576 ILE A O 1
ATOM 4470 N N . GLY A 1 577 ? -1.776 49.123 13.827 1 39.35 577 GLY A N 1
ATOM 4471 C CA . GLY A 1 577 ? -0.518 48.815 13.165 1 39.35 577 GLY A CA 1
ATOM 4472 C C . GLY A 1 577 ? -0.689 48.42 11.711 1 39.35 577 GLY A C 1
ATOM 4473 O O . GLY A 1 577 ? 0.294 48.18 11.007 1 39.35 577 GLY A O 1
ATOM 4474 N N . GLU A 1 578 ? -1.684 47.78 11.339 1 39.82 578 GLU A N 1
ATOM 4475 C CA . GLU A 1 578 ? -2.003 47.602 9.925 1 39.82 578 GLU A CA 1
ATOM 4476 C C . GLU A 1 578 ? -2.387 48.929 9.276 1 39.82 578 GLU A C 1
ATOM 4478 O O . GLU A 1 578 ? -3.454 49.478 9.557 1 39.82 578 GLU A O 1
ATOM 4483 N N . GLY A 1 579 ? -1.689 49.978 9.464 1 32.01 579 GLY A N 1
ATOM 4484 C CA . GLY A 1 579 ? -1.971 51.209 8.743 1 32.01 579 GLY A CA 1
ATOM 4485 C C . GLY A 1 579 ? -2.603 50.973 7.384 1 32.01 579 GLY A C 1
ATOM 4486 O O . GLY A 1 579 ? -2.537 49.866 6.847 1 32.01 579 GLY A O 1
ATOM 4487 N N . PRO A 1 580 ? -3.52 52.075 6.99 1 33.95 580 PRO A N 1
ATOM 4488 C CA . PRO A 1 580 ? -4.025 51.974 5.618 1 33.95 580 PRO A CA 1
ATOM 4489 C C . PRO A 1 580 ? -2.931 51.627 4.611 1 33.95 580 PRO A C 1
ATOM 4491 O O . PRO A 1 580 ? -1.761 51.951 4.829 1 33.95 580 PRO A O 1
ATOM 4494 N N . MET B 1 1 ? 14.495 -2.512 -23.733 1 68.07 1 MET B N 1
ATOM 4495 C CA . MET B 1 1 ? 14.528 -3.407 -22.58 1 68.07 1 MET B CA 1
ATOM 4496 C C . MET B 1 1 ? 15.963 -3.775 -22.218 1 68.07 1 MET B C 1
ATOM 4498 O O . MET B 1 1 ? 16.416 -3.503 -21.104 1 68.07 1 MET B O 1
ATOM 4502 N N . ILE B 1 2 ? 16.72 -4.139 -23.273 1 71.97 2 ILE B N 1
ATOM 4503 C CA . ILE B 1 2 ? 18.05 -4.678 -23.014 1 71.97 2 ILE B CA 1
ATOM 4504 C C . ILE B 1 2 ? 18.979 -3.559 -22.55 1 71.97 2 ILE B C 1
ATOM 4506 O O . ILE B 1 2 ? 19.831 -3.769 -21.683 1 71.97 2 ILE B O 1
ATOM 4510 N N . LYS B 1 3 ? 18.771 -2.331 -22.95 1 75.56 3 LYS B N 1
ATOM 4511 C CA . LYS B 1 3 ? 19.63 -1.209 -22.584 1 75.56 3 LYS B CA 1
ATOM 4512 C C . LYS B 1 3 ? 19.513 -0.889 -21.096 1 75.56 3 LYS B C 1
ATOM 4514 O O . LYS B 1 3 ? 20.509 -0.571 -20.444 1 75.56 3 LYS B O 1
ATOM 4519 N N . GLU B 1 4 ? 18.271 -1.226 -20.607 1 84.18 4 GLU B N 1
ATOM 4520 C CA . GLU B 1 4 ? 18.022 -0.899 -19.206 1 84.18 4 GLU B CA 1
ATOM 4521 C C . GLU B 1 4 ? 18.725 -1.884 -18.276 1 84.18 4 GLU B C 1
ATOM 4523 O O . GLU B 1 4 ? 19.125 -1.521 -17.168 1 84.18 4 GLU B O 1
ATOM 4528 N N . PHE B 1 5 ? 18.983 -3.045 -18.864 1 88.17 5 PHE B N 1
ATOM 4529 C CA . PHE B 1 5 ? 19.574 -4.086 -18.03 1 88.17 5 PHE B CA 1
ATOM 4530 C C . PHE B 1 5 ? 21.089 -3.935 -17.97 1 88.17 5 PHE B C 1
ATOM 4532 O O . PHE B 1 5 ? 21.758 -4.64 -17.211 1 88.17 5 PHE B O 1
ATOM 4539 N N . ARG B 1 6 ? 21.696 -3.013 -18.683 1 86.29 6 ARG B N 1
ATOM 4540 C CA . ARG B 1 6 ? 23.138 -2.79 -18.681 1 86.29 6 ARG B CA 1
ATOM 4541 C C . ARG B 1 6 ? 23.62 -2.339 -17.306 1 86.29 6 ARG B C 1
ATOM 4543 O O . ARG B 1 6 ? 24.754 -2.626 -16.915 1 86.29 6 ARG B O 1
ATOM 4550 N N . THR B 1 7 ? 22.693 -1.73 -16.607 1 86.88 7 THR B N 1
ATOM 4551 C CA . THR B 1 7 ? 23.015 -1.274 -15.259 1 86.88 7 THR B CA 1
ATOM 4552 C C . THR B 1 7 ? 23.253 -2.46 -14.329 1 86.88 7 THR B C 1
ATOM 4554 O O . THR B 1 7 ? 24.001 -2.352 -13.355 1 86.88 7 THR B O 1
ATOM 4557 N N . LEU B 1 8 ? 22.701 -3.594 -14.724 1 91.04 8 LEU B N 1
ATOM 4558 C CA . LEU B 1 8 ? 22.825 -4.78 -13.884 1 91.04 8 LEU B CA 1
ATOM 4559 C C . LEU B 1 8 ? 24.037 -5.611 -14.291 1 91.04 8 LEU B C 1
ATOM 4561 O O . LEU B 1 8 ? 24.38 -6.587 -13.62 1 91.04 8 LEU B O 1
ATOM 4565 N N . THR B 1 9 ? 24.735 -5.253 -15.39 1 89.32 9 THR B N 1
ATOM 4566 C CA . THR B 1 9 ? 25.8 -6.068 -15.965 1 89.32 9 THR B CA 1
ATOM 4567 C C . THR B 1 9 ? 26.92 -6.288 -14.952 1 89.32 9 THR B C 1
ATOM 4569 O O . THR B 1 9 ? 27.387 -7.414 -14.77 1 89.32 9 THR B O 1
ATOM 4572 N N . PRO B 1 10 ? 27.261 -5.2 -14.19 1 89.95 10 PRO B N 1
ATOM 4573 C CA . PRO B 1 10 ? 28.312 -5.433 -13.198 1 89.95 10 PRO B CA 1
ATOM 4574 C C . PRO B 1 10 ? 27.871 -6.375 -12.08 1 89.95 10 PRO B C 1
ATOM 4576 O O . PRO B 1 10 ? 28.669 -7.183 -11.597 1 89.95 10 PRO B O 1
ATOM 4579 N N . LEU B 1 11 ? 26.661 -6.301 -11.708 1 91.04 11 LEU B N 1
ATOM 4580 C CA . LEU B 1 11 ? 26.131 -7.151 -10.648 1 91.04 11 LEU B CA 1
ATOM 4581 C C . LEU B 1 11 ? 25.959 -8.586 -11.136 1 91.04 11 LEU B C 1
ATOM 4583 O O . LEU B 1 11 ? 26.265 -9.534 -10.41 1 91.04 11 LEU B O 1
ATOM 4587 N N . LEU B 1 12 ? 25.512 -8.724 -12.393 1 91.66 12 LEU B N 1
ATOM 4588 C CA . LEU B 1 12 ? 25.352 -10.049 -12.982 1 91.66 12 LEU B CA 1
ATOM 4589 C C . LEU B 1 12 ? 26.705 -10.727 -13.168 1 91.66 12 LEU B C 1
ATOM 4591 O O . LEU B 1 12 ? 26.818 -11.947 -13.022 1 91.66 12 LEU B O 1
ATOM 4595 N N . ARG B 1 13 ? 27.731 -9.891 -13.457 1 91.67 13 ARG B N 1
ATOM 4596 C CA . ARG B 1 13 ? 29.08 -10.419 -13.629 1 91.67 13 ARG B CA 1
ATOM 4597 C C . ARG B 1 13 ? 29.658 -10.889 -12.299 1 91.67 13 ARG B C 1
ATOM 4599 O O . ARG B 1 13 ? 30.385 -11.884 -12.248 1 91.67 13 ARG B O 1
ATOM 4606 N N . ARG B 1 14 ? 29.341 -10.269 -11.301 1 91.59 14 ARG B N 1
ATOM 4607 C CA . ARG B 1 14 ? 29.815 -10.644 -9.973 1 91.59 14 ARG B CA 1
ATOM 4608 C C . ARG B 1 14 ? 29.247 -11.995 -9.55 1 91.59 14 ARG B C 1
ATOM 4610 O O . ARG B 1 14 ? 29.939 -12.795 -8.918 1 91.59 14 ARG B O 1
ATOM 4617 N N . TYR B 1 15 ? 28.032 -12.194 -9.947 1 94.97 15 TYR B N 1
ATOM 4618 C CA . TYR B 1 15 ? 27.384 -13.442 -9.561 1 94.97 15 TYR B CA 1
ATOM 4619 C C . TYR B 1 15 ? 27.307 -14.405 -10.74 1 94.97 15 TYR B C 1
ATOM 4621 O O . TYR B 1 15 ? 26.426 -15.266 -10.79 1 94.97 15 TYR B O 1
ATOM 4629 N N . ARG B 1 16 ? 28.151 -14.227 -11.732 1 94.54 16 ARG B N 1
ATOM 4630 C CA . ARG B 1 16 ? 28.115 -15.02 -12.957 1 94.54 16 ARG B CA 1
ATOM 4631 C C . ARG B 1 16 ? 28.325 -16.5 -12.658 1 94.54 16 ARG B C 1
ATOM 4633 O O . ARG B 1 16 ? 27.713 -17.36 -13.294 1 94.54 16 ARG B O 1
ATOM 4640 N N . ARG B 1 17 ? 29.165 -16.815 -11.688 1 96.09 17 ARG B N 1
ATOM 4641 C CA . ARG B 1 17 ? 29.424 -18.211 -11.35 1 96.09 17 ARG B CA 1
ATOM 4642 C C . ARG B 1 17 ? 28.191 -18.863 -10.734 1 96.09 17 ARG B C 1
ATOM 4644 O O . ARG B 1 17 ? 27.877 -20.017 -11.035 1 96.09 17 ARG B O 1
ATOM 4651 N N . ALA B 1 18 ? 27.562 -18.095 -9.932 1 96.15 18 ALA B N 1
ATOM 4652 C CA . ALA B 1 18 ? 26.345 -18.615 -9.314 1 96.15 18 ALA B CA 1
ATOM 4653 C C . ALA B 1 18 ? 25.247 -18.82 -10.354 1 96.15 18 ALA B C 1
ATOM 4655 O O . ALA B 1 18 ? 24.563 -19.847 -10.349 1 96.15 18 ALA B O 1
ATOM 4656 N N . TYR B 1 19 ? 25.136 -17.856 -11.262 1 96.12 19 TYR B N 1
ATOM 4657 C CA . TYR B 1 19 ? 24.142 -17.992 -12.32 1 96.12 19 TYR B CA 1
ATOM 4658 C C . TYR B 1 19 ? 24.49 -19.149 -13.25 1 96.12 19 TYR B C 1
ATOM 4660 O O . TYR B 1 19 ? 23.606 -19.89 -13.686 1 96.12 19 TYR B O 1
ATOM 4668 N N . ALA B 1 20 ? 25.751 -19.337 -13.529 1 96.91 20 ALA B N 1
ATOM 4669 C CA . ALA B 1 20 ? 26.176 -20.45 -14.374 1 96.91 20 ALA B CA 1
ATOM 4670 C C . ALA B 1 20 ? 25.883 -21.79 -13.705 1 96.91 20 ALA B C 1
ATOM 4672 O O . ALA B 1 20 ? 25.376 -22.713 -14.346 1 96.91 20 ALA B O 1
ATOM 4673 N N . ALA B 1 21 ? 26.186 -21.797 -12.427 1 97.01 21 ALA B N 1
ATOM 4674 C CA . ALA B 1 21 ? 25.892 -23.013 -11.674 1 97.01 21 ALA B CA 1
ATOM 4675 C C . ALA B 1 21 ? 24.389 -23.272 -11.615 1 97.01 21 ALA B C 1
ATOM 4677 O O . ALA B 1 21 ? 23.947 -24.42 -11.699 1 97.01 21 ALA B O 1
ATOM 4678 N N . GLY B 1 22 ? 23.651 -22.222 -11.477 1 96.84 22 GLY B N 1
ATOM 4679 C CA . GLY B 1 22 ? 22.202 -22.344 -11.46 1 96.84 22 GLY B CA 1
ATOM 4680 C C . GLY B 1 22 ? 21.625 -22.796 -12.788 1 96.84 22 GLY B C 1
ATOM 4681 O O . GLY B 1 22 ? 20.774 -23.687 -12.829 1 96.84 22 GLY B O 1
ATOM 4682 N N . VAL B 1 23 ? 22.115 -22.219 -13.838 1 97.27 23 VAL B N 1
ATOM 4683 C CA . VAL B 1 23 ? 21.642 -22.574 -15.172 1 97.27 23 VAL B CA 1
ATOM 4684 C C . VAL B 1 23 ? 22.024 -24.018 -15.49 1 97.27 23 VAL B C 1
ATOM 4686 O O . VAL B 1 23 ? 21.23 -24.765 -16.065 1 97.27 23 VAL B O 1
ATOM 4689 N N . LEU B 1 24 ? 23.215 -24.403 -15.08 1 97.61 24 LEU B N 1
ATOM 4690 C CA . LEU B 1 24 ? 23.637 -25.785 -15.28 1 97.61 24 LEU B CA 1
ATOM 4691 C C . LEU B 1 24 ? 22.743 -26.744 -14.501 1 97.61 24 LEU B C 1
ATOM 4693 O O . LEU B 1 24 ? 22.313 -27.769 -15.034 1 97.61 24 LEU B O 1
ATOM 4697 N N . SER B 1 25 ? 22.493 -26.392 -13.305 1 97.23 25 SER B N 1
ATOM 4698 C CA . SER B 1 25 ? 21.592 -27.204 -12.493 1 97.23 25 SER B CA 1
ATOM 4699 C C . SER B 1 25 ? 20.203 -27.282 -13.118 1 97.23 25 SER B C 1
ATOM 4701 O O . SER B 1 25 ? 19.562 -28.334 -13.09 1 97.23 25 SER B O 1
ATOM 4703 N N . LEU B 1 26 ? 19.82 -26.179 -13.655 1 96.43 26 LEU B N 1
ATOM 4704 C CA . LEU B 1 26 ? 18.512 -26.103 -14.298 1 96.43 26 LEU B CA 1
ATOM 4705 C C . LEU B 1 26 ? 18.458 -27.002 -15.528 1 96.43 26 LEU B C 1
ATOM 4707 O O . LEU B 1 26 ? 17.484 -27.732 -15.726 1 96.43 26 LEU B O 1
ATOM 4711 N N . LEU B 1 27 ? 19.487 -27.015 -16.321 1 97.68 27 LEU B N 1
ATOM 4712 C CA . LEU B 1 27 ? 19.538 -27.828 -17.531 1 97.68 27 LEU B CA 1
ATOM 4713 C C . LEU B 1 27 ? 19.612 -29.312 -17.187 1 97.68 27 LEU B C 1
ATOM 4715 O O . LEU B 1 27 ? 19.004 -30.142 -17.866 1 97.68 27 LEU B O 1
ATOM 4719 N N . ILE B 1 28 ? 20.295 -29.615 -16.106 1 97.32 28 ILE B N 1
ATOM 4720 C CA . ILE B 1 28 ? 20.371 -31.004 -15.666 1 97.32 28 ILE B CA 1
ATOM 4721 C C . ILE B 1 28 ? 19.005 -31.459 -15.156 1 97.32 28 ILE B C 1
ATOM 4723 O O . ILE B 1 28 ? 18.575 -32.581 -15.433 1 97.32 28 ILE B O 1
ATOM 4727 N N . THR B 1 29 ? 18.395 -30.566 -14.427 1 94.87 29 THR B N 1
ATOM 4728 C CA . THR B 1 29 ? 17.06 -30.879 -13.929 1 94.87 29 THR B CA 1
ATOM 4729 C C . THR B 1 29 ? 16.101 -31.147 -15.085 1 94.87 29 THR B C 1
ATOM 4731 O O . THR B 1 29 ? 15.409 -32.167 -15.101 1 94.87 29 THR B O 1
ATOM 4734 N N . SER B 1 30 ? 16.098 -30.24 -16.044 1 95.28 30 SER B N 1
ATOM 4735 C CA . SER B 1 30 ? 15.209 -30.369 -17.194 1 95.28 30 SER B CA 1
ATOM 4736 C C . SER B 1 30 ? 15.568 -31.588 -18.037 1 95.28 30 SER B C 1
ATOM 4738 O O . SER B 1 30 ? 14.683 -32.305 -18.509 1 95.28 30 SER B O 1
ATOM 4740 N N . GLY B 1 31 ? 16.826 -31.825 -18.206 1 96.11 31 GLY B N 1
ATOM 4741 C CA . GLY B 1 31 ? 17.27 -32.998 -18.942 1 96.11 31 GLY B CA 1
ATOM 4742 C C . GLY B 1 31 ? 16.893 -34.303 -18.267 1 96.11 31 GLY B C 1
ATOM 4743 O O . GLY B 1 31 ? 16.469 -35.252 -18.93 1 96.11 31 GLY B O 1
ATOM 4744 N N . ALA B 1 32 ? 17.067 -34.318 -16.954 1 94.89 32 ALA B N 1
ATOM 4745 C CA . ALA B 1 32 ? 16.713 -35.509 -16.187 1 94.89 32 ALA B CA 1
ATOM 4746 C C . ALA B 1 32 ? 15.21 -35.772 -16.245 1 94.89 32 ALA B C 1
ATOM 4748 O O . ALA B 1 32 ? 14.777 -36.926 -16.279 1 94.89 32 ALA B O 1
ATOM 4749 N N . GLN B 1 33 ? 14.412 -34.762 -16.269 1 92.67 33 GLN B N 1
ATOM 4750 C CA . GLN B 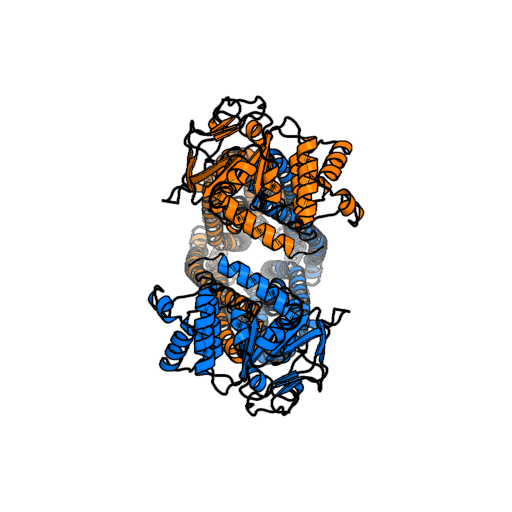1 33 ? 12.961 -34.899 -16.334 1 92.67 33 GLN B CA 1
ATOM 4751 C C . GLN B 1 33 ? 12.528 -35.544 -17.648 1 92.67 33 GLN B C 1
ATOM 4753 O O . GLN B 1 33 ? 11.529 -36.265 -17.693 1 92.67 33 GLN B O 1
ATOM 4758 N N . LEU B 1 34 ? 13.32 -35.322 -18.693 1 94.72 34 LEU B N 1
ATOM 4759 C CA . LEU B 1 34 ? 13.004 -35.871 -20.007 1 94.72 34 LEU B CA 1
ATOM 4760 C C . LEU B 1 34 ? 13.221 -37.381 -20.031 1 94.72 34 LEU B C 1
ATOM 4762 O O . LEU B 1 34 ? 12.713 -38.071 -20.918 1 94.72 34 LEU B O 1
ATOM 4766 N N . LEU B 1 35 ? 13.902 -37.895 -19.004 1 94.32 35 LEU B N 1
ATOM 4767 C CA . LEU B 1 35 ? 14.194 -39.323 -18.96 1 94.32 35 LEU B CA 1
ATOM 4768 C C . LEU B 1 35 ? 13.041 -40.095 -18.327 1 94.32 35 LEU B C 1
ATOM 4770 O O . LEU B 1 35 ? 12.938 -41.312 -18.492 1 94.32 35 LEU B O 1
ATOM 4774 N N . ILE B 1 36 ? 12.166 -39.387 -17.722 1 90.55 36 ILE B N 1
ATOM 4775 C CA . ILE B 1 36 ? 11.111 -40.043 -16.957 1 90.55 36 ILE B CA 1
ATOM 4776 C C . ILE B 1 36 ? 10.143 -40.743 -17.908 1 90.55 36 ILE B C 1
ATOM 4778 O O . ILE B 1 36 ? 9.923 -41.952 -17.801 1 90.55 36 ILE B O 1
ATOM 4782 N N . PRO B 1 37 ? 9.6 -40.033 -18.932 1 90.06 37 PRO B N 1
ATOM 4783 C CA . PRO B 1 37 ? 8.713 -40.73 -19.867 1 90.06 37 PRO B CA 1
ATOM 4784 C C . PRO B 1 37 ? 9.41 -41.875 -20.598 1 90.06 37 PRO B C 1
ATOM 4786 O O . PRO B 1 37 ? 8.783 -42.897 -20.891 1 90.06 37 PRO B O 1
ATOM 4789 N N . PHE B 1 38 ? 10.667 -41.773 -20.843 1 91.48 38 PHE B N 1
ATOM 4790 C CA . PHE B 1 38 ? 11.432 -42.812 -21.522 1 91.48 38 PHE B CA 1
ATOM 4791 C C . PHE B 1 38 ? 11.51 -44.073 -20.67 1 91.48 38 PHE B C 1
ATOM 4793 O O . PHE B 1 38 ? 11.285 -45.179 -21.165 1 91.48 38 PHE B O 1
ATOM 4800 N N . TYR B 1 39 ? 11.816 -43.91 -19.378 1 90.43 39 TYR B N 1
ATOM 4801 C CA . TYR B 1 39 ? 11.926 -45.056 -18.483 1 90.43 39 TYR B CA 1
ATOM 4802 C C . TYR B 1 39 ? 10.568 -45.715 -18.271 1 90.43 39 TYR B C 1
ATOM 4804 O O . TYR B 1 39 ? 10.476 -46.941 -18.168 1 90.43 39 TYR B O 1
ATOM 4812 N N . VAL B 1 40 ? 9.554 -44.908 -18.249 1 86.62 40 VAL B N 1
ATOM 4813 C CA . VAL B 1 40 ? 8.208 -45.444 -18.07 1 86.62 40 VAL B CA 1
ATOM 4814 C C . VAL B 1 40 ? 7.803 -46.247 -19.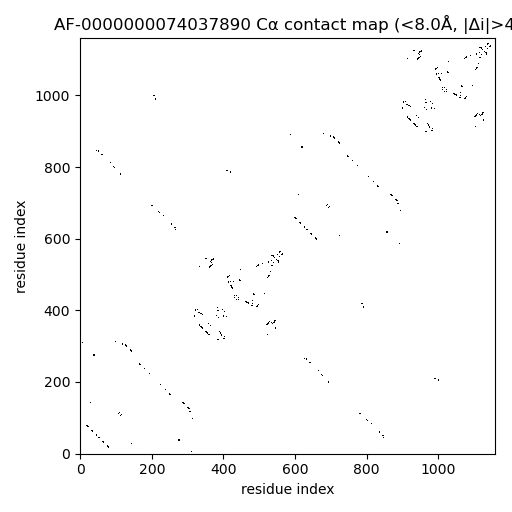304 1 86.62 40 VAL B C 1
ATOM 4816 O O . VAL B 1 40 ? 7.321 -47.376 -19.187 1 86.62 40 VAL B O 1
ATOM 4819 N N . GLY B 1 41 ? 8.061 -45.739 -20.503 1 87.78 41 GLY B N 1
ATOM 4820 C CA . GLY B 1 41 ? 7.759 -46.439 -21.742 1 87.78 41 GLY B CA 1
ATOM 4821 C C . GLY B 1 41 ? 8.53 -47.736 -21.898 1 87.78 41 GLY B C 1
ATOM 4822 O O . GLY B 1 41 ? 7.958 -48.764 -22.266 1 87.78 41 GLY B O 1
ATOM 4823 N N . SER B 1 42 ? 9.798 -47.712 -21.54 1 88.69 42 SER B N 1
ATOM 4824 C CA . SER B 1 42 ? 10.643 -48.897 -21.65 1 88.69 42 SER B CA 1
ATOM 4825 C C . SER B 1 42 ? 10.2 -49.984 -20.676 1 88.69 42 SER B C 1
ATOM 4827 O O . SER B 1 42 ? 10.27 -51.174 -20.992 1 88.69 42 SER B O 1
ATOM 4829 N N . SER B 1 43 ? 9.807 -49.536 -19.528 1 86.62 43 SER B N 1
ATOM 4830 C CA . SER B 1 43 ? 9.332 -50.496 -18.537 1 86.62 43 SER B CA 1
ATOM 4831 C C . SER B 1 43 ? 8.063 -51.197 -19.011 1 86.62 43 SER B C 1
ATOM 4833 O O . SER B 1 43 ? 7.907 -52.405 -18.822 1 86.62 43 SER B O 1
ATOM 4835 N N . ILE B 1 44 ? 7.22 -50.481 -19.692 1 83.33 44 ILE B N 1
ATOM 4836 C CA . ILE B 1 44 ? 5.973 -51.04 -20.2 1 83.33 44 ILE B CA 1
ATOM 4837 C C . ILE B 1 44 ? 6.272 -52.036 -21.319 1 83.33 44 ILE B C 1
ATOM 4839 O O . ILE B 1 44 ? 5.705 -53.131 -21.351 1 83.33 44 ILE B O 1
ATOM 4843 N N . ASP B 1 45 ? 7.162 -51.745 -22.174 1 86.68 45 ASP B N 1
ATOM 4844 C CA . ASP B 1 45 ? 7.539 -52.642 -23.262 1 86.68 45 ASP B CA 1
ATOM 4845 C C . ASP B 1 45 ? 8.151 -53.932 -22.722 1 86.68 45 ASP B C 1
ATOM 4847 O O . ASP B 1 45 ? 7.849 -55.022 -23.215 1 86.68 45 ASP B O 1
ATOM 4851 N N . LEU B 1 46 ? 8.97 -53.783 -21.689 1 86.19 46 LEU B N 1
ATOM 4852 C CA . LEU B 1 46 ? 9.62 -54.952 -21.107 1 86.19 46 LEU B CA 1
ATOM 4853 C C . LEU B 1 46 ? 8.599 -55.861 -20.431 1 86.19 46 LEU B C 1
ATOM 4855 O O . LEU B 1 46 ? 8.723 -57.087 -20.484 1 86.19 46 LEU B O 1
ATOM 4859 N N . LEU B 1 47 ? 7.663 -55.269 -19.844 1 80.2 47 LEU B N 1
ATOM 4860 C CA . LEU B 1 47 ? 6.627 -56.042 -19.168 1 80.2 47 LEU B CA 1
ATOM 4861 C C . LEU B 1 47 ? 5.744 -56.768 -20.178 1 80.2 47 LEU B C 1
ATOM 4863 O O . LEU B 1 47 ? 5.36 -57.919 -19.959 1 80.2 47 LEU B O 1
ATOM 4867 N N . LEU B 1 48 ? 5.535 -56.155 -21.318 1 80.06 48 LEU B N 1
ATOM 4868 C CA . LEU B 1 48 ? 4.653 -56.73 -22.327 1 80.06 48 LEU B CA 1
ATOM 4869 C C . LEU B 1 48 ? 5.386 -57.779 -23.156 1 80.06 48 LEU B C 1
ATOM 4871 O O . LEU B 1 48 ? 4.764 -58.696 -23.696 1 80.06 48 LEU B O 1
ATOM 4875 N N . ASP B 1 49 ? 6.647 -57.613 -23.23 1 79.58 49 ASP B N 1
ATOM 4876 C CA . ASP B 1 49 ? 7.444 -58.573 -23.988 1 79.58 49 ASP B CA 1
ATOM 4877 C C . ASP B 1 49 ? 7.75 -59.814 -23.152 1 79.58 49 ASP B C 1
ATOM 4879 O O . ASP B 1 49 ? 8.544 -60.663 -23.561 1 79.58 49 ASP B O 1
ATOM 4883 N N . GLY B 1 50 ? 7.104 -59.925 -22.011 1 72.84 50 GLY B N 1
ATOM 4884 C CA . GLY B 1 50 ? 7.219 -61.139 -21.219 1 72.84 50 GLY B CA 1
ATOM 4885 C C . GLY B 1 50 ? 8.379 -61.107 -20.242 1 72.84 50 GLY B C 1
ATOM 4886 O O . GLY B 1 50 ? 8.802 -62.15 -19.738 1 72.84 50 GLY B O 1
ATOM 4887 N N . GLY B 1 51 ? 8.827 -59.908 -20.149 1 70.08 51 GLY B N 1
ATOM 4888 C CA . GLY B 1 51 ? 9.886 -59.839 -19.155 1 70.08 51 GLY B CA 1
ATOM 4889 C C . GLY B 1 51 ? 9.371 -59.897 -17.729 1 70.08 51 GLY B C 1
ATOM 4890 O O . GLY B 1 51 ? 8.198 -59.618 -17.476 1 70.08 51 GLY B O 1
ATOM 4891 N N . GLY B 1 52 ? 9.977 -60.756 -16.836 1 69.48 52 GLY B N 1
ATOM 4892 C CA . GLY B 1 52 ? 9.609 -60.86 -15.434 1 69.48 52 GLY B CA 1
ATOM 4893 C C . GLY B 1 52 ? 9.781 -59.559 -14.673 1 69.48 52 GLY B C 1
ATOM 4894 O O . GLY B 1 52 ? 10.193 -58.548 -15.247 1 69.48 52 GLY B O 1
ATOM 4895 N N . ALA B 1 53 ? 9.194 -59.44 -13.482 1 69.72 53 ALA B N 1
ATOM 4896 C CA . ALA B 1 53 ? 9.321 -58.299 -12.578 1 69.72 53 ALA B CA 1
ATOM 4897 C C . ALA B 1 53 ? 10.778 -57.863 -12.448 1 69.72 53 ALA B C 1
ATOM 4899 O O . ALA B 1 53 ? 11.065 -56.672 -12.308 1 69.72 53 ALA B O 1
ATOM 4900 N N . GLY B 1 54 ? 11.569 -58.819 -12.615 1 75.69 54 GLY B N 1
ATOM 4901 C CA . GLY B 1 54 ? 12.989 -58.528 -12.494 1 75.69 54 GLY B CA 1
ATOM 4902 C C . GLY B 1 54 ? 13.527 -57.697 -13.643 1 75.69 54 GLY B C 1
ATOM 4903 O O . GLY B 1 54 ? 14.512 -56.973 -13.484 1 75.69 54 GLY B O 1
ATOM 4904 N N . ALA B 1 55 ? 12.836 -57.785 -14.812 1 79.69 55 ALA B N 1
ATOM 4905 C CA . ALA B 1 55 ? 13.294 -57.042 -15.983 1 79.69 55 ALA B CA 1
ATOM 4906 C C . ALA B 1 55 ? 13.071 -55.543 -15.803 1 79.69 55 ALA B C 1
ATOM 4908 O O . ALA B 1 55 ? 13.788 -54.728 -16.389 1 79.69 55 ALA B O 1
ATOM 4909 N N . VAL B 1 56 ? 12.145 -55.192 -14.963 1 84.44 56 VAL B N 1
ATOM 4910 C CA . VAL B 1 56 ? 11.816 -53.78 -14.798 1 84.44 56 VAL B CA 1
ATOM 4911 C C . VAL B 1 56 ? 12.639 -53.187 -13.657 1 84.44 56 VAL B C 1
ATOM 4913 O O . VAL B 1 56 ? 12.603 -51.977 -13.42 1 84.44 56 VAL B O 1
ATOM 4916 N N . ALA B 1 57 ? 13.434 -53.934 -12.95 1 84.78 57 ALA B N 1
ATOM 4917 C CA . ALA B 1 57 ? 14.248 -53.456 -11.836 1 84.78 57 ALA B CA 1
ATOM 4918 C C . ALA B 1 57 ? 15.272 -52.427 -12.306 1 84.78 57 ALA B C 1
ATOM 4920 O O . ALA B 1 57 ? 15.543 -51.448 -11.607 1 84.78 57 ALA B O 1
ATOM 4921 N N . ARG B 1 58 ? 15.814 -52.614 -13.457 1 87.11 58 ARG B N 1
ATOM 4922 C CA . ARG B 1 58 ? 16.845 -51.709 -13.954 1 87.11 58 ARG B CA 1
ATOM 4923 C C . ARG B 1 58 ? 16.256 -50.345 -14.301 1 87.11 58 ARG B C 1
ATOM 4925 O O . ARG B 1 58 ? 16.722 -49.318 -13.804 1 87.11 58 ARG B O 1
ATOM 4932 N N . PRO B 1 59 ? 15.178 -50.251 -15.095 1 87.79 59 PRO B N 1
ATOM 4933 C CA . PRO B 1 59 ? 14.584 -48.937 -15.351 1 87.79 59 PRO B CA 1
ATOM 4934 C C . PRO B 1 59 ? 14.063 -48.267 -14.082 1 87.79 59 PRO B C 1
ATOM 4936 O O . PRO B 1 59 ? 14.119 -47.041 -13.958 1 87.79 59 PRO B O 1
ATOM 4939 N N . MET B 1 60 ? 13.642 -48.977 -13.185 1 87.62 60 MET B N 1
ATOM 4940 C CA . MET B 1 60 ? 13.175 -48.425 -11.916 1 87.62 60 MET B CA 1
ATOM 4941 C C . MET B 1 60 ? 14.333 -47.825 -11.125 1 87.62 60 MET B C 1
ATOM 4943 O O . MET B 1 60 ? 14.193 -46.759 -10.524 1 87.62 60 MET B O 1
ATOM 4947 N N . GLY B 1 61 ? 15.396 -48.613 -11.033 1 88.06 61 GLY B N 1
ATOM 4948 C CA . GLY B 1 61 ? 16.58 -48.081 -10.377 1 88.06 61 GLY B CA 1
ATOM 4949 C C . GLY B 1 61 ? 17.088 -46.799 -11.01 1 88.06 61 GLY B C 1
ATOM 4950 O O . GLY B 1 61 ? 17.47 -45.862 -10.307 1 88.06 61 GLY B O 1
ATOM 4951 N N . LEU B 1 62 ? 17.014 -46.737 -12.337 1 91.95 62 LEU B N 1
ATOM 4952 C CA . LEU B 1 62 ? 17.453 -45.542 -13.05 1 91.95 62 LEU B CA 1
ATOM 4953 C C . LEU B 1 62 ? 16.499 -44.379 -12.798 1 91.95 62 LEU B C 1
ATOM 4955 O O . LEU B 1 62 ? 16.93 -43.227 -12.703 1 91.95 62 LEU B O 1
ATOM 4959 N N . LEU B 1 63 ? 15.263 -44.709 -12.727 1 90.63 63 LEU B N 1
ATOM 4960 C CA . LEU B 1 63 ? 14.268 -43.686 -12.421 1 90.63 63 LEU B CA 1
ATOM 4961 C C . LEU B 1 63 ? 14.5 -43.102 -11.032 1 90.63 63 LEU B C 1
ATOM 4963 O O . LEU B 1 63 ? 14.346 -41.895 -10.828 1 90.63 63 LEU B O 1
ATOM 4967 N N . LEU B 1 64 ? 14.775 -43.924 -10.072 1 90.1 64 LEU B N 1
ATOM 4968 C CA . LEU B 1 64 ? 15.054 -43.468 -8.715 1 90.1 64 LEU B CA 1
ATOM 4969 C C . LEU B 1 64 ? 16.272 -42.551 -8.69 1 90.1 64 LEU B C 1
ATOM 4971 O O . LEU B 1 64 ? 16.252 -41.502 -8.041 1 90.1 64 LEU B O 1
ATOM 4975 N N . ILE B 1 65 ? 17.279 -42.961 -9.371 1 93.02 65 ILE B N 1
ATOM 4976 C CA . ILE B 1 65 ? 18.492 -42.153 -9.443 1 93.02 65 ILE B CA 1
ATOM 4977 C C . ILE B 1 65 ? 18.18 -40.812 -10.102 1 93.02 65 ILE B C 1
ATOM 4979 O O . ILE B 1 65 ? 18.643 -39.765 -9.644 1 93.02 65 ILE B O 1
ATOM 4983 N N . THR B 1 66 ? 17.401 -40.842 -11.147 1 92.01 66 THR B N 1
ATOM 4984 C CA . THR B 1 66 ? 17.015 -39.625 -11.853 1 92.01 66 THR B CA 1
ATOM 4985 C C . THR B 1 66 ? 16.219 -38.699 -10.939 1 92.01 66 THR B C 1
ATOM 4987 O O . THR B 1 66 ? 16.416 -37.482 -10.956 1 92.01 66 THR B O 1
ATOM 4990 N N . ALA B 1 67 ? 15.335 -39.268 -10.153 1 89.62 67 ALA B N 1
ATOM 4991 C CA . ALA B 1 67 ? 14.529 -38.475 -9.228 1 89.62 67 ALA B CA 1
ATOM 4992 C C . ALA B 1 67 ? 15.408 -37.781 -8.192 1 89.62 67 ALA B C 1
ATOM 4994 O O . ALA B 1 67 ? 15.159 -36.628 -7.83 1 89.62 67 ALA B O 1
ATOM 4995 N N . ILE B 1 68 ? 16.354 -38.472 -7.739 1 91.92 68 ILE B N 1
ATOM 4996 C CA . ILE B 1 68 ? 17.272 -37.914 -6.752 1 91.92 68 ILE B CA 1
ATOM 4997 C C . ILE B 1 68 ? 18.076 -36.778 -7.38 1 91.92 68 ILE B C 1
ATOM 4999 O O . ILE B 1 68 ? 18.247 -35.72 -6.77 1 91.92 68 ILE B O 1
ATOM 5003 N N . ILE B 1 69 ? 18.513 -37.007 -8.588 1 94.17 69 ILE B N 1
ATOM 5004 C CA . ILE B 1 69 ? 19.262 -35.979 -9.302 1 94.17 69 ILE B CA 1
ATOM 5005 C C . ILE B 1 69 ? 18.386 -34.742 -9.493 1 94.17 69 ILE B C 1
ATOM 5007 O O . ILE B 1 69 ? 18.839 -33.615 -9.281 1 94.17 69 ILE B O 1
ATOM 5011 N N . ILE B 1 70 ? 17.16 -34.925 -9.816 1 93.12 70 ILE B N 1
ATOM 5012 C CA . ILE B 1 70 ? 16.229 -33.823 -10.036 1 93.12 70 ILE B CA 1
ATOM 5013 C C . ILE B 1 70 ? 16.04 -33.041 -8.738 1 93.12 70 ILE B C 1
ATOM 5015 O O . ILE B 1 70 ? 16.085 -31.809 -8.737 1 93.12 70 ILE B O 1
ATOM 5019 N N . ALA B 1 71 ? 15.876 -33.771 -7.667 1 90.19 71 ALA B N 1
ATOM 5020 C CA . ALA B 1 71 ? 15.659 -33.122 -6.377 1 90.19 71 ALA B CA 1
ATOM 5021 C C . ALA B 1 71 ? 16.857 -32.259 -5.989 1 90.19 71 ALA B C 1
ATOM 5023 O O . ALA B 1 71 ? 16.693 -31.105 -5.586 1 90.19 71 ALA B O 1
ATOM 5024 N N . ILE B 1 72 ? 17.998 -32.725 -6.194 1 92.71 72 ILE B N 1
ATOM 5025 C CA . ILE B 1 72 ? 19.225 -32.044 -5.795 1 92.71 72 ILE B CA 1
ATOM 5026 C C . ILE B 1 72 ? 19.468 -30.841 -6.705 1 92.71 72 ILE B C 1
ATOM 5028 O O . ILE B 1 72 ? 19.769 -29.745 -6.228 1 92.71 72 ILE B O 1
ATOM 5032 N N . THR B 1 73 ? 19.328 -31.094 -7.967 1 94.95 73 THR B N 1
ATOM 5033 C CA . THR B 1 73 ? 19.637 -30.028 -8.914 1 94.95 73 THR B CA 1
ATOM 5034 C C . THR B 1 73 ? 18.549 -28.958 -8.898 1 94.95 73 THR B C 1
ATOM 5036 O O . THR B 1 73 ? 18.815 -27.79 -9.188 1 94.95 73 THR B O 1
ATOM 5039 N N . ARG B 1 74 ? 17.355 -29.355 -8.592 1 92.53 74 ARG B N 1
ATOM 5040 C CA . ARG B 1 74 ? 16.291 -28.37 -8.427 1 92.53 74 ARG B CA 1
ATOM 5041 C C . ARG B 1 74 ? 16.581 -27.441 -7.253 1 92.53 74 ARG B C 1
ATOM 5043 O O . ARG B 1 74 ? 16.361 -26.232 -7.342 1 92.53 74 ARG B O 1
ATOM 5050 N N . PHE B 1 75 ? 16.986 -28.043 -6.236 1 91.67 75 PHE B N 1
ATOM 5051 C CA . PHE B 1 75 ? 17.431 -27.223 -5.115 1 91.67 75 PHE B CA 1
ATOM 5052 C C . PHE B 1 75 ? 18.586 -26.319 -5.531 1 91.67 75 PHE B C 1
ATOM 5054 O O . PHE B 1 75 ? 18.644 -25.154 -5.131 1 91.67 75 PHE B O 1
ATOM 5061 N N . GLY B 1 76 ? 19.424 -26.852 -6.302 1 93.71 76 GLY B N 1
ATOM 5062 C CA . GLY B 1 76 ? 20.596 -26.11 -6.738 1 93.71 76 GLY B CA 1
ATOM 5063 C C . GLY B 1 76 ? 20.252 -24.847 -7.504 1 93.71 76 GLY B C 1
ATOM 5064 O O . GLY B 1 76 ? 20.733 -23.762 -7.171 1 93.71 76 GLY B O 1
ATOM 5065 N N . TRP B 1 77 ? 19.459 -24.997 -8.507 1 94.43 77 TRP B N 1
ATOM 5066 C CA . TRP B 1 77 ? 19.207 -23.801 -9.305 1 94.43 77 TRP B CA 1
ATOM 5067 C C . TRP B 1 77 ? 18.384 -22.785 -8.519 1 94.43 77 TRP B C 1
ATOM 5069 O O . TRP B 1 77 ? 18.525 -21.576 -8.718 1 94.43 77 TRP B O 1
ATOM 5079 N N . ARG B 1 78 ? 17.523 -23.273 -7.601 1 92.11 78 ARG B N 1
ATOM 5080 C CA . ARG B 1 78 ? 16.757 -22.353 -6.767 1 92.11 78 ARG B CA 1
ATOM 5081 C C . ARG B 1 78 ? 17.675 -21.551 -5.85 1 92.11 78 ARG B C 1
ATOM 5083 O O . ARG B 1 78 ? 17.477 -20.349 -5.661 1 92.11 78 ARG B O 1
ATOM 5090 N N . PHE B 1 79 ? 18.587 -22.274 -5.359 1 91.79 79 PHE B N 1
ATOM 5091 C CA . PHE B 1 79 ? 19.518 -21.629 -4.441 1 91.79 79 PHE B CA 1
ATOM 5092 C C . PHE B 1 79 ? 20.42 -20.65 -5.183 1 91.79 79 PHE B C 1
ATOM 5094 O O . PHE B 1 79 ? 20.628 -19.523 -4.729 1 91.79 79 PHE B O 1
ATOM 5101 N N . PHE B 1 80 ? 20.853 -21.029 -6.285 1 95.19 80 PHE B N 1
ATOM 5102 C CA . PHE B 1 80 ? 21.857 -20.225 -6.972 1 95.19 80 PHE B CA 1
ATOM 5103 C C . PHE B 1 80 ? 21.204 -19.079 -7.734 1 95.19 80 PHE B C 1
ATOM 5105 O O . PHE B 1 80 ? 21.694 -17.948 -7.705 1 95.19 80 PHE B O 1
ATOM 5112 N N . ILE B 1 81 ? 20.09 -19.321 -8.389 1 95.43 81 ILE B N 1
ATOM 5113 C CA . ILE B 1 81 ? 19.481 -18.28 -9.21 1 95.43 81 ILE B CA 1
ATOM 5114 C C . ILE B 1 81 ? 18.626 -17.367 -8.335 1 95.43 81 ILE B C 1
ATOM 5116 O O . ILE B 1 81 ? 18.83 -16.15 -8.312 1 95.43 81 ILE B O 1
ATOM 5120 N N . HIS B 1 82 ? 17.716 -17.921 -7.544 1 93.76 82 HIS B N 1
ATOM 5121 C CA . HIS B 1 82 ? 16.878 -17.097 -6.679 1 93.76 82 HIS B CA 1
ATOM 5122 C C . HIS B 1 82 ? 17.71 -16.4 -5.608 1 93.76 82 HIS B C 1
ATOM 5124 O O . HIS B 1 82 ? 17.429 -15.256 -5.244 1 93.76 82 HIS B O 1
ATOM 5130 N N . GLY B 1 83 ? 18.693 -17.133 -5.122 1 93.82 83 GLY B N 1
ATOM 5131 C CA . GLY B 1 83 ? 19.591 -16.51 -4.163 1 93.82 83 GLY B CA 1
ATOM 5132 C C . GLY B 1 83 ? 20.351 -15.329 -4.736 1 93.82 83 GLY B C 1
ATOM 5133 O O . GLY B 1 83 ? 20.451 -14.28 -4.097 1 93.82 83 GLY B O 1
ATOM 5134 N N . SER B 1 84 ? 20.848 -15.522 -5.916 1 95.14 84 SER B N 1
ATOM 5135 C CA . SER B 1 84 ? 21.593 -14.445 -6.562 1 95.14 84 SER B CA 1
ATOM 5136 C C . SER B 1 84 ? 20.691 -13.253 -6.865 1 95.14 84 SER B C 1
ATOM 5138 O O . SER B 1 84 ? 21.116 -12.102 -6.748 1 95.14 84 SER B O 1
ATOM 5140 N N . SER B 1 85 ? 19.449 -13.548 -7.287 1 95.37 85 SER B N 1
ATOM 5141 C CA . SER B 1 85 ? 18.51 -12.469 -7.575 1 95.37 85 SER B CA 1
ATOM 5142 C C . SER B 1 85 ? 18.227 -11.635 -6.33 1 95.37 85 SER B C 1
ATOM 5144 O O . SER B 1 85 ? 18.079 -10.414 -6.415 1 95.37 85 SER B O 1
ATOM 5146 N N . ARG B 1 86 ? 18.213 -12.274 -5.207 1 93.98 86 ARG B N 1
ATOM 5147 C CA . ARG B 1 86 ? 17.979 -11.573 -3.949 1 93.98 86 ARG B CA 1
ATOM 5148 C C . ARG B 1 86 ? 19.186 -10.726 -3.561 1 93.98 86 ARG B C 1
ATOM 5150 O O . ARG B 1 86 ? 19.033 -9.624 -3.029 1 93.98 86 ARG B O 1
ATOM 5157 N N . ARG B 1 87 ? 20.341 -11.24 -3.789 1 94.83 87 ARG B N 1
ATOM 5158 C CA . ARG B 1 87 ? 21.559 -10.488 -3.503 1 94.83 87 ARG B CA 1
ATOM 5159 C C . ARG B 1 87 ? 21.671 -9.263 -4.404 1 94.83 87 ARG B C 1
ATOM 5161 O O . ARG B 1 87 ? 22.091 -8.193 -3.957 1 94.83 87 ARG B O 1
ATOM 5168 N N . ILE B 1 88 ? 21.306 -9.475 -5.592 1 95.24 88 ILE B N 1
ATOM 5169 C CA . ILE B 1 88 ? 21.325 -8.364 -6.538 1 95.24 88 ILE B CA 1
ATOM 5170 C C . ILE B 1 88 ? 20.34 -7.287 -6.088 1 95.24 88 ILE B C 1
ATOM 5172 O O . ILE B 1 88 ? 20.648 -6.094 -6.142 1 95.24 88 ILE B O 1
ATOM 5176 N N . GLU B 1 89 ? 19.109 -7.717 -5.701 1 95.33 89 GLU B N 1
ATOM 5177 C CA . GLU B 1 89 ? 18.115 -6.785 -5.179 1 95.33 89 GLU B CA 1
ATOM 5178 C C . GLU B 1 89 ? 18.675 -5.977 -4.012 1 95.33 89 GLU B C 1
ATOM 5180 O O . GLU B 1 89 ? 18.503 -4.758 -3.955 1 95.33 89 GLU B O 1
ATOM 5185 N N . ALA B 1 90 ? 19.412 -6.63 -3.118 1 94.7 90 ALA B N 1
ATOM 5186 C CA . ALA B 1 90 ? 19.977 -5.989 -1.933 1 94.7 90 ALA B CA 1
ATOM 5187 C C . ALA B 1 90 ? 21.062 -4.988 -2.317 1 94.7 90 ALA B C 1
ATOM 5189 O O . ALA B 1 90 ? 21.113 -3.88 -1.777 1 94.7 90 ALA B O 1
ATOM 5190 N N . GLU B 1 91 ? 21.888 -5.366 -3.176 1 95.02 91 GLU B N 1
ATOM 5191 C CA . GLU B 1 91 ? 22.984 -4.496 -3.592 1 95.02 91 GLU B CA 1
ATOM 5192 C C . GLU B 1 91 ? 22.464 -3.283 -4.359 1 95.02 91 GLU B C 1
ATOM 5194 O O . GLU B 1 91 ? 22.962 -2.169 -4.181 1 95.02 91 GLU B O 1
ATOM 5199 N N . LEU B 1 92 ? 21.542 -3.584 -5.225 1 94.99 92 LEU B N 1
ATOM 5200 C CA . LEU B 1 92 ? 20.952 -2.482 -5.976 1 94.99 92 LEU B CA 1
ATOM 5201 C C . LEU B 1 92 ? 20.264 -1.493 -5.041 1 94.99 92 LEU B C 1
ATOM 5203 O O . LEU B 1 92 ? 20.322 -0.281 -5.26 1 94.99 92 LEU B O 1
ATOM 5207 N N . ARG B 1 93 ? 19.586 -1.997 -4.099 1 95.1 93 ARG B N 1
ATOM 5208 C CA . ARG B 1 93 ? 18.94 -1.154 -3.098 1 95.1 93 ARG B CA 1
ATOM 5209 C C . ARG B 1 93 ? 19.966 -0.32 -2.339 1 95.1 93 ARG B C 1
ATOM 5211 O O . ARG B 1 93 ? 19.732 0.857 -2.058 1 95.1 93 ARG B O 1
ATOM 5218 N N . GLU B 1 94 ? 21.015 -0.925 -1.973 1 94.77 94 GLU B N 1
ATOM 5219 C CA . GLU B 1 94 ? 22.094 -0.227 -1.28 1 94.77 94 GLU B CA 1
ATOM 5220 C C . GLU B 1 94 ? 22.673 0.89 -2.144 1 94.77 94 GLU B C 1
ATOM 5222 O O . GLU B 1 94 ? 22.93 1.992 -1.654 1 94.77 94 GLU B O 1
ATOM 5227 N N . ASN B 1 95 ? 22.883 0.585 -3.397 1 94.64 95 ASN B N 1
ATOM 5228 C CA . ASN B 1 95 ? 23.389 1.594 -4.321 1 94.64 95 ASN B CA 1
ATOM 5229 C C . ASN B 1 95 ? 22.422 2.766 -4.455 1 94.64 95 ASN B C 1
ATOM 5231 O O . ASN B 1 95 ? 22.845 3.922 -4.512 1 94.64 95 ASN B O 1
ATOM 5235 N N . LEU B 1 96 ? 21.149 2.395 -4.548 1 95.32 96 LEU B N 1
ATOM 5236 C CA . LEU B 1 96 ? 20.125 3.428 -4.659 1 95.32 96 LEU B CA 1
ATOM 5237 C C . LEU B 1 96 ? 20.121 4.324 -3.425 1 95.32 96 LEU B C 1
ATOM 5239 O O . LEU B 1 96 ? 20.059 5.55 -3.542 1 95.32 96 LEU B O 1
ATOM 5243 N N . TYR B 1 97 ? 20.242 3.742 -2.293 1 95.26 97 TYR B N 1
ATOM 5244 C CA . TYR B 1 97 ? 20.251 4.487 -1.039 1 95.26 97 TYR B CA 1
ATOM 5245 C C . TYR B 1 97 ? 21.478 5.387 -0.948 1 95.26 97 TYR B C 1
ATOM 5247 O O . TYR B 1 97 ? 21.381 6.539 -0.52 1 95.26 97 TYR B O 1
ATOM 5255 N N . GLN B 1 98 ? 22.57 4.906 -1.29 1 94.29 98 GLN B N 1
ATOM 5256 C CA . GLN B 1 98 ? 23.801 5.69 -1.299 1 94.29 98 GLN B CA 1
ATOM 5257 C C . GLN B 1 98 ? 23.667 6.912 -2.203 1 94.29 98 GLN B C 1
ATOM 5259 O O . GLN B 1 98 ? 24.055 8.018 -1.821 1 94.29 98 GLN B O 1
ATOM 5264 N N . GLN B 1 99 ? 23.094 6.608 -3.358 1 94.12 99 GLN B N 1
ATOM 5265 C CA . GLN B 1 99 ? 22.899 7.701 -4.304 1 94.12 99 GLN B CA 1
ATOM 5266 C C . GLN B 1 99 ? 21.941 8.749 -3.745 1 94.12 99 GLN B C 1
ATOM 5268 O O . GLN B 1 99 ? 22.171 9.951 -3.894 1 94.12 99 GLN B O 1
ATOM 5273 N N . LEU B 1 100 ? 20.919 8.337 -3.092 1 94.11 100 LEU B N 1
ATOM 5274 C CA . LEU B 1 100 ? 19.918 9.236 -2.529 1 94.11 100 LEU B CA 1
ATOM 5275 C C . LEU B 1 100 ? 20.533 10.133 -1.46 1 94.11 100 LEU B C 1
ATOM 5277 O O . LEU B 1 100 ? 20.192 11.314 -1.363 1 94.11 100 LEU B O 1
ATOM 5281 N N . LEU B 1 101 ? 21.472 9.619 -0.711 1 92.23 101 LEU B N 1
ATOM 5282 C CA . LEU B 1 101 ? 22.11 10.39 0.35 1 92.23 101 LEU B CA 1
ATOM 5283 C C . LEU B 1 101 ? 23.074 11.419 -0.229 1 92.23 101 LEU B C 1
ATOM 5285 O O . LEU B 1 101 ? 23.392 12.415 0.424 1 92.23 101 LEU B O 1
ATOM 5289 N N . LEU B 1 102 ? 23.454 11.226 -1.467 1 89.83 102 LEU B N 1
ATOM 5290 C CA . LEU B 1 102 ? 24.416 12.127 -2.091 1 89.83 102 LEU B CA 1
ATOM 5291 C C . LEU B 1 102 ? 23.705 13.267 -2.813 1 89.83 102 LEU B C 1
ATOM 5293 O O . LEU B 1 102 ? 24.305 14.312 -3.075 1 89.83 102 LEU B O 1
ATOM 5297 N N . LEU B 1 103 ? 22.453 13.024 -3.095 1 91.03 103 LEU B N 1
ATOM 5298 C CA . LEU B 1 103 ? 21.722 14.019 -3.872 1 91.03 103 LEU B CA 1
ATOM 5299 C C . LEU B 1 103 ? 21.428 15.257 -3.031 1 91.03 103 LEU B C 1
ATOM 5301 O O . LEU B 1 103 ? 21.401 15.185 -1.8 1 91.03 103 LEU B O 1
ATOM 5305 N N . SER B 1 104 ? 21.241 16.359 -3.701 1 87.52 104 SER B N 1
ATOM 5306 C CA . SER B 1 104 ? 21.05 17.648 -3.044 1 87.52 104 SER B CA 1
ATOM 5307 C C . SER B 1 104 ? 19.622 17.801 -2.531 1 87.52 104 SER B C 1
ATOM 5309 O O . SER B 1 104 ? 18.706 17.136 -3.02 1 87.52 104 SER B O 1
ATOM 5311 N N . PRO B 1 105 ? 19.469 18.601 -1.562 1 82.47 105 PRO B N 1
ATOM 5312 C CA . PRO B 1 105 ? 18.137 18.817 -0.991 1 82.47 105 PRO B CA 1
ATOM 5313 C C . PRO B 1 105 ? 17.107 19.236 -2.038 1 82.47 105 PRO B C 1
ATOM 5315 O O . PRO B 1 105 ? 15.92 18.932 -1.898 1 82.47 105 PRO B O 1
ATOM 5318 N N . GLU B 1 106 ? 17.523 19.85 -3.06 1 80.42 106 GLU B N 1
ATOM 5319 C CA . GLU B 1 106 ? 16.623 20.302 -4.117 1 80.42 106 GLU B CA 1
ATOM 5320 C C . GLU B 1 106 ? 15.924 19.123 -4.788 1 80.42 106 GLU B C 1
ATOM 5322 O O . GLU B 1 106 ? 14.782 19.245 -5.237 1 80.42 106 GLU B O 1
ATOM 5327 N N . PHE B 1 107 ? 16.624 18.088 -4.847 1 86.7 107 PHE B N 1
ATOM 5328 C CA . PHE B 1 107 ? 16.051 16.878 -5.426 1 86.7 107 PHE B CA 1
ATOM 5329 C C . PHE B 1 107 ? 14.783 16.471 -4.684 1 86.7 107 PHE B C 1
ATOM 5331 O O . PHE B 1 107 ? 13.788 16.094 -5.306 1 86.7 107 PHE B O 1
ATOM 5338 N N . TYR B 1 108 ? 14.81 16.549 -3.409 1 87.23 108 TYR B N 1
ATOM 5339 C CA . TYR B 1 108 ? 13.719 16.09 -2.557 1 87.23 108 TYR B CA 1
ATOM 5340 C C . TYR B 1 108 ? 12.566 17.087 -2.563 1 87.23 108 TYR B C 1
ATOM 5342 O O . TYR B 1 108 ? 11.448 16.756 -2.161 1 87.23 108 TYR B O 1
ATOM 5350 N N . ASN B 1 109 ? 12.835 18.272 -2.974 1 76.77 109 ASN B N 1
ATOM 5351 C CA . ASN B 1 109 ? 11.776 19.256 -3.175 1 76.77 109 ASN B CA 1
ATOM 5352 C C . ASN B 1 109 ? 10.976 18.968 -4.442 1 76.77 109 ASN B C 1
ATOM 5354 O O . ASN B 1 109 ? 9.794 19.303 -4.525 1 76.77 109 ASN B O 1
ATOM 5358 N N . ARG B 1 110 ? 11.621 18.274 -5.389 1 79.53 110 ARG B N 1
ATOM 5359 C CA . ARG B 1 110 ? 11.019 18.018 -6.693 1 79.53 110 ARG B CA 1
ATOM 5360 C C . ARG B 1 110 ? 10.406 16.622 -6.75 1 79.53 110 ARG B C 1
ATOM 5362 O O . ARG B 1 110 ? 9.537 16.353 -7.581 1 79.53 110 ARG B O 1
ATOM 5369 N N . THR B 1 111 ? 10.897 15.792 -5.923 1 85.58 111 THR B N 1
ATOM 5370 C CA . THR B 1 111 ? 10.444 14.407 -5.962 1 85.58 111 THR B CA 1
ATOM 5371 C C . THR B 1 111 ? 9.711 14.04 -4.675 1 85.58 111 THR B C 1
ATOM 5373 O O . THR B 1 111 ? 10.243 14.223 -3.578 1 85.58 111 THR B O 1
ATOM 5376 N N . LYS B 1 112 ? 8.617 13.416 -4.813 1 85.1 112 LYS B N 1
ATOM 5377 C CA . LYS B 1 112 ? 7.843 13 -3.647 1 85.1 112 LYS B CA 1
ATOM 5378 C C . LYS B 1 112 ? 8.476 11.786 -2.973 1 85.1 112 LYS B C 1
ATOM 5380 O O . LYS B 1 112 ? 8.981 10.886 -3.648 1 85.1 112 LYS B O 1
ATOM 5385 N N . THR B 1 113 ? 8.455 11.828 -1.648 1 86.38 113 THR B N 1
ATOM 5386 C CA . THR B 1 113 ? 8.999 10.73 -0.858 1 86.38 113 THR B CA 1
ATOM 5387 C C . THR B 1 113 ? 8.324 9.412 -1.225 1 86.38 113 THR B C 1
ATOM 5389 O O . THR B 1 113 ? 8.979 8.37 -1.29 1 86.38 113 THR B O 1
ATOM 5392 N N . GLY B 1 114 ? 7.068 9.463 -1.528 1 84.46 114 GLY B N 1
ATOM 5393 C CA . GLY B 1 114 ? 6.342 8.267 -1.925 1 84.46 114 GLY B CA 1
ATOM 5394 C C . GLY B 1 114 ? 6.892 7.627 -3.186 1 84.46 114 GLY B C 1
ATOM 5395 O O . GLY B 1 114 ? 6.943 6.4 -3.294 1 84.46 114 GLY B O 1
ATOM 5396 N N . ASP B 1 115 ? 7.213 8.427 -4.094 1 89.72 115 ASP B N 1
ATOM 5397 C CA . ASP B 1 115 ? 7.766 7.927 -5.349 1 89.72 115 ASP B CA 1
ATOM 5398 C C . ASP B 1 115 ? 9.113 7.246 -5.122 1 89.72 115 ASP B C 1
ATOM 5400 O O . ASP B 1 115 ? 9.385 6.189 -5.696 1 89.72 115 ASP B O 1
ATOM 5404 N N . ILE B 1 116 ? 9.895 7.858 -4.326 1 93.39 116 ILE B N 1
ATOM 5405 C CA . ILE B 1 116 ? 11.201 7.288 -4.011 1 93.39 116 ILE B CA 1
ATOM 5406 C C . ILE B 1 116 ? 11.021 5.942 -3.312 1 93.39 116 ILE B C 1
ATOM 5408 O O . ILE B 1 116 ? 11.711 4.972 -3.634 1 93.39 116 ILE B O 1
ATOM 5412 N N . MET B 1 117 ? 10.069 5.882 -2.444 1 91.95 117 MET B N 1
ATOM 5413 C CA . MET B 1 117 ? 9.812 4.643 -1.714 1 91.95 117 MET B CA 1
ATOM 5414 C C . MET B 1 117 ? 9.315 3.551 -2.655 1 91.95 117 MET B C 1
ATOM 5416 O O . MET B 1 117 ? 9.719 2.393 -2.537 1 91.95 117 MET B O 1
ATOM 5420 N N . ALA B 1 118 ? 8.48 3.9 -3.603 1 90.31 118 ALA B N 1
ATOM 5421 C CA . ALA B 1 118 ? 7.98 2.937 -4.581 1 90.31 118 ALA B CA 1
ATOM 5422 C C . ALA B 1 118 ? 9.124 2.338 -5.395 1 90.31 118 ALA B C 1
ATOM 5424 O O . ALA B 1 118 ? 9.126 1.14 -5.686 1 90.31 118 ALA B O 1
ATOM 5425 N N . ARG B 1 119 ? 10.006 3.104 -5.755 1 92.18 119 ARG B N 1
ATOM 5426 C CA . ARG B 1 119 ? 11.161 2.648 -6.521 1 92.18 119 ARG B CA 1
ATOM 5427 C C . ARG B 1 119 ? 12.05 1.736 -5.682 1 92.18 119 ARG B C 1
ATOM 5429 O O . ARG B 1 119 ? 12.57 0.736 -6.182 1 92.18 119 ARG B O 1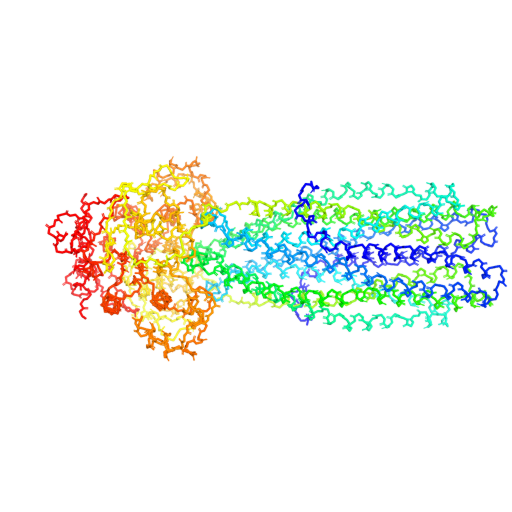
ATOM 5436 N N . ALA B 1 120 ? 12.078 2.072 -4.409 1 93.31 120 ALA B N 1
ATOM 5437 C CA . ALA B 1 120 ? 12.95 1.317 -3.512 1 93.31 120 ALA B CA 1
ATOM 5438 C C . ALA B 1 120 ? 12.292 0.01 -3.08 1 93.31 120 ALA B C 1
ATOM 5440 O O . ALA B 1 120 ? 12.959 -0.881 -2.548 1 93.31 120 ALA B O 1
ATOM 5441 N N . THR B 1 121 ? 11.035 -0.182 -3.398 1 91.71 121 THR B N 1
ATOM 5442 C CA . THR B 1 121 ? 10.344 -1.375 -2.921 1 91.71 121 THR B CA 1
ATOM 5443 C C . THR B 1 121 ? 9.763 -2.166 -4.09 1 91.71 121 THR B C 1
ATOM 5445 O O . THR B 1 121 ? 10.391 -3.106 -4.583 1 91.71 121 THR B O 1
ATOM 5448 N N . ASN B 1 122 ? 8.709 -1.546 -4.736 1 89.21 122 ASN B N 1
ATOM 5449 C CA . ASN B 1 122 ? 7.994 -2.25 -5.796 1 89.21 122 ASN B CA 1
ATOM 5450 C C . ASN B 1 122 ? 8.883 -2.481 -7.014 1 89.21 122 ASN B C 1
ATOM 5452 O O . ASN B 1 122 ? 8.864 -3.562 -7.606 1 89.21 122 ASN B O 1
ATOM 5456 N N . ASP B 1 123 ? 9.547 -1.543 -7.351 1 92.53 123 ASP B N 1
ATOM 5457 C CA . ASP B 1 123 ? 10.41 -1.668 -8.521 1 92.53 123 ASP B CA 1
ATOM 5458 C C . ASP B 1 123 ? 11.533 -2.672 -8.27 1 92.53 123 ASP B C 1
ATOM 5460 O O . ASP B 1 123 ? 11.918 -3.42 -9.172 1 92.53 123 ASP B O 1
ATOM 5464 N N . MET B 1 124 ? 12.01 -2.666 -7.046 1 95.26 124 MET B N 1
ATOM 5465 C CA . MET B 1 124 ? 13.042 -3.635 -6.69 1 95.26 124 MET B CA 1
ATOM 5466 C C . MET B 1 124 ? 12.513 -5.061 -6.804 1 95.26 124 MET B C 1
ATOM 5468 O O . MET B 1 124 ? 13.226 -5.958 -7.257 1 95.26 124 MET B O 1
ATOM 5472 N N . ARG B 1 125 ? 11.331 -5.223 -6.458 1 93.56 125 ARG B N 1
ATOM 5473 C CA . ARG B 1 125 ? 10.704 -6.537 -6.557 1 93.56 125 ARG B CA 1
ATOM 5474 C C . ARG B 1 125 ? 10.552 -6.962 -8.013 1 93.56 125 ARG B C 1
ATOM 5476 O O . ARG B 1 125 ? 10.777 -8.126 -8.352 1 93.56 125 ARG B O 1
ATOM 5483 N N . ALA B 1 126 ? 10.153 -6.056 -8.812 1 93.87 126 ALA B N 1
ATOM 5484 C CA . ALA B 1 126 ? 10.007 -6.35 -10.236 1 93.87 126 ALA B CA 1
ATOM 5485 C C . ALA B 1 126 ? 11.34 -6.771 -10.848 1 93.87 126 ALA B C 1
ATOM 5487 O O . ALA B 1 126 ? 11.391 -7.692 -11.667 1 93.87 126 ALA B O 1
ATOM 5488 N N . ILE B 1 127 ? 12.352 -6.174 -10.438 1 95.14 127 ILE B N 1
ATOM 5489 C CA . ILE B 1 127 ? 13.683 -6.487 -10.949 1 95.14 127 ILE B CA 1
ATOM 5490 C C . ILE B 1 127 ? 14.111 -7.868 -10.459 1 95.14 127 ILE B C 1
ATOM 5492 O O . ILE B 1 127 ? 14.679 -8.655 -11.221 1 95.14 127 ILE B O 1
ATOM 5496 N N . ARG B 1 128 ? 13.83 -8.113 -9.228 1 94.97 128 ARG B N 1
ATOM 5497 C CA . ARG B 1 128 ? 14.133 -9.433 -8.683 1 94.97 128 ARG B CA 1
ATOM 5498 C C . ARG B 1 128 ? 13.405 -10.526 -9.459 1 94.97 128 ARG B C 1
ATOM 5500 O O . ARG B 1 128 ? 13.988 -11.567 -9.77 1 94.97 128 ARG B O 1
ATOM 5507 N N . MET B 1 129 ? 12.218 -10.304 -9.781 1 94.31 129 MET B N 1
ATOM 5508 C CA . MET B 1 129 ? 11.43 -11.279 -10.529 1 94.31 129 MET B CA 1
ATOM 5509 C C . MET B 1 129 ? 12.008 -11.492 -11.924 1 94.31 129 MET B C 1
ATOM 5511 O O . MET B 1 129 ? 12.033 -12.617 -12.425 1 94.31 129 MET B O 1
ATOM 5515 N N . ALA B 1 130 ? 12.46 -10.461 -12.497 1 93.41 130 ALA B N 1
ATOM 5516 C CA . ALA B 1 130 ? 13.03 -10.536 -13.839 1 93.41 130 ALA B CA 1
ATOM 5517 C C . ALA B 1 130 ? 14.343 -11.314 -13.834 1 93.41 130 ALA B C 1
ATOM 5519 O O . ALA B 1 130 ? 14.604 -12.109 -14.741 1 93.41 130 ALA B O 1
ATOM 5520 N N . THR B 1 131 ? 15.136 -11.182 -12.787 1 94.11 131 THR B N 1
ATOM 5521 C CA . THR B 1 131 ? 16.462 -11.79 -12.75 1 94.11 131 THR B CA 1
ATOM 5522 C C . THR B 1 131 ? 16.406 -13.168 -12.096 1 94.11 131 THR B C 1
ATOM 5524 O O . THR B 1 131 ? 17.404 -13.891 -12.075 1 94.11 131 THR B O 1
ATOM 5527 N N . GLY B 1 132 ? 15.259 -13.459 -11.532 1 93.8 132 GLY B N 1
ATOM 5528 C CA . GLY B 1 132 ? 15.096 -14.745 -10.874 1 93.8 132 GLY B CA 1
ATOM 5529 C C . GLY B 1 132 ? 14.126 -15.665 -11.591 1 93.8 132 GLY B C 1
ATOM 5530 O O . GLY B 1 132 ? 14.523 -16.423 -12.479 1 93.8 132 GLY B O 1
ATOM 5531 N N . ILE B 1 133 ? 12.911 -15.426 -11.369 1 92.05 133 ILE B N 1
ATOM 5532 C CA . ILE B 1 133 ? 11.868 -16.334 -11.837 1 92.05 133 ILE B CA 1
ATOM 5533 C C . ILE B 1 133 ? 11.752 -16.247 -13.357 1 92.05 133 ILE B C 1
ATOM 5535 O O . ILE B 1 133 ? 11.577 -17.264 -14.032 1 92.05 133 ILE B O 1
ATOM 5539 N N . ALA B 1 134 ? 11.768 -15.092 -13.916 1 92.08 134 ALA B N 1
ATOM 5540 C CA . ALA B 1 134 ? 11.622 -14.925 -15.36 1 92.08 134 ALA B CA 1
ATOM 5541 C C . ALA B 1 134 ? 12.784 -15.573 -16.107 1 92.08 134 ALA B C 1
ATOM 5543 O O . ALA B 1 134 ? 12.594 -16.154 -17.178 1 92.08 134 ALA B O 1
ATOM 5544 N N . LEU B 1 135 ? 13.926 -15.474 -15.581 1 92.06 135 LEU B N 1
ATOM 5545 C CA . LEU B 1 135 ? 15.099 -16.09 -16.191 1 92.06 135 LEU B CA 1
ATOM 5546 C C . LEU B 1 135 ? 14.972 -17.609 -16.201 1 92.06 135 LEU B C 1
ATOM 5548 O O . LEU B 1 135 ? 15.267 -18.254 -17.21 1 92.06 135 LEU B O 1
ATOM 5552 N N . VAL B 1 136 ? 14.555 -18.115 -15.133 1 93.32 136 VAL B N 1
ATOM 5553 C CA . VAL B 1 136 ? 14.378 -19.56 -15.023 1 93.32 136 VAL B CA 1
ATOM 5554 C C . VAL B 1 136 ? 13.319 -20.028 -16.018 1 93.32 136 VAL B C 1
ATOM 5556 O O . VAL B 1 136 ? 13.54 -20.982 -16.767 1 93.32 136 VAL B O 1
ATOM 5559 N N . ALA B 1 137 ? 12.2 -19.388 -16.014 1 91.93 137 ALA B N 1
ATOM 5560 C CA . ALA B 1 137 ? 11.094 -19.763 -16.891 1 91.93 137 ALA B CA 1
ATOM 5561 C C . ALA B 1 137 ? 11.507 -19.688 -18.358 1 91.93 137 ALA B C 1
ATOM 5563 O O . ALA B 1 137 ? 11.108 -20.53 -19.166 1 91.93 137 ALA B O 1
ATOM 5564 N N . PHE B 1 138 ? 12.3 -18.77 -18.696 1 91.24 138 PHE B N 1
ATOM 5565 C CA . PHE B 1 138 ? 12.737 -18.57 -20.073 1 91.24 138 PHE B CA 1
ATOM 5566 C C . PHE B 1 138 ? 13.676 -19.688 -20.511 1 91.24 138 PHE B C 1
ATOM 5568 O O . PHE B 1 138 ? 13.462 -20.313 -21.552 1 91.24 138 PHE B O 1
ATOM 5575 N N . ILE B 1 139 ? 14.691 -19.972 -19.694 1 94.06 139 ILE B N 1
ATOM 5576 C CA . ILE B 1 139 ? 15.695 -20.973 -20.039 1 94.06 139 ILE B CA 1
ATOM 5577 C C . ILE B 1 139 ? 15.066 -22.364 -20.015 1 94.06 139 ILE B C 1
ATOM 5579 O O . ILE B 1 139 ? 15.254 -23.153 -20.943 1 94.06 139 ILE B O 1
ATOM 5583 N N . ASP B 1 140 ? 14.305 -22.575 -19.007 1 93.41 140 ASP B N 1
ATOM 5584 C CA . ASP B 1 140 ? 13.632 -23.863 -18.868 1 93.41 140 ASP B CA 1
ATOM 5585 C C . ASP B 1 140 ? 12.639 -24.089 -20.005 1 93.41 140 ASP B C 1
ATOM 5587 O O . ASP B 1 140 ? 12.604 -25.169 -20.6 1 93.41 140 ASP B O 1
ATOM 5591 N N . GLY B 1 141 ? 11.854 -23.062 -20.3 1 91.01 141 GLY B N 1
ATOM 5592 C CA . GLY B 1 141 ? 10.875 -23.165 -21.37 1 91.01 141 GLY B CA 1
ATOM 5593 C C . GLY B 1 141 ? 11.5 -23.422 -22.728 1 91.01 141 GLY B C 1
ATOM 5594 O O . GLY B 1 141 ? 11.034 -24.282 -23.479 1 91.01 141 GLY B O 1
ATOM 5595 N N . LEU B 1 142 ? 12.503 -22.795 -23.004 1 92.06 142 LEU B N 1
ATOM 5596 C CA . LEU B 1 142 ? 13.194 -22.946 -24.28 1 92.06 142 LEU B CA 1
ATOM 5597 C C . LEU B 1 142 ? 13.834 -24.326 -24.391 1 92.06 142 LEU B C 1
ATOM 5599 O O . LEU B 1 142 ? 13.682 -25.006 -25.409 1 92.06 142 LEU B O 1
ATOM 5603 N N . PHE B 1 143 ? 14.516 -24.748 -23.384 1 94.98 143 PHE B N 1
ATOM 5604 C CA . PHE B 1 143 ? 15.198 -26.037 -23.39 1 94.98 143 PHE B CA 1
ATOM 5605 C C . PHE B 1 143 ? 14.196 -27.178 -23.518 1 94.98 143 PHE B C 1
ATOM 5607 O O . PHE B 1 143 ? 14.37 -28.072 -24.349 1 94.98 143 PHE B O 1
ATOM 5614 N N . MET B 1 144 ? 13.175 -27.118 -22.738 1 93.6 144 MET B N 1
ATOM 5615 C CA . MET B 1 144 ? 12.183 -28.19 -22.727 1 93.6 144 MET B CA 1
ATOM 5616 C C . MET B 1 144 ? 11.463 -28.279 -24.068 1 93.6 144 MET B C 1
ATOM 5618 O O . MET B 1 144 ? 11.26 -29.373 -24.597 1 93.6 144 MET B O 1
ATOM 5622 N N . THR B 1 145 ? 11.104 -27.146 -24.63 1 91.14 145 THR B N 1
ATOM 5623 C CA . THR B 1 145 ? 10.395 -27.137 -25.905 1 91.14 145 THR B CA 1
ATOM 5624 C C . THR B 1 145 ? 11.269 -27.715 -27.014 1 91.14 145 THR B C 1
ATOM 5626 O O . THR B 1 145 ? 10.846 -28.62 -27.737 1 91.14 145 THR B O 1
ATOM 5629 N N . VAL B 1 146 ? 12.492 -27.351 -27.095 1 93.93 146 VAL B N 1
ATOM 5630 C CA . VAL B 1 146 ? 13.402 -27.79 -28.149 1 93.93 146 VAL B CA 1
ATOM 5631 C C . VAL B 1 146 ? 13.74 -29.267 -27.957 1 93.93 146 VAL B C 1
ATOM 5633 O O . VAL B 1 146 ? 13.727 -30.042 -28.916 1 93.93 146 VAL B O 1
ATOM 5636 N N . ALA B 1 147 ? 14.001 -29.643 -26.701 1 95.56 147 ALA B N 1
ATOM 5637 C CA . ALA B 1 147 ? 14.381 -31.023 -26.413 1 95.56 147 ALA B CA 1
ATOM 5638 C C . ALA B 1 147 ? 13.23 -31.981 -26.707 1 95.56 147 ALA B C 1
ATOM 5640 O O . ALA B 1 147 ? 13.433 -33.04 -27.307 1 95.56 147 ALA B O 1
ATOM 5641 N N . ILE B 1 148 ? 12.037 -31.658 -26.315 1 94.54 148 ILE B N 1
ATOM 5642 C CA . ILE B 1 148 ? 10.884 -32.532 -26.504 1 94.54 148 ILE B CA 1
ATOM 5643 C C . ILE B 1 148 ? 10.565 -32.649 -27.993 1 94.54 148 ILE B C 1
ATOM 5645 O O . ILE B 1 148 ? 10.279 -33.742 -28.489 1 94.54 148 ILE B O 1
ATOM 5649 N N . LEU B 1 149 ? 10.632 -31.564 -28.74 1 92.69 149 LEU B N 1
ATOM 5650 C CA . LEU B 1 149 ? 10.404 -31.612 -30.18 1 92.69 149 LEU B CA 1
ATOM 5651 C C . LEU B 1 149 ? 11.435 -32.503 -30.864 1 92.69 149 LEU B C 1
ATOM 5653 O O . LEU B 1 149 ? 11.093 -33.286 -31.753 1 92.69 149 LEU B O 1
ATOM 5657 N N . ALA B 1 150 ? 12.675 -32.425 -30.419 1 95.28 150 ALA B N 1
ATOM 5658 C CA . ALA B 1 150 ? 13.735 -33.253 -30.986 1 95.28 150 ALA B CA 1
ATOM 5659 C C . ALA B 1 150 ? 13.472 -34.734 -30.729 1 95.28 150 ALA B C 1
ATOM 5661 O O . ALA B 1 150 ? 13.658 -35.568 -31.619 1 95.28 150 ALA B O 1
ATOM 5662 N N . ILE B 1 151 ? 13.016 -35.039 -29.561 1 94.83 151 ILE B N 1
ATOM 5663 C CA . ILE B 1 151 ? 12.739 -36.423 -29.192 1 94.83 151 ILE B CA 1
ATOM 5664 C C . ILE B 1 151 ? 11.562 -36.95 -30.01 1 94.83 151 ILE B C 1
ATOM 5666 O O . ILE B 1 151 ? 11.627 -38.047 -30.569 1 94.83 151 ILE B O 1
ATOM 5670 N N . LEU B 1 152 ? 10.495 -36.19 -30.171 1 92.95 152 LEU B N 1
ATOM 5671 C CA . LEU B 1 152 ? 9.292 -36.618 -30.876 1 92.95 152 LEU B CA 1
ATOM 5672 C C . LEU B 1 152 ? 9.571 -36.805 -32.363 1 92.95 152 LEU B C 1
ATOM 5674 O O . LEU B 1 152 ? 9.146 -37.798 -32.959 1 92.95 152 LEU B O 1
ATOM 5678 N N . PHE B 1 153 ? 10.343 -35.957 -32.943 1 93.27 153 PHE B N 1
ATOM 5679 C CA . PHE B 1 153 ? 10.632 -36.022 -34.37 1 93.27 153 PHE B CA 1
ATOM 5680 C C . PHE B 1 153 ? 11.632 -37.132 -34.671 1 93.27 153 PHE B C 1
ATOM 5682 O O . PHE B 1 153 ? 11.639 -37.687 -35.772 1 93.27 153 PHE B O 1
ATOM 5689 N N . SER B 1 154 ? 12.466 -37.499 -33.731 1 92.26 154 SER B N 1
ATOM 5690 C CA . SER B 1 154 ? 13.442 -38.566 -33.931 1 92.26 154 SER B CA 1
ATOM 5691 C C . SER B 1 154 ? 12.779 -39.938 -33.871 1 92.26 154 SER B C 1
ATOM 5693 O O . SER B 1 154 ? 13.244 -40.886 -34.508 1 92.26 154 SER B O 1
ATOM 5695 N N . ARG B 1 155 ? 11.725 -40.074 -33.175 1 86.72 155 ARG B N 1
ATOM 5696 C CA . ARG B 1 155 ? 11.061 -41.362 -33.008 1 86.72 155 ARG B CA 1
ATOM 5697 C C . ARG B 1 155 ? 10.084 -41.627 -34.148 1 86.72 155 ARG B C 1
ATOM 5699 O O . ARG B 1 155 ? 10.155 -42.668 -34.805 1 86.72 155 ARG B O 1
ATOM 5706 N N . ASN B 1 156 ? 9.155 -40.69 -34.378 1 90.93 156 ASN B N 1
ATOM 5707 C CA . ASN B 1 156 ? 8.182 -40.784 -35.461 1 90.93 156 ASN B CA 1
ATOM 5708 C C . ASN B 1 156 ? 7.799 -39.405 -35.992 1 90.93 156 ASN B C 1
ATOM 5710 O O . ASN B 1 156 ? 6.862 -38.781 -35.491 1 90.93 156 ASN B O 1
ATOM 5714 N N . PRO B 1 157 ? 8.419 -38.931 -37.005 1 91.05 157 PRO B N 1
ATOM 5715 C CA . PRO B 1 157 ? 8.206 -37.579 -37.527 1 91.05 157 PRO B CA 1
ATOM 5716 C C . PRO B 1 157 ? 6.761 -37.332 -37.956 1 91.05 157 PRO B C 1
ATOM 5718 O O . PRO B 1 157 ? 6.248 -36.221 -37.8 1 91.05 157 PRO B O 1
ATOM 5721 N N . ARG B 1 158 ? 6.09 -38.356 -38.549 1 90.09 158 ARG B N 1
ATOM 5722 C CA . ARG B 1 158 ? 4.709 -38.19 -38.993 1 90.09 158 ARG B CA 1
ATOM 5723 C C . ARG B 1 158 ? 3.777 -37.961 -37.808 1 90.09 158 ARG B C 1
ATOM 5725 O O . ARG B 1 158 ? 2.923 -37.073 -37.846 1 90.09 158 ARG B O 1
ATOM 5732 N N . LEU B 1 159 ? 4.022 -38.73 -36.737 1 90.61 159 LEU B N 1
ATOM 5733 C CA . LEU B 1 159 ? 3.212 -38.584 -35.533 1 90.61 159 LEU B CA 1
ATOM 5734 C C . LEU B 1 159 ? 3.5 -37.256 -34.841 1 90.61 159 LEU B C 1
ATOM 5736 O O . LEU B 1 159 ? 2.582 -36.595 -34.351 1 90.61 159 LEU B O 1
ATOM 5740 N N . ALA B 1 160 ? 4.758 -36.887 -34.817 1 92 160 ALA B N 1
ATOM 5741 C CA . ALA B 1 160 ? 5.176 -35.641 -34.18 1 92 160 ALA B CA 1
ATOM 5742 C C . ALA B 1 160 ? 4.536 -34.435 -34.861 1 92 160 ALA B C 1
ATOM 5744 O O . ALA B 1 160 ? 4.07 -33.51 -34.191 1 92 160 ALA B O 1
ATOM 5745 N N . LEU B 1 161 ? 4.419 -34.383 -36.114 1 91.2 161 LEU B N 1
ATOM 5746 C CA . LEU B 1 161 ? 3.89 -33.265 -36.888 1 91.2 161 LEU B CA 1
ATOM 5747 C C . LEU B 1 161 ? 2.415 -33.038 -36.577 1 91.2 161 LEU B C 1
ATOM 5749 O O . LEU B 1 161 ? 1.971 -31.895 -36.452 1 91.2 161 LEU B O 1
ATOM 5753 N N . VAL B 1 162 ? 1.715 -34.096 -36.302 1 89.94 162 VAL B N 1
ATOM 5754 C CA . VAL B 1 162 ? 0.273 -33.967 -36.119 1 89.94 162 VAL B CA 1
ATOM 5755 C C . VAL B 1 162 ? -0.035 -33.642 -34.659 1 89.94 162 VAL B C 1
ATOM 5757 O O . VAL B 1 162 ? -0.954 -32.872 -34.368 1 89.94 162 VAL B O 1
ATOM 5760 N N . THR B 1 163 ? 0.778 -34.183 -33.8 1 88.71 163 THR B N 1
ATOM 5761 C CA . THR B 1 163 ? 0.479 -34.016 -32.382 1 88.71 163 THR B CA 1
ATOM 5762 C C . THR B 1 163 ? 0.897 -32.629 -31.901 1 88.71 163 THR B C 1
ATOM 5764 O O . THR B 1 163 ? 0.431 -32.162 -30.86 1 88.71 163 THR B O 1
ATOM 5767 N N . ILE B 1 164 ? 1.712 -31.928 -32.639 1 88.25 164 ILE B N 1
ATOM 5768 C CA . ILE B 1 164 ? 2.219 -30.629 -32.212 1 88.25 164 ILE B CA 1
ATOM 5769 C C . ILE B 1 164 ? 1.261 -29.527 -32.661 1 88.25 164 ILE B C 1
ATOM 5771 O O . ILE B 1 164 ? 1.333 -28.397 -32.173 1 88.25 164 ILE B O 1
ATOM 5775 N N . ILE B 1 165 ? 0.293 -29.713 -33.47 1 87.12 165 ILE B N 1
ATOM 5776 C CA . ILE B 1 165 ? -0.578 -28.746 -34.13 1 87.12 165 ILE B CA 1
ATOM 5777 C C . ILE B 1 165 ? -1.337 -27.935 -33.082 1 87.12 165 ILE B C 1
ATOM 5779 O O . ILE B 1 165 ? -1.432 -26.71 -33.186 1 87.12 165 ILE B O 1
ATOM 5783 N N . PRO B 1 166 ? -1.795 -28.505 -31.966 1 85.85 166 PRO B N 1
ATOM 5784 C CA . PRO B 1 166 ? -2.556 -27.725 -30.987 1 85.85 166 PRO B CA 1
ATOM 5785 C C . PRO B 1 166 ? -1.688 -26.722 -30.229 1 85.85 166 PRO B C 1
ATOM 5787 O O . PRO B 1 166 ? -2.2 -25.729 -29.706 1 85.85 166 PRO B O 1
ATOM 5790 N N . LEU B 1 167 ? -0.402 -26.93 -30.267 1 82.33 167 LEU B N 1
ATOM 5791 C CA . LEU B 1 167 ? 0.483 -26.126 -29.431 1 82.33 167 LEU B CA 1
ATOM 5792 C C . LEU B 1 167 ? 0.589 -24.701 -29.966 1 82.33 167 LEU B C 1
ATOM 5794 O O . LEU B 1 167 ? 0.395 -23.738 -29.22 1 82.33 167 LEU B O 1
ATOM 5798 N N . PRO B 1 168 ? 0.807 -24.458 -31.212 1 82.53 168 PRO B N 1
ATOM 5799 C CA . PRO B 1 168 ? 0.794 -23.089 -31.734 1 82.53 168 PRO B CA 1
ATOM 5800 C C . PRO B 1 168 ? -0.566 -22.412 -31.579 1 82.53 168 PRO B C 1
ATOM 5802 O O . PRO B 1 168 ? -0.636 -21.192 -31.409 1 82.53 168 PRO B O 1
ATOM 5805 N N . ILE B 1 169 ? -1.619 -23.166 -31.559 1 86.81 169 ILE B N 1
ATOM 5806 C CA . ILE B 1 169 ? -2.961 -22.616 -31.411 1 86.81 169 ILE B CA 1
ATOM 5807 C C . ILE B 1 169 ? -3.164 -22.127 -29.979 1 86.81 169 ILE B C 1
ATOM 5809 O O . ILE B 1 169 ? -3.742 -21.061 -29.755 1 86.81 169 ILE B O 1
ATOM 5813 N N . ILE B 1 170 ? -2.638 -22.891 -29.074 1 84.92 170 ILE B N 1
ATOM 5814 C CA . ILE B 1 170 ? -2.711 -22.514 -27.667 1 84.92 170 ILE B CA 1
ATOM 5815 C C . ILE B 1 170 ? -1.938 -21.217 -27.439 1 84.92 170 ILE B C 1
ATOM 5817 O O . ILE B 1 170 ? -2.426 -20.306 -26.768 1 84.92 170 ILE B O 1
ATOM 5821 N N . THR B 1 171 ? -0.812 -21.118 -28.089 1 80.19 171 THR B N 1
ATOM 5822 C CA . THR B 1 171 ? 0.022 -19.929 -27.946 1 80.19 171 THR B CA 1
ATOM 5823 C C . THR B 1 171 ? -0.687 -18.7 -28.508 1 80.19 171 THR B C 1
ATOM 5825 O O . THR B 1 171 ? -0.675 -17.634 -27.89 1 80.19 171 THR B O 1
ATOM 5828 N N . GLY B 1 172 ? -1.293 -18.815 -29.629 1 83.24 172 GLY B N 1
ATOM 5829 C CA . GLY B 1 172 ? -2.053 -17.724 -30.216 1 83.24 172 GLY B CA 1
ATOM 5830 C C . GLY B 1 172 ? -3.232 -17.293 -29.364 1 83.24 172 GLY B C 1
ATOM 5831 O O . GLY B 1 172 ? -3.498 -16.097 -29.222 1 83.24 172 GLY B O 1
ATOM 5832 N N . LEU B 1 173 ? -3.881 -18.221 -28.748 1 85.18 173 LEU B N 1
ATOM 5833 C CA . LEU B 1 173 ? -5.021 -17.948 -27.88 1 85.18 173 LEU B CA 1
ATOM 5834 C C . LEU B 1 173 ? -4.58 -17.215 -26.618 1 85.18 173 LEU B C 1
ATOM 5836 O O . LEU B 1 173 ? -5.244 -16.274 -26.177 1 85.18 173 LEU B O 1
ATOM 5840 N N . ILE B 1 174 ? -3.476 -17.638 -26.117 1 82.09 174 ILE B N 1
ATOM 5841 C CA . ILE B 1 174 ? -2.951 -17.046 -24.891 1 82.09 174 ILE B CA 1
ATOM 5842 C C . ILE B 1 174 ? -2.583 -15.585 -25.14 1 82.09 174 ILE B C 1
ATOM 5844 O O . ILE B 1 174 ? -2.902 -14.711 -24.33 1 82.09 174 ILE B O 1
ATOM 5848 N N . ILE B 1 175 ? -2.029 -15.292 -26.274 1 80.36 175 ILE B N 1
ATOM 5849 C CA . ILE B 1 175 ? -1.626 -13.928 -26.6 1 80.36 175 ILE B CA 1
ATOM 5850 C C . ILE B 1 175 ? -2.865 -13.063 -26.823 1 80.36 175 ILE B C 1
ATOM 5852 O O . ILE B 1 175 ? -2.951 -11.946 -26.307 1 80.36 175 ILE B O 1
ATOM 5856 N N . PHE B 1 176 ? -3.834 -13.585 -27.458 1 84.86 176 PHE B N 1
ATOM 5857 C CA . PHE B 1 176 ? -5.047 -12.851 -27.798 1 84.86 176 PHE B CA 1
ATOM 5858 C C . PHE B 1 176 ? -5.877 -12.569 -26.552 1 84.86 176 PHE B C 1
ATOM 5860 O O . PHE B 1 176 ? -6.239 -11.421 -26.286 1 84.86 176 PHE B O 1
ATOM 5867 N N . LEU B 1 177 ? -6.148 -13.561 -25.79 1 86.85 177 LEU B N 1
ATOM 5868 C CA . LEU B 1 177 ? -6.968 -13.404 -24.594 1 86.85 177 LEU B CA 1
ATOM 5869 C C . LEU B 1 177 ? -6.186 -12.706 -23.486 1 86.85 177 LEU B C 1
ATOM 5871 O O . LEU B 1 177 ? -6.772 -12.031 -22.637 1 86.85 177 LEU B O 1
ATOM 5875 N N . GLY B 1 178 ? -4.931 -12.91 -23.545 1 82.7 178 GLY B N 1
ATOM 5876 C CA . GLY B 1 178 ? -4.088 -12.241 -22.567 1 82.7 178 GLY B CA 1
ATOM 5877 C C . GLY B 1 178 ? -4.182 -10.728 -22.633 1 82.7 178 GLY B C 1
ATOM 5878 O O . GLY B 1 178 ? -4.241 -10.059 -21.6 1 82.7 178 GLY B O 1
ATOM 5879 N N . GLU B 1 179 ? -4.281 -10.217 -23.786 1 84.35 179 GLU B N 1
ATOM 5880 C CA . GLU B 1 179 ? -4.421 -8.776 -23.971 1 84.35 179 GLU B CA 1
ATOM 5881 C C . GLU B 1 179 ? -5.77 -8.282 -23.457 1 84.35 179 GLU B C 1
ATOM 5883 O O . GLU B 1 179 ? -5.854 -7.215 -22.845 1 84.35 179 GLU B O 1
ATOM 5888 N N . ARG B 1 180 ? -6.753 -9.055 -23.694 1 88.14 180 ARG B N 1
ATOM 5889 C CA . ARG B 1 180 ? -8.089 -8.683 -23.241 1 88.14 180 ARG B CA 1
ATOM 5890 C C . ARG B 1 180 ? -8.189 -8.749 -21.72 1 88.14 180 ARG B C 1
ATOM 5892 O O . ARG B 1 180 ? -8.831 -7.9 -21.098 1 88.14 180 ARG B O 1
ATOM 5899 N N . ILE B 1 181 ? -7.619 -9.686 -21.211 1 89.47 181 ILE B N 1
ATOM 5900 C CA . ILE B 1 181 ? -7.58 -9.831 -19.76 1 89.47 181 ILE B CA 1
ATOM 5901 C C . ILE B 1 181 ? -6.811 -8.663 -19.145 1 89.47 181 ILE B C 1
ATOM 5903 O O . ILE B 1 181 ? -7.237 -8.093 -18.138 1 89.47 181 ILE B O 1
ATOM 5907 N N . GLY B 1 182 ? -5.751 -8.296 -19.813 1 86.28 182 GLY B N 1
ATOM 5908 C CA . GLY B 1 182 ? -4.982 -7.153 -19.349 1 86.28 182 GLY B CA 1
ATOM 5909 C C . GLY B 1 182 ? -5.785 -5.867 -19.316 1 86.28 182 GLY B C 1
ATOM 5910 O O . GLY B 1 182 ? -5.743 -5.127 -18.331 1 86.28 182 GLY B O 1
ATOM 5911 N N . LYS B 1 183 ? -6.562 -5.606 -20.309 1 89.77 183 LYS B N 1
ATOM 5912 C CA . LYS B 1 183 ? -7.421 -4.427 -20.367 1 89.77 183 LYS B CA 1
ATOM 5913 C C . LYS B 1 183 ? -8.506 -4.483 -19.295 1 89.77 183 LYS B C 1
ATOM 5915 O O . LYS B 1 183 ? -8.837 -3.464 -18.686 1 89.77 183 LYS B O 1
ATOM 5920 N N . GLY B 1 184 ? -9.07 -5.691 -19.129 1 90.58 184 GLY B N 1
ATOM 5921 C CA . GLY B 1 184 ? -10.059 -5.869 -18.078 1 90.58 184 GLY B CA 1
ATOM 5922 C C . GLY B 1 184 ? -9.511 -5.593 -16.69 1 90.58 184 GLY B C 1
ATOM 5923 O O . GLY B 1 184 ? -10.167 -4.941 -15.876 1 90.58 184 GLY B O 1
ATOM 5924 N N . PHE B 1 185 ? -8.32 -5.965 -16.498 1 89.08 185 PHE B N 1
ATOM 5925 C CA . PHE B 1 185 ? -7.669 -5.74 -15.213 1 89.08 185 PHE B CA 1
ATOM 5926 C C . PHE B 1 185 ? -7.436 -4.253 -14.977 1 89.08 185 PHE B C 1
ATOM 5928 O O . PHE B 1 185 ? -7.622 -3.759 -13.863 1 89.08 185 PHE B O 1
ATOM 5935 N N . ARG B 1 186 ? -7.025 -3.613 -15.975 1 88.57 186 ARG B N 1
ATOM 5936 C CA . ARG B 1 186 ? -6.8 -2.175 -15.863 1 88.57 186 ARG B CA 1
ATOM 5937 C C . ARG B 1 186 ? -8.096 -1.441 -15.539 1 88.57 186 ARG B C 1
ATOM 5939 O O . ARG B 1 186 ? -8.11 -0.531 -14.708 1 88.57 186 ARG B O 1
ATOM 5946 N N . ALA B 1 187 ? -9.122 -1.866 -16.113 1 92.88 187 ALA B N 1
ATOM 5947 C CA . ALA B 1 187 ? -10.424 -1.248 -15.875 1 92.88 187 ALA B CA 1
ATOM 5948 C C . ALA B 1 187 ? -10.89 -1.485 -14.441 1 92.88 187 ALA B C 1
ATOM 5950 O O . ALA B 1 187 ? -11.424 -0.579 -13.797 1 92.88 187 ALA B O 1
ATOM 5951 N N . VAL B 1 188 ? -10.723 -2.642 -13.959 1 92.76 188 VAL B N 1
ATOM 5952 C CA . VAL B 1 188 ? -11.106 -2.997 -12.597 1 92.76 188 VAL B CA 1
ATOM 5953 C C . VAL B 1 188 ? -10.264 -2.205 -11.599 1 92.76 188 VAL B C 1
ATOM 5955 O O . VAL B 1 188 ? -10.784 -1.695 -10.604 1 92.76 188 VAL B O 1
ATOM 5958 N N . GLN B 1 189 ? -9.014 -2.108 -11.912 1 90.31 189 GLN B N 1
ATOM 5959 C CA . GLN B 1 189 ? -8.119 -1.365 -11.032 1 90.31 189 GLN B CA 1
ATOM 5960 C C . GLN B 1 189 ? -8.501 0.112 -10.977 1 90.31 189 GLN B C 1
ATOM 5962 O O . GLN B 1 189 ? -8.48 0.724 -9.907 1 90.31 189 GLN B O 1
ATOM 5967 N N . GLU B 1 190 ? -8.821 0.694 -12.06 1 91.48 190 GLU B N 1
ATOM 5968 C CA . GLU B 1 190 ? -9.261 2.085 -12.121 1 91.48 190 GLU B CA 1
ATOM 5969 C C . GLU B 1 190 ? -10.569 2.283 -11.362 1 91.48 190 GLU B C 1
ATOM 5971 O O . GLU B 1 190 ? -10.731 3.27 -10.64 1 91.48 190 GLU B O 1
ATOM 5976 N N . GLY B 1 191 ? -11.469 1.367 -11.61 1 92.84 191 GLY B N 1
ATOM 5977 C CA . GLY B 1 191 ? -12.718 1.42 -10.867 1 92.84 191 GLY B CA 1
ATOM 5978 C C . GLY B 1 191 ? -12.523 1.322 -9.365 1 92.84 191 GLY B C 1
ATOM 5979 O O . GLY B 1 191 ? -13.164 2.049 -8.603 1 92.84 191 GLY B O 1
ATOM 5980 N N . PHE B 1 192 ? -11.615 0.535 -8.984 1 91.53 192 PHE B N 1
ATOM 5981 C CA . PHE B 1 192 ? -11.303 0.363 -7.57 1 91.53 192 PHE B CA 1
ATOM 5982 C C . PHE B 1 192 ? -10.668 1.626 -6.998 1 91.53 192 PHE B C 1
ATOM 5984 O O . PHE B 1 192 ? -10.994 2.042 -5.885 1 91.53 192 PHE B O 1
ATOM 5991 N N . SER B 1 193 ? -9.821 2.175 -7.772 1 89.25 193 SER B N 1
ATOM 5992 C CA . SER B 1 193 ? -9.163 3.405 -7.343 1 89.25 193 SER B CA 1
ATOM 5993 C C . SER B 1 193 ? -10.173 4.531 -7.142 1 89.25 193 SER B C 1
ATOM 5995 O O . SER B 1 193 ? -10.115 5.253 -6.144 1 89.25 193 SER B O 1
ATOM 5997 N N . HIS B 1 194 ? -11.048 4.635 -8.025 1 90.74 194 HIS B N 1
ATOM 5998 C CA . HIS B 1 194 ? -12.091 5.65 -7.932 1 90.74 194 HIS B CA 1
ATOM 5999 C C . HIS B 1 194 ? -12.971 5.426 -6.707 1 90.74 194 HIS B C 1
ATOM 6001 O O . HIS B 1 194 ? -13.282 6.372 -5.98 1 90.74 194 HIS B O 1
ATOM 6007 N N . LEU B 1 195 ? -13.347 4.234 -6.527 1 92.71 195 LEU B N 1
ATOM 6008 C CA . LEU B 1 195 ? -14.185 3.871 -5.389 1 92.71 195 LEU B CA 1
ATOM 6009 C C . LEU B 1 195 ? -13.469 4.161 -4.073 1 92.71 195 LEU B C 1
ATOM 6011 O O . LEU B 1 195 ? -14.064 4.719 -3.148 1 92.71 195 LEU B O 1
ATOM 6015 N N . SER B 1 196 ? -12.273 3.791 -3.999 1 90.72 196 SER B N 1
ATOM 6016 C CA . SER B 1 196 ? -11.468 3.999 -2.8 1 90.72 196 SER B CA 1
ATOM 6017 C C . SER B 1 196 ? -11.272 5.485 -2.517 1 90.72 196 SER B C 1
ATOM 6019 O O . SER B 1 196 ? -11.366 5.92 -1.367 1 90.72 196 SER B O 1
ATOM 6021 N N . ASP B 1 197 ? -11.043 6.244 -3.537 1 89.37 197 ASP B N 1
ATOM 6022 C CA . ASP B 1 197 ? -10.854 7.686 -3.409 1 89.37 197 ASP B CA 1
ATOM 6023 C C . ASP B 1 197 ? -12.119 8.362 -2.887 1 89.37 197 ASP B C 1
ATOM 6025 O O . ASP B 1 197 ? -12.051 9.224 -2.008 1 89.37 197 ASP B O 1
ATOM 6029 N N . GLN B 1 198 ? -13.162 8.018 -3.401 1 90.1 198 GLN B N 1
ATOM 6030 C CA . GLN B 1 198 ? -14.439 8.589 -2.988 1 90.1 198 GLN B CA 1
ATOM 6031 C C . GLN B 1 198 ? -14.746 8.253 -1.531 1 90.1 198 GLN B C 1
ATOM 6033 O O . GLN B 1 198 ? -15.203 9.111 -0.774 1 90.1 198 GLN B O 1
ATOM 6038 N N . THR B 1 199 ? -14.515 7.029 -1.21 1 92.31 199 THR B N 1
ATOM 6039 C CA . THR B 1 199 ? -14.772 6.595 0.158 1 92.31 199 THR B CA 1
ATOM 6040 C C . THR B 1 199 ? -13.878 7.346 1.141 1 92.31 199 THR B C 1
ATOM 6042 O O . THR B 1 199 ? -14.346 7.819 2.178 1 92.31 199 THR B O 1
ATOM 6045 N N . GLN B 1 200 ? -12.69 7.421 0.786 1 91.05 200 GLN B N 1
ATOM 6046 C CA . GLN B 1 200 ? -11.74 8.121 1.645 1 91.05 200 GLN B CA 1
ATOM 6047 C C . GLN B 1 200 ? -12.117 9.592 1.797 1 91.05 200 GLN B C 1
ATOM 6049 O O . GLN B 1 200 ? -12.001 10.159 2.885 1 91.05 200 GLN B O 1
ATOM 6054 N N . GLU B 1 201 ? -12.548 10.246 0.773 1 89.42 201 GLU B N 1
ATOM 6055 C CA . GLU B 1 201 ? -12.961 11.646 0.798 1 89.42 201 GLU B CA 1
ATOM 6056 C C . GLU B 1 201 ? -14.178 11.847 1.697 1 89.42 201 GLU B C 1
ATOM 6058 O O . GLU B 1 201 ? -14.219 12.787 2.494 1 89.42 201 GLU B O 1
ATOM 6063 N N . VAL B 1 202 ? -15.114 11.021 1.582 1 91.21 202 VAL B N 1
ATOM 6064 C CA . VAL B 1 202 ? -16.342 11.137 2.363 1 91.21 202 VAL B CA 1
ATOM 6065 C C . VAL B 1 202 ? -16.034 10.926 3.844 1 91.21 202 VAL B C 1
ATOM 6067 O O . VAL B 1 202 ? -16.56 11.64 4.701 1 91.21 202 VAL B O 1
ATOM 6070 N N . LEU B 1 203 ? -15.159 10.058 4.098 1 90.79 203 LEU B N 1
ATOM 6071 C CA . LEU B 1 203 ? -14.796 9.794 5.486 1 90.79 203 LEU B CA 1
ATOM 6072 C C . LEU B 1 203 ? -14.006 10.959 6.072 1 90.79 203 LEU B C 1
ATOM 6074 O O . LEU B 1 203 ? -14.175 11.301 7.245 1 90.79 203 LEU B O 1
ATOM 6078 N N . SER B 1 204 ? -13.21 11.541 5.215 1 87.45 204 SER B N 1
ATOM 6079 C CA . SER B 1 204 ? -12.454 12.712 5.649 1 87.45 204 SER B CA 1
ATOM 6080 C C . SER B 1 204 ? -13.374 13.902 5.901 1 87.45 204 SER B C 1
ATOM 6082 O O . SER B 1 204 ? -13.084 14.747 6.75 1 87.45 204 SER B O 1
ATOM 6084 N N . GLY B 1 205 ? -14.418 13.993 5.133 1 88.56 205 GLY B N 1
ATOM 6085 C CA . GLY B 1 205 ? -15.393 15.063 5.283 1 88.56 205 GLY B CA 1
ATOM 6086 C C . GLY B 1 205 ? -16.658 14.621 5.994 1 88.56 205 GLY B C 1
ATOM 6087 O O . GLY B 1 205 ? -17.733 15.179 5.763 1 88.56 205 GLY B O 1
ATOM 6088 N N . ILE B 1 206 ? -16.578 13.644 6.844 1 90.15 206 ILE B N 1
ATOM 6089 C CA . ILE B 1 206 ? -17.755 13.012 7.43 1 90.15 206 ILE B CA 1
ATOM 6090 C C . ILE B 1 206 ? -18.537 14.035 8.25 1 90.15 206 ILE B C 1
ATOM 6092 O O . ILE B 1 206 ? -19.767 13.982 8.311 1 90.15 206 ILE B O 1
ATOM 6096 N N . ARG B 1 207 ? -17.887 14.972 8.896 1 86.1 207 ARG B N 1
ATOM 6097 C CA . ARG B 1 207 ? -18.555 15.984 9.708 1 86.1 207 ARG B CA 1
ATOM 6098 C C . ARG B 1 207 ? -19.454 16.869 8.851 1 86.1 207 ARG B C 1
ATOM 6100 O O . ARG B 1 207 ? -20.55 17.243 9.272 1 86.1 207 ARG B O 1
ATOM 6107 N N . VAL B 1 208 ? -18.977 17.189 7.681 1 88.7 208 VAL B N 1
ATOM 6108 C CA . VAL B 1 208 ? -19.757 18.007 6.757 1 88.7 208 VAL B CA 1
ATOM 6109 C C . VAL B 1 208 ? -20.94 17.201 6.226 1 88.7 208 VAL B C 1
ATOM 6111 O O . VAL B 1 208 ? -22.056 17.717 6.125 1 88.7 208 VAL B O 1
ATOM 6114 N N . VAL B 1 209 ? -20.714 15.984 5.959 1 90.85 209 VAL B N 1
ATOM 6115 C CA . VAL B 1 209 ? -21.76 15.111 5.438 1 90.85 209 VAL B CA 1
ATOM 6116 C C . VAL B 1 209 ? -22.891 14.995 6.457 1 90.85 209 VAL B C 1
ATOM 6118 O O . VAL B 1 209 ? -24.068 15.098 6.102 1 90.85 209 VAL B O 1
ATOM 6121 N N . LYS B 1 210 ? -22.504 14.895 7.659 1 89.09 210 LYS B N 1
ATOM 6122 C CA . LYS B 1 210 ? -23.497 14.749 8.719 1 89.09 210 LYS B CA 1
ATOM 6123 C C . LYS B 1 210 ? -24.186 16.079 9.013 1 89.09 210 LYS B C 1
ATOM 6125 O O . LYS B 1 210 ? -25.389 16.115 9.279 1 89.09 210 LYS B O 1
ATOM 6130 N N . ALA B 1 211 ? -23.422 17.094 9.002 1 88.32 211 ALA B N 1
ATOM 6131 C CA . ALA B 1 211 ? -23.966 18.415 9.303 1 88.32 211 ALA B CA 1
ATOM 6132 C C . ALA B 1 211 ? -25.059 18.797 8.309 1 88.32 211 ALA B C 1
ATOM 6134 O O . ALA B 1 211 ? -26.043 19.443 8.676 1 88.32 211 ALA B O 1
ATOM 6135 N N . PHE B 1 212 ? -24.927 18.279 7.085 1 88.67 212 PHE B N 1
ATOM 6136 C CA . PHE B 1 212 ? -25.894 18.649 6.059 1 88.67 212 PHE B CA 1
ATOM 6137 C C . PHE B 1 212 ? -26.882 17.514 5.812 1 88.67 212 PHE B C 1
ATOM 6139 O O . PHE B 1 212 ? -27.759 17.624 4.953 1 88.67 212 PHE B O 1
ATOM 6146 N N . GLY B 1 213 ? -26.788 16.422 6.515 1 86.55 213 GLY B N 1
ATOM 6147 C CA . GLY B 1 213 ? -27.698 15.297 6.362 1 86.55 213 GLY B CA 1
ATOM 6148 C C . GLY B 1 213 ? -27.675 14.697 4.969 1 86.55 213 GLY B C 1
ATOM 6149 O O . GLY B 1 213 ? -28.724 14.369 4.412 1 86.55 213 GLY B O 1
ATOM 6150 N N . LYS B 1 214 ? -26.471 14.628 4.381 1 88.75 214 LYS B N 1
ATOM 6151 C CA . LYS B 1 214 ? -26.374 14.201 2.989 1 88.75 214 LYS B CA 1
ATOM 6152 C C . LYS B 1 214 ? -25.884 12.759 2.889 1 88.75 214 LYS B C 1
ATOM 6154 O O . LYS B 1 214 ? -25.305 12.363 1.875 1 88.75 214 LYS B O 1
ATOM 6159 N N . GLU B 1 215 ? -26.118 11.988 3.872 1 90.68 215 GLU B N 1
ATOM 6160 C CA . GLU B 1 215 ? -25.738 10.578 3.861 1 90.68 215 GLU B CA 1
ATOM 6161 C C . GLU B 1 215 ? -26.387 9.842 2.692 1 90.68 215 GLU B C 1
ATOM 6163 O O . GLU B 1 215 ? -25.715 9.107 1.965 1 90.68 215 GLU B O 1
ATOM 6168 N N . PRO B 1 216 ? -27.701 10.082 2.387 1 88.37 216 PRO B N 1
ATOM 6169 C CA . PRO B 1 216 ? -28.319 9.369 1.267 1 88.37 216 PRO B CA 1
ATOM 6170 C C . PRO B 1 216 ? -27.699 9.734 -0.08 1 88.37 216 PRO B C 1
ATOM 6172 O O . PRO B 1 216 ? -27.602 8.884 -0.97 1 88.37 216 PRO B O 1
ATOM 6175 N N . PHE B 1 217 ? -27.281 10.99 -0.098 1 88.4 217 PHE B N 1
ATOM 6176 C CA . PHE B 1 217 ? -26.65 11.445 -1.331 1 88.4 217 PHE B CA 1
ATOM 6177 C C . PHE B 1 217 ? -25.363 10.674 -1.596 1 88.4 217 PHE B C 1
ATOM 6179 O O . PHE B 1 217 ? -25.151 10.169 -2.701 1 88.4 217 PHE B O 1
ATOM 6186 N N . PHE B 1 218 ? -24.583 10.567 -0.624 1 91.02 218 PHE B N 1
ATOM 6187 C CA . PHE B 1 218 ? -23.289 9.918 -0.795 1 91.02 218 PHE B CA 1
ATOM 6188 C C . PHE B 1 218 ? -23.447 8.403 -0.854 1 91.02 218 PHE B C 1
ATOM 6190 O O . PHE B 1 218 ? -22.635 7.712 -1.474 1 91.02 218 PHE B O 1
ATOM 6197 N N . LEU B 1 219 ? -24.509 7.91 -0.287 1 92.84 219 LEU B N 1
ATOM 6198 C CA . LEU B 1 219 ? -24.806 6.486 -0.402 1 92.84 219 LEU B CA 1
ATOM 6199 C C . LEU B 1 219 ? -25.166 6.121 -1.839 1 92.84 219 LEU B C 1
ATOM 6201 O O . LEU B 1 219 ? -24.745 5.077 -2.342 1 92.84 219 LEU B O 1
ATOM 6205 N N . SER B 1 220 ? -25.935 6.976 -2.443 1 92.07 220 SER B N 1
ATOM 6206 C CA . SER B 1 220 ? -26.329 6.732 -3.826 1 92.07 220 SER B CA 1
ATOM 6207 C C . SER B 1 220 ? -25.13 6.815 -4.765 1 92.07 220 SER B C 1
ATOM 6209 O O . SER B 1 220 ? -24.992 5.998 -5.678 1 92.07 220 SER B O 1
ATOM 6211 N N . ARG B 1 221 ? -24.304 7.755 -4.489 1 90.05 221 ARG B N 1
ATOM 6212 C CA . ARG B 1 221 ? -23.102 7.913 -5.302 1 90.05 221 ARG B CA 1
ATOM 6213 C C . ARG B 1 221 ? -22.177 6.71 -5.153 1 90.05 221 ARG B C 1
ATOM 6215 O O . ARG B 1 221 ? -21.581 6.254 -6.131 1 90.05 221 ARG B O 1
ATOM 6222 N N . PHE B 1 222 ? -22.123 6.254 -3.964 1 93.89 222 PHE B N 1
ATOM 6223 C CA . PHE B 1 222 ? -21.306 5.075 -3.706 1 93.89 222 PHE B CA 1
ATOM 6224 C C . PHE B 1 222 ? -21.889 3.85 -4.401 1 93.89 222 PHE B C 1
ATOM 6226 O O . PHE B 1 222 ? -21.152 3.045 -4.975 1 93.89 222 PHE B O 1
ATOM 6233 N N . ALA B 1 223 ? -23.166 3.703 -4.303 1 94.41 223 ALA B N 1
ATOM 6234 C CA . ALA B 1 223 ? -23.84 2.565 -4.923 1 94.41 223 ALA B CA 1
ATOM 6235 C C . ALA B 1 223 ? -23.594 2.536 -6.429 1 94.41 223 ALA B C 1
ATOM 6237 O O . ALA B 1 223 ? -23.359 1.472 -7.006 1 94.41 223 ALA B O 1
ATOM 6238 N N . ASP B 1 224 ? -23.576 3.678 -6.978 1 93.94 224 ASP B N 1
ATOM 6239 C CA . ASP B 1 224 ? -23.338 3.773 -8.415 1 93.94 224 ASP B CA 1
ATOM 6240 C C . ASP B 1 224 ? -21.908 3.366 -8.763 1 93.94 224 ASP B C 1
ATOM 6242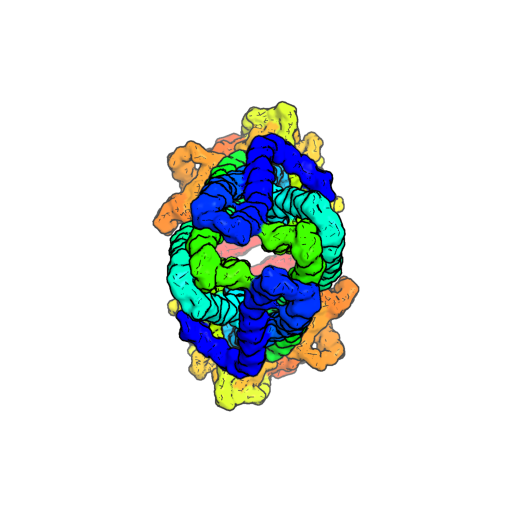 O O . ASP B 1 224 ? -21.685 2.607 -9.708 1 93.94 224 ASP B O 1
ATOM 6246 N N . ALA B 1 225 ? -20.982 3.873 -8.02 1 94.14 225 ALA B N 1
ATOM 6247 C CA . ALA B 1 225 ? -19.577 3.549 -8.253 1 94.14 225 ALA B CA 1
ATOM 6248 C C . ALA B 1 225 ? -19.308 2.068 -8.003 1 94.14 225 ALA B C 1
ATOM 6250 O O . ALA B 1 225 ? -18.565 1.43 -8.753 1 94.14 225 ALA B O 1
ATOM 6251 N N . ASN B 1 226 ? -19.908 1.602 -6.987 1 95.09 226 ASN B N 1
ATOM 6252 C CA . ASN B 1 226 ? -19.762 0.195 -6.632 1 95.09 226 ASN B CA 1
ATOM 6253 C C . ASN B 1 226 ? -20.369 -0.718 -7.694 1 95.09 226 ASN B C 1
ATOM 6255 O O . ASN B 1 226 ? -19.827 -1.786 -7.983 1 95.09 226 ASN B O 1
ATOM 6259 N N . ASP B 1 227 ? -21.506 -0.326 -8.263 1 94.5 227 ASP B N 1
ATOM 6260 C CA . ASP B 1 227 ? -22.148 -1.094 -9.326 1 94.5 227 ASP B CA 1
ATOM 6261 C C . ASP B 1 227 ? -21.281 -1.125 -10.582 1 94.5 227 ASP B C 1
ATOM 6263 O O . ASP B 1 227 ? -21.151 -2.167 -11.228 1 94.5 227 ASP B O 1
ATOM 6267 N N . ARG B 1 228 ? -20.726 -0.066 -10.923 1 93.49 228 ARG B N 1
ATOM 6268 C CA . ARG B 1 228 ? -19.837 -0.009 -12.078 1 93.49 228 ARG B CA 1
ATOM 6269 C C . ARG B 1 228 ? -18.614 -0.897 -11.872 1 93.49 228 ARG B C 1
ATOM 6271 O O . ARG B 1 228 ? -18.2 -1.614 -12.785 1 93.49 228 ARG B O 1
ATOM 6278 N N . TYR B 1 229 ? -18.053 -0.811 -10.679 1 94.41 229 TYR B N 1
ATOM 6279 C CA . TYR B 1 229 ? -16.91 -1.643 -10.318 1 94.41 229 TYR B CA 1
ATOM 6280 C C . TYR B 1 229 ? -17.263 -3.123 -10.404 1 94.41 229 TYR B C 1
ATOM 6282 O O . TYR B 1 229 ? -16.487 -3.923 -10.931 1 94.41 229 TYR B O 1
ATOM 6290 N N . GLN B 1 230 ? -18.421 -3.447 -9.917 1 94.36 230 GLN B N 1
ATOM 6291 C CA . GLN B 1 230 ? -18.887 -4.829 -9.952 1 94.36 230 GLN B CA 1
ATOM 6292 C C . GLN B 1 230 ? -19.086 -5.306 -11.388 1 94.36 230 GLN B C 1
ATOM 6294 O O . GLN B 1 230 ? -18.763 -6.449 -11.719 1 94.36 230 GLN B O 1
ATOM 6299 N N . GLN B 1 231 ? -19.588 -4.468 -12.19 1 95.09 231 GLN B N 1
ATOM 6300 C CA . GLN B 1 231 ? -19.805 -4.829 -13.587 1 95.09 231 GLN B CA 1
ATOM 6301 C C . GLN B 1 231 ? -18.482 -5.087 -14.301 1 95.09 231 GLN B C 1
ATOM 6303 O O . GLN B 1 231 ? -18.368 -6.029 -15.088 1 95.09 231 GLN B O 1
ATOM 6308 N N . GLN B 1 232 ? -17.557 -4.27 -14.036 1 94.77 232 GLN B N 1
ATOM 6309 C CA . GLN B 1 232 ? -16.235 -4.473 -14.619 1 94.77 232 GLN B CA 1
ATOM 6310 C C . GLN B 1 232 ? -15.615 -5.781 -14.137 1 94.77 232 GLN B C 1
ATOM 6312 O O . GLN B 1 232 ? -14.987 -6.501 -14.916 1 94.77 232 GLN B O 1
ATOM 6317 N N . ASN B 1 233 ? -15.826 -6.072 -12.928 1 93.35 233 ASN B N 1
ATOM 6318 C CA . ASN B 1 233 ? -15.343 -7.328 -12.364 1 93.35 233 ASN B CA 1
ATOM 6319 C C . ASN B 1 233 ? -16.005 -8.532 -13.029 1 93.35 233 ASN B C 1
ATOM 6321 O O . ASN B 1 233 ? -15.34 -9.527 -13.325 1 93.35 233 ASN B O 1
ATOM 6325 N N . MET B 1 234 ? -17.27 -8.395 -13.217 1 92.39 234 MET B N 1
ATOM 6326 C CA . MET B 1 234 ? -18.004 -9.501 -13.826 1 92.39 234 MET B CA 1
ATOM 6327 C C . MET B 1 234 ? -17.566 -9.713 -15.271 1 92.39 234 MET B C 1
ATOM 6329 O O . MET B 1 234 ? -17.512 -10.848 -15.748 1 92.39 234 MET B O 1
ATOM 6333 N N . ASN B 1 235 ? -17.258 -8.668 -15.936 1 93.15 235 ASN B N 1
ATOM 6334 C CA . ASN B 1 235 ? -16.73 -8.796 -17.29 1 93.15 235 ASN B CA 1
ATOM 6335 C C . ASN B 1 235 ? -15.387 -9.52 -17.302 1 93.15 235 ASN B C 1
ATOM 6337 O O . ASN B 1 235 ? -15.122 -10.333 -18.19 1 93.15 235 ASN B O 1
ATOM 6341 N N . LEU B 1 236 ? -14.58 -9.213 -16.377 1 90.94 236 LEU B N 1
ATOM 6342 C CA . LEU B 1 236 ? -13.287 -9.877 -16.253 1 90.94 236 LEU B CA 1
ATOM 6343 C C . LEU B 1 236 ? -13.465 -11.356 -15.924 1 90.94 236 LEU B C 1
ATOM 6345 O O . LEU B 1 236 ? -12.753 -12.206 -16.463 1 90.94 236 LEU B O 1
ATOM 6349 N N . VAL B 1 237 ? -14.445 -11.647 -15.096 1 89.67 237 VAL B N 1
ATOM 6350 C CA . VAL B 1 237 ? -14.712 -13.028 -14.709 1 89.67 237 VAL B CA 1
ATOM 6351 C C . VAL B 1 237 ? -15.135 -13.837 -15.933 1 89.67 237 VAL B C 1
ATOM 6353 O O . VAL B 1 237 ? -14.717 -14.985 -16.102 1 89.67 237 VAL B O 1
ATOM 6356 N N . LYS B 1 238 ? -15.838 -13.287 -16.795 1 91.27 238 LYS B N 1
ATOM 6357 C CA . LYS B 1 238 ? -16.305 -13.968 -17.999 1 91.27 238 LYS B CA 1
ATOM 6358 C C . LYS B 1 238 ? -15.142 -14.303 -18.927 1 91.27 238 LYS B C 1
ATOM 6360 O O . LYS B 1 238 ? -15.034 -15.43 -19.414 1 91.27 238 LYS B O 1
ATOM 6365 N N . ILE B 1 239 ? -14.278 -13.352 -19.083 1 89.14 239 ILE B N 1
ATOM 6366 C CA . ILE B 1 239 ? -13.165 -13.565 -20.002 1 89.14 239 ILE B CA 1
ATOM 6367 C C . ILE B 1 239 ? -12.152 -14.519 -19.373 1 89.14 239 ILE B C 1
ATOM 6369 O O . ILE B 1 239 ? -11.671 -15.446 -20.03 1 89.14 239 ILE B O 1
ATOM 6373 N N . TRP B 1 240 ? -11.905 -14.338 -18.113 1 85.4 240 TRP B N 1
ATOM 6374 C CA . TRP B 1 240 ? -10.981 -15.199 -17.383 1 85.4 240 TRP B CA 1
ATOM 6375 C C . TRP B 1 240 ? -11.541 -16.612 -17.253 1 85.4 240 TRP B C 1
ATOM 6377 O O . TRP B 1 240 ? -10.79 -17.59 -17.29 1 85.4 240 TRP B O 1
ATOM 6387 N N . GLY B 1 241 ? -12.844 -16.698 -17.136 1 84.64 241 GLY B N 1
ATOM 6388 C CA . GLY B 1 241 ? -13.512 -17.983 -17.006 1 84.64 241 GLY B CA 1
ATOM 6389 C C . GLY B 1 241 ? -13.43 -18.829 -18.262 1 84.64 241 GLY B C 1
ATOM 6390 O O . GLY B 1 241 ? -13.499 -20.058 -18.196 1 84.64 241 GLY B O 1
ATOM 6391 N N . LEU B 1 242 ? -13.14 -18.15 -19.373 1 86.65 242 LEU B N 1
ATOM 6392 C CA . LEU B 1 242 ? -13.061 -18.857 -20.647 1 86.65 242 LEU B CA 1
ATOM 6393 C C . LEU B 1 242 ? -11.619 -19.235 -20.97 1 86.65 242 LEU B C 1
ATOM 6395 O O . LEU B 1 242 ? -11.375 -20.158 -21.75 1 86.65 242 LEU B O 1
ATOM 6399 N N . PHE B 1 243 ? -10.675 -18.643 -20.388 1 84.68 243 PHE B N 1
ATOM 6400 C CA . PHE B 1 243 ? -9.268 -18.779 -20.746 1 84.68 243 PHE B CA 1
ATOM 6401 C C . PHE B 1 243 ? -8.774 -20.195 -20.471 1 84.68 243 PHE B C 1
ATOM 6403 O O . PHE B 1 243 ? -8.372 -20.907 -21.392 1 84.68 243 PHE B O 1
ATOM 6410 N N . PHE B 1 244 ? -8.921 -20.722 -19.264 1 80.37 244 PHE B N 1
ATOM 6411 C CA . PHE B 1 244 ? -8.328 -21.995 -18.872 1 80.37 244 PHE B CA 1
ATOM 6412 C C . PHE B 1 244 ? -9.108 -23.162 -19.468 1 80.37 244 PHE B C 1
ATOM 6414 O O . PHE B 1 244 ? -8.515 -24.122 -19.965 1 80.37 244 PHE B O 1
ATOM 6421 N N . PRO B 1 245 ? -10.442 -22.985 -19.581 1 82.57 245 PRO B N 1
ATOM 6422 C CA . PRO B 1 245 ? -11.185 -24.064 -20.234 1 82.57 245 PRO B CA 1
ATOM 6423 C C . PRO B 1 245 ? -10.816 -24.228 -21.707 1 82.57 245 PRO B C 1
ATOM 6425 O O . PRO B 1 245 ? -10.718 -25.354 -22.201 1 82.57 245 PRO B O 1
ATOM 6428 N N . LEU B 1 246 ? -10.527 -23.141 -22.339 1 85.09 246 LEU B N 1
ATOM 6429 C CA . LEU B 1 246 ? -10.16 -23.219 -23.749 1 85.09 246 LEU B CA 1
ATOM 6430 C C . LEU B 1 246 ? -8.763 -23.81 -23.915 1 85.09 246 LEU B C 1
ATOM 6432 O O . LEU B 1 246 ? -8.527 -24.611 -24.822 1 85.09 246 LEU B O 1
ATOM 6436 N N . VAL B 1 247 ? -7.9 -23.496 -23.078 1 82.12 247 VAL B N 1
ATOM 6437 C CA . VAL B 1 247 ? -6.545 -24.037 -23.115 1 82.12 247 VAL B CA 1
ATOM 6438 C C . VAL B 1 247 ? -6.576 -25.531 -22.8 1 82.12 247 VAL B C 1
ATOM 6440 O O . VAL B 1 247 ? -5.924 -26.328 -23.479 1 82.12 247 VAL B O 1
ATOM 6443 N N . SER B 1 248 ? -7.327 -25.87 -21.777 1 79.91 248 SER B N 1
ATOM 6444 C CA . SER B 1 248 ? -7.451 -27.275 -21.402 1 79.91 248 SER B CA 1
ATOM 6445 C C . SER B 1 248 ? -8.093 -28.09 -22.519 1 79.91 248 SER B C 1
ATOM 6447 O O . SER B 1 248 ? -7.711 -29.239 -22.755 1 79.91 248 SER B O 1
ATOM 6449 N N . PHE B 1 249 ? -9.024 -27.513 -23.208 1 84.16 249 PHE B N 1
ATOM 6450 C CA . PHE B 1 249 ? -9.694 -28.179 -24.319 1 84.16 249 PHE B CA 1
ATOM 6451 C C . PHE B 1 249 ? -8.716 -28.456 -25.454 1 84.16 249 PHE B C 1
ATOM 6453 O O . PHE B 1 249 ? -8.656 -29.573 -25.97 1 84.16 249 PHE B O 1
ATOM 6460 N N . LEU B 1 250 ? -7.969 -27.499 -25.74 1 84.01 250 LEU B N 1
ATOM 6461 C CA . LEU B 1 250 ? -7.001 -27.655 -26.82 1 84.01 250 LEU B CA 1
ATOM 6462 C C . LEU B 1 250 ? -5.919 -28.66 -26.439 1 84.01 250 LEU B C 1
ATOM 6464 O O . LEU B 1 250 ? -5.441 -29.416 -27.288 1 84.01 250 LEU B O 1
ATOM 6468 N N . SER B 1 251 ? -5.555 -28.643 -25.2 1 79.04 251 SER B N 1
ATOM 6469 C CA . SER B 1 251 ? -4.601 -29.635 -24.716 1 79.04 251 SER B CA 1
ATOM 6470 C C . SER B 1 251 ? -5.179 -31.044 -24.797 1 79.04 251 SER B C 1
ATOM 6472 O O . SER B 1 251 ? -4.465 -31.996 -25.119 1 79.04 251 SER B O 1
ATOM 6474 N N . GLY B 1 252 ? -6.494 -31.2 -24.506 1 80.4 252 GLY B N 1
ATOM 6475 C CA . GLY B 1 252 ? -7.164 -32.482 -24.655 1 80.4 252 GLY B CA 1
ATOM 6476 C C . GLY B 1 252 ? -7.194 -32.977 -26.089 1 80.4 252 GLY B C 1
ATOM 6477 O O . GLY B 1 252 ? -7.144 -34.184 -26.335 1 80.4 252 GLY B O 1
ATOM 6478 N N . MET B 1 253 ? -7.179 -32.055 -26.967 1 85.25 253 MET B N 1
ATOM 6479 C CA . MET B 1 253 ? -7.162 -32.417 -28.381 1 85.25 253 MET B CA 1
ATOM 6480 C C . MET B 1 253 ? -5.859 -33.121 -28.747 1 85.25 253 MET B C 1
ATOM 6482 O O . MET B 1 253 ? -5.845 -34.002 -29.608 1 85.25 253 MET B O 1
ATOM 6486 N N . THR B 1 254 ? -4.829 -32.709 -28.085 1 83.98 254 THR B N 1
ATOM 6487 C CA . THR B 1 254 ? -3.546 -33.362 -28.325 1 83.98 254 THR B CA 1
ATOM 6488 C C . THR B 1 254 ? -3.619 -34.844 -27.969 1 83.98 254 THR B C 1
ATOM 6490 O O . THR B 1 254 ? -3.081 -35.688 -28.689 1 83.98 254 THR B O 1
ATOM 6493 N N . LEU B 1 255 ? -4.257 -35.162 -26.899 1 85.11 255 LEU B N 1
ATOM 6494 C CA . LEU B 1 255 ? -4.454 -36.546 -26.483 1 85.11 255 LEU B CA 1
ATOM 6495 C C . LEU B 1 255 ? -5.276 -37.312 -27.514 1 85.11 255 LEU B C 1
ATOM 6497 O O . LEU B 1 255 ? -4.967 -38.463 -27.83 1 85.11 255 LEU B O 1
ATOM 6501 N N . LEU B 1 256 ? -6.29 -36.684 -28.084 1 86.13 256 LEU B N 1
ATOM 6502 C CA . LEU B 1 256 ? -7.153 -37.312 -29.078 1 86.13 256 LEU B CA 1
ATOM 6503 C C . LEU B 1 256 ? -6.377 -37.623 -30.354 1 86.13 256 LEU B C 1
ATOM 6505 O O . LEU B 1 256 ? -6.528 -38.703 -30.93 1 86.13 256 LEU B O 1
ATOM 6509 N N . ILE B 1 257 ? -5.613 -36.713 -30.732 1 88.76 257 ILE B N 1
ATOM 6510 C CA . ILE B 1 257 ? -4.812 -36.886 -31.939 1 88.76 257 ILE B CA 1
ATOM 6511 C C . ILE B 1 257 ? -3.807 -38.018 -31.732 1 88.76 257 ILE B C 1
ATOM 6513 O O . ILE B 1 257 ? -3.601 -38.844 -32.625 1 88.76 257 ILE B O 1
ATOM 6517 N N . LEU B 1 258 ? -3.233 -38.104 -30.599 1 88.25 258 LEU B N 1
ATOM 6518 C CA . LEU B 1 258 ? -2.27 -39.155 -30.289 1 88.25 258 LEU B CA 1
ATOM 6519 C C . LEU B 1 258 ? -2.946 -40.522 -30.269 1 88.25 258 LEU B C 1
ATOM 6521 O O . LEU B 1 258 ? -2.384 -41.503 -30.761 1 88.25 258 LEU B O 1
ATOM 6525 N N . LEU B 1 259 ? -4.115 -40.59 -29.692 1 85.25 259 LEU B N 1
ATOM 6526 C CA . LEU B 1 259 ? -4.834 -41.858 -29.62 1 85.25 259 LEU B CA 1
ATOM 6527 C C . LEU B 1 259 ? -5.176 -42.37 -31.015 1 85.25 259 LEU B C 1
ATOM 6529 O O . LEU B 1 259 ? -5.051 -43.565 -31.29 1 85.25 259 LEU B O 1
ATOM 6533 N N . TRP B 1 260 ? -5.55 -41.449 -31.854 1 85.69 260 TRP B N 1
ATOM 6534 C CA . TRP B 1 260 ? -5.937 -41.845 -33.204 1 85.69 260 TRP B CA 1
ATOM 6535 C C . TRP B 1 260 ? -4.713 -42.215 -34.035 1 85.69 260 TRP B C 1
ATOM 6537 O O . TRP B 1 260 ? -4.584 -43.356 -34.487 1 85.69 260 TRP B O 1
ATOM 6547 N N . PHE B 1 261 ? -3.801 -41.316 -34.141 1 87.44 261 PHE B N 1
ATOM 6548 C CA . PHE B 1 261 ? -2.664 -41.519 -35.031 1 87.44 261 PHE B CA 1
ATOM 6549 C C . PHE B 1 261 ? -1.61 -42.4 -34.371 1 87.44 261 PHE B C 1
ATOM 6551 O O . PHE B 1 261 ? -0.906 -43.15 -35.05 1 87.44 261 PHE B O 1
ATOM 6558 N N . GLY B 1 262 ? -1.439 -42.255 -33.098 1 85.31 262 GLY B N 1
ATOM 6559 C CA . GLY B 1 262 ? -0.546 -43.153 -32.384 1 85.31 262 GLY B CA 1
ATOM 6560 C C . GLY B 1 262 ? -1.042 -44.587 -32.352 1 85.31 262 GLY B C 1
ATOM 6561 O O . GLY B 1 262 ? -0.248 -45.526 -32.431 1 85.31 262 GLY B O 1
ATOM 6562 N N . GLY B 1 263 ? -2.348 -44.755 -32.248 1 83.39 263 GLY B N 1
ATOM 6563 C CA . GLY B 1 263 ? -2.939 -46.08 -32.338 1 83.39 263 GLY B CA 1
ATOM 6564 C C . GLY B 1 263 ? -2.697 -46.751 -33.677 1 83.39 263 GLY B C 1
ATOM 6565 O O . GLY B 1 263 ? -2.391 -47.944 -33.733 1 83.39 263 GLY B O 1
ATOM 6566 N N . GLU B 1 264 ? -2.855 -46.002 -34.734 1 84.48 264 GLU B N 1
ATOM 6567 C CA . GLU B 1 264 ? -2.574 -46.528 -36.066 1 84.48 264 GLU B CA 1
ATOM 6568 C C . GLU B 1 264 ? -1.115 -46.956 -36.195 1 84.48 264 GLU B C 1
ATOM 6570 O O . GLU B 1 264 ? -0.818 -47.998 -36.782 1 84.48 264 GLU B O 1
ATOM 6575 N N . ALA B 1 265 ? -0.314 -46.169 -35.614 1 87.38 265 ALA B N 1
ATOM 6576 C CA . ALA B 1 265 ? 1.112 -46.479 -35.668 1 87.38 265 ALA B CA 1
ATOM 6577 C C . ALA B 1 265 ? 1.436 -47.719 -34.839 1 87.38 265 ALA B C 1
ATOM 6579 O O . ALA B 1 265 ? 2.331 -48.491 -35.188 1 87.38 265 ALA B O 1
ATOM 6580 N N . LEU B 1 266 ? 0.761 -47.904 -33.805 1 84.71 266 LEU B N 1
ATOM 6581 C CA . LEU B 1 266 ? 0.906 -49.087 -32.964 1 84.71 266 LEU B CA 1
ATOM 6582 C C . LEU B 1 266 ? 0.472 -50.343 -33.713 1 84.71 266 LEU B C 1
ATOM 6584 O O . LEU B 1 266 ? 1.145 -51.374 -33.647 1 84.71 266 LEU B O 1
ATOM 6588 N N . LEU B 1 267 ? -0.566 -50.301 -34.463 1 82.98 267 LEU B N 1
ATOM 6589 C CA . LEU B 1 267 ? -1.109 -51.435 -35.201 1 82.98 267 LEU B CA 1
ATOM 6590 C C . LEU B 1 267 ? -0.22 -51.788 -36.389 1 82.98 267 LEU B C 1
ATOM 6592 O O . LEU B 1 267 ? -0.08 -52.963 -36.738 1 82.98 267 LEU B O 1
ATOM 6596 N N . GLU B 1 268 ? 0.289 -50.736 -36.911 1 83.94 268 GLU B N 1
ATOM 6597 C CA . GLU B 1 268 ? 1.181 -50.962 -38.043 1 83.94 268 GLU B CA 1
ATOM 6598 C C . GLU B 1 268 ? 2.551 -51.448 -37.578 1 83.94 268 GLU B C 1
ATOM 6600 O O . GLU B 1 268 ? 3.364 -51.898 -38.388 1 83.94 268 GLU B O 1
ATOM 6605 N N . GLY B 1 269 ? 2.89 -51.426 -36.23 1 81.12 269 GLY B N 1
ATOM 6606 C CA . GLY B 1 269 ? 4.144 -51.909 -35.675 1 81.12 269 GLY B CA 1
ATOM 6607 C C . GLY B 1 269 ? 5.239 -50.859 -35.669 1 81.12 269 GLY B C 1
ATOM 6608 O O . GLY B 1 269 ? 6.379 -51.145 -35.298 1 81.12 269 GLY B O 1
ATOM 6609 N N . SER B 1 270 ? 4.86 -49.637 -36.055 1 85.56 270 SER B N 1
ATOM 6610 C CA . SER B 1 270 ? 5.871 -48.586 -36.122 1 85.56 270 SER B CA 1
ATOM 6611 C C . SER B 1 270 ? 6.065 -47.918 -34.765 1 85.56 270 SER B C 1
ATOM 6613 O O . SER B 1 270 ? 7.032 -47.181 -34.563 1 85.56 270 SER B O 1
ATOM 6615 N N . LEU B 1 271 ? 5.209 -48.195 -33.863 1 88.01 271 LEU B N 1
ATOM 6616 C CA . LEU B 1 271 ? 5.262 -47.639 -32.516 1 88.01 271 LEU B CA 1
ATOM 6617 C C . LEU B 1 271 ? 4.959 -48.71 -31.473 1 88.01 271 LEU B C 1
ATOM 6619 O O . LEU B 1 271 ? 4.057 -49.529 -31.663 1 88.01 271 LEU B O 1
ATOM 6623 N N . THR B 1 272 ? 5.732 -48.754 -30.482 1 87.71 272 THR B N 1
ATOM 6624 C CA . THR B 1 272 ? 5.464 -49.713 -29.416 1 87.71 272 THR B CA 1
ATOM 6625 C C . THR B 1 272 ? 4.517 -49.118 -28.378 1 87.71 272 THR B C 1
ATOM 6627 O O . THR B 1 272 ? 4.236 -47.918 -28.402 1 87.71 272 THR B O 1
ATOM 6630 N N . ALA B 1 273 ? 3.997 -49.95 -27.5 1 83.83 273 ALA B N 1
ATOM 6631 C CA . ALA B 1 273 ? 3.126 -49.48 -26.426 1 83.83 273 ALA B CA 1
ATOM 6632 C C . ALA B 1 273 ? 3.872 -48.531 -25.492 1 83.83 273 ALA B C 1
ATOM 6634 O O . ALA B 1 273 ? 3.316 -47.524 -25.047 1 83.83 273 ALA B O 1
ATOM 6635 N N . GLY B 1 274 ? 5.061 -48.853 -25.22 1 86.49 274 GLY B N 1
ATOM 6636 C CA . GLY B 1 274 ? 5.891 -47.986 -24.399 1 86.49 274 GLY B CA 1
ATOM 6637 C C . GLY B 1 274 ? 6.143 -46.629 -25.029 1 86.49 274 GLY B C 1
ATOM 6638 O O . GLY B 1 274 ? 6.088 -45.603 -24.348 1 86.49 274 GLY B O 1
ATOM 6639 N N . ASP B 1 275 ? 6.355 -46.641 -26.321 1 89.35 275 ASP B N 1
ATOM 6640 C CA . ASP B 1 275 ? 6.568 -45.392 -27.046 1 89.35 275 ASP B CA 1
ATOM 6641 C C . ASP B 1 275 ? 5.312 -44.524 -27.027 1 89.35 275 ASP B C 1
ATOM 6643 O O . ASP B 1 275 ? 5.401 -43.295 -27 1 89.35 275 ASP B O 1
ATOM 6647 N N . PHE B 1 276 ? 4.252 -45.191 -27.105 1 86.84 276 PHE B N 1
ATOM 6648 C CA . PHE B 1 276 ? 2.982 -44.477 -27.053 1 86.84 276 PHE B CA 1
ATOM 6649 C C . PHE B 1 276 ? 2.827 -43.743 -25.727 1 86.84 276 PHE B C 1
ATOM 6651 O O . PHE B 1 276 ? 2.517 -42.55 -25.705 1 86.84 276 PHE B O 1
ATOM 6658 N N . VAL B 1 277 ? 3.108 -44.413 -24.607 1 85.34 277 VAL B N 1
ATOM 6659 C CA . VAL B 1 277 ? 2.972 -43.833 -23.275 1 85.34 277 VAL B CA 1
ATOM 6660 C C . VAL B 1 277 ? 4.019 -42.739 -23.079 1 85.34 277 VAL B C 1
ATOM 6662 O O . VAL B 1 277 ? 3.727 -41.688 -22.502 1 85.34 277 VAL B O 1
ATOM 6665 N N . ALA B 1 278 ? 5.097 -42.961 -23.583 1 90.61 278 ALA B N 1
ATOM 6666 C CA . ALA B 1 278 ? 6.152 -41.957 -23.474 1 90.61 278 ALA B CA 1
ATOM 6667 C C . ALA B 1 278 ? 5.782 -40.689 -24.238 1 90.61 278 ALA B C 1
ATOM 6669 O O . ALA B 1 278 ? 6.009 -39.577 -23.755 1 90.61 278 ALA B O 1
ATOM 6670 N N . THR B 1 279 ? 5.291 -40.846 -25.481 1 90.54 279 THR B N 1
ATOM 6671 C CA . THR B 1 279 ? 4.883 -39.704 -26.292 1 90.54 279 THR B CA 1
ATOM 6672 C C . THR B 1 279 ? 3.811 -38.887 -25.576 1 90.54 279 THR B C 1
ATOM 6674 O O . THR B 1 279 ? 3.849 -37.655 -25.59 1 90.54 279 THR B O 1
ATOM 6677 N N . LEU B 1 280 ? 2.925 -39.542 -24.901 1 86.28 280 LEU B N 1
ATOM 6678 C CA . LEU B 1 280 ? 1.902 -38.861 -24.115 1 86.28 280 LEU B CA 1
ATOM 6679 C C . LEU B 1 280 ? 2.534 -38.032 -23.002 1 86.28 280 LEU B C 1
ATOM 6681 O O . LEU B 1 280 ? 2.13 -36.892 -22.765 1 86.28 280 LEU B O 1
ATOM 6685 N N . GLY B 1 281 ? 3.476 -38.565 -22.306 1 88.5 281 GLY B N 1
ATOM 6686 C CA . GLY B 1 281 ? 4.188 -37.857 -21.254 1 88.5 281 GLY B CA 1
ATOM 6687 C C . GLY B 1 281 ? 4.897 -36.611 -21.749 1 88.5 281 GLY B C 1
ATOM 6688 O O . GLY B 1 281 ? 4.829 -35.558 -21.111 1 88.5 281 GLY B O 1
ATOM 6689 N N . TYR B 1 282 ? 5.534 -36.675 -22.899 1 91.72 282 TYR B N 1
ATOM 6690 C CA . TYR B 1 282 ? 6.264 -35.546 -23.466 1 91.72 282 TYR B CA 1
ATOM 6691 C C . TYR B 1 282 ? 5.312 -34.423 -23.858 1 91.72 282 TYR B C 1
ATOM 6693 O O . TYR B 1 282 ? 5.603 -33.246 -23.631 1 91.72 282 TYR B O 1
ATOM 6701 N N . LEU B 1 283 ? 4.23 -34.782 -24.405 1 87.71 283 LEU B N 1
ATOM 6702 C CA . LEU B 1 283 ? 3.26 -33.773 -24.818 1 87.71 283 LEU B CA 1
ATOM 6703 C C . LEU B 1 283 ? 2.687 -33.043 -23.608 1 87.71 283 LEU B C 1
ATOM 6705 O O . LEU B 1 283 ? 2.445 -31.835 -23.664 1 87.71 283 LEU B O 1
ATOM 6709 N N . GLN B 1 284 ? 2.461 -33.758 -22.517 1 82.25 284 GLN B N 1
ATOM 6710 C CA . GLN B 1 284 ? 1.959 -33.146 -21.291 1 82.25 284 GLN B CA 1
ATOM 6711 C C . GLN B 1 284 ? 2.98 -32.177 -20.702 1 82.25 284 GLN B C 1
ATOM 6713 O O . GLN B 1 284 ? 2.611 -31.141 -20.146 1 82.25 284 GLN B O 1
ATOM 6718 N N . MET B 1 285 ? 4.199 -32.48 -20.802 1 88.36 285 MET B N 1
ATOM 6719 C CA . MET B 1 285 ? 5.271 -31.648 -20.263 1 88.36 285 MET B CA 1
ATOM 6720 C C . MET B 1 285 ? 5.397 -30.347 -21.048 1 88.36 285 MET B C 1
ATOM 6722 O O . MET B 1 285 ? 5.951 -29.366 -20.548 1 88.36 285 MET B O 1
ATOM 6726 N N . LEU B 1 286 ? 4.855 -30.254 -22.275 1 85.6 286 LEU B N 1
ATOM 6727 C CA . LEU B 1 286 ? 4.974 -29.082 -23.135 1 85.6 286 LEU B CA 1
ATOM 6728 C C . LEU B 1 286 ? 3.907 -28.047 -22.794 1 85.6 286 LEU B C 1
ATOM 6730 O O . LEU B 1 286 ? 4.004 -26.89 -23.208 1 85.6 286 LEU B O 1
ATOM 6734 N N . THR B 1 287 ? 2.979 -28.363 -22.031 1 76.48 287 THR B N 1
ATOM 6735 C CA . THR B 1 287 ? 1.852 -27.477 -21.763 1 76.48 287 THR B CA 1
ATOM 6736 C C . THR B 1 287 ? 2.294 -26.277 -20.93 1 76.48 287 THR B C 1
ATOM 6738 O O . THR B 1 287 ? 1.962 -25.134 -21.253 1 76.48 287 THR B O 1
ATOM 6741 N N . TRP B 1 288 ? 3.109 -26.532 -19.935 1 77.53 288 TRP B N 1
ATOM 6742 C CA . TRP B 1 288 ? 3.456 -25.448 -19.022 1 77.53 288 TRP B CA 1
ATOM 6743 C C . TRP B 1 288 ? 4.379 -24.44 -19.698 1 77.53 288 TRP B C 1
ATOM 6745 O O . TRP B 1 288 ? 4.164 -23.23 -19.601 1 77.53 288 TRP B O 1
ATOM 6755 N N . PRO B 1 289 ? 5.424 -24.859 -20.364 1 78.06 289 PRO B N 1
ATOM 6756 C CA . PRO B 1 289 ? 6.269 -23.904 -21.084 1 78.06 289 PRO B CA 1
ATOM 6757 C C . PRO B 1 289 ? 5.471 -23.003 -22.024 1 78.06 289 PRO B C 1
ATOM 6759 O O . PRO B 1 289 ? 5.799 -21.824 -22.18 1 78.06 289 PRO B O 1
ATOM 6762 N N . MET B 1 290 ? 4.444 -23.466 -22.528 1 74.69 290 MET B N 1
ATOM 6763 C CA . MET B 1 290 ? 3.64 -22.685 -23.463 1 74.69 290 MET B CA 1
ATOM 6764 C C . MET B 1 290 ? 2.767 -21.678 -22.721 1 74.69 290 MET B C 1
ATOM 6766 O O . MET B 1 290 ? 2.642 -20.528 -23.144 1 74.69 290 MET B O 1
ATOM 6770 N N . LEU B 1 291 ? 2.256 -22.094 -21.585 1 74.05 291 LEU B N 1
ATOM 6771 C CA . LEU B 1 291 ? 1.416 -21.208 -20.787 1 74.05 291 LEU B CA 1
ATOM 6772 C C . LEU B 1 291 ? 2.253 -20.125 -20.115 1 74.05 291 LEU B C 1
ATOM 6774 O O . LEU B 1 291 ? 1.82 -18.975 -20.01 1 74.05 291 LEU B O 1
ATOM 6778 N N . GLY B 1 292 ? 3.455 -20.467 -19.767 1 76.46 292 GLY B N 1
ATOM 6779 C CA . GLY B 1 292 ? 4.312 -19.575 -19.002 1 76.46 292 GLY B CA 1
ATOM 6780 C C . GLY B 1 292 ? 5.013 -18.539 -19.86 1 76.46 292 GLY B C 1
ATOM 6781 O O . GLY B 1 292 ? 5.444 -17.499 -19.359 1 76.46 292 GLY B O 1
ATOM 6782 N N . ALA B 1 293 ? 5.068 -18.68 -21.224 1 76.91 293 ALA B N 1
ATOM 6783 C CA . ALA B 1 293 ? 5.833 -17.797 -22.101 1 76.91 293 ALA B CA 1
ATOM 6784 C C . ALA B 1 293 ? 5.307 -16.366 -22.034 1 76.91 293 ALA B C 1
ATOM 6786 O O . ALA B 1 293 ? 6.087 -15.415 -21.938 1 76.91 293 ALA B O 1
ATOM 6787 N N . GLY B 1 294 ? 4.05 -16.233 -22.051 1 71.77 294 GLY B N 1
ATOM 6788 C CA . GLY B 1 294 ? 3.476 -14.898 -21.989 1 71.77 294 GLY B CA 1
ATOM 6789 C C . GLY B 1 294 ? 3.747 -14.194 -20.672 1 71.77 294 GLY B C 1
ATOM 6790 O O . GLY B 1 294 ? 4.115 -13.017 -20.656 1 71.77 294 GLY B O 1
ATOM 6791 N N . PHE B 1 295 ? 3.681 -14.908 -19.616 1 77.25 295 PHE B N 1
ATOM 6792 C CA . PHE B 1 295 ? 3.916 -14.351 -18.289 1 77.25 295 PHE B CA 1
ATOM 6793 C C . PHE B 1 295 ? 5.379 -13.96 -18.117 1 77.25 295 PHE B C 1
ATOM 6795 O O . PHE B 1 295 ? 5.686 -12.946 -17.486 1 77.25 295 PHE B O 1
ATOM 6802 N N . THR B 1 296 ? 6.213 -14.718 -18.745 1 85.64 296 THR B N 1
ATOM 6803 C CA . THR B 1 296 ? 7.648 -14.482 -18.636 1 85.64 296 THR B CA 1
ATOM 6804 C C . THR B 1 296 ? 8.036 -13.178 -19.327 1 85.64 296 THR B C 1
ATOM 6806 O O . THR B 1 296 ? 8.79 -12.376 -18.773 1 85.64 296 THR B O 1
ATOM 6809 N N . VAL B 1 297 ? 7.462 -12.938 -20.484 1 81.04 297 VAL B N 1
ATOM 6810 C CA . VAL B 1 297 ? 7.763 -11.72 -21.228 1 81.04 297 VAL B CA 1
ATOM 6811 C C . VAL B 1 297 ? 7.275 -10.502 -20.448 1 81.04 297 VAL B C 1
ATOM 6813 O O . VAL B 1 297 ? 7.971 -9.487 -20.369 1 81.04 297 VAL B O 1
ATOM 6816 N N . ASN B 1 298 ? 6.223 -10.604 -19.855 1 79.68 298 ASN B N 1
ATOM 6817 C CA . ASN B 1 298 ? 5.664 -9.518 -19.058 1 79.68 298 ASN B CA 1
ATOM 6818 C C . ASN B 1 298 ? 6.543 -9.198 -17.852 1 79.68 298 ASN B C 1
ATOM 6820 O O . ASN B 1 298 ? 6.768 -8.028 -17.535 1 79.68 298 ASN B O 1
ATOM 6824 N N . MET B 1 299 ? 7.056 -10.227 -17.217 1 88.05 299 MET B N 1
ATOM 6825 C CA . MET B 1 299 ? 7.914 -10.036 -16.052 1 88.05 299 MET B CA 1
ATOM 6826 C C . MET B 1 299 ? 9.219 -9.351 -16.444 1 88.05 299 MET B C 1
ATOM 6828 O O . MET B 1 299 ? 9.722 -8.498 -15.711 1 88.05 299 MET B O 1
ATOM 6832 N N . LEU B 1 300 ? 9.702 -9.678 -17.599 1 88.65 300 LEU B N 1
ATOM 6833 C CA . LEU B 1 300 ? 10.939 -9.076 -18.083 1 88.65 300 LEU B CA 1
ATOM 6834 C C . LEU B 1 300 ? 10.718 -7.617 -18.469 1 88.65 300 LEU B C 1
ATOM 6836 O O . LEU B 1 300 ? 11.554 -6.759 -18.175 1 88.65 300 LEU B O 1
ATOM 6840 N N . GLN B 1 301 ? 9.635 -7.374 -19.009 1 86.42 301 GLN B N 1
ATOM 6841 C CA . GLN B 1 301 ? 9.315 -6.011 -19.422 1 86.42 301 GLN B CA 1
ATOM 6842 C C . GLN B 1 301 ? 9.088 -5.109 -18.212 1 86.42 301 GLN B C 1
ATOM 6844 O O . GLN B 1 301 ? 9.537 -3.961 -18.194 1 86.42 301 GLN B O 1
ATOM 6849 N N . ARG B 1 302 ? 8.469 -5.664 -17.302 1 88.49 302 ARG B N 1
ATOM 6850 C CA . ARG B 1 302 ? 8.24 -4.902 -16.078 1 88.49 302 ARG B CA 1
ATOM 6851 C C . ARG B 1 302 ? 9.552 -4.625 -15.352 1 88.49 302 ARG B C 1
ATOM 6853 O O . ARG B 1 302 ? 9.744 -3.539 -14.801 1 88.49 302 ARG B O 1
ATOM 6860 N N . GLY B 1 303 ? 10.397 -5.618 -15.356 1 92.29 303 GLY B N 1
ATOM 6861 C CA . GLY B 1 303 ? 11.718 -5.412 -14.783 1 92.29 303 GLY B CA 1
ATOM 6862 C C . GLY B 1 303 ? 12.512 -4.329 -15.489 1 92.29 303 GLY B C 1
ATOM 6863 O O . GLY B 1 303 ? 13.163 -3.507 -14.841 1 92.29 303 GLY B O 1
ATOM 6864 N N . ALA B 1 304 ? 12.365 -4.273 -16.774 1 92.48 304 ALA B N 1
ATOM 6865 C CA . ALA B 1 304 ? 13.069 -3.269 -17.567 1 92.48 304 ALA B CA 1
ATOM 6866 C C . ALA B 1 304 ? 12.525 -1.871 -17.289 1 92.48 304 ALA B C 1
ATOM 6868 O O . ALA B 1 304 ? 13.29 -0.91 -17.181 1 92.48 304 ALA B O 1
ATOM 6869 N N . ALA B 1 305 ? 11.293 -1.79 -17.204 1 91.41 305 ALA B N 1
ATOM 6870 C CA . ALA B 1 305 ? 10.664 -0.503 -16.918 1 91.41 305 ALA B CA 1
ATOM 6871 C C . ALA B 1 305 ? 11.069 0.01 -15.538 1 91.41 305 ALA B C 1
ATOM 6873 O O . ALA B 1 305 ? 11.345 1.2 -15.368 1 91.41 305 ALA B O 1
ATOM 6874 N N . SER B 1 306 ? 11.064 -0.886 -14.585 1 94.5 306 SER B N 1
ATOM 6875 C CA . SER B 1 306 ? 11.459 -0.525 -13.227 1 94.5 306 SER B CA 1
ATOM 6876 C C . SER B 1 306 ? 12.923 -0.103 -13.171 1 94.5 306 SER B C 1
ATOM 6878 O O . SER B 1 306 ? 13.274 0.848 -12.47 1 94.5 306 SER B O 1
ATOM 6880 N N . LEU B 1 307 ? 13.714 -0.764 -13.93 1 94.64 307 LEU B N 1
ATOM 6881 C CA . LEU B 1 307 ? 15.133 -0.428 -13.975 1 94.64 307 LEU B CA 1
ATOM 6882 C C . LEU B 1 307 ? 15.346 0.953 -14.585 1 94.64 307 LEU B C 1
ATOM 6884 O O . LEU B 1 307 ? 16.253 1.683 -14.179 1 94.64 307 LEU B O 1
ATOM 6888 N N . SER B 1 308 ? 14.552 1.256 -15.517 1 93.87 308 SER B N 1
ATOM 6889 C CA . SER B 1 308 ? 14.642 2.578 -16.128 1 93.87 308 SER B CA 1
ATOM 6890 C C . SER B 1 308 ? 14.383 3.679 -15.105 1 93.87 308 SER B C 1
ATOM 6892 O O . SER B 1 308 ? 15.082 4.694 -15.087 1 93.87 308 SER B O 1
ATOM 6894 N N . ARG B 1 309 ? 13.472 3.449 -14.236 1 93.57 309 ARG B N 1
ATOM 6895 C CA . ARG B 1 309 ? 13.128 4.423 -13.205 1 93.57 309 ARG B CA 1
ATOM 6896 C C . ARG B 1 309 ? 14.24 4.54 -12.168 1 93.57 309 ARG B C 1
ATOM 6898 O O . ARG B 1 309 ? 14.569 5.642 -11.725 1 93.57 309 ARG B O 1
ATOM 6905 N N . ILE B 1 310 ? 14.766 3.482 -11.843 1 95.11 310 ILE B N 1
ATOM 6906 C CA . ILE B 1 310 ? 15.854 3.467 -10.871 1 95.11 310 ILE B CA 1
ATOM 6907 C C . ILE B 1 310 ? 17.094 4.122 -11.475 1 95.11 310 ILE B C 1
ATOM 6909 O O . ILE B 1 310 ? 17.797 4.877 -10.799 1 95.11 310 ILE B O 1
ATOM 6913 N N . ASN B 1 311 ? 17.354 3.839 -12.767 1 94.38 311 ASN B N 1
ATOM 6914 C CA . ASN B 1 311 ? 18.503 4.408 -13.463 1 94.38 311 ASN B CA 1
ATOM 6915 C C . ASN B 1 311 ? 18.429 5.932 -13.513 1 94.38 311 ASN B C 1
ATOM 6917 O O . ASN B 1 311 ? 19.459 6.608 -13.482 1 94.38 311 ASN B O 1
ATOM 6921 N N . GLU B 1 312 ? 17.248 6.431 -13.518 1 93.64 312 GLU B N 1
ATOM 6922 C CA . GLU B 1 312 ? 17.073 7.88 -13.503 1 93.64 312 GLU B CA 1
ATOM 6923 C C . GLU B 1 312 ? 17.676 8.496 -12.244 1 93.64 312 GLU B C 1
ATOM 6925 O O . GLU B 1 312 ? 18.33 9.539 -12.309 1 93.64 312 GLU B O 1
ATOM 6930 N N . ILE B 1 313 ? 17.504 7.803 -11.161 1 93.83 313 ILE B N 1
ATOM 6931 C CA . ILE B 1 313 ? 18.035 8.302 -9.897 1 93.83 313 ILE B CA 1
ATOM 6932 C C . ILE B 1 313 ? 19.538 8.042 -9.83 1 93.83 313 ILE B C 1
ATOM 6934 O O . ILE B 1 313 ? 20.309 8.919 -9.432 1 93.83 313 ILE B O 1
ATOM 6938 N N . LEU B 1 314 ? 20.003 6.908 -10.237 1 93.3 314 LEU B N 1
ATOM 6939 C CA . LEU B 1 314 ? 21.403 6.509 -10.151 1 93.3 314 LEU B CA 1
ATOM 6940 C C . LEU B 1 314 ? 22.275 7.39 -11.04 1 93.3 314 LEU B C 1
ATOM 6942 O O . LEU B 1 314 ? 23.447 7.621 -10.735 1 93.3 314 LEU B O 1
ATOM 6946 N N . HIS B 1 315 ? 21.643 7.953 -12.09 1 91.23 315 HIS B N 1
ATOM 6947 C CA . HIS B 1 315 ? 22.424 8.741 -13.037 1 91.23 315 HIS B CA 1
ATOM 6948 C C . HIS B 1 315 ? 22.31 10.232 -12.737 1 91.23 315 HIS B C 1
ATOM 6950 O O . HIS B 1 315 ? 22.961 11.052 -13.389 1 91.23 315 HIS B O 1
ATOM 6956 N N . THR B 1 316 ? 21.512 10.482 -11.726 1 91.16 316 THR B N 1
ATOM 6957 C CA . THR B 1 316 ? 21.416 11.884 -11.332 1 91.16 316 THR B CA 1
ATOM 6958 C C . THR B 1 316 ? 22.676 12.325 -10.593 1 91.16 316 THR B C 1
ATOM 6960 O O . THR B 1 316 ? 23.151 11.627 -9.694 1 91.16 316 THR B O 1
ATOM 6963 N N . THR B 1 317 ? 23.24 13.374 -11.073 1 89.96 317 THR B N 1
ATOM 6964 C CA . THR B 1 317 ? 24.441 13.903 -10.437 1 89.96 317 THR B CA 1
ATOM 6965 C C . THR B 1 317 ? 24.08 14.929 -9.367 1 89.96 317 THR B C 1
ATOM 6967 O O . THR B 1 317 ? 23.173 15.742 -9.56 1 89.96 317 THR B O 1
ATOM 6970 N N . PRO B 1 318 ? 24.73 14.801 -8.223 1 90.16 318 PRO B N 1
ATOM 6971 C CA . PRO B 1 318 ? 24.49 15.808 -7.186 1 90.16 318 PRO B CA 1
ATOM 6972 C C . PRO B 1 318 ? 24.887 17.215 -7.627 1 90.16 318 PRO B C 1
ATOM 6974 O O . PRO B 1 318 ? 25.912 17.393 -8.29 1 90.16 318 PRO B O 1
ATOM 6977 N N . ASP B 1 319 ? 24.089 18.16 -7.318 1 87.55 319 ASP B N 1
ATOM 6978 C CA . ASP B 1 319 ? 24.365 19.555 -7.646 1 87.55 319 ASP B CA 1
ATOM 6979 C C . ASP B 1 319 ? 25.46 20.124 -6.746 1 87.55 319 ASP B C 1
ATOM 6981 O O . ASP B 1 319 ? 26.146 21.078 -7.121 1 87.55 319 ASP B O 1
ATOM 6985 N N . ILE B 1 320 ? 25.616 19.56 -5.597 1 91.15 320 ILE B N 1
ATOM 6986 C CA . ILE B 1 320 ? 26.581 20.026 -4.606 1 91.15 320 ILE B CA 1
ATOM 6987 C C . ILE B 1 320 ? 27.529 18.888 -4.235 1 91.15 320 ILE B C 1
ATOM 6989 O O . ILE B 1 320 ? 27.093 17.842 -3.748 1 91.15 320 ILE B O 1
ATOM 6993 N N . ALA B 1 321 ? 28.771 19.063 -4.524 1 89.69 321 ALA B N 1
ATOM 6994 C CA . ALA B 1 321 ? 29.777 18.051 -4.215 1 89.69 321 ALA B CA 1
ATOM 6995 C C . ALA B 1 321 ? 31.084 18.698 -3.763 1 89.69 321 ALA B C 1
ATOM 6997 O O . ALA B 1 321 ? 31.331 19.873 -4.042 1 89.69 321 ALA B O 1
ATOM 6998 N N . SER B 1 322 ? 31.839 17.924 -3.066 1 91.06 322 SER B N 1
ATOM 6999 C CA . SER B 1 322 ? 33.161 18.385 -2.655 1 91.06 322 SER B CA 1
ATOM 7000 C C . SER B 1 322 ? 34.091 18.537 -3.855 1 91.06 322 SER B C 1
ATOM 7002 O O . SER B 1 322 ? 34.13 17.67 -4.73 1 91.06 322 SER B O 1
ATOM 7004 N N . PRO B 1 323 ? 34.676 19.635 -3.925 1 91.33 323 PRO B N 1
ATOM 7005 C CA . PRO B 1 323 ? 35.693 19.749 -4.974 1 91.33 323 PRO B CA 1
ATOM 7006 C C . PRO B 1 323 ? 36.912 18.868 -4.711 1 91.33 323 PRO B C 1
ATOM 7008 O O . PRO B 1 323 ? 37.202 18.537 -3.559 1 91.33 323 PRO B O 1
ATOM 7011 N N . PRO B 1 324 ? 37.511 18.363 -5.852 1 91.01 324 PRO B N 1
ATOM 7012 C CA . PRO B 1 324 ? 38.745 17.602 -5.64 1 91.01 324 PRO B CA 1
ATOM 7013 C C . PRO B 1 324 ? 39.796 18.388 -4.86 1 91.01 324 PRO B C 1
ATOM 7015 O O . PRO B 1 324 ? 40.132 19.515 -5.232 1 91.01 324 PRO B O 1
ATOM 7018 N N . GLY B 1 325 ? 40.199 17.981 -3.783 1 89.33 325 GLY B N 1
ATOM 7019 C CA . GLY B 1 325 ? 41.212 18.645 -2.977 1 89.33 325 GLY B CA 1
ATOM 7020 C C . GLY B 1 325 ? 40.666 19.812 -2.176 1 89.33 325 GLY B C 1
ATOM 7021 O O . GLY B 1 325 ? 41.389 20.771 -1.895 1 89.33 325 GLY B O 1
ATOM 7022 N N . GLY B 1 326 ? 39.512 19.833 -1.902 1 91.12 326 GLY B N 1
ATOM 7023 C CA . GLY B 1 326 ? 38.904 20.901 -1.124 1 91.12 326 GLY B CA 1
ATOM 7024 C C . GLY B 1 326 ? 39.552 21.091 0.235 1 91.12 326 GLY B C 1
ATOM 7025 O O . GLY B 1 326 ? 40.158 20.163 0.775 1 91.12 326 GLY B O 1
ATOM 7026 N N . ARG B 1 327 ? 39.453 22.228 0.756 1 93.78 327 ARG B N 1
ATOM 7027 C CA . ARG B 1 327 ? 40.024 22.566 2.056 1 93.78 327 ARG B CA 1
ATOM 7028 C C . ARG B 1 327 ? 39.402 21.722 3.163 1 93.78 327 ARG B C 1
ATOM 7030 O O . ARG B 1 327 ? 38.179 21.692 3.315 1 93.78 327 ARG B O 1
ATOM 7037 N N . SER B 1 328 ? 40.245 21.05 3.982 1 93.37 328 SER B N 1
ATOM 7038 C CA . SER B 1 328 ? 39.77 20.145 5.022 1 93.37 328 SER B CA 1
ATOM 7039 C C . SER B 1 328 ? 40.1 20.678 6.412 1 93.37 328 SER B C 1
ATOM 7041 O O . SER B 1 328 ? 39.817 20.023 7.418 1 93.37 328 SER B O 1
ATOM 7043 N N . THR B 1 329 ? 40.604 21.916 6.396 1 92.49 329 THR B N 1
ATOM 7044 C CA . THR B 1 329 ? 40.956 22.491 7.689 1 92.49 329 THR B CA 1
ATOM 7045 C C . THR B 1 329 ? 39.748 23.175 8.324 1 92.49 329 THR B C 1
ATOM 7047 O O . THR B 1 329 ? 38.997 23.877 7.643 1 92.49 329 THR B O 1
ATOM 7050 N N . CYS B 1 330 ? 39.582 22.968 9.609 1 89.94 330 CYS B N 1
ATOM 7051 C CA . CYS B 1 330 ? 38.47 23.562 10.344 1 89.94 330 CYS B CA 1
ATOM 7052 C C . CYS B 1 330 ? 38.6 25.079 10.397 1 89.94 330 CYS B C 1
ATOM 7054 O O . CYS B 1 330 ? 39.647 25.604 10.779 1 89.94 330 CYS B O 1
ATOM 7056 N N . PRO B 1 331 ? 37.606 25.749 10.067 1 93.1 331 PRO B N 1
ATOM 7057 C CA . PRO B 1 331 ? 37.66 27.212 10.084 1 93.1 331 PRO B CA 1
ATOM 7058 C C . PRO B 1 331 ? 37.532 27.792 11.491 1 93.1 331 PRO B C 1
ATOM 7060 O O . PRO B 1 331 ? 37.117 27.089 12.416 1 93.1 331 PRO B O 1
ATOM 7063 N N . GLU B 1 332 ? 37.899 29.054 11.629 1 92.85 332 GLU B N 1
ATOM 7064 C CA . GLU B 1 332 ? 37.795 29.78 12.892 1 92.85 332 GLU B CA 1
ATOM 7065 C C . GLU B 1 332 ? 36.393 30.35 13.088 1 92.85 332 GLU B C 1
ATOM 7067 O O . GLU B 1 332 ? 35.96 30.571 14.22 1 92.85 332 GLU B O 1
ATOM 7072 N N . GLY B 1 333 ? 35.731 30.594 12.01 1 94.94 333 GLY B N 1
ATOM 7073 C CA . GLY B 1 333 ? 34.338 30.986 12.154 1 94.94 333 GLY B CA 1
ATOM 7074 C C . GLY B 1 333 ? 34.055 32.384 11.636 1 94.94 333 GLY B C 1
ATOM 7075 O O . GLY B 1 333 ? 33.014 32.967 11.944 1 94.94 333 GLY B O 1
ATOM 7076 N N . SER B 1 334 ? 34.983 33.046 10.895 1 96.84 334 SER B N 1
ATOM 7077 C CA . SER B 1 334 ? 34.722 34.332 10.256 1 96.84 334 SER B CA 1
ATOM 7078 C C . SER B 1 334 ? 33.926 34.158 8.967 1 96.84 334 SER B C 1
ATOM 7080 O O . SER B 1 334 ? 34.242 33.291 8.149 1 96.84 334 SER B O 1
ATOM 7082 N N . LEU B 1 335 ? 32.884 34.873 8.767 1 97.07 335 LEU B N 1
ATOM 7083 C CA . LEU B 1 335 ? 32.006 34.766 7.606 1 97.07 335 LEU B CA 1
ATOM 7084 C C . LEU B 1 335 ? 31.922 36.095 6.863 1 97.07 335 LEU B C 1
ATOM 7086 O O . LEU B 1 335 ? 31.814 37.154 7.487 1 97.07 335 LEU B O 1
ATOM 7090 N N . SER B 1 336 ? 32.071 36.067 5.582 1 97.24 336 SER B N 1
ATOM 7091 C CA . SER B 1 336 ? 31.938 37.255 4.747 1 97.24 336 SER B CA 1
ATOM 7092 C C . SER B 1 336 ? 31.077 36.975 3.52 1 97.24 336 SER B C 1
ATOM 7094 O O . SER B 1 336 ? 31.21 35.925 2.888 1 97.24 336 SER B O 1
ATOM 7096 N N . VAL B 1 337 ? 30.168 37.797 3.222 1 97.55 337 VAL B N 1
ATOM 7097 C CA . VAL B 1 337 ? 29.303 37.721 2.049 1 97.55 337 VAL B CA 1
ATOM 7098 C C . VAL B 1 337 ? 29.497 38.963 1.182 1 97.55 337 VAL B C 1
ATOM 7100 O O . VAL B 1 337 ? 29.435 40.09 1.678 1 97.55 337 VAL B O 1
ATOM 7103 N N . ARG B 1 338 ? 29.738 38.735 -0.073 1 97.07 338 ARG B N 1
ATOM 7104 C CA . ARG B 1 338 ? 30.005 39.844 -0.983 1 97.07 338 ARG B CA 1
ATOM 7105 C C . ARG B 1 338 ? 28.984 39.881 -2.115 1 97.07 338 ARG B C 1
ATOM 7107 O O . ARG B 1 338 ? 29.068 39.094 -3.06 1 97.07 338 ARG B O 1
ATOM 7114 N N . ASN B 1 339 ? 28.066 40.884 -2.1 1 95.82 339 ASN B N 1
ATOM 7115 C CA . ASN B 1 339 ? 27.085 41.141 -3.149 1 95.82 339 ASN B CA 1
ATOM 7116 C C . ASN B 1 339 ? 26.405 39.854 -3.608 1 95.82 339 ASN B C 1
ATOM 7118 O O . ASN B 1 339 ? 26.404 39.538 -4.799 1 95.82 339 ASN B O 1
ATOM 7122 N N . LEU B 1 340 ? 25.947 39.139 -2.723 1 96.61 340 LEU B N 1
ATOM 7123 C CA . LEU B 1 340 ? 25.335 37.84 -2.98 1 96.61 340 LEU B CA 1
ATOM 7124 C C . LEU B 1 340 ? 23.933 38.004 -3.558 1 96.61 340 LEU B C 1
ATOM 7126 O O . LEU B 1 340 ? 23.09 38.685 -2.969 1 96.61 340 LEU B O 1
ATOM 7130 N N . SER B 1 341 ? 23.676 37.521 -4.727 1 95.56 341 SER B N 1
ATOM 7131 C CA . SER B 1 341 ? 22.36 37.355 -5.337 1 95.56 341 SER B CA 1
ATOM 7132 C C . SER B 1 341 ? 22.073 35.888 -5.639 1 95.56 341 SER B C 1
ATOM 7134 O O . SER B 1 341 ? 22.937 35.173 -6.152 1 95.56 341 SER B O 1
ATOM 7136 N N . PHE B 1 342 ? 20.982 35.423 -5.207 1 94.88 342 PHE B N 1
ATOM 7137 C CA . PHE B 1 342 ? 20.67 34.007 -5.36 1 94.88 342 PHE B CA 1
ATOM 7138 C C . PHE B 1 342 ? 19.25 33.818 -5.879 1 94.88 342 PHE B C 1
ATOM 7140 O O . PHE B 1 342 ? 18.316 34.461 -5.394 1 94.88 342 PHE B O 1
ATOM 7147 N N . SER B 1 343 ? 19.1 33.03 -6.879 1 91.64 343 SER B N 1
ATOM 7148 C CA . SER B 1 343 ? 17.808 32.621 -7.421 1 91.64 343 SER B CA 1
ATOM 7149 C C . SER B 1 343 ? 17.676 31.102 -7.449 1 91.64 343 SER B C 1
ATOM 7151 O O . SER B 1 343 ? 18.63 30.397 -7.786 1 91.64 343 SER B O 1
ATOM 7153 N N . PHE B 1 344 ? 16.556 30.677 -6.985 1 85.5 344 PHE B N 1
ATOM 7154 C CA . PHE B 1 344 ? 16.295 29.249 -7.124 1 85.5 344 PHE B CA 1
ATOM 7155 C C . PHE B 1 344 ? 16.16 28.864 -8.593 1 85.5 344 PHE B C 1
ATOM 7157 O O . PHE B 1 344 ? 15.729 29.674 -9.415 1 85.5 344 PHE B O 1
ATOM 7164 N N . PRO B 1 345 ? 16.613 27.731 -9.03 1 75.55 345 PRO B N 1
ATOM 7165 C CA . PRO B 1 345 ? 16.605 27.346 -10.444 1 75.55 345 PRO B CA 1
ATOM 7166 C C . PRO B 1 345 ? 15.24 27.54 -11.1 1 75.55 345 PRO B C 1
ATOM 7168 O O . PRO B 1 345 ? 15.16 27.988 -12.247 1 75.55 345 PRO B O 1
ATOM 7171 N N . ASP B 1 346 ? 14.081 27.27 -10.516 1 69.65 346 ASP B N 1
ATOM 7172 C CA . ASP B 1 346 ? 12.782 27.306 -11.181 1 69.65 346 ASP B CA 1
ATOM 7173 C C . ASP B 1 346 ? 12.027 28.59 -10.842 1 69.65 346 ASP B C 1
ATOM 7175 O O . ASP B 1 346 ? 10.837 28.713 -11.138 1 69.65 346 ASP B O 1
ATOM 7179 N N . GLN B 1 347 ? 12.84 29.572 -10.3 1 73.72 347 GLN B N 1
ATOM 7180 C CA . GLN B 1 347 ? 12.162 30.817 -9.951 1 73.72 347 GLN B CA 1
ATOM 7181 C C . GLN B 1 347 ? 12.783 32.004 -10.681 1 73.72 347 GLN B C 1
ATOM 7183 O O . GLN B 1 347 ? 14.002 32.069 -10.848 1 73.72 347 GLN B O 1
ATOM 7188 N N . GLU B 1 348 ? 11.99 32.772 -11.278 1 72.86 348 GLU B N 1
ATOM 7189 C CA . GLU B 1 348 ? 12.455 33.928 -12.04 1 72.86 348 GLU B CA 1
ATOM 7190 C C . GLU B 1 348 ? 12.925 35.046 -11.114 1 72.86 348 GLU B C 1
ATOM 7192 O O . GLU B 1 348 ? 13.931 35.704 -11.387 1 72.86 348 GLU B O 1
ATOM 7197 N N . SER B 1 349 ? 12.233 35.223 -9.989 1 81.24 349 SER B N 1
ATOM 7198 C CA . SER B 1 349 ? 12.61 36.309 -9.091 1 81.24 349 SER B CA 1
ATOM 7199 C C . SER B 1 349 ? 13.664 35.856 -8.086 1 81.24 349 SER B C 1
ATOM 7201 O O . SER B 1 349 ? 13.569 34.759 -7.532 1 81.24 349 SER B O 1
ATOM 7203 N N . PRO B 1 350 ? 14.689 36.718 -7.935 1 88.87 350 PRO B N 1
ATOM 7204 C CA . PRO B 1 350 ? 15.738 36.354 -6.98 1 88.87 350 PRO B CA 1
ATOM 7205 C C . PRO B 1 350 ? 15.234 36.308 -5.539 1 88.87 350 PRO B C 1
ATOM 7207 O O . PRO B 1 350 ? 14.416 37.141 -5.141 1 88.87 350 PRO B O 1
ATOM 7210 N N . ALA B 1 351 ? 15.634 35.297 -4.848 1 90.67 351 ALA B N 1
ATOM 7211 C CA . ALA B 1 351 ? 15.298 35.162 -3.433 1 90.67 351 ALA B CA 1
ATOM 7212 C C . ALA B 1 351 ? 16.13 36.114 -2.578 1 90.67 351 ALA B C 1
ATOM 7214 O O . ALA B 1 351 ? 15.691 36.541 -1.508 1 90.67 351 ALA B O 1
ATOM 7215 N N . LEU B 1 352 ? 17.365 36.373 -2.996 1 95.1 352 LEU B N 1
ATOM 7216 C CA . LEU B 1 352 ? 18.281 37.315 -2.36 1 95.1 352 LEU B CA 1
ATOM 7217 C C . LEU B 1 352 ? 18.904 38.248 -3.392 1 95.1 352 LEU B C 1
ATOM 7219 O O . LEU B 1 352 ? 19.223 37.825 -4.505 1 95.1 352 LEU B O 1
ATOM 7223 N N . GLN B 1 353 ? 19.016 39.508 -2.98 1 95.62 353 GLN B N 1
ATOM 7224 C CA . GLN B 1 353 ? 19.563 40.501 -3.899 1 95.62 353 GLN B CA 1
ATOM 7225 C C . GLN B 1 353 ? 20.664 41.32 -3.232 1 95.62 353 GLN B C 1
ATOM 7227 O O . GLN B 1 353 ? 20.394 42.109 -2.324 1 95.62 353 GLN B O 1
ATOM 7232 N N . GLU B 1 354 ? 21.819 41.193 -3.703 1 94.95 354 GLU B N 1
ATOM 7233 C CA . GLU B 1 354 ? 22.981 42.02 -3.392 1 94.95 354 GLU B CA 1
ATOM 7234 C C . GLU B 1 354 ? 23.202 42.118 -1.885 1 94.95 354 GLU B C 1
ATOM 7236 O O . GLU B 1 354 ? 23.317 43.218 -1.34 1 94.95 354 GLU B O 1
ATOM 7241 N N . ILE B 1 355 ? 23.265 41.043 -1.269 1 96.2 355 ILE B N 1
ATOM 7242 C CA . ILE B 1 355 ? 23.494 40.986 0.17 1 96.2 355 ILE B CA 1
ATOM 7243 C C . ILE B 1 355 ? 24.994 41.031 0.456 1 96.2 355 ILE B C 1
ATOM 7245 O O . ILE B 1 355 ? 25.774 40.311 -0.172 1 96.2 355 ILE B O 1
ATOM 7249 N N . SER B 1 356 ? 25.4 41.898 1.302 1 96.6 356 SER B N 1
ATOM 7250 C CA . SER B 1 356 ? 26.784 41.977 1.757 1 96.6 356 SER B CA 1
ATOM 7251 C C . SER B 1 356 ? 26.861 42.073 3.277 1 96.6 356 SER B C 1
ATOM 7253 O O . SER B 1 356 ? 26.065 42.776 3.902 1 96.6 356 SER B O 1
ATOM 7255 N N . LEU B 1 357 ? 27.751 41.291 3.829 1 95.21 357 LEU B N 1
ATOM 7256 C CA . LEU B 1 357 ? 27.929 41.356 5.275 1 95.21 357 LEU B CA 1
ATOM 7257 C C . LEU B 1 357 ? 29.294 40.811 5.68 1 95.21 357 LEU B C 1
ATOM 7259 O O . LEU B 1 357 ? 29.92 40.066 4.922 1 95.21 357 LEU B O 1
ATOM 7263 N N . GLU B 1 358 ? 29.761 41.244 6.82 1 95.36 358 GLU B N 1
ATOM 7264 C CA . GLU B 1 358 ? 30.994 40.776 7.446 1 95.36 358 GLU B CA 1
ATOM 7265 C C . GLU B 1 358 ? 30.762 40.4 8.907 1 95.36 358 GLU B C 1
ATOM 7267 O O . GLU B 1 358 ? 30.296 41.221 9.699 1 95.36 358 GLU B O 1
ATOM 7272 N N . LEU B 1 359 ? 31.052 39.219 9.215 1 96.39 359 LEU B N 1
ATOM 7273 C CA . LEU B 1 359 ? 30.93 38.704 10.574 1 96.39 359 LEU B CA 1
ATOM 7274 C C . LEU B 1 359 ? 32.256 38.126 11.058 1 96.39 359 LEU B C 1
ATOM 7276 O O . LEU B 1 359 ? 32.611 36.998 10.708 1 96.39 359 LEU B O 1
ATOM 7280 N N . PRO B 1 360 ? 32.933 38.89 11.866 1 95.45 360 PRO B N 1
ATOM 7281 C CA . PRO B 1 360 ? 34.209 38.383 12.375 1 95.45 360 PRO B CA 1
ATOM 7282 C C . PRO B 1 360 ? 34.041 37.156 13.27 1 95.45 360 PRO B C 1
ATOM 7284 O O . PRO B 1 360 ? 32.958 36.929 13.815 1 95.45 360 PRO B O 1
ATOM 7287 N N . ALA B 1 361 ? 35.173 36.4 13.428 1 96.16 361 ALA B N 1
ATOM 7288 C CA . ALA B 1 361 ? 35.154 35.24 14.315 1 96.16 361 ALA B CA 1
ATOM 7289 C C . ALA B 1 361 ? 34.754 35.639 15.732 1 96.16 361 ALA B C 1
ATOM 7291 O O . ALA B 1 361 ? 35.241 36.64 16.263 1 96.16 361 ALA B O 1
ATOM 7292 N N . GLY B 1 362 ? 33.746 34.91 16.236 1 94.86 362 GLY B N 1
ATOM 7293 C CA . GLY B 1 362 ? 33.292 35.173 17.592 1 94.86 362 GLY B CA 1
ATOM 7294 C C . GLY B 1 362 ? 32.155 36.176 17.656 1 94.86 362 GLY B C 1
ATOM 7295 O O . GLY B 1 362 ? 31.62 36.447 18.733 1 94.86 362 GLY B O 1
ATOM 7296 N N . GLY B 1 363 ? 31.776 36.668 16.546 1 95.06 363 GLY B N 1
ATOM 7297 C CA . GLY B 1 363 ? 30.708 37.654 16.497 1 95.06 363 GLY B CA 1
ATOM 7298 C C . GLY B 1 363 ? 29.324 37.038 16.571 1 95.06 363 GLY B C 1
ATOM 7299 O O . GLY B 1 363 ? 29.159 35.838 16.338 1 95.06 363 GLY B O 1
ATOM 7300 N N . ILE B 1 364 ? 28.367 37.868 16.967 1 96.34 364 ILE B N 1
ATOM 7301 C CA . ILE B 1 364 ? 26.962 37.475 17.006 1 96.34 364 ILE B CA 1
ATOM 7302 C C . ILE B 1 364 ? 26.167 38.302 15.999 1 96.34 364 ILE B C 1
ATOM 7304 O O . ILE B 1 364 ? 26.139 39.532 16.08 1 96.34 364 ILE B O 1
ATOM 7308 N N . LEU B 1 365 ? 25.591 37.646 15.079 1 96.49 365 LEU B N 1
ATOM 7309 C CA . LEU B 1 365 ? 24.797 38.302 14.046 1 96.49 365 LEU B CA 1
ATOM 7310 C C . LEU B 1 365 ? 23.315 37.98 14.214 1 96.49 365 LEU B C 1
ATOM 7312 O O . LEU B 1 365 ? 22.946 36.819 14.405 1 96.49 365 LEU B O 1
ATOM 7316 N N . GLY B 1 366 ? 22.484 38.973 14.211 1 96.32 366 GLY B N 1
ATOM 7317 C CA . GLY B 1 366 ? 21.04 38.805 14.18 1 96.32 366 GLY B CA 1
ATOM 7318 C C . GLY B 1 366 ? 20.437 39.077 12.815 1 96.32 366 GLY B C 1
ATOM 7319 O O . GLY B 1 366 ? 20.878 39.983 12.105 1 96.32 366 GLY B O 1
ATOM 7320 N N . ILE B 1 367 ? 19.552 38.264 12.471 1 95.56 367 ILE B N 1
ATOM 7321 C CA . ILE B 1 367 ? 18.835 38.467 11.217 1 95.56 367 ILE B CA 1
ATOM 7322 C C . ILE B 1 367 ? 17.333 38.54 11.488 1 95.56 367 ILE B C 1
ATOM 7324 O O . ILE B 1 367 ? 16.754 37.614 12.06 1 95.56 367 ILE B O 1
ATOM 7328 N N . LEU B 1 368 ? 16.742 39.644 11.116 1 94.12 368 LEU B N 1
ATOM 7329 C CA . LEU B 1 368 ? 15.307 39.852 11.27 1 94.12 368 LEU B CA 1
ATOM 7330 C C . LEU B 1 368 ? 14.632 40.007 9.911 1 94.12 368 LEU B C 1
ATOM 7332 O O . LEU B 1 368 ? 15.199 40.609 8.997 1 94.12 368 LEU B O 1
ATOM 7336 N N . GLY B 1 369 ? 13.545 39.474 9.812 1 87.28 369 GLY B N 1
ATOM 7337 C CA . GLY B 1 369 ? 12.747 39.637 8.607 1 87.28 369 GLY B CA 1
ATOM 7338 C C . GLY B 1 369 ? 11.409 38.925 8.676 1 87.28 369 GLY B C 1
ATOM 7339 O O . GLY B 1 369 ? 11.224 38.02 9.493 1 87.28 369 GLY B O 1
ATOM 7340 N N . ARG B 1 370 ? 10.595 39.303 7.828 1 77.33 370 ARG B N 1
ATOM 7341 C CA . ARG B 1 370 ? 9.3 38.636 7.74 1 77.33 370 ARG B CA 1
ATOM 7342 C C . ARG B 1 370 ? 9.435 37.259 7.099 1 77.33 370 ARG B C 1
ATOM 7344 O O . ARG B 1 370 ? 10.501 36.908 6.589 1 77.33 370 ARG B O 1
ATOM 7351 N N . THR B 1 371 ? 8.434 36.493 7.317 1 74.89 371 THR B N 1
ATOM 7352 C CA . THR B 1 371 ? 8.416 35.194 6.654 1 74.89 371 THR B CA 1
ATOM 7353 C C . THR B 1 371 ? 8.541 35.356 5.142 1 74.89 371 THR B C 1
ATOM 7355 O O . THR B 1 371 ? 7.87 36.201 4.546 1 74.89 371 THR B O 1
ATOM 7358 N N . GLY B 1 372 ? 9.41 34.706 4.566 1 77 372 GLY B N 1
ATOM 7359 C CA . GLY B 1 372 ? 9.596 34.765 3.125 1 77 372 GLY B CA 1
ATOM 7360 C C . GLY B 1 372 ? 10.606 35.813 2.697 1 77 372 GLY B C 1
ATOM 7361 O O . GLY B 1 372 ? 10.826 36.02 1.502 1 77 372 GLY B O 1
ATOM 7362 N N . SER B 1 373 ? 11.199 36.455 3.682 1 84.87 373 SER B N 1
ATOM 7363 C CA . SER B 1 373 ? 12.118 37.537 3.346 1 84.87 373 SER B CA 1
ATOM 7364 C C . SER B 1 373 ? 13.464 36.995 2.877 1 84.87 373 SER B C 1
ATOM 7366 O O . SER B 1 373 ? 14.319 37.754 2.417 1 84.87 373 SER B O 1
ATOM 7368 N N . GLY B 1 374 ? 13.693 35.642 2.97 1 89.3 374 GLY B N 1
ATOM 7369 C CA . GLY B 1 374 ? 14.925 35.047 2.476 1 89.3 374 GLY B CA 1
ATOM 7370 C C . GLY B 1 374 ? 15.885 34.655 3.583 1 89.3 374 GLY B C 1
ATOM 7371 O O . GLY B 1 374 ? 17.008 34.223 3.314 1 89.3 374 GLY B O 1
ATOM 7372 N N . LYS B 1 375 ? 15.51 34.744 4.792 1 91.67 375 LYS B N 1
ATOM 7373 C CA . LYS B 1 375 ? 16.381 34.458 5.929 1 91.67 375 LYS B CA 1
ATOM 7374 C C . LYS B 1 375 ? 16.936 33.039 5.853 1 91.67 375 LYS B C 1
ATOM 7376 O O . LYS B 1 375 ? 18.15 32.836 5.923 1 91.67 375 LYS B O 1
ATOM 7381 N N . SER B 1 376 ? 15.997 32.058 5.64 1 89.81 376 SER B N 1
ATOM 7382 C CA . SER B 1 376 ? 16.392 30.653 5.615 1 89.81 376 SER B CA 1
ATOM 7383 C C . SER B 1 376 ? 17.258 30.345 4.398 1 89.81 376 SER B C 1
ATOM 7385 O O . SER B 1 376 ? 18.165 29.513 4.47 1 89.81 376 SER B O 1
ATOM 7387 N N . THR B 1 377 ? 17.003 31.029 3.28 1 92.15 377 THR B N 1
ATOM 7388 C CA . THR B 1 377 ? 17.822 30.879 2.082 1 92.15 377 THR B CA 1
ATOM 7389 C C . THR B 1 377 ? 19.254 31.336 2.346 1 92.15 377 THR B C 1
ATOM 7391 O O . THR B 1 377 ? 20.208 30.64 1.992 1 92.15 377 THR B O 1
ATOM 7394 N N . LEU B 1 378 ? 19.323 32.462 2.994 1 94.97 378 LEU B N 1
ATOM 7395 C CA . LEU B 1 378 ? 20.637 33.031 3.27 1 94.97 378 LEU B CA 1
ATOM 7396 C C . LEU B 1 378 ? 21.461 32.095 4.148 1 94.97 378 LEU B C 1
ATOM 7398 O O . LEU B 1 378 ? 22.613 31.791 3.829 1 94.97 378 LEU B O 1
ATOM 7402 N N . ILE B 1 379 ? 20.919 31.573 5.188 1 94.32 379 ILE B N 1
ATOM 7403 C CA . ILE B 1 379 ? 21.678 30.775 6.145 1 94.32 379 ILE B CA 1
ATOM 7404 C C . ILE B 1 379 ? 21.996 29.409 5.54 1 94.32 379 ILE B C 1
ATOM 7406 O O . ILE B 1 379 ? 22.959 28.753 5.945 1 94.32 379 ILE B O 1
ATOM 7410 N N . SER B 1 380 ? 21.229 28.917 4.579 1 93.67 380 SER B N 1
ATOM 7411 C CA . SER B 1 380 ? 21.449 27.627 3.935 1 93.67 380 SER B CA 1
ATOM 7412 C C . SER B 1 380 ? 22.625 27.685 2.966 1 93.67 380 SER B C 1
ATOM 7414 O O . SER B 1 380 ? 23.186 26.651 2.599 1 93.67 380 SER B O 1
ATOM 7416 N N . LEU B 1 381 ? 22.971 28.888 2.532 1 95.43 381 LEU B N 1
ATOM 7417 C CA . LEU B 1 381 ? 24.065 29.067 1.583 1 95.43 381 LEU B CA 1
ATOM 7418 C C . LEU B 1 381 ? 25.416 28.951 2.283 1 95.43 381 LEU B C 1
ATOM 7420 O O . LEU B 1 381 ? 26.417 28.603 1.654 1 95.43 381 LEU B O 1
ATOM 7424 N N . PHE B 1 382 ? 25.407 29.224 3.604 1 96.08 382 PHE B N 1
ATOM 7425 C CA . PHE B 1 382 ? 26.664 29.239 4.342 1 96.08 382 PHE B CA 1
ATOM 7426 C C . PHE B 1 382 ? 27.267 27.841 4.412 1 96.08 382 PHE B C 1
ATOM 7428 O O . PHE B 1 382 ? 28.405 27.629 3.988 1 96.08 382 PHE B O 1
ATOM 7435 N N . PRO B 1 383 ? 26.472 26.804 4.821 1 94.36 383 PRO B N 1
ATOM 7436 C CA . PRO B 1 383 ? 26.988 25.433 4.825 1 94.36 383 PRO B CA 1
ATOM 7437 C C . PRO B 1 383 ? 26.791 24.724 3.487 1 94.36 383 PRO B C 1
ATOM 7439 O O . PRO B 1 383 ? 26.901 23.497 3.412 1 94.36 383 PRO B O 1
ATOM 7442 N N . ARG B 1 384 ? 26.344 25.429 2.472 1 93.76 384 ARG B N 1
ATOM 7443 C CA . ARG B 1 384 ? 26.143 24.936 1.113 1 93.76 384 ARG B CA 1
ATOM 7444 C C . ARG B 1 384 ? 25.066 23.857 1.076 1 93.76 384 ARG B C 1
ATOM 7446 O O . ARG B 1 384 ? 25.249 22.81 0.451 1 93.76 384 ARG B O 1
ATOM 7453 N N . LEU B 1 385 ? 24.095 24.024 1.857 1 92.32 385 LEU B N 1
ATOM 7454 C CA . LEU B 1 385 ? 22.876 23.253 1.639 1 92.32 385 LEU B CA 1
ATOM 7455 C C . LEU B 1 385 ? 22.18 23.687 0.353 1 92.32 385 LEU B C 1
ATOM 7457 O O . LEU B 1 385 ? 21.417 22.918 -0.235 1 92.32 385 LEU B O 1
ATOM 7461 N N . LEU B 1 386 ? 22.424 24.947 0.049 1 91.77 386 LEU B N 1
ATOM 7462 C CA . LEU B 1 386 ? 22.222 25.526 -1.275 1 91.77 386 LEU B CA 1
ATOM 7463 C C . LEU B 1 386 ? 23.547 25.983 -1.876 1 91.77 386 LEU B C 1
ATOM 7465 O O . LEU B 1 386 ? 24.474 26.343 -1.146 1 91.77 386 LEU B O 1
ATOM 7469 N N . SER B 1 387 ? 23.639 25.943 -3.104 1 91.42 387 SER B N 1
ATOM 7470 C CA . SER B 1 387 ? 24.906 26.306 -3.73 1 91.42 387 SER B CA 1
ATOM 7471 C C . SER B 1 387 ? 24.952 27.793 -4.064 1 91.42 387 SER B C 1
ATOM 7473 O O . SER B 1 387 ? 24.259 28.252 -4.975 1 91.42 387 SER B O 1
ATOM 7475 N N . PRO B 1 388 ? 25.806 28.465 -3.331 1 94.18 388 PRO B N 1
ATOM 7476 C CA . PRO B 1 388 ? 25.986 29.875 -3.686 1 94.18 388 PRO B CA 1
ATOM 7477 C C . PRO B 1 388 ? 26.85 30.064 -4.931 1 94.18 388 PRO B C 1
ATOM 7479 O O . PRO B 1 388 ? 27.64 29.182 -5.279 1 94.18 388 PRO B O 1
ATOM 7482 N N . PRO B 1 389 ? 26.648 31.209 -5.598 1 93.91 389 PRO B N 1
ATOM 7483 C CA . PRO B 1 389 ? 27.58 31.511 -6.687 1 93.91 389 PRO B CA 1
ATOM 7484 C C . PRO B 1 389 ? 29.023 31.65 -6.208 1 93.91 389 PRO B C 1
ATOM 7486 O O . PRO B 1 389 ? 29.268 32.172 -5.118 1 93.91 389 PRO B O 1
ATOM 7489 N N . GLU B 1 390 ? 29.926 31.232 -7.052 1 94.13 390 GLU B N 1
ATOM 7490 C CA . GLU B 1 390 ? 31.344 31.315 -6.715 1 94.13 390 GLU B CA 1
ATOM 7491 C C . GLU B 1 390 ? 31.754 32.752 -6.407 1 94.13 390 GLU B C 1
ATOM 7493 O O . GLU B 1 390 ? 31.309 33.688 -7.075 1 94.13 390 GLU B O 1
ATOM 7498 N N . GLY B 1 391 ? 32.477 32.905 -5.373 1 95.32 391 GLY B N 1
ATOM 7499 C CA . GLY B 1 391 ? 33.051 34.198 -5.039 1 95.32 391 GLY B CA 1
ATOM 7500 C C . GLY B 1 391 ? 32.1 35.091 -4.265 1 95.32 391 GLY B C 1
ATOM 7501 O O . GLY B 1 391 ? 32.294 36.307 -4.202 1 95.32 391 GLY B O 1
ATOM 7502 N N . THR B 1 392 ? 31.142 34.578 -3.62 1 96.99 392 THR B N 1
ATOM 7503 C CA . THR B 1 392 ? 30.158 35.431 -2.963 1 96.99 392 THR B CA 1
ATOM 7504 C C . THR B 1 392 ? 30.127 35.163 -1.461 1 96.99 392 THR B C 1
ATOM 7506 O O . THR B 1 392 ? 29.799 36.052 -0.673 1 96.99 392 THR B O 1
ATOM 7509 N N . VAL B 1 393 ? 30.394 33.929 -1.035 1 97.59 393 VAL B N 1
ATOM 7510 C CA . VAL B 1 393 ? 30.369 33.566 0.378 1 97.59 393 VAL B CA 1
ATOM 7511 C C . VAL B 1 393 ? 31.727 33.004 0.792 1 97.59 393 VAL B C 1
ATOM 7513 O O . VAL B 1 393 ? 32.231 32.064 0.173 1 97.59 393 VAL B O 1
ATOM 7516 N N . PHE B 1 394 ? 32.244 33.592 1.847 1 97.57 394 PHE B N 1
ATOM 7517 C CA . PHE B 1 394 ? 33.575 33.201 2.294 1 97.57 394 PHE B CA 1
ATOM 7518 C C . PHE B 1 394 ? 33.562 32.825 3.77 1 97.57 394 PHE B C 1
ATOM 7520 O O . PHE B 1 394 ? 32.882 33.466 4.574 1 97.57 394 PHE B O 1
ATOM 7527 N N . LEU B 1 395 ? 34.29 31.826 4.098 1 97.28 395 LEU B N 1
ATOM 7528 C CA . LEU B 1 395 ? 34.555 31.403 5.469 1 97.28 395 LEU B CA 1
ATOM 7529 C C . LEU B 1 395 ? 36.05 31.435 5.769 1 97.28 395 LEU B C 1
ATOM 7531 O O . LEU B 1 395 ? 36.826 30.697 5.158 1 97.28 395 LEU B O 1
ATOM 7535 N N . ASP B 1 396 ? 36.474 32.244 6.608 1 96.45 396 ASP B N 1
ATOM 7536 C CA . ASP B 1 396 ? 37.879 32.493 6.918 1 96.45 396 ASP B CA 1
ATOM 7537 C C . ASP B 1 396 ? 38.661 32.866 5.66 1 96.45 396 ASP B C 1
ATOM 7539 O O . ASP B 1 396 ? 39.742 32.328 5.413 1 96.45 396 ASP B O 1
ATOM 7543 N N . GLY B 1 397 ? 37.965 33.55 4.84 1 94.57 397 GLY B N 1
ATOM 7544 C CA . GLY B 1 397 ? 38.623 34.083 3.657 1 94.57 397 GLY B CA 1
ATOM 7545 C C . GLY B 1 397 ? 38.58 33.137 2.473 1 94.57 397 GLY B C 1
ATOM 7546 O O . GLY B 1 397 ? 38.941 33.515 1.356 1 94.57 397 GLY B O 1
ATOM 7547 N N . THR B 1 398 ? 38.191 31.971 2.661 1 96.01 398 THR B N 1
ATOM 7548 C CA . THR B 1 398 ? 38.116 30.982 1.591 1 96.01 398 THR B CA 1
ATOM 7549 C C . THR B 1 398 ? 36.68 30.828 1.098 1 96.01 398 THR B C 1
ATOM 7551 O O . THR B 1 398 ? 35.75 30.721 1.9 1 96.01 398 THR B O 1
ATOM 7554 N N . ASP B 1 399 ? 36.583 30.749 -0.212 1 96.97 399 ASP B N 1
ATOM 7555 C CA . ASP B 1 399 ? 35.268 30.524 -0.804 1 96.97 399 ASP B CA 1
ATOM 7556 C C . ASP B 1 399 ? 34.686 29.184 -0.359 1 96.97 399 ASP B C 1
ATOM 7558 O O . ASP B 1 399 ? 35.376 28.163 -0.385 1 96.97 399 ASP B O 1
ATOM 7562 N N . VAL B 1 400 ? 33.443 29.178 0.043 1 96.57 400 VAL B N 1
ATOM 7563 C CA . VAL B 1 400 ? 32.823 27.98 0.599 1 96.57 400 VAL B CA 1
ATOM 7564 C C . VAL B 1 400 ? 32.777 26.882 -0.461 1 96.57 400 VAL B C 1
ATOM 7566 O O . VAL B 1 400 ? 32.737 25.694 -0.133 1 96.57 400 VAL B O 1
ATOM 7569 N N . THR B 1 401 ? 32.778 27.217 -1.791 1 95.37 401 THR B N 1
ATOM 7570 C CA . THR B 1 401 ? 32.748 26.244 -2.877 1 95.37 401 THR B CA 1
ATOM 7571 C C . THR B 1 401 ? 34.066 25.48 -2.956 1 95.37 401 THR B C 1
ATOM 7573 O O . THR B 1 401 ? 34.147 24.435 -3.605 1 95.37 401 THR B O 1
ATOM 7576 N N . GLN B 1 402 ? 35.041 25.943 -2.174 1 95.78 402 GLN B N 1
ATOM 7577 C CA . GLN B 1 402 ? 36.362 25.325 -2.216 1 95.78 402 GLN B CA 1
ATOM 7578 C C . GLN B 1 402 ? 36.599 24.451 -0.987 1 95.78 402 GLN B C 1
ATOM 7580 O O . GLN B 1 402 ? 37.663 23.844 -0.847 1 95.78 402 GLN B O 1
ATOM 7585 N N . TYR B 1 403 ? 35.665 24.302 -0.179 1 95.4 403 TYR B N 1
ATOM 7586 C CA . TYR B 1 403 ? 35.77 23.471 1.016 1 95.4 403 TYR B CA 1
ATOM 7587 C C . TYR B 1 403 ? 35.311 22.046 0.73 1 95.4 403 TYR B C 1
ATOM 7589 O O . TYR B 1 403 ? 34.441 21.825 -0.115 1 95.4 403 TYR B O 1
ATOM 7597 N N . ASP B 1 404 ? 35.944 21.179 1.418 1 94.57 404 ASP B N 1
ATOM 7598 C CA . ASP B 1 404 ? 35.335 19.859 1.542 1 94.57 404 ASP B CA 1
ATOM 7599 C C . ASP B 1 404 ? 34 19.936 2.279 1 94.57 404 ASP B C 1
ATOM 7601 O O . ASP B 1 404 ? 33.898 20.581 3.324 1 94.57 404 ASP B O 1
ATOM 7605 N N . LEU B 1 405 ? 33.023 19.299 1.795 1 92.73 405 LEU B N 1
ATOM 7606 C CA . LEU B 1 405 ? 31.663 19.46 2.298 1 92.73 405 LEU B CA 1
ATOM 7607 C C . LEU B 1 405 ? 31.56 18.996 3.747 1 92.73 405 LEU B C 1
ATOM 7609 O O . LEU B 1 405 ? 30.839 19.597 4.546 1 92.73 405 LEU B O 1
ATOM 7613 N N . ASN B 1 406 ? 32.222 17.957 4.072 1 91.06 406 ASN B N 1
ATOM 7614 C CA . ASN B 1 406 ? 32.172 17.451 5.439 1 91.06 406 ASN B CA 1
ATOM 7615 C C . ASN B 1 406 ? 32.793 18.437 6.425 1 91.06 406 ASN B C 1
ATOM 7617 O O . ASN B 1 406 ? 32.267 18.641 7.521 1 91.06 406 ASN B O 1
ATOM 7621 N N . THR B 1 407 ? 33.858 18.978 5.949 1 93.17 407 THR B N 1
ATOM 7622 C CA . THR B 1 407 ? 34.537 19.964 6.783 1 93.17 407 THR B CA 1
ATOM 7623 C C . THR B 1 407 ? 33.693 21.228 6.92 1 93.17 407 THR B C 1
ATOM 7625 O O . THR B 1 407 ? 33.55 21.77 8.018 1 93.17 407 THR B O 1
ATOM 7628 N N . LEU B 1 408 ? 33.183 21.593 5.872 1 95 408 LEU B N 1
ATOM 7629 C CA . LEU B 1 408 ? 32.375 22.808 5.866 1 95 408 LEU B CA 1
ATOM 7630 C C . LEU B 1 408 ? 31.138 22.641 6.742 1 95 408 LEU B C 1
ATOM 7632 O O . LEU B 1 408 ? 30.889 23.454 7.635 1 95 408 LEU B O 1
ATOM 7636 N N . ARG B 1 409 ? 30.443 21.634 6.54 1 93.31 409 ARG B N 1
ATOM 7637 C CA . ARG B 1 409 ? 29.184 21.417 7.246 1 93.31 409 ARG B CA 1
ATOM 7638 C C . ARG B 1 409 ? 29.431 21.03 8.7 1 93.31 409 ARG B C 1
ATOM 7640 O O . ARG B 1 409 ? 28.645 21.381 9.583 1 93.31 409 ARG B O 1
ATOM 7647 N N . GLY B 1 410 ? 30.533 20.409 8.911 1 92.09 410 GLY B N 1
ATOM 7648 C CA . GLY B 1 410 ? 30.927 20.09 10.274 1 92.09 410 GLY B CA 1
ATOM 7649 C C . GLY B 1 410 ? 31.272 21.315 11.099 1 92.09 410 GLY B C 1
ATOM 7650 O O . GLY B 1 410 ? 31.289 21.257 12.33 1 92.09 410 GLY B O 1
ATOM 7651 N N . SER B 1 411 ? 31.489 22.372 10.41 1 94.59 411 SER B N 1
ATOM 7652 C CA . SER B 1 411 ? 31.858 23.605 11.098 1 94.59 411 SER B CA 1
ATOM 7653 C C . SER B 1 411 ? 30.623 24.381 11.543 1 94.59 411 SER B C 1
ATOM 7655 O O . SER B 1 411 ? 30.735 25.393 12.238 1 94.59 411 SER B O 1
ATOM 7657 N N . PHE B 1 412 ? 29.494 23.806 11.165 1 95.49 412 PHE B N 1
ATOM 7658 C CA . PHE B 1 412 ? 28.254 24.495 11.503 1 95.49 412 PHE B CA 1
ATOM 7659 C C . PHE B 1 412 ? 27.377 23.625 12.395 1 95.49 412 PHE B C 1
ATOM 7661 O O . PHE B 1 412 ? 27.309 22.408 12.211 1 95.49 412 PHE B O 1
ATOM 7668 N N . GLY B 1 413 ? 26.835 24.153 13.429 1 94.28 413 GLY B N 1
ATOM 7669 C CA . GLY B 1 413 ? 25.666 23.627 14.115 1 94.28 413 GLY B CA 1
ATOM 7670 C C . GLY B 1 413 ? 24.384 24.354 13.752 1 94.28 413 GLY B C 1
ATOM 7671 O O . GLY B 1 413 ? 24.267 25.562 13.966 1 94.28 413 GLY B O 1
ATOM 7672 N N . ILE B 1 414 ? 23.495 23.63 13.153 1 93.7 414 ILE B N 1
ATOM 7673 C CA . ILE B 1 414 ? 22.31 24.304 12.636 1 93.7 414 ILE B CA 1
ATOM 7674 C C . ILE B 1 414 ? 21.065 23.777 13.346 1 93.7 414 ILE B C 1
ATOM 7676 O O . ILE B 1 414 ? 20.864 22.564 13.442 1 93.7 414 ILE B O 1
ATOM 7680 N N . VAL B 1 415 ? 20.304 24.63 13.836 1 93.26 415 VAL B N 1
ATOM 7681 C CA . VAL B 1 415 ? 18.979 24.323 14.365 1 93.26 415 VAL B CA 1
ATOM 7682 C C . VAL B 1 415 ? 17.908 24.927 13.46 1 93.26 415 VAL B C 1
ATOM 7684 O O . VAL B 1 415 ? 17.637 26.129 13.525 1 93.26 415 VAL B O 1
ATOM 7687 N N . PRO B 1 416 ? 17.283 24.096 12.728 1 89.11 416 PRO B N 1
ATOM 7688 C CA . PRO B 1 416 ? 16.311 24.616 11.763 1 89.11 416 PRO B CA 1
ATOM 7689 C C . PRO B 1 416 ? 15.014 25.079 12.422 1 89.11 416 PRO B C 1
ATOM 7691 O O . PRO B 1 416 ? 14.742 24.726 13.573 1 89.11 416 PRO B O 1
ATOM 7694 N N . GLN B 1 417 ? 14.301 25.867 11.656 1 82.17 417 GLN B N 1
ATOM 7695 C CA . GLN B 1 417 ? 13.001 26.35 12.108 1 82.17 417 GLN B CA 1
ATOM 7696 C C . GLN B 1 417 ? 12.052 25.19 12.395 1 82.17 417 GLN B C 1
ATOM 7698 O O . GLN B 1 417 ? 11.445 25.128 13.466 1 82.17 417 GLN B O 1
ATOM 7703 N N . ARG B 1 418 ? 11.976 24.286 11.394 1 80.37 418 ARG B N 1
ATOM 7704 C CA . ARG B 1 418 ? 11.206 23.063 11.599 1 80.37 418 ARG B CA 1
ATOM 7705 C C . ARG B 1 418 ? 12.099 21.932 12.099 1 80.37 418 ARG B C 1
ATOM 7707 O O . 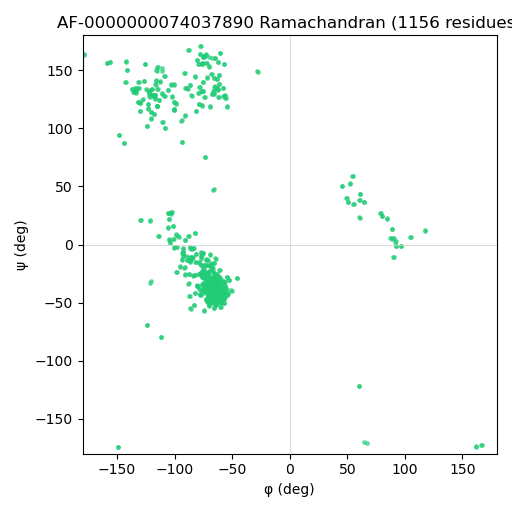ARG B 1 418 ? 12.831 21.32 11.318 1 80.37 418 ARG B O 1
ATOM 7714 N N . THR B 1 419 ? 11.902 21.657 13.386 1 86.17 419 THR B N 1
ATOM 7715 C CA . THR B 1 419 ? 12.774 20.677 14.023 1 86.17 419 THR B CA 1
ATOM 7716 C C . THR B 1 419 ? 12.375 19.258 13.627 1 86.17 419 THR B C 1
ATOM 7718 O O . THR B 1 419 ? 11.186 18.943 13.54 1 86.17 419 THR B O 1
ATOM 7721 N N . PHE B 1 420 ? 13.314 18.56 13.28 1 87.96 420 PHE B N 1
ATOM 7722 C CA . PHE B 1 420 ? 13.121 17.153 12.952 1 87.96 420 PHE B CA 1
ATOM 7723 C C . PHE B 1 420 ? 13.9 16.261 13.912 1 87.96 420 PHE B C 1
ATOM 7725 O O . PHE B 1 420 ? 15.097 16.465 14.123 1 87.96 420 PHE B O 1
ATOM 7732 N N . LEU B 1 421 ? 13.216 15.335 14.528 1 89.5 421 LEU B N 1
ATOM 7733 C CA . LEU B 1 421 ? 13.853 14.324 15.366 1 89.5 421 LEU B CA 1
ATOM 7734 C C . LEU B 1 421 ? 13.64 12.928 14.791 1 89.5 421 LEU B C 1
ATOM 7736 O O . LEU B 1 421 ? 12.561 12.621 14.279 1 89.5 421 LEU B O 1
ATOM 7740 N N . PHE B 1 422 ? 14.616 12.177 14.814 1 90.27 422 PHE B N 1
ATOM 7741 C CA . PHE B 1 422 ? 14.538 10.804 14.33 1 90.27 422 PHE B CA 1
ATOM 7742 C C . PHE B 1 422 ? 13.818 9.916 15.338 1 90.27 422 PHE B C 1
ATOM 7744 O O . PHE B 1 422 ? 13.772 10.23 16.529 1 90.27 422 PHE B O 1
ATOM 7751 N N . SER B 1 423 ? 13.267 8.816 14.834 1 87.59 423 SER B N 1
ATOM 7752 C CA . SER B 1 423 ? 12.594 7.854 15.7 1 87.59 423 SER B CA 1
ATOM 7753 C C . SER B 1 423 ? 13.598 7.049 16.517 1 87.59 423 SER B C 1
ATOM 7755 O O . SER B 1 423 ? 13.838 5.873 16.234 1 87.59 423 SER B O 1
ATOM 7757 N N . ALA B 1 424 ? 14.115 7.642 17.465 1 88.44 424 ALA B N 1
ATOM 7758 C CA . ALA B 1 424 ? 15.12 7.085 18.366 1 88.44 424 ALA B CA 1
ATOM 7759 C C . ALA B 1 424 ? 15.001 7.691 19.762 1 88.44 424 ALA B C 1
ATOM 7761 O O . ALA B 1 424 ? 14.038 8.403 20.056 1 88.44 424 ALA B O 1
ATOM 7762 N N . THR B 1 425 ? 15.886 7.358 20.567 1 90.7 425 THR B N 1
ATOM 7763 C CA . THR B 1 425 ? 15.877 7.897 21.922 1 90.7 425 THR B CA 1
ATOM 7764 C C . THR B 1 425 ? 16.353 9.347 21.93 1 90.7 425 THR B C 1
ATOM 7766 O O . THR B 1 425 ? 16.939 9.819 20.954 1 90.7 425 THR B O 1
ATOM 7769 N N . VAL B 1 426 ? 16.039 10.045 22.987 1 91.86 426 VAL B N 1
ATOM 7770 C CA . VAL B 1 426 ? 16.522 11.411 23.163 1 91.86 426 VAL B CA 1
ATOM 7771 C C . VAL B 1 426 ? 18.046 11.435 23.081 1 91.86 426 VAL B C 1
ATOM 7773 O O . VAL B 1 426 ? 18.624 12.287 22.402 1 91.86 426 VAL B O 1
ATOM 7776 N N . ARG B 1 427 ? 18.641 10.427 23.677 1 92.14 427 ARG B N 1
ATOM 7777 C CA . ARG B 1 427 ? 20.095 10.305 23.674 1 92.14 427 ARG B CA 1
ATOM 7778 C C . ARG B 1 427 ? 20.63 10.173 22.251 1 92.14 427 ARG B C 1
ATOM 7780 O O . ARG B 1 427 ? 21.577 10.864 21.872 1 92.14 427 ARG B O 1
ATOM 7787 N N . GLU B 1 428 ? 20.031 9.39 21.516 1 90.05 428 GLU B N 1
ATOM 7788 C CA . GLU B 1 428 ? 20.489 9.121 20.156 1 90.05 428 GLU B CA 1
ATOM 7789 C C . GLU B 1 428 ? 20.286 10.336 19.255 1 90.05 428 GLU B C 1
ATOM 7791 O O . GLU B 1 428 ? 21.086 10.585 18.351 1 90.05 428 GLU B O 1
ATOM 7796 N N . ASN B 1 429 ? 19.23 11.026 19.495 1 91.84 429 ASN B N 1
ATOM 7797 C CA . ASN B 1 429 ? 18.969 12.233 18.718 1 91.84 429 ASN B CA 1
ATOM 7798 C C . ASN B 1 429 ? 20.019 13.308 18.983 1 91.84 429 ASN B C 1
ATOM 7800 O O . ASN B 1 429 ? 20.406 14.042 18.073 1 91.84 429 ASN B O 1
ATOM 7804 N N . ILE B 1 430 ? 20.447 13.353 20.214 1 91.95 430 ILE B N 1
ATOM 7805 C CA . ILE B 1 430 ? 21.46 14.339 20.576 1 91.95 430 ILE B CA 1
ATOM 7806 C C . ILE B 1 430 ? 22.832 13.867 20.103 1 91.95 430 ILE B C 1
ATOM 7808 O O . ILE B 1 430 ? 23.582 14.631 19.49 1 91.95 430 ILE B O 1
ATOM 7812 N N . ARG B 1 431 ? 23.11 12.632 20.311 1 90.42 431 ARG B N 1
ATOM 7813 C CA . ARG B 1 431 ? 24.421 12.048 20.047 1 90.42 431 ARG B CA 1
ATOM 7814 C C . ARG B 1 431 ? 24.664 11.903 18.548 1 90.42 431 ARG B C 1
ATOM 7816 O O . ARG B 1 431 ? 25.804 11.727 18.114 1 90.42 431 ARG B O 1
ATOM 7823 N N . PHE B 1 432 ? 23.645 12.043 17.844 1 84.58 432 PHE B N 1
ATOM 7824 C CA . PHE B 1 432 ? 23.72 11.841 16.402 1 84.58 432 PHE B CA 1
ATOM 7825 C C . PHE B 1 432 ? 24.777 12.747 15.783 1 84.58 432 PHE B C 1
ATOM 7827 O O . PHE B 1 432 ? 25.473 12.349 14.846 1 84.58 432 PHE B O 1
ATOM 7834 N N . ALA B 1 433 ? 24.937 13.969 16.265 1 85.53 433 ALA B N 1
ATOM 7835 C CA . ALA B 1 433 ? 25.881 14.956 15.749 1 85.53 433 ALA B CA 1
ATOM 7836 C C . ALA B 1 433 ? 27.318 14.576 16.097 1 85.53 433 ALA B C 1
ATOM 7838 O O . ALA B 1 433 ? 28.258 14.987 15.414 1 85.53 433 ALA B O 1
ATOM 7839 N N . ARG B 1 434 ? 27.536 13.865 17.18 1 90.6 434 ARG B N 1
ATOM 7840 C CA . ARG B 1 434 ? 28.8 13.305 17.649 1 90.6 434 ARG B CA 1
ATOM 7841 C C . ARG B 1 434 ? 28.585 11.949 18.313 1 90.6 434 ARG B C 1
ATOM 7843 O O . ARG B 1 434 ? 28.521 11.857 19.541 1 90.6 434 ARG B O 1
ATOM 7850 N N . PRO B 1 435 ? 28.603 10.916 17.536 1 85.68 435 PRO B N 1
ATOM 7851 C CA . PRO B 1 435 ? 28.191 9.593 18.011 1 85.68 435 PRO B CA 1
ATOM 7852 C C . PRO B 1 435 ? 29.061 9.08 19.155 1 85.68 435 PRO B C 1
ATOM 7854 O O . PRO B 1 435 ? 28.598 8.291 19.983 1 85.68 435 PRO B O 1
ATOM 7857 N N . HIS B 1 436 ? 30.265 9.583 19.31 1 87.16 436 HIS B N 1
ATOM 7858 C CA . HIS B 1 436 ? 31.183 9.07 20.321 1 87.16 436 HIS B CA 1
ATOM 7859 C C . HIS B 1 436 ? 31.299 10.032 21.499 1 87.16 436 HIS B C 1
ATOM 7861 O O . HIS B 1 436 ? 32.224 9.922 22.307 1 87.16 436 HIS B O 1
ATOM 7867 N N . ALA B 1 437 ? 30.363 10.937 21.518 1 91.17 437 ALA B N 1
ATOM 7868 C CA . ALA B 1 437 ? 30.397 11.891 22.623 1 91.17 437 ALA B CA 1
ATOM 7869 C C . ALA B 1 437 ? 30.199 11.187 23.963 1 91.17 437 ALA B C 1
ATOM 7871 O O . ALA B 1 437 ? 29.416 10.239 24.063 1 91.17 437 ALA B O 1
ATOM 7872 N N . SER B 1 438 ? 30.861 11.579 24.996 1 92.59 438 SER B N 1
ATOM 7873 C CA . SER B 1 438 ? 30.76 11.019 26.34 1 92.59 438 SER B CA 1
ATOM 7874 C C . SER B 1 438 ? 29.452 11.425 27.011 1 92.59 438 SER B C 1
ATOM 7876 O O . SER B 1 438 ? 28.808 12.39 26.595 1 92.59 438 SER B O 1
ATOM 7878 N N . ASP B 1 439 ? 29.14 10.755 28 1 91.04 439 ASP B N 1
ATOM 7879 C CA . ASP B 1 439 ? 27.935 11.07 28.761 1 91.04 439 ASP B CA 1
ATOM 7880 C C . ASP B 1 439 ? 28.052 12.435 29.435 1 91.04 439 ASP B C 1
ATOM 7882 O O . ASP B 1 439 ? 27.057 13.145 29.588 1 91.04 439 ASP B O 1
ATOM 7886 N N . ALA B 1 440 ? 29.249 12.699 29.761 1 93.34 440 ALA B N 1
ATOM 7887 C CA . ALA B 1 440 ? 29.48 14.005 30.375 1 93.34 440 ALA B CA 1
ATOM 7888 C C . ALA B 1 440 ? 29.184 15.133 29.391 1 93.34 440 ALA B C 1
ATOM 7890 O O . ALA B 1 440 ? 28.628 16.167 29.771 1 93.34 440 ALA B O 1
ATOM 7891 N N . ALA B 1 441 ? 29.559 14.931 28.195 1 93.97 441 ALA B N 1
ATOM 7892 C CA . ALA B 1 441 ? 29.308 15.933 27.162 1 93.97 441 ALA B CA 1
ATOM 7893 C C . ALA B 1 441 ? 27.813 16.091 26.902 1 93.97 441 ALA B C 1
ATOM 7895 O O . ALA B 1 441 ? 27.328 17.204 26.684 1 93.97 441 ALA B O 1
ATOM 7896 N N . ILE B 1 442 ? 27.122 14.999 26.979 1 93.24 442 ILE B N 1
ATOM 7897 C CA . ILE B 1 442 ? 25.681 15.017 26.754 1 93.24 442 ILE B CA 1
ATOM 7898 C C . ILE B 1 442 ? 24.988 15.744 27.905 1 93.24 442 ILE B C 1
ATOM 7900 O O . ILE B 1 442 ? 24.065 16.531 27.684 1 93.24 442 ILE B O 1
ATOM 7904 N N . ARG B 1 443 ? 25.423 15.461 29.076 1 93.06 443 ARG B N 1
ATOM 7905 C CA . ARG B 1 443 ? 24.85 16.124 30.243 1 93.06 443 ARG B CA 1
ATOM 7906 C C . ARG B 1 443 ? 25.086 17.629 30.189 1 93.06 443 ARG B C 1
ATOM 7908 O O . ARG B 1 443 ? 24.226 18.413 30.596 1 93.06 443 ARG B O 1
ATOM 7915 N N . HIS B 1 444 ? 26.215 17.951 29.732 1 94.03 444 HIS B N 1
ATOM 7916 C CA . HIS B 1 444 ? 26.567 19.363 29.631 1 94.03 444 HIS B CA 1
ATOM 7917 C C . HIS B 1 444 ? 25.615 20.102 28.696 1 94.03 444 HIS B C 1
ATOM 7919 O O . HIS B 1 444 ? 25.094 21.163 29.046 1 94.03 444 HIS B O 1
ATOM 7925 N N . VAL B 1 445 ? 25.376 19.531 27.51 1 94.05 445 VAL B N 1
ATOM 7926 C CA . VAL B 1 445 ? 24.522 20.208 26.541 1 94.05 445 VAL B CA 1
ATOM 7927 C C . VAL B 1 445 ? 23.064 20.125 26.989 1 94.05 445 VAL B C 1
ATOM 7929 O O . VAL B 1 445 ? 22.253 20.99 26.649 1 94.05 445 VAL B O 1
ATOM 7932 N N . GLU B 1 446 ? 22.739 19.126 27.752 1 91.91 446 GLU B N 1
ATOM 7933 C CA . GLU B 1 446 ? 21.421 19.024 28.373 1 91.91 446 GLU B CA 1
ATOM 7934 C C . GLU B 1 446 ? 21.139 20.226 29.269 1 91.91 446 GLU B C 1
ATOM 7936 O O . GLU B 1 446 ? 20.051 20.803 29.218 1 91.91 446 GLU B O 1
ATOM 7941 N N . GLU B 1 447 ? 22.074 20.523 30.027 1 91.68 447 GLU B N 1
ATOM 7942 C CA . GLU B 1 447 ? 21.947 21.662 30.931 1 91.68 447 GLU B CA 1
ATOM 7943 C C . GLU B 1 447 ? 21.891 22.977 30.158 1 91.68 447 GLU B C 1
ATOM 7945 O O . GLU B 1 447 ? 21.085 23.855 30.475 1 91.68 447 GLU B O 1
ATOM 7950 N N . LEU B 1 448 ? 22.676 23.05 29.169 1 92.22 448 LEU B N 1
ATOM 7951 C CA . LEU B 1 448 ? 22.741 24.266 28.367 1 92.22 448 LEU B CA 1
ATOM 7952 C C . LEU B 1 448 ? 21.417 24.517 27.652 1 92.22 448 LEU B C 1
ATOM 7954 O O . LEU B 1 448 ? 20.997 25.667 27.5 1 92.22 448 LEU B O 1
ATOM 7958 N N . ALA B 1 449 ? 20.811 23.407 27.238 1 92.12 449 ALA B N 1
ATOM 7959 C CA . ALA B 1 449 ? 19.562 23.521 26.489 1 92.12 449 ALA B CA 1
ATOM 7960 C C . ALA B 1 449 ? 18.357 23.492 27.424 1 92.12 449 ALA B C 1
ATOM 7962 O O . ALA B 1 449 ? 17.212 23.436 26.97 1 92.12 449 ALA B O 1
ATOM 7963 N N . ALA B 1 450 ? 18.563 23.452 28.719 1 89.14 450 ALA B N 1
ATOM 7964 C CA . ALA B 1 450 ? 17.517 23.458 29.738 1 89.14 450 ALA B CA 1
ATOM 7965 C C . ALA B 1 450 ? 16.598 22.249 29.589 1 89.14 450 ALA B C 1
ATOM 7967 O O . ALA B 1 450 ? 15.372 22.387 29.605 1 89.14 450 ALA B O 1
ATOM 7968 N N . LEU B 1 451 ? 17.231 21.158 29.371 1 89.99 451 LEU B N 1
ATOM 7969 C CA . LEU B 1 451 ? 16.462 19.929 29.207 1 89.99 451 LEU B CA 1
ATOM 7970 C C . LEU B 1 451 ? 16.478 19.102 30.487 1 89.99 451 LEU B C 1
ATOM 7972 O O . LEU B 1 451 ? 15.809 18.069 30.573 1 89.99 451 LEU B O 1
ATOM 7976 N N . ASP B 1 452 ? 17.148 19.518 31.449 1 87.28 452 ASP B N 1
ATOM 7977 C CA . ASP B 1 452 ? 17.393 18.761 32.673 1 87.28 452 ASP B CA 1
ATOM 7978 C C . ASP B 1 452 ? 16.08 18.355 33.34 1 87.28 452 ASP B C 1
ATOM 7980 O O . ASP B 1 452 ? 15.896 17.191 33.701 1 87.28 452 ASP B O 1
ATOM 7984 N N . GLN B 1 453 ? 15.253 19.279 33.431 1 83.97 453 GLN B N 1
ATOM 7985 C CA . GLN B 1 453 ? 13.979 18.992 34.082 1 83.97 453 GLN B CA 1
ATOM 7986 C C . GLN B 1 453 ? 13.125 18.058 33.23 1 83.97 453 GLN B C 1
ATOM 7988 O O . GLN B 1 453 ? 12.458 17.164 33.757 1 83.97 453 GLN B O 1
ATOM 7993 N N . ASP B 1 454 ? 13.147 18.257 31.986 1 86.6 454 ASP B N 1
ATOM 7994 C CA . ASP B 1 454 ? 12.341 17.44 31.085 1 86.6 454 ASP B CA 1
ATOM 7995 C C . ASP B 1 454 ? 12.806 15.986 31.097 1 86.6 454 ASP B C 1
ATOM 7997 O O . ASP B 1 454 ? 11.986 15.067 31.159 1 86.6 454 ASP B O 1
ATOM 8001 N N . ILE B 1 455 ? 14.099 15.772 31.03 1 88.2 455 ILE B N 1
ATOM 8002 C CA . ILE B 1 455 ? 14.679 14.435 30.971 1 88.2 455 ILE B CA 1
ATOM 8003 C C . ILE B 1 455 ? 14.322 13.661 32.238 1 88.2 455 ILE B C 1
ATOM 8005 O O . ILE B 1 455 ? 14.082 12.453 32.188 1 88.2 455 ILE B O 1
ATOM 8009 N N . GLY B 1 456 ? 14.305 14.368 33.282 1 84.6 456 GLY B N 1
ATOM 8010 C CA . GLY B 1 456 ? 13.908 13.752 34.539 1 84.6 456 GLY B CA 1
ATOM 8011 C C . GLY B 1 456 ? 12.457 13.312 34.555 1 84.6 456 GLY B C 1
ATOM 8012 O O . GLY B 1 456 ? 12.1 12.356 35.247 1 84.6 456 GLY B O 1
ATOM 8013 N N . GLU B 1 457 ? 11.66 13.949 33.735 1 83.16 457 GLU B N 1
ATOM 8014 C CA . GLU B 1 457 ? 10.229 13.662 33.717 1 83.16 457 GLU B CA 1
ATOM 8015 C C . GLU B 1 457 ? 9.889 12.616 32.659 1 83.16 457 GLU B C 1
ATOM 8017 O O . GLU B 1 457 ? 8.803 12.033 32.681 1 83.16 457 GLU B O 1
ATOM 8022 N N . PHE B 1 458 ? 10.81 12.38 31.836 1 86.85 458 PHE B N 1
ATOM 8023 C CA . PHE B 1 458 ? 10.563 11.379 30.805 1 86.85 458 PHE B CA 1
ATOM 8024 C C . PHE B 1 458 ? 10.545 9.978 31.405 1 86.85 458 PHE B C 1
ATOM 8026 O O . PHE B 1 458 ? 11.33 9.672 32.306 1 86.85 458 PHE B O 1
ATOM 8033 N N . PRO B 1 459 ? 9.695 9.064 30.937 1 82.29 459 PRO B N 1
ATOM 8034 C CA . PRO B 1 459 ? 9.556 7.723 31.509 1 82.29 459 PRO B CA 1
ATOM 8035 C C . PRO B 1 459 ? 10.877 6.958 31.546 1 82.29 459 PRO B C 1
ATOM 8037 O O . PRO B 1 459 ? 11.14 6.22 32.499 1 82.29 459 PRO B O 1
ATOM 8040 N N . GLN B 1 460 ? 11.794 7.172 30.589 1 89.24 460 GLN B N 1
ATOM 8041 C CA . GLN B 1 460 ? 13.063 6.454 30.539 1 89.24 460 GLN B CA 1
ATOM 8042 C C . GLN B 1 460 ? 14.237 7.42 30.405 1 89.24 460 GLN B C 1
ATOM 8044 O O . GLN B 1 460 ? 15.251 7.09 29.787 1 89.24 460 GLN B O 1
ATOM 8049 N N . GLY B 1 461 ? 13.933 8.67 30.802 1 87.72 461 GLY B N 1
ATOM 8050 C CA . GLY B 1 461 ? 15.001 9.653 30.725 1 87.72 461 GLY B CA 1
ATOM 8051 C C . GLY B 1 461 ? 15.536 9.845 29.318 1 87.72 461 GLY B C 1
ATOM 8052 O O . GLY B 1 461 ? 14.765 10.047 28.378 1 87.72 461 GLY B O 1
ATOM 8053 N N . TRP B 1 462 ? 16.855 9.588 29.22 1 88.05 462 TRP B N 1
ATOM 8054 C CA . TRP B 1 462 ? 17.536 9.758 27.94 1 88.05 462 TRP B CA 1
ATOM 8055 C C . TRP B 1 462 ? 17.143 8.653 26.965 1 88.05 462 TRP B C 1
ATOM 8057 O O . TRP B 1 462 ? 17.251 8.824 25.748 1 88.05 462 TRP B O 1
ATOM 8067 N N . ASP B 1 463 ? 16.644 7.688 27.468 1 88.98 463 ASP B N 1
ATOM 8068 C CA . ASP B 1 463 ? 16.355 6.53 26.628 1 88.98 463 ASP B CA 1
ATOM 8069 C C . ASP B 1 463 ? 14.888 6.508 26.207 1 88.98 463 ASP B C 1
ATOM 8071 O O . ASP B 1 463 ? 14.427 5.543 25.595 1 88.98 463 ASP B O 1
ATOM 8075 N N . THR B 1 464 ? 14.271 7.595 26.536 1 87.73 464 THR B N 1
ATOM 8076 C CA . THR B 1 464 ? 12.878 7.71 26.118 1 87.73 464 THR B CA 1
ATOM 8077 C C . THR B 1 464 ? 12.773 7.774 24.597 1 87.73 464 THR B C 1
ATOM 8079 O O . THR B 1 464 ? 13.481 8.551 23.953 1 87.73 464 THR B O 1
ATOM 8082 N N . LEU B 1 465 ? 11.922 7.017 24.044 1 86.09 465 LEU B N 1
ATOM 8083 C CA . LEU B 1 465 ? 11.713 6.982 22.601 1 86.09 465 LEU B CA 1
ATOM 8084 C C . LEU B 1 465 ? 10.857 8.16 22.147 1 86.09 465 LEU B C 1
ATOM 8086 O O . LEU B 1 465 ? 9.769 8.384 22.683 1 86.09 465 LEU B O 1
ATOM 8090 N N . VAL B 1 466 ? 11.281 9.009 21.292 1 81.93 466 VAL B N 1
ATOM 8091 C CA . VAL B 1 466 ? 10.599 10.197 20.791 1 81.93 466 VAL B CA 1
ATOM 8092 C C . VAL B 1 466 ? 9.533 9.791 19.775 1 81.93 466 VAL B C 1
ATOM 8094 O O . VAL B 1 466 ? 8.516 10.473 19.628 1 81.93 466 VAL B O 1
ATOM 8097 N N . GLY B 1 467 ? 9.448 8.516 19.319 1 69.59 467 GLY B N 1
ATOM 8098 C CA . GLY B 1 467 ? 8.492 8.072 18.317 1 69.59 467 GLY B CA 1
ATOM 8099 C C . GLY B 1 467 ? 8.705 8.718 16.961 1 69.59 467 GLY B C 1
ATOM 8100 O O . GLY B 1 467 ? 9.665 9.467 16.769 1 69.59 467 GLY B O 1
ATOM 8101 N N . GLU B 1 468 ? 7.698 8.523 16.001 1 63.15 468 GLU B N 1
ATOM 8102 C CA . GLU B 1 468 ? 7.799 9.087 14.658 1 63.15 468 GLU B CA 1
ATOM 8103 C C . GLU B 1 468 ? 7.665 10.607 14.686 1 63.15 468 GLU B C 1
ATOM 8105 O O . GLU B 1 468 ? 6.675 11.138 15.193 1 63.15 468 GLU B O 1
ATOM 8110 N N . ARG B 1 469 ? 8.619 11.394 14.266 1 56.38 469 ARG B N 1
ATOM 8111 C CA . ARG B 1 469 ? 8.759 12.841 14.137 1 56.38 469 ARG B CA 1
ATOM 8112 C C . ARG B 1 469 ? 8.609 13.528 15.49 1 56.38 469 ARG B C 1
ATOM 8114 O O . ARG B 1 469 ? 8.163 14.675 15.563 1 56.38 469 ARG B O 1
ATOM 8121 N N . GLY B 1 470 ? 8.871 12.773 16.579 1 59.27 470 GLY B N 1
ATOM 8122 C CA . GLY B 1 470 ? 8.881 13.386 17.897 1 59.27 470 GLY B CA 1
ATOM 8123 C C . GLY B 1 470 ? 7.491 13.61 18.461 1 59.27 470 GLY B C 1
ATOM 8124 O O . GLY B 1 470 ? 7.278 14.531 19.253 1 59.27 470 GLY B O 1
ATOM 8125 N N . VAL B 1 471 ? 6.571 12.807 18.038 1 55.33 471 VAL B N 1
ATOM 8126 C CA . VAL B 1 471 ? 5.158 13.054 18.3 1 55.33 471 VAL B CA 1
ATOM 8127 C C . VAL B 1 471 ? 4.889 12.977 19.801 1 55.33 471 VAL B C 1
ATOM 8129 O O . VAL B 1 471 ? 3.97 13.625 20.308 1 55.33 471 VAL B O 1
ATOM 8132 N N . THR B 1 472 ? 5.82 12.512 20.468 1 66.49 472 THR B N 1
ATOM 8133 C CA . THR B 1 472 ? 5.592 12.299 21.893 1 66.49 472 THR B CA 1
ATOM 8134 C C . THR B 1 472 ? 6.056 13.507 22.702 1 66.49 472 THR B C 1
ATOM 8136 O O . THR B 1 472 ? 5.805 13.588 23.906 1 66.49 472 THR B O 1
ATOM 8139 N N . LEU B 1 473 ? 6.71 14.446 21.982 1 74.92 473 LEU B N 1
ATOM 8140 C CA . LEU B 1 473 ? 7.311 15.583 22.67 1 74.92 473 LEU B CA 1
ATOM 8141 C C . LEU B 1 473 ? 6.571 16.874 22.335 1 74.92 473 LEU B C 1
ATOM 8143 O O . LEU B 1 473 ? 5.953 16.983 21.274 1 74.92 473 LEU B O 1
ATOM 8147 N N . SER B 1 474 ? 6.627 17.762 23.248 1 71.88 474 SER B N 1
ATOM 8148 C CA . SER B 1 474 ? 6.111 19.094 22.949 1 71.88 474 SER B CA 1
ATOM 8149 C C . SER B 1 474 ? 7.009 19.825 21.957 1 71.88 474 SER B C 1
ATOM 8151 O O . SER B 1 474 ? 8.143 19.406 21.712 1 71.88 474 SER B O 1
ATOM 8153 N N . GLY B 1 475 ? 6.499 20.83 21.322 1 77.64 475 GLY B N 1
ATOM 8154 C CA . GLY B 1 475 ? 7.278 21.637 20.397 1 77.64 475 GLY B CA 1
ATOM 8155 C C . GLY B 1 475 ? 8.546 22.196 21.014 1 77.64 475 GLY B C 1
ATOM 8156 O O . GLY B 1 475 ? 9.612 22.159 20.396 1 77.64 475 GLY B O 1
ATOM 8157 N N . GLY B 1 476 ? 8.446 22.71 22.255 1 83.29 476 GLY B N 1
ATOM 8158 C CA . GLY B 1 476 ? 9.598 23.264 22.95 1 83.29 476 GLY B CA 1
ATOM 8159 C C . GLY B 1 476 ? 10.658 22.226 23.269 1 83.29 476 GLY B C 1
ATOM 8160 O O . GLY B 1 476 ? 11.855 22.5 23.161 1 83.29 476 GLY B O 1
ATOM 8161 N N . GLN B 1 477 ? 10.212 21.071 23.689 1 85.9 477 GLN B N 1
ATOM 8162 C CA . GLN B 1 477 ? 11.136 19.983 23.988 1 85.9 477 GLN B CA 1
ATOM 8163 C C . GLN B 1 477 ? 11.907 19.557 22.741 1 85.9 477 GLN B C 1
ATOM 8165 O O . GLN B 1 477 ? 13.117 19.329 22.8 1 85.9 477 GLN B O 1
ATOM 8170 N N . ARG B 1 478 ? 11.23 19.497 21.618 1 89.26 478 ARG B N 1
ATOM 8171 C CA . ARG B 1 478 ? 11.858 19.121 20.356 1 89.26 478 ARG B CA 1
ATOM 8172 C C . ARG B 1 478 ? 12.925 20.133 19.953 1 89.26 478 ARG B C 1
ATOM 8174 O O . ARG B 1 478 ? 14.013 19.754 19.513 1 89.26 478 ARG B O 1
ATOM 8181 N N . GLN B 1 479 ? 12.593 21.373 20.142 1 89.96 479 GLN B N 1
ATOM 8182 C CA . GLN B 1 479 ? 13.525 22.437 19.784 1 89.96 479 GLN B CA 1
ATOM 8183 C C . GLN B 1 479 ? 14.774 22.392 20.66 1 89.96 479 GLN B C 1
ATOM 8185 O O . GLN B 1 479 ? 15.892 22.542 20.165 1 89.96 479 GLN B O 1
ATOM 8190 N N . ARG B 1 480 ? 14.57 22.165 21.913 1 92.25 480 ARG B N 1
ATOM 8191 C CA . ARG B 1 480 ? 15.696 22.162 22.842 1 92.25 480 ARG B CA 1
ATOM 8192 C C . ARG B 1 480 ? 16.585 20.943 22.621 1 92.25 480 ARG B C 1
ATOM 8194 O O . ARG B 1 480 ? 17.804 21.019 22.787 1 92.25 480 ARG B O 1
ATOM 8201 N N . ILE B 1 481 ? 15.969 19.846 22.23 1 91.98 481 ILE B N 1
ATOM 8202 C CA . ILE B 1 481 ? 16.752 18.665 21.883 1 91.98 481 ILE B CA 1
ATOM 8203 C C . ILE B 1 481 ? 17.577 18.943 20.628 1 91.98 481 ILE B C 1
ATOM 8205 O O . ILE B 1 481 ? 18.745 18.555 20.547 1 91.98 481 ILE B O 1
ATOM 8209 N N . ALA B 1 482 ? 16.966 19.629 19.681 1 93.18 482 ALA B N 1
ATOM 8210 C CA . ALA B 1 482 ? 17.673 20.003 18.459 1 93.18 482 ALA B CA 1
ATOM 8211 C C . ALA B 1 482 ? 18.827 20.954 18.762 1 93.18 482 ALA B C 1
ATOM 8213 O O . ALA B 1 482 ? 19.883 20.882 18.128 1 93.18 482 ALA B O 1
ATOM 8214 N N . ILE B 1 483 ? 18.586 21.814 19.71 1 94.49 483 ILE B N 1
ATOM 8215 C CA . ILE B 1 483 ? 19.634 22.743 20.118 1 94.49 483 ILE B CA 1
ATOM 8216 C C . ILE B 1 483 ? 20.788 21.972 20.755 1 94.49 483 ILE B C 1
ATOM 8218 O O . ILE B 1 483 ? 21.955 22.22 20.443 1 94.49 483 ILE B O 1
ATOM 8222 N N . ALA B 1 484 ? 20.425 21.053 21.668 1 94.27 484 ALA B N 1
ATOM 8223 C CA . ALA B 1 484 ? 21.447 20.221 22.296 1 94.27 484 ALA B CA 1
ATOM 8224 C C . ALA B 1 484 ? 22.263 19.469 21.248 1 94.27 484 ALA B C 1
ATOM 8226 O O . ALA B 1 484 ? 23.487 19.367 21.361 1 94.27 484 ALA B O 1
ATOM 8227 N N . ARG B 1 485 ? 21.599 18.973 20.274 1 94.21 485 ARG B N 1
ATOM 8228 C CA . ARG B 1 485 ? 22.242 18.253 19.18 1 94.21 485 ARG B CA 1
ATOM 8229 C C . ARG B 1 485 ? 23.239 19.145 18.448 1 94.21 485 ARG B C 1
ATOM 8231 O O . ARG B 1 485 ? 24.347 18.712 18.124 1 94.21 485 ARG B O 1
ATOM 8238 N N . ALA B 1 486 ? 22.85 20.341 18.182 1 94.9 486 ALA B N 1
ATOM 8239 C CA . ALA B 1 486 ? 23.677 21.282 17.43 1 94.9 486 ALA B CA 1
ATOM 8240 C C . ALA B 1 486 ? 24.872 21.746 18.258 1 94.9 486 ALA B C 1
ATOM 8242 O O . ALA B 1 486 ? 25.927 22.07 17.709 1 94.9 486 ALA B O 1
ATOM 8243 N N . LEU B 1 487 ? 24.752 21.737 19.605 1 95.72 487 LEU B N 1
ATOM 8244 C CA . LEU B 1 487 ? 25.774 22.273 20.498 1 95.72 487 LEU B CA 1
ATOM 8245 C C . LEU B 1 487 ? 26.813 21.209 20.835 1 95.72 487 LEU B C 1
ATOM 8247 O O . LEU B 1 487 ? 27.951 21.535 21.181 1 95.72 487 LEU B O 1
ATOM 8251 N N . LEU B 1 488 ? 26.418 19.993 20.759 1 95.15 488 LEU B N 1
ATOM 8252 C CA . LEU B 1 488 ? 27.234 18.883 21.238 1 95.15 488 LEU B CA 1
ATOM 8253 C C . LEU B 1 488 ? 28.594 18.87 20.548 1 95.15 488 LEU B C 1
ATOM 8255 O O . LEU B 1 488 ? 29.625 18.698 21.202 1 95.15 488 LEU B O 1
ATOM 8259 N N . PRO B 1 489 ? 28.668 19.091 19.218 1 93.18 489 PRO B N 1
ATOM 8260 C CA . PRO B 1 489 ? 29.97 19.064 18.547 1 93.18 489 PRO B CA 1
ATOM 8261 C C . PRO B 1 489 ? 30.798 20.319 18.813 1 93.18 489 PRO B C 1
ATOM 8263 O O . PRO B 1 489 ? 31.962 20.392 18.412 1 93.18 489 PRO B O 1
ATOM 8266 N N . ASP B 1 490 ? 30.168 21.322 19.487 1 92.9 490 ASP B N 1
ATOM 8267 C CA . ASP B 1 490 ? 30.84 22.586 19.77 1 92.9 490 ASP B CA 1
ATOM 8268 C C . ASP B 1 490 ? 31.378 23.221 18.49 1 92.9 490 ASP B C 1
ATOM 8270 O O . ASP B 1 490 ? 32.571 23.515 18.391 1 92.9 490 ASP B O 1
ATOM 8274 N N . PRO B 1 491 ? 30.525 23.498 17.528 1 94.96 491 PRO B N 1
ATOM 8275 C CA . PRO B 1 491 ? 30.934 24.039 16.23 1 94.96 491 PRO B CA 1
ATOM 8276 C C . PRO B 1 491 ? 31.418 25.484 16.319 1 94.96 491 PRO B C 1
ATOM 8278 O O . PRO B 1 491 ? 30.936 26.25 17.157 1 94.96 491 PRO B O 1
ATOM 8281 N N . PRO B 1 492 ? 32.279 25.879 15.412 1 96.21 492 PRO B N 1
ATOM 8282 C CA . PRO B 1 492 ? 32.736 27.271 15.382 1 96.21 492 PRO B CA 1
ATOM 8283 C C . PRO B 1 492 ? 31.608 28.255 15.078 1 96.21 492 PRO B C 1
ATOM 8285 O O . PRO B 1 492 ? 31.648 29.403 15.527 1 96.21 492 PRO B O 1
ATOM 8288 N N . ILE B 1 493 ? 30.665 27.755 14.362 1 97.28 493 ILE B N 1
ATOM 8289 C CA . ILE B 1 493 ? 29.553 28.627 14 1 97.28 493 ILE B CA 1
ATOM 8290 C C . ILE B 1 493 ? 28.231 27.96 14.374 1 97.28 493 ILE B C 1
ATOM 8292 O O . ILE B 1 493 ? 27.973 26.818 13.987 1 97.28 493 ILE B O 1
ATOM 8296 N N . LEU B 1 494 ? 27.426 28.59 15.12 1 96.71 494 LEU B N 1
ATOM 8297 C CA . LEU B 1 494 ? 26.092 28.123 15.481 1 96.71 494 LEU B CA 1
ATOM 8298 C C . LEU B 1 494 ? 25.018 28.96 14.793 1 96.71 494 LEU B C 1
ATOM 8300 O O . LEU B 1 494 ? 25.069 30.191 14.827 1 96.71 494 LEU B O 1
ATOM 8304 N N . VAL B 1 495 ? 24.127 28.295 14.133 1 96.5 495 VAL B N 1
ATOM 8305 C CA . VAL B 1 495 ? 23.027 28.979 13.459 1 96.5 495 VAL B CA 1
ATOM 8306 C C . VAL B 1 495 ? 21.701 28.584 14.104 1 96.5 495 VAL B C 1
ATOM 8308 O O . VAL B 1 495 ? 21.34 27.405 14.124 1 96.5 495 VAL B O 1
ATOM 8311 N N . LEU B 1 496 ? 21.009 29.504 14.625 1 95.31 496 LEU B N 1
ATOM 8312 C CA . LEU B 1 496 ? 19.689 29.302 15.213 1 95.31 496 LEU B CA 1
ATOM 8313 C C . LEU B 1 496 ? 18.604 29.915 14.334 1 95.31 496 LEU B C 1
ATOM 8315 O O . LEU B 1 496 ? 18.354 31.121 14.398 1 95.31 496 LEU B O 1
ATOM 8319 N N . ASP B 1 497 ? 17.943 29.152 13.588 1 92.7 497 ASP B N 1
ATOM 8320 C CA . ASP B 1 497 ? 16.912 29.615 12.664 1 92.7 497 ASP B CA 1
ATOM 8321 C C . ASP B 1 497 ? 15.529 29.552 13.309 1 92.7 497 ASP B C 1
ATOM 8323 O O . ASP B 1 497 ? 14.8 28.574 13.132 1 92.7 497 ASP B O 1
ATOM 8327 N N . ASP B 1 498 ? 15.12 30.567 13.977 1 87.33 498 ASP B N 1
ATOM 8328 C CA . ASP B 1 498 ? 13.855 30.664 14.698 1 87.33 498 ASP B CA 1
ATOM 8329 C C . ASP B 1 498 ? 13.639 29.448 15.596 1 87.33 498 ASP B C 1
ATOM 8331 O O . ASP B 1 498 ? 12.551 28.87 15.616 1 87.33 498 ASP B O 1
ATOM 8335 N N . SER B 1 499 ? 14.653 29.016 16.213 1 83.7 499 SER B N 1
ATOM 8336 C CA . SER B 1 499 ? 14.717 27.716 16.873 1 83.7 499 SER B CA 1
ATOM 8337 C C . SER B 1 499 ? 14.115 27.777 18.273 1 83.7 499 SER B C 1
ATOM 8339 O O . SER B 1 499 ? 14.029 26.758 18.962 1 83.7 499 SER B O 1
ATOM 8341 N N . LEU B 1 500 ? 13.7 28.931 18.707 1 80.45 500 LEU B N 1
ATOM 8342 C CA . LEU B 1 500 ? 13.142 29.063 20.048 1 80.45 500 LEU B CA 1
ATOM 8343 C C . LEU B 1 500 ? 11.718 29.608 19.992 1 80.45 500 LEU B C 1
ATOM 8345 O O . LEU B 1 500 ? 11.224 30.166 20.975 1 80.45 500 LEU B O 1
ATOM 8349 N N . SER B 1 501 ? 11.164 29.435 18.834 1 74.3 501 SER B N 1
ATOM 8350 C CA . SER B 1 501 ? 9.855 30.039 18.604 1 74.3 501 SER B CA 1
ATOM 8351 C C . SER B 1 501 ? 8.776 29.35 19.433 1 74.3 501 SER B C 1
ATOM 8353 O O . SER B 1 501 ? 7.719 29.931 19.691 1 74.3 501 SER B O 1
ATOM 8355 N N . ALA B 1 502 ? 9.051 28.125 19.842 1 72.83 502 ALA B N 1
ATOM 8356 C CA . ALA B 1 502 ? 8.035 27.366 20.568 1 72.83 502 ALA B CA 1
ATOM 8357 C C . ALA B 1 502 ? 8.246 27.472 22.076 1 72.83 502 ALA B C 1
ATOM 8359 O O . ALA B 1 502 ? 7.576 26.786 22.852 1 72.83 502 ALA B O 1
ATOM 8360 N N . VAL B 1 503 ? 9.157 28.303 22.494 1 72.92 503 VAL B N 1
ATOM 8361 C CA . VAL B 1 503 ? 9.45 28.536 23.904 1 72.92 503 VAL B CA 1
ATOM 8362 C C . VAL B 1 503 ? 8.963 29.925 24.311 1 72.92 503 VAL B C 1
ATOM 8364 O O . VAL B 1 503 ? 8.902 30.836 23.482 1 72.92 503 VAL B O 1
ATOM 8367 N N . ASP B 1 504 ? 8.519 30.042 25.457 1 70.3 504 ASP B N 1
ATOM 8368 C CA . ASP B 1 504 ? 8.075 31.353 25.923 1 70.3 504 ASP B CA 1
ATOM 8369 C C . ASP B 1 504 ? 9.233 32.348 25.947 1 70.3 504 ASP B C 1
ATOM 8371 O O . ASP B 1 504 ? 10.396 31.953 26.046 1 70.3 504 ASP B O 1
ATOM 8375 N N . THR B 1 505 ? 8.905 33.618 25.888 1 73.29 505 THR B N 1
ATOM 8376 C CA . THR B 1 505 ? 9.858 34.704 25.685 1 73.29 505 THR B CA 1
ATOM 8377 C C . THR B 1 505 ? 10.889 34.735 26.809 1 73.29 505 THR B C 1
ATOM 8379 O O . THR B 1 505 ? 12.085 34.897 26.558 1 73.29 505 THR B O 1
ATOM 8382 N N . ARG B 1 506 ? 10.433 34.578 27.973 1 73.61 506 ARG B N 1
ATOM 8383 C CA . ARG B 1 506 ? 11.344 34.664 29.109 1 73.61 506 ARG B CA 1
ATOM 8384 C C . ARG B 1 506 ? 12.326 33.497 29.112 1 73.61 506 ARG B C 1
ATOM 8386 O O . ARG B 1 506 ? 13.524 33.687 29.336 1 73.61 506 ARG B O 1
ATOM 8393 N N . THR B 1 507 ? 11.835 32.4 28.941 1 76.97 507 THR B N 1
ATOM 8394 C CA . THR B 1 507 ? 12.673 31.207 28.897 1 76.97 507 THR B CA 1
ATOM 8395 C C . THR B 1 507 ? 13.632 31.264 27.711 1 76.97 507 THR B C 1
ATOM 8397 O O . THR B 1 507 ? 14.789 30.853 27.822 1 76.97 507 THR B O 1
ATOM 8400 N N . GLU B 1 508 ? 13.084 31.778 26.65 1 85.47 508 GLU B N 1
ATOM 8401 C CA . GLU B 1 508 ? 13.891 31.932 25.443 1 85.47 508 GLU B CA 1
ATOM 8402 C C . GLU B 1 508 ? 15.114 32.806 25.706 1 85.47 508 GLU B C 1
ATOM 8404 O O . GLU B 1 508 ? 16.231 32.45 25.323 1 85.47 508 GLU B O 1
ATOM 8409 N N . GLU B 1 509 ? 14.928 33.907 26.351 1 83.66 509 GLU B N 1
ATOM 8410 C CA . GLU B 1 509 ? 16.008 34.85 26.627 1 83.66 509 GLU B CA 1
ATOM 8411 C C . GLU B 1 509 ? 17.053 34.236 27.554 1 83.66 509 GLU B C 1
ATOM 8413 O O . GLU B 1 509 ? 18.256 34.395 27.333 1 83.66 509 GLU B O 1
ATOM 8418 N N . ARG B 1 510 ? 16.579 33.568 28.547 1 84.05 510 ARG B N 1
ATOM 8419 C CA . ARG B 1 510 ? 17.486 32.942 29.503 1 84.05 510 ARG B CA 1
ATOM 8420 C C . ARG B 1 510 ? 18.323 31.856 28.835 1 84.05 510 ARG B C 1
ATOM 8422 O O . ARG B 1 510 ? 19.528 31.757 29.075 1 84.05 510 ARG B O 1
ATOM 8429 N N . LEU B 1 511 ? 17.638 31.133 28.086 1 90.19 511 LEU B N 1
ATOM 8430 C CA . LEU B 1 511 ? 18.302 30.042 27.38 1 90.19 511 LEU B CA 1
ATOM 8431 C C . LEU B 1 511 ? 19.352 30.58 26.414 1 90.19 511 LEU B C 1
ATOM 8433 O O . LEU B 1 511 ? 20.48 30.081 26.376 1 90.19 511 LEU B O 1
ATOM 8437 N N . LEU B 1 512 ? 19 31.557 25.705 1 92.46 512 LEU B N 1
ATOM 8438 C CA . LEU B 1 512 ? 19.916 32.138 24.728 1 92.46 512 LEU B CA 1
ATOM 8439 C C . LEU B 1 512 ? 21.118 32.772 25.42 1 92.46 512 LEU B C 1
ATOM 8441 O O . LEU B 1 512 ? 22.25 32.641 24.949 1 92.46 512 LEU B O 1
ATOM 8445 N N . GLN B 1 513 ? 20.876 33.44 26.488 1 90.24 513 GLN B N 1
ATOM 8446 C CA . GLN B 1 513 ? 21.959 34.063 27.241 1 90.24 513 GLN B CA 1
ATOM 8447 C C . GLN B 1 513 ? 22.961 33.02 27.728 1 90.24 513 GLN B C 1
ATOM 8449 O O . GLN B 1 513 ? 24.173 33.231 27.648 1 90.24 513 GLN B O 1
ATOM 8454 N N . ARG B 1 514 ? 22.43 31.968 28.169 1 91.09 514 ARG B N 1
ATOM 8455 C CA . ARG B 1 514 ? 23.284 30.885 28.646 1 91.09 514 ARG B CA 1
ATOM 8456 C C . ARG B 1 514 ? 24.131 30.316 27.513 1 91.09 514 ARG B C 1
ATOM 8458 O O . ARG B 1 514 ? 25.324 30.06 27.691 1 91.09 514 ARG B O 1
ATOM 8465 N N . ILE B 1 515 ? 23.537 30.089 26.43 1 94.5 515 ILE B N 1
ATOM 8466 C CA . ILE B 1 515 ? 24.217 29.529 25.267 1 94.5 515 ILE B CA 1
ATOM 8467 C C . ILE B 1 515 ? 25.315 30.482 24.802 1 94.5 515 ILE B C 1
ATOM 8469 O O . ILE B 1 515 ? 26.442 30.058 24.536 1 94.5 515 ILE B O 1
ATOM 8473 N N . LEU B 1 516 ? 25.024 31.793 24.774 1 94.32 516 LEU B N 1
ATOM 8474 C CA . LEU B 1 516 ? 25.978 32.788 24.298 1 94.32 516 LEU B CA 1
ATOM 8475 C C . LEU B 1 516 ? 27.152 32.921 25.262 1 94.32 516 LEU B C 1
ATOM 8477 O O . LEU B 1 516 ? 28.29 33.133 24.836 1 94.32 516 LEU B O 1
ATOM 8481 N N . GLN B 1 517 ? 26.817 32.801 26.517 1 93.26 517 GLN B N 1
ATOM 8482 C CA . GLN B 1 517 ? 27.877 32.864 27.518 1 93.26 517 GLN B CA 1
ATOM 8483 C C . GLN B 1 517 ? 28.834 31.684 27.381 1 93.26 517 GLN B C 1
ATOM 8485 O O . GLN B 1 517 ? 30.053 31.854 27.459 1 93.26 517 GLN B O 1
ATOM 8490 N N . GLU B 1 518 ? 28.256 30.571 27.191 1 93.07 518 GLU B N 1
ATOM 8491 C CA . GLU B 1 518 ? 29.054 29.358 27.041 1 93.07 518 GLU B CA 1
ATOM 8492 C C . GLU B 1 518 ? 29.893 29.403 25.767 1 93.07 518 GLU B C 1
ATOM 8494 O O . GLU B 1 518 ? 30.978 28.821 25.712 1 93.07 518 GLU B O 1
ATOM 8499 N N . ARG B 1 519 ? 29.417 30.115 24.766 1 94 519 ARG B N 1
ATOM 8500 C CA . ARG B 1 519 ? 30.061 30.106 23.457 1 94 519 ARG B CA 1
ATOM 8501 C C . ARG B 1 519 ? 30.828 31.402 23.215 1 94 519 ARG B C 1
ATOM 8503 O O . ARG B 1 519 ? 30.97 31.841 22.072 1 94 519 ARG B O 1
ATOM 8510 N N . GLN B 1 520 ? 31.22 31.953 24.275 1 92.42 520 GLN B N 1
ATOM 8511 C CA . GLN B 1 520 ? 31.998 33.177 24.117 1 92.42 520 GLN B CA 1
ATOM 8512 C C . GLN B 1 520 ? 33.213 32.945 23.222 1 92.42 520 GLN B C 1
ATOM 8514 O O . GLN B 1 520 ? 33.96 31.984 23.418 1 92.42 520 GLN B O 1
ATOM 8519 N N . GLY B 1 521 ? 33.337 33.723 22.226 1 92.27 521 GLY B N 1
ATOM 8520 C CA . GLY B 1 521 ? 34.462 33.612 21.311 1 92.27 521 GLY B CA 1
ATOM 8521 C C . GLY B 1 521 ? 34.14 32.809 20.065 1 92.27 521 GLY B C 1
ATOM 8522 O O . GLY B 1 521 ? 34.988 32.655 19.183 1 92.27 521 GLY B O 1
ATOM 8523 N N . LYS B 1 522 ? 32.993 32.339 20.01 1 95.68 522 LYS B N 1
ATOM 8524 C CA . LYS B 1 522 ? 32.554 31.598 18.83 1 95.68 522 LYS B CA 1
ATOM 8525 C C . LYS B 1 522 ? 31.434 32.335 18.103 1 95.68 522 LYS B C 1
ATOM 8527 O O . LYS B 1 522 ? 30.649 33.053 18.727 1 95.68 522 LYS B O 1
ATOM 8532 N N . THR B 1 523 ? 31.355 32.119 16.897 1 96.98 523 THR B N 1
ATOM 8533 C CA . THR B 1 523 ? 30.417 32.842 16.047 1 96.98 523 THR B CA 1
ATOM 8534 C C . THR B 1 523 ? 29.006 32.279 16.197 1 96.98 523 THR B C 1
ATOM 8536 O O . THR B 1 523 ? 28.821 31.061 16.251 1 96.98 523 THR B O 1
ATOM 8539 N N . THR B 1 524 ? 28.014 33.109 16.317 1 96.84 524 THR B N 1
ATOM 8540 C CA . THR B 1 524 ? 26.619 32.699 16.432 1 96.84 524 THR B CA 1
ATOM 8541 C C . THR B 1 524 ? 25.728 33.554 15.537 1 96.84 524 THR B C 1
ATOM 8543 O O . THR B 1 524 ? 25.869 34.778 15.499 1 96.84 524 THR B O 1
ATOM 8546 N N . ILE B 1 525 ? 24.895 32.936 14.777 1 96.83 525 ILE B N 1
ATOM 8547 C CA . ILE B 1 525 ? 23.918 33.607 13.927 1 96.83 525 ILE B CA 1
ATOM 8548 C C . ILE B 1 525 ? 22.507 33.31 14.43 1 96.83 525 ILE B C 1
ATOM 8550 O O . ILE B 1 525 ? 22.112 32.147 14.54 1 96.83 525 ILE B O 1
ATOM 8554 N N . ILE B 1 526 ? 21.75 34.331 14.709 1 95.98 526 ILE B N 1
ATOM 8555 C CA . ILE B 1 526 ? 20.407 34.177 15.256 1 95.98 526 ILE B CA 1
ATOM 8556 C C . ILE B 1 526 ? 19.383 34.755 14.281 1 95.98 526 ILE B C 1
ATOM 8558 O O . ILE B 1 526 ? 19.408 35.951 13.981 1 95.98 526 ILE B O 1
ATOM 8562 N N . VAL B 1 527 ? 18.627 33.874 13.762 1 94.26 527 VAL B N 1
ATOM 8563 C CA . VAL B 1 527 ? 17.502 34.301 12.937 1 94.26 527 VAL B CA 1
ATOM 8564 C C . VAL B 1 527 ? 16.217 34.278 13.763 1 94.26 527 VAL B C 1
ATOM 8566 O O . VAL B 1 527 ? 15.863 33.248 14.343 1 94.26 527 VAL B O 1
ATOM 8569 N N . SER B 1 528 ? 15.53 35.337 13.917 1 87.99 528 SER B N 1
ATOM 8570 C CA . SER B 1 528 ? 14.321 35.388 14.733 1 87.99 528 SER B CA 1
ATOM 8571 C C . SER B 1 528 ? 13.411 36.534 14.302 1 87.99 528 SER B C 1
ATOM 8573 O O . SER B 1 528 ? 13.874 37.513 13.712 1 87.99 528 SER B O 1
ATOM 8575 N N . ASN B 1 529 ? 12.272 36.412 14.588 1 80.98 529 ASN B N 1
ATOM 8576 C CA . ASN B 1 529 ? 11.323 37.51 14.435 1 80.98 529 ASN B CA 1
ATOM 8577 C C . ASN B 1 529 ? 11.046 38.202 15.766 1 80.98 529 ASN B C 1
ATOM 8579 O O . ASN B 1 529 ? 10.258 39.148 15.826 1 80.98 529 ASN B O 1
ATOM 8583 N N . ARG B 1 530 ? 11.771 37.753 16.759 1 82.2 530 ARG B N 1
ATOM 8584 C CA . ARG B 1 530 ? 11.573 38.313 18.092 1 82.2 530 ARG B CA 1
ATOM 8585 C C . ARG B 1 530 ? 12.72 39.245 18.469 1 82.2 530 ARG B C 1
ATOM 8587 O O . ARG B 1 530 ? 13.885 38.842 18.455 1 82.2 530 ARG B O 1
ATOM 8594 N N . ILE B 1 531 ? 12.366 40.385 18.971 1 86.27 531 ILE B N 1
ATOM 8595 C CA . ILE B 1 531 ? 13.342 41.413 19.314 1 86.27 531 ILE B CA 1
ATOM 8596 C C . ILE B 1 531 ? 14.127 40.988 20.553 1 86.27 531 ILE B C 1
ATOM 8598 O O . ILE B 1 531 ? 15.32 41.276 20.669 1 86.27 531 ILE B O 1
ATOM 8602 N N . SER B 1 532 ? 13.467 40.23 21.422 1 82.63 532 SER B N 1
ATOM 8603 C CA . SER B 1 532 ? 14.07 39.816 22.685 1 82.63 532 SER B CA 1
ATOM 8604 C C . SER B 1 532 ? 15.314 38.967 22.452 1 82.63 532 SER B C 1
ATOM 8606 O O . SER B 1 532 ? 16.254 39 23.25 1 82.63 532 SER B O 1
ATOM 8608 N N . THR B 1 533 ? 15.37 38.297 21.383 1 87.95 533 THR B N 1
ATOM 8609 C CA . THR B 1 533 ? 16.493 37.421 21.067 1 87.95 533 THR B CA 1
ATOM 8610 C C . THR B 1 533 ? 17.563 38.175 20.282 1 87.95 533 THR B C 1
ATOM 8612 O O . THR B 1 533 ? 18.747 37.843 20.36 1 87.95 533 THR B O 1
ATOM 8615 N N . LEU B 1 534 ? 17.211 39.179 19.589 1 92.17 534 LEU B N 1
ATOM 8616 C CA . LEU B 1 534 ? 18.115 39.859 18.668 1 92.17 534 LEU B CA 1
ATOM 8617 C C . LEU B 1 534 ? 18.926 40.929 19.391 1 92.17 534 LEU B C 1
ATOM 8619 O O . LEU B 1 534 ? 19.937 41.405 18.871 1 92.17 534 LEU B O 1
ATOM 8623 N N . LYS B 1 535 ? 18.486 41.285 20.608 1 90.32 535 LYS B N 1
ATOM 8624 C CA . LYS B 1 535 ? 19.152 42.349 21.355 1 90.32 535 LYS B CA 1
ATOM 8625 C C . LYS B 1 535 ? 20.575 41.947 21.733 1 90.32 535 LYS B C 1
ATOM 8627 O O . LYS B 1 535 ? 21.414 42.805 22.012 1 90.32 535 LYS B O 1
ATOM 8632 N N . PHE B 1 536 ? 20.88 40.642 21.645 1 90.13 536 PHE B N 1
ATOM 8633 C CA . PHE B 1 536 ? 22.19 40.139 22.039 1 90.13 536 PHE B CA 1
ATOM 8634 C C . PHE B 1 536 ? 23.185 40.262 20.89 1 90.13 536 PHE B C 1
ATOM 8636 O O . PHE B 1 536 ? 24.392 40.113 21.089 1 90.13 536 PHE B O 1
ATOM 8643 N N . ALA B 1 537 ? 22.792 40.546 19.71 1 93.74 537 ALA B N 1
ATOM 8644 C CA . ALA B 1 537 ? 23.65 40.6 18.529 1 93.74 537 ALA B CA 1
ATOM 8645 C C . ALA B 1 537 ? 24.379 41.939 18.442 1 93.74 537 ALA B C 1
ATOM 8647 O O . ALA B 1 537 ? 23.829 42.977 18.816 1 93.74 537 ALA B O 1
ATOM 8648 N N . ARG B 1 538 ? 25.533 41.827 17.974 1 90.66 538 ARG B N 1
ATOM 8649 C CA . ARG B 1 538 ? 26.3 43.049 17.753 1 90.66 538 ARG B CA 1
ATOM 8650 C C . ARG B 1 538 ? 25.795 43.798 16.524 1 90.66 538 ARG B C 1
ATOM 8652 O O . ARG B 1 538 ? 25.785 45.031 16.503 1 90.66 538 ARG B O 1
ATOM 8659 N N . GLU B 1 539 ? 25.452 43.038 15.624 1 94.35 539 GLU B N 1
ATOM 8660 C CA . GLU B 1 539 ? 24.873 43.563 14.391 1 94.35 539 GLU B CA 1
ATOM 8661 C C . GLU B 1 539 ? 23.627 42.78 13.988 1 94.35 539 GLU B C 1
ATOM 8663 O O . GLU B 1 539 ? 23.592 41.554 14.108 1 94.35 539 GLU B O 1
ATOM 8668 N N . ILE B 1 540 ? 22.634 43.564 13.63 1 96.15 540 ILE B N 1
ATOM 8669 C CA . ILE B 1 540 ? 21.376 42.971 13.19 1 96.15 540 ILE B CA 1
ATOM 8670 C C . ILE B 1 540 ? 21.111 43.343 11.733 1 96.15 540 ILE B C 1
ATOM 8672 O O . ILE B 1 540 ? 21.2 44.515 11.359 1 96.15 540 ILE B O 1
ATOM 8676 N N . LEU B 1 541 ? 20.839 42.362 10.958 1 95.61 541 LEU B N 1
ATOM 8677 C CA . LEU B 1 541 ? 20.45 42.549 9.564 1 95.61 541 LEU B CA 1
ATOM 8678 C C . LEU B 1 541 ? 18.938 42.428 9.401 1 95.61 541 LEU B C 1
ATOM 8680 O O . LEU B 1 541 ? 18.346 41.42 9.793 1 95.61 541 LEU B O 1
ATOM 8684 N N . VAL B 1 542 ? 18.329 43.469 8.869 1 95.65 542 VAL B N 1
ATOM 8685 C CA . VAL B 1 542 ? 16.897 43.426 8.593 1 95.65 542 VAL B CA 1
ATOM 8686 C C . VAL B 1 542 ? 16.665 43.141 7.111 1 95.65 542 VAL B C 1
ATOM 8688 O O . VAL B 1 542 ? 17.081 43.919 6.25 1 95.65 542 VAL B O 1
ATOM 8691 N N . LEU B 1 543 ? 16.07 42.02 6.892 1 93.42 543 LEU B N 1
ATOM 8692 C CA . LEU B 1 543 ? 15.827 41.58 5.523 1 93.42 543 LEU B CA 1
ATOM 8693 C C . LEU B 1 543 ? 14.375 41.821 5.123 1 93.42 543 LEU B C 1
ATOM 8695 O O . LEU B 1 543 ? 13.455 41.402 5.829 1 93.42 543 LEU B O 1
ATOM 8699 N N . GLU B 1 544 ? 14.207 42.461 4.046 1 89.91 544 GLU B N 1
ATOM 8700 C CA . GLU B 1 544 ? 12.899 42.687 3.439 1 89.91 544 GLU B CA 1
ATOM 8701 C C . GLU B 1 544 ? 12.917 42.354 1.949 1 89.91 544 GLU B C 1
ATOM 8703 O O . GLU B 1 544 ? 13.68 42.948 1.184 1 89.91 544 GLU B O 1
ATOM 8708 N N . ASP B 1 545 ? 12.073 41.462 1.547 1 87.08 545 ASP B N 1
ATOM 8709 C CA . ASP B 1 545 ? 11.92 41.059 0.153 1 87.08 545 ASP B CA 1
ATOM 8710 C C . ASP B 1 545 ? 13.269 40.701 -0.467 1 87.08 545 ASP B C 1
ATOM 8712 O O . ASP B 1 545 ? 13.594 41.157 -1.565 1 87.08 545 ASP B O 1
ATOM 8716 N N . GLY B 1 546 ? 14.1 40.118 0.298 1 91.71 546 GLY B N 1
ATOM 8717 C CA . GLY B 1 546 ? 15.357 39.588 -0.206 1 91.71 546 GLY B CA 1
ATOM 8718 C C . GLY B 1 546 ? 16.484 40.604 -0.184 1 91.71 546 GLY B C 1
ATOM 8719 O O . GLY B 1 546 ? 17.579 40.334 -0.681 1 91.71 546 GLY B O 1
ATOM 8720 N N . GLN B 1 547 ? 16.205 41.807 0.389 1 94.16 547 GLN B N 1
ATOM 8721 C CA . GLN B 1 547 ? 17.213 42.86 0.466 1 94.16 547 GLN B CA 1
ATOM 8722 C C . GLN B 1 547 ? 17.4 43.338 1.903 1 94.16 547 GLN B C 1
ATOM 8724 O O . GLN B 1 547 ? 16.487 43.228 2.724 1 94.16 547 GLN B O 1
ATOM 8729 N N . VAL B 1 548 ? 18.579 43.863 2.131 1 94.51 548 VAL B N 1
ATOM 8730 C CA . VAL B 1 548 ? 18.839 44.433 3.449 1 94.51 548 VAL B CA 1
ATOM 8731 C C . VAL B 1 548 ? 18.262 45.844 3.525 1 94.51 548 VAL B C 1
ATOM 8733 O O . VAL B 1 548 ? 18.706 46.743 2.807 1 94.51 548 VAL B O 1
ATOM 8736 N N . SER B 1 549 ? 17.31 46.022 4.343 1 92.89 549 SER B N 1
ATOM 8737 C CA . SER B 1 549 ? 16.687 47.333 4.492 1 92.89 549 SER B CA 1
ATOM 8738 C C . SER B 1 549 ? 17.429 48.186 5.515 1 92.89 549 SER B C 1
ATOM 8740 O O . SER B 1 549 ? 17.58 49.395 5.331 1 92.89 549 SER B O 1
ATOM 8742 N N . ASN B 1 550 ? 17.76 47.563 6.624 1 93.69 550 ASN B N 1
ATOM 8743 C CA . ASN B 1 550 ? 18.492 48.234 7.693 1 93.69 550 ASN B CA 1
ATOM 8744 C C . ASN B 1 550 ? 19.523 47.308 8.333 1 93.69 550 ASN B C 1
ATOM 8746 O O . ASN B 1 550 ? 19.395 46.084 8.26 1 93.69 550 ASN B O 1
ATOM 8750 N N . ARG B 1 551 ? 20.584 47.887 8.819 1 94.67 551 ARG B N 1
ATOM 8751 C CA . ARG B 1 551 ? 21.598 47.152 9.568 1 94.67 551 ARG B CA 1
ATOM 8752 C C . ARG B 1 551 ? 22.15 47.994 10.713 1 94.67 551 ARG B C 1
ATOM 8754 O O . ARG B 1 551 ? 22.288 49.213 10.585 1 94.67 551 ARG B O 1
ATOM 8761 N N . GLY B 1 552 ? 22.351 47.378 11.802 1 94.03 552 GLY B N 1
ATOM 8762 C CA . GLY B 1 552 ? 22.898 48.071 12.958 1 94.03 552 GLY B CA 1
ATOM 8763 C C . GLY B 1 552 ? 22.671 47.328 14.261 1 94.03 552 GLY B C 1
ATOM 8764 O O . GLY B 1 552 ? 22.269 46.163 14.256 1 94.03 552 GLY B O 1
ATOM 8765 N N . SER B 1 553 ? 23.001 47.919 15.334 1 94.13 553 SER B N 1
ATOM 8766 C CA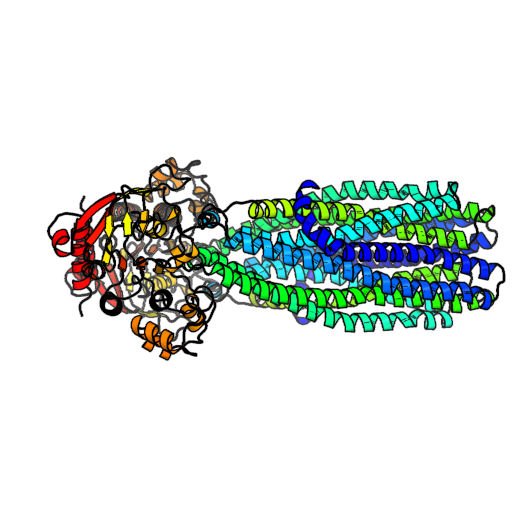 . SER B 1 553 ? 22.773 47.357 16.662 1 94.13 553 SER B CA 1
ATOM 8767 C C . SER B 1 553 ? 21.319 47.52 17.089 1 94.13 553 SER B C 1
ATOM 8769 O O . SER B 1 553 ? 20.553 48.239 16.443 1 94.13 553 SER B O 1
ATOM 8771 N N . HIS B 1 554 ? 20.988 46.913 18.138 1 93.71 554 HIS B N 1
ATOM 8772 C CA . HIS B 1 554 ? 19.64 46.985 18.689 1 93.71 554 HIS B CA 1
ATOM 8773 C C . HIS B 1 554 ? 19.229 48.43 18.953 1 93.71 554 HIS B C 1
ATOM 8775 O O . HIS B 1 554 ? 18.169 48.87 18.502 1 93.71 554 HIS B O 1
ATOM 8781 N N . GLN B 1 555 ? 20.138 49.201 19.545 1 92.66 555 GLN B N 1
ATOM 8782 C CA . GLN B 1 555 ? 19.847 50.58 19.923 1 92.66 555 GLN B CA 1
ATOM 8783 C C . GLN B 1 555 ? 19.732 51.475 18.692 1 92.66 555 GLN B C 1
ATOM 8785 O O . GLN B 1 555 ? 18.839 52.321 18.615 1 92.66 555 GLN B O 1
ATOM 8790 N N . GLU B 1 556 ? 20.573 51.226 17.752 1 93.62 556 GLU B N 1
ATOM 8791 C CA . GLU B 1 556 ? 20.582 52.027 16.531 1 93.62 556 GLU B CA 1
ATOM 8792 C C . GLU B 1 556 ? 19.315 51.798 15.712 1 93.62 556 GLU B C 1
ATOM 8794 O O . GLU B 1 556 ? 18.742 52.745 15.168 1 93.62 556 GLU B O 1
ATOM 8799 N N . LEU B 1 557 ? 18.885 50.554 15.711 1 92.95 557 LEU B N 1
ATOM 8800 C CA . LEU B 1 557 ? 17.753 50.206 14.86 1 92.95 557 LEU B CA 1
ATOM 8801 C C . LEU B 1 557 ? 16.438 50.632 15.503 1 92.95 557 LEU B C 1
ATOM 8803 O O . LEU B 1 557 ? 15.449 50.87 14.806 1 92.95 557 LEU B O 1
ATOM 8807 N N . LEU B 1 558 ? 16.476 50.723 16.795 1 91.01 558 LEU B N 1
ATOM 8808 C CA . LEU B 1 558 ? 15.292 51.213 17.492 1 91.01 558 LEU B CA 1
ATOM 8809 C C . LEU B 1 558 ? 15.092 52.704 17.241 1 91.01 558 LEU B C 1
ATOM 8811 O O . LEU B 1 558 ? 13.966 53.203 17.308 1 91.01 558 LEU B O 1
ATOM 8815 N N . ALA B 1 559 ? 16.188 53.378 16.914 1 89.69 559 ALA B N 1
ATOM 8816 C CA . ALA B 1 559 ? 16.168 54.833 16.789 1 89.69 559 ALA B CA 1
ATOM 8817 C C . ALA B 1 559 ? 15.798 55.256 15.37 1 89.69 559 ALA B C 1
ATOM 8819 O O . ALA B 1 559 ? 15.463 56.419 15.13 1 89.69 559 ALA B O 1
ATOM 8820 N N . ILE B 1 560 ? 15.834 54.325 14.45 1 90.2 560 ILE B N 1
ATOM 8821 C CA . ILE B 1 560 ? 15.537 54.67 13.064 1 90.2 560 ILE B CA 1
ATOM 8822 C C . ILE B 1 560 ? 14.227 54.013 12.638 1 90.2 560 ILE B C 1
ATOM 8824 O O . ILE B 1 560 ? 13.933 52.883 13.036 1 90.2 560 ILE B O 1
ATOM 8828 N N . PRO B 1 561 ? 13.481 54.758 11.888 1 86.47 561 PRO B N 1
ATOM 8829 C CA . PRO B 1 561 ? 12.24 54.162 11.389 1 86.47 561 PRO B CA 1
ATOM 8830 C C . PRO B 1 561 ? 12.487 52.982 10.452 1 86.47 561 PRO B C 1
ATOM 8832 O O . PRO B 1 561 ? 13.422 53.013 9.648 1 86.47 561 PRO B O 1
ATOM 8835 N N . GLY B 1 562 ? 11.738 51.942 10.676 1 86.55 562 GLY B N 1
ATOM 8836 C CA . GLY B 1 562 ? 11.862 50.759 9.84 1 86.55 562 GLY B CA 1
ATOM 8837 C C . GLY B 1 562 ? 11.171 49.541 10.425 1 86.55 562 GLY B C 1
ATOM 8838 O O . GLY B 1 562 ? 10.47 49.643 11.433 1 86.55 562 GLY B O 1
ATOM 8839 N N . LEU B 1 563 ? 11.38 48.465 9.806 1 85.55 563 LEU B N 1
ATOM 8840 C CA . LEU B 1 563 ? 10.705 47.222 10.162 1 85.55 563 LEU B CA 1
ATOM 8841 C C . LEU B 1 563 ? 11.08 46.785 11.574 1 85.55 563 LEU B C 1
ATOM 8843 O O . LEU B 1 563 ? 10.231 46.299 12.324 1 85.55 563 LEU B O 1
ATOM 8847 N N . TYR B 1 564 ? 12.254 47.012 11.957 1 90.48 564 TYR B N 1
ATOM 8848 C CA . TYR B 1 564 ? 12.735 46.596 13.27 1 90.48 564 TYR B CA 1
ATOM 8849 C C . TYR B 1 564 ? 11.986 47.322 14.381 1 90.48 564 TYR B C 1
ATOM 8851 O O . TYR B 1 564 ? 11.506 46.694 15.328 1 90.48 564 TYR B O 1
ATOM 8859 N N . ARG B 1 565 ? 11.973 48.569 14.264 1 86.54 565 ARG B N 1
ATOM 8860 C CA . ARG B 1 565 ? 11.282 49.388 15.254 1 86.54 565 ARG B CA 1
ATOM 8861 C C . ARG B 1 565 ? 9.798 49.042 15.311 1 86.54 565 ARG B C 1
ATOM 8863 O O . ARG B 1 565 ? 9.206 48.998 16.391 1 86.54 565 ARG B O 1
ATOM 8870 N N . ASP B 1 566 ? 9.315 48.806 14.16 1 79.98 566 ASP B N 1
ATOM 8871 C CA . ASP B 1 566 ? 7.894 48.478 14.087 1 79.98 566 ASP B CA 1
ATOM 8872 C C . ASP B 1 566 ? 7.592 47.177 14.826 1 79.98 566 ASP B C 1
ATOM 8874 O O . ASP B 1 566 ? 6.61 47.09 15.566 1 79.98 566 ASP B O 1
ATOM 8878 N N . ILE B 1 567 ? 8.433 46.214 14.617 1 81.02 567 ILE B N 1
ATOM 8879 C CA . ILE B 1 567 ? 8.245 44.918 15.258 1 81.02 567 ILE B CA 1
ATOM 8880 C C . ILE B 1 567 ? 8.457 45.051 16.765 1 81.02 567 ILE B C 1
ATOM 8882 O O . ILE B 1 567 ? 7.727 44.45 17.556 1 81.02 567 ILE B O 1
ATOM 8886 N N . ALA B 1 568 ? 9.446 45.82 17.176 1 81.6 568 ALA B N 1
ATOM 8887 C CA . ALA B 1 568 ? 9.741 46.039 18.589 1 81.6 568 ALA B CA 1
ATOM 8888 C C . ALA B 1 568 ? 8.55 46.669 19.307 1 81.6 568 ALA B C 1
ATOM 8890 O O . ALA B 1 568 ? 8.215 46.278 20.427 1 81.6 568 ALA B O 1
ATOM 8891 N N . ARG B 1 569 ? 8.071 47.562 18.673 1 73.09 569 ARG B N 1
ATOM 8892 C CA . ARG B 1 569 ? 6.918 48.248 19.247 1 73.09 569 ARG B CA 1
ATOM 8893 C C . ARG B 1 569 ? 5.735 47.298 19.397 1 73.09 569 ARG B C 1
ATOM 8895 O O . ARG B 1 569 ? 5.041 47.318 20.416 1 73.09 569 ARG B O 1
ATOM 8902 N N . LEU B 1 570 ? 5.622 46.523 18.445 1 66.72 570 LEU B N 1
ATOM 8903 C CA . LEU B 1 570 ? 4.52 45.567 18.472 1 66.72 570 LEU B CA 1
ATOM 8904 C C . LEU B 1 570 ? 4.707 44.555 19.598 1 66.72 570 LEU B C 1
ATOM 8906 O O . LEU B 1 570 ? 3.743 44.183 20.27 1 66.72 570 LEU B O 1
ATOM 8910 N N . GLN B 1 571 ? 5.863 44.068 19.726 1 69.9 571 GLN B N 1
ATOM 8911 C CA . GLN B 1 571 ? 6.153 43.048 20.728 1 69.9 571 GLN B CA 1
ATOM 8912 C C . GLN B 1 571 ? 6.086 43.628 22.138 1 69.9 571 GLN B C 1
ATOM 8914 O O . GLN B 1 571 ? 5.762 42.918 23.092 1 69.9 571 GLN B O 1
ATOM 8919 N N . GLN B 1 572 ? 6.572 44.807 22.363 1 63.06 572 GLN B N 1
ATOM 8920 C CA . GLN B 1 572 ? 6.45 45.466 23.658 1 63.06 572 GLN B CA 1
ATOM 8921 C C . GLN B 1 572 ? 4.987 45.593 24.075 1 63.06 572 GLN B C 1
ATOM 8923 O O . GLN B 1 572 ? 4.654 45.426 25.25 1 63.06 572 GLN B O 1
ATOM 8928 N N . LEU B 1 573 ? 4.309 45.731 23.073 1 50.69 573 LEU B N 1
ATOM 8929 C CA . LEU B 1 573 ? 2.878 45.846 23.335 1 50.69 573 LEU B CA 1
ATOM 8930 C C . LEU B 1 573 ? 2.284 44.492 23.71 1 50.69 573 LEU B C 1
ATOM 8932 O O . LEU B 1 573 ? 1.405 44.413 24.571 1 50.69 573 LEU B O 1
ATOM 8936 N N . GLU B 1 574 ? 2.736 43.445 23.077 1 52.36 574 GLU B N 1
ATOM 8937 C CA . GLU B 1 574 ? 2.281 42.098 23.404 1 52.36 574 GLU B CA 1
ATOM 8938 C C . GLU B 1 574 ? 2.724 41.691 24.807 1 52.36 574 GLU B C 1
ATOM 8940 O O . GLU B 1 574 ? 1.998 40.988 25.513 1 52.36 574 GLU B O 1
ATOM 8945 N N . HIS B 1 575 ? 3.966 41.935 25.168 1 51.11 575 HIS B N 1
ATOM 8946 C CA . HIS B 1 575 ? 4.497 41.635 26.493 1 51.11 575 HIS B CA 1
ATOM 8947 C C . HIS B 1 575 ? 3.736 42.392 27.576 1 51.11 575 HIS B C 1
ATOM 8949 O O . HIS B 1 575 ? 3.582 41.895 28.694 1 51.11 575 HIS B O 1
ATOM 8955 N N . ILE B 1 576 ? 3.453 43.582 27.329 1 43.45 576 ILE B N 1
ATOM 8956 C CA . ILE B 1 576 ? 2.69 44.329 28.323 1 43.45 576 ILE B CA 1
ATOM 8957 C C . ILE B 1 576 ? 1.324 43.677 28.523 1 43.45 576 ILE B C 1
ATOM 8959 O O . ILE B 1 576 ? 0.807 43.635 29.642 1 43.45 576 ILE B O 1
ATOM 8963 N N . GLY B 1 577 ? 0.787 43.04 27.547 1 38.93 577 GLY B N 1
ATOM 8964 C CA . GLY B 1 577 ? -0.46 42.318 27.746 1 38.93 577 GLY B CA 1
ATOM 8965 C C . GLY B 1 577 ? -0.268 40.97 28.415 1 38.93 577 GLY B C 1
ATOM 8966 O O . GLY B 1 577 ? -1.241 40.268 28.7 1 38.93 577 GLY B O 1
ATOM 8967 N N . GLU B 1 578 ? 0.709 40.283 28.179 1 39.93 578 GLU B N 1
ATOM 8968 C CA . GLU B 1 578 ? 1.034 39.106 28.98 1 39.93 578 GLU B CA 1
ATOM 8969 C C . GLU B 1 578 ? 1.393 39.494 30.411 1 39.93 578 GLU B C 1
ATOM 8971 O O . GLU B 1 578 ? 2.454 40.071 30.656 1 39.93 578 GLU B O 1
ATOM 8976 N N . GLY B 1 579 ? 0.65 40.305 31.077 1 32.19 579 GLY B N 1
ATOM 8977 C CA . GLY B 1 579 ? 0.904 40.56 32.486 1 32.19 579 GLY B CA 1
ATOM 8978 C C . GLY B 1 579 ? 1.575 39.396 33.191 1 32.19 579 GLY B C 1
ATOM 8979 O O . GLY B 1 579 ? 1.559 38.269 32.693 1 32.19 579 GLY B O 1
ATOM 8980 N N . PRO B 1 580 ? 2.452 39.826 34.276 1 34.83 580 PRO B N 1
ATOM 8981 C CA . PRO B 1 580 ? 2.945 38.712 35.088 1 34.83 580 PRO B CA 1
ATOM 8982 C C . PRO B 1 580 ? 1.843 37.724 35.465 1 34.83 580 PRO B C 1
ATOM 8984 O O . PRO B 1 580 ? 0.674 38.106 35.565 1 34.83 580 PRO B O 1
#

Sequence (1160 aa):
MIKEFRTLTPLLRRYRRAYAAGVLSLLITSGAQLLIPFYVGSSIDLLLDGGGAGAVARPMGLLLITAIIIAITRFGWRFFIHGSSRRIEAELRENLYQQLLLLSPEFYNRTKTGDIMARATNDMRAIRMATGIALVAFIDGLFMTVAILAILFSRNPRLALVTIIPLPIITGLIIFLGERIGKGFRAVQEGFSHLSDQTQEVLSGIRVVKAFGKEPFFLSRFADANDRYQQQNMNLVKIWGLFFPLVSFLSGMTLLILLWFGGEALLEGSLTAGDFVATLGYLQMLTWPMLGAGFTVNMLQRGAASLSRINEILHTTPDIASPPGGRSTCPEGSLSVRNLSFSFPDQESPALQEISLELPAGGILGILGRTGSGKSTLISLFPRLLSPPEGTVFLDGTDVTQYDLNTLRGSFGIVPQRTFLFSATVRENIRFARPHASDAAIRHVEELAALDQDIGEFPQGWDTLVGERGVTLSGGQRQRIAIARALLPDPPILVLDDSLSAVDTRTEERLLQRILQERQGKTTIIVSNRISTLKFAREILVLEDGQVSNRGSHQELLAIPGLYRDIARLQQLEHIGEGPMIKEFRTLTPLLRRYRRAYAAGVLSLLITSGAQLLIPFYVGSSIDLLLDGGGAGAVARPMGLLLITAIIIAITRFGWRFFIHGSSRRIEAELRENLYQQLLLLSPEFYNRTKTGDIMARATNDMRAIRMATGIALVAFIDGLFMTVAILAILFSRNPRLALVTIIPLPIITGLIIFLGERIGKGFRAVQEGFSHLSDQTQEVLSGIRVVKAFGKEPFFLSRFADANDRYQQQNMNLVKIWGLFFPLVSFLSGMTLLILLWFGGEALLEGSLTAGDFVATLGYLQMLTWPMLGAGFTVNMLQRGAASLSRINEILHTTPDIASPPGGRSTCPEGSLSVRNLSFSFPDQESPALQEISLELPAGGILGILGRTGSGKSTLISLFPRLLSPPEGTVFLDGTDVTQYDLNTLRGSFGIVPQRTFLFSATVRENIRFARPHASDAAIRHVEELAALDQDIGEFPQGWDTLVGERGVTLSGGQRQRIAIARALLPDPPILVLDDSLSAVDTRTEERLLQRILQERQGKTTIIVSNRISTLKFAREILVLEDGQVSNRGSHQELLAIPGLYRDIARLQQLEHIGEGP

Radius of gyration: 39.03 Å; Cα contacts (8 Å, |Δi|>4): 1796; chains: 2; bounding box: 83×117×74 Å

Nearest PDB structures (foldseek):
  6rak-assembly1_B  TM=8.571E-01  e=4.914E-43  Thermus thermophilus
  6pan-assembly1_A  TM=8.058E-01  e=5.841E-36  Novosphingobium aromaticivorans DSM 12444
  6pao-assembly1_B  TM=8.113E-01  e=2.060E-35  Novosphingobium aromaticivorans DSM 12444
  7zo8-assembly1_A  TM=8.978E-01  e=6.767E-32  Brucella abortus 2308
  7wiw-assembly1_B  TM=7.633E-01  e=2.064E-31  Mycobacterium tuberculosis H37Rv

Organism: NCBI:txid159291

InterPro domains:
  IPR003439 ABC transporter-like, ATP-binding domain [PF00005] (352-499)
  IPR003439 ABC transporter-like, ATP-binding domain [PS50893] (335-570)
  IPR003593 AAA+ ATPase domain [SM00382] (361-546)
  IPR011527 ABC transporter type 1, transmembrane domain [PF00664] (22-290)
  IPR011527 ABC transporter type 1, transmembrane domain [PS50929] (20-302)
  IPR017871 ABC transporter-like, conserved site [PS00211] (473-487)
  IPR027417 P-loop containing nucleoside triphosphate hydrolase [G3DSA:3.40.50.300] (329-577)
  IPR027417 P-loop containing nucleoside triphosphate hydrolase [SSF52540] (330-572)
  IPR036640 ABC transporter type 1, transmembrane domain superfamily [G3DSA:1.20.1560.10] (2-318)
  IPR036640 ABC transporter type 1, transmembrane domain superfamily [SSF90123] (6-323)
  IPR039421 Type 1 protein exporter [PTHR43394] (4-573)

Secondary structure (DSSP, 8-state):
-GGGGGGGHHHHHHTHHHHHHHHHHHHHHHHHHTHHHHHHHHHHHHHHTT--GGGGHHHHHHHHHHHHHHHHHHHHHIIIIIHHHHHHHHHHHHHHHHHHHHS-HHHHHHS-HHHHHHHHTHHHHHHHHHHTHHHHHHHHHHHHHHHHHHHHHHH-HHHHHHHTTHHHHHHHHHHHHHHHHHHHHHHHHHHHHHHHHHHHHHHHTHHHHHHTT-HHHHHHHHHHHHHHHHHHHHHHHHHHHHHHHHHHHHHHHHHHHIIIIIHHHHHHTSS-HHHHHHHHHHHHHTHHHHHHHHHHHHHHHHHHHHHHHHHHHHTPPPSS-PPTT-B-SPP---EEEEEEEE--TT-SS-SEEEEEEEE-TT-EEEEEE-TTSSHHHHHHHTTTSS-PPTTSEEETTEEGGGB-HHHHHHTEEEE-SS----SSBHHHHHHTTSTT--HHHHHHHHHHTT-HHHHHHSTTGGG-B--GGGTTS-HHHHHHHHHHHHHTT--SEEEEESTTTTS-HHHHHHHHHHHHHHTTTSEEEEE-S-HHHHTT-SEEEEEETTEEEEEE-HHHHHHS-SHHHHHHHHHHHHHHHS--/-GGGGGGGHHHHHHTHHHHHHHHHHHHHHHHHHTHHHHHHHHHHHHHHTT--GGGGHHHHHHHHHHHHHHHHHHHHHIIIIIHHHHHHHHHHHHHHHHHHHHS-HHHHHHS-HHHHHHIIIIIHHHHHHHHTHHHHHHHHHHHHHHHHHHHHHHH-HHHHHHHTTHHHHHHHHHHHHHHHHHHHHHHHHHHHHHHHHHHHHHHHTHHHHHHTT-HHHHHHHHHHHHHHHHHHHHHHHHHHHHHHHHHHHHHHHHHHHIIIIIHHHHHHTSS-HHHHHHHHHHHHHTHHHHHHHHHHHHHHHHHHHHHHHHHHHHTPPPSS-PPTT-B-SPP---EEEEEEEE--TT-SS-SEEEEEEEE-TT-EEEEEE-TTSSHHHHHHHTTTSS-PPTTSEEETTEEGGGB-HHHHHHTEEEE-SS----SSBHHHHHHTTSTT--HHHHHHHHHHTT-HHHHHHSTTGGG-B--GGGTTS-HHHHHHHHHHHHHTT--SEEEEESTTTTS-HHHHHHHHHHHHHHTTTSEEEEE-S-HHHHTT-SEEEEEETTEEEEEE-HHHHHHS-SHHHHHHHHHHHHHHHS--

pLDDT: mean 88.61, std 8.62, range [32.01, 97.68]